Protein 8YOR (pdb70)

Organism: Homo sapiens (NCBI:txid9606)

GO terms:
  GO:0004821 histidine-tRNA ligase activity (F, IDA)
  GO:0005524 ATP binding (F, IDA)
  GO:0042803 protein homodimerization activity (F, IDA)
  GO:0006427 histidyl-tRNA aminoacylation (P, IDA)
  GO:0004821 histidine-tRNA ligase activity (F, TAS)
  GO:0005829 cytosol (C, TAS)
  GO:0006418 tRNA aminoacylation for protein translation (P, TAS)
  GO:0042802 identical protein binding (F, IPI)
  GO:0005829 cytosol (C, IDA)

Foldseek 3Di:
DKAKAKPPQEEEDEAQDKDKIKIFTAFLADPPFAFKFKWWAAPPDDIHTAGGRFFRGDPPHDPQWGKDDGTGMIMIMGGRDALQRFTWMKMWGPRDPPIDIYSIYGYAYDDDWDFWDKDKDWADPVVVVVFKTKIKIKTPWGPDPDKDKWKAFQNHTDDPQKDKDKDDQDSHSRTIMMMMIGIDTSVVVVVTFKIKIWMDDPPDPDIDIDIGTVPDD/DWAWAKDEAEEAEAQAKDKIKIQIDDDQLQFWKKWKWWDDPPPGIDTAWIWRPDPTDIGHDPVCVVAWDWDADNVRSMIMIMGGNDDQVRFTWMKMFTFDGPPDDGGDGDHIYPTYGYGHHPDDFDAWDKDWFAWDPPPDQFDKIKIWIKTDFGDDDDKDKDKPVNPDDPQKDWDDWDQDPVRGIITMIMGMDGPNCQAPPWIWMWIDDPVVRDTDTHIHHHDD/DVVLVVVLVVLVVVLVVCVVVVHDPVVSVVSVVVSVVSVVVD/DKAKAKPPQEDEEEAQDKDKIKIFTAFQADPPFAFKWKWWDAPPDDIHTAAGGQAHGDPPHDPQWGKDDGTGMIMIMGGRDALLRFTWMKMWGPRDPPIDIYPIYGYAYDDDFDFWDKDKDWADPVVVVVFKTKIKIKTPWGDDPDKDKWKAFPNHTDDPQKDKDKDDQDSHSRTIMMMIIGIDTSVVVVVTFKIKIWMDDPVDPHTDIDIGTPPDD/DVLVVVLCVLVVCLVVCVVVVDDPVVNVVSVVVNVVSVVD/DWAWEKDEAAEAAAQAKDKIKIQTDDDQLQFWKKWKWWDDDVPGIDTAWIWHPDVTDIGHDPVCVVAWDWDADNVRSMIMIMGGNDDQVRFTWMKMFTFDGPPDDGGDGDHIYPTYGYGHHPDDFDAWDKDWQAWDPPPDAQDKIKIWIKTDFGDDDDKDKDKPVNPDDPQKDWDDWDQDPVRGTITMIMGMDGPVCQAPPWIWMWIDDVVVRDTDIDIHGHDDD

Secondary structure (DSSP, 8-state):
----EEE-SEEEEETTS-EEEEEE-S--B-SS-B-EEEEEE-TTS--EEEEETTTEEPTTS-TTEEEEEETTEEEEEESS--GGG-EEEEEEE-SSSSP-B---EEEEEE---BPPEEEEEPPPHHHHTTTEEEEEEEEEEEBSS-EEEEEEETTEE--SSEEEEEPPPPTTT--EEEEEEEEEEHHHHTT--EEEEEEEETT-SS-EEEEEETT--/--EEEEPPPEEE-TT--EEEEEEEESS-GGGEEEEEEEE-TTS-EEEEEEEETTTTEEEE-GGGTTTEEEEEETTTTEEEEEE-S--GGG-EEEEEEEEEETTS------EE---EEEEE-SSPPBPPEEEEEPPPTTS-TTSEEEEEEEEEEEBSS--EEEETTTT--TTEEEPPPEE-TTS-EEEEEEEEEEGGGTTTS--EEEEEEGGGTEEEEEE-----/----EEE-SEEEEETTS-EEEEEE-S--B-SS-B-EEEEEE-TTS--EEEEETTTEEPTTS-TTEEEEEETTEEEEEESS--GGG-EEEEEEE-SSSSP-B---EEEEEE---BPPEEEEEPPPHHHHTTTEEEEEEEEEEEBSS--EEEEEETTEE--SSEEEEEPPPPTTT--EEEEEEEEEEHHHHTT--EEEEEEE-TT-SS-EEEEEETT--/--EEEE---EEE-TT--EEEEEEEESS-GGGEEEEEEEEETTTEEEEEEEEETTTTEEEE-GGGTTTEEEEEETTTTEEEEEE-S--GGG-EEEEEEEEEETTS------EE---EEEEE--SPPB--EEEEEPPPTTPPTTSEEEEEEEEEEEBSS--EEEETTTTB-TTEEEPPPEE-TTS-EEEEEEEEEEGGGTTTS-EEEEEEEGGGTEEEEEEE-PPP-/-HHHHHHHHHHHHHHHHHHHTT--HHHHHHHHHHHHHHHTT-/-HHHHHHHHHHHHHHHHHHTT--HHHHHHHHHHHHHHHH-

InterPro domains:
  IPR000738 WHEP-TRS domain [PF00458] (7-45)
  IPR000738 WHEP-TRS domain [PS00762] (14-42)
  IPR000738 WHEP-TRS domain [PS51185] (3-59)
  IPR000738 WHEP-TRS domain [SM00991] (7-60)
  IPR004154 Anticodon-binding [PF03129] (410-500)
  IPR004516 Histidine-tRNA ligase/ATP phosphoribosyltransferase regulatory subunit [PIRSF001549] (55-500)
  IPR006195 Aminoacyl-tRNA synthetase, class II [PS50862] (37-393)
  IPR009068 uS15/NS1, RNA-binding domain superfamily [SSF47060] (5-57)
  IPR015807 Histidine-tRNA ligase [MF_00127] (54-500)
  IPR015807 Histidine-tRNA ligase [TIGR00442] (57-489)
  IPR033656 Histidyl-anticodon-binding [cd00859] (408-499)
  IPR036621 Anticodon-binding domain superfamily [G3DSA:3.40.50.800] (405-506)
  IPR041715 Class II Histidinyl-tRNA synthetase (HisRS)-like catalytic core domain [PF13393] (61-389)
  IPR041715 Class II Histidinyl-tRNA synthetase (HisRS)-like catalytic core domain [cd00773] (69-394)
  IPR045864 Class II Aminoacyl-tRNA synthetase/Biotinyl protein ligase (BPL) and lipoyl protein ligase (LPL) [G3DSA:3.30.930.10] (48-404)
  IPR045864 Class II Aminoacyl-tRNA synthetase/Biotinyl protein ligase (BPL) and lipoyl protein ligase (LPL) [SSF55681] (57-393)

Radius of gyration: 31.85 Å; Cα contacts (8 Å, |Δi|>4): 2457; chains: 6; bounding box: 82×94×45 Å

B-factor: mean 45.07, std 17.43, range [17.42, 156.95]

Nearest PDB structures (foldseek):
  5i8h-assembly1_E  TM=9.020E-01  e=6.604E-33  Homo sapiens
  6vrq-assembly1_A  TM=9.029E-01  e=5.664E-33  Homo sapiens
  8jbj-assembly1_A  TM=8.713E-01  e=1.101E-33  Homo sapiens
  8eli-assembly1_H  TM=8.827E-01  e=5.664E-33  Homo sapiens
  8g1b-assembly2_C  TM=8.646E-01  e=2.254E-33  Homo sapiens

Structure (mmCIF, N/CA/C/O backbone):
data_8YOR
#
_entry.id   8YOR
#
_cell.length_a   86.750
_cell.length_b   113.560
_cell.length_c   149.499
_cell.angle_alpha   90.00
_cell.angle_beta   106.60
_cell.angle_gamma   90.00
#
_symmetry.space_group_name_H-M   'I 1 2 1'
#
loop_
_entity.id
_entity.type
_entity.pdbx_description
1 polymer 'a-HARSWHEP Fab-light chain'
2 polymer 'a-HARSWHEP Fab-heavy chain'
3 polymer 'Histidine--tRNA ligase, cytoplasmic'
4 water water
#
loop_
_atom_site.group_PDB
_atom_site.id
_atom_site.type_symbol
_atom_site.label_atom_id
_atom_site.label_alt_id
_atom_site.label_comp_id
_atom_site.label_asym_id
_atom_site.label_entity_id
_atom_site.label_seq_id
_atom_site.pdbx_PDB_ins_code
_atom_site.Cartn_x
_atom_site.Cartn_y
_atom_site.Cartn_z
_atom_site.occupancy
_atom_site.B_iso_or_equiv
_atom_site.auth_seq_id
_atom_site.auth_comp_id
_atom_site.auth_asym_id
_atom_site.auth_atom_id
_atom_site.pdbx_PDB_model_num
ATOM 1 N N . ASP A 1 1 ? -39.044 -17.843 -39.673 1.00 56.63 1 ASP A N 1
ATOM 2 C CA . ASP A 1 1 ? -37.808 -18.569 -39.942 1.00 55.12 1 ASP A CA 1
ATOM 3 C C . ASP A 1 1 ? -36.868 -18.514 -38.743 1.00 55.04 1 ASP A C 1
ATOM 4 O O . ASP A 1 1 ? -37.102 -17.767 -37.793 1.00 59.72 1 ASP A O 1
ATOM 9 N N . ILE A 1 2 ? -35.803 -19.308 -38.793 1.00 51.05 2 ILE A N 1
ATOM 10 C CA . ILE A 1 2 ? -34.842 -19.368 -37.698 1.00 46.47 2 ILE A CA 1
ATOM 11 C C . ILE A 1 2 ? -33.975 -18.113 -37.651 1.00 43.87 2 ILE A C 1
ATOM 12 O O . ILE A 1 2 ? -33.299 -17.773 -38.623 1.00 38.99 2 ILE A O 1
ATOM 17 N N . VAL A 1 3 ? -34.004 -17.428 -36.511 1.00 44.39 3 VAL A N 1
ATOM 18 C CA . VAL A 1 3 ? -33.265 -16.183 -36.336 1.00 35.77 3 VAL A CA 1
ATOM 19 C C . VAL A 1 3 ? -31.937 -16.402 -35.617 1.00 34.77 3 VAL A C 1
ATOM 20 O O . VAL A 1 3 ? -31.897 -16.958 -34.521 1.00 40.08 3 VAL A O 1
ATOM 24 N N . LEU A 1 4 ? -30.853 -15.957 -36.242 1.00 33.31 4 LEU A N 1
ATOM 25 C CA . LEU A 1 4 ? -29.531 -16.041 -35.636 1.00 32.43 4 LEU A CA 1
ATOM 26 C C . LEU A 1 4 ? -29.096 -14.679 -35.109 1.00 37.67 4 LEU A C 1
ATOM 27 O O . LEU A 1 4 ? -28.900 -13.740 -35.881 1.00 38.30 4 LEU A O 1
ATOM 32 N N . THR A 1 5 ? -28.946 -14.576 -33.793 1.00 37.91 5 THR A N 1
ATOM 33 C CA . THR A 1 5 ? -28.547 -13.321 -33.165 1.00 36.66 5 THR A CA 1
ATOM 34 C C . THR A 1 5 ? -27.061 -13.315 -32.821 1.00 34.69 5 THR A C 1
ATOM 35 O O . THR A 1 5 ? -26.608 -14.080 -31.970 1.00 36.56 5 THR A O 1
ATOM 39 N N . GLN A 1 6 ? -26.305 -12.449 -33.489 1.00 35.75 6 GLN A N 1
ATOM 40 C CA . GLN A 1 6 ? -24.878 -12.318 -33.218 1.00 35.15 6 GLN A CA 1
ATOM 41 C C . GLN A 1 6 ? -24.602 -11.196 -32.228 1.00 39.83 6 GLN A C 1
ATOM 42 O O . GLN A 1 6 ? -25.383 -10.254 -32.103 1.00 47.34 6 GLN A O 1
ATOM 48 N N . SER A 1 7 ? -23.479 -11.310 -31.527 1.00 42.10 7 SER A N 1
ATOM 49 C CA . SER A 1 7 ? -23.046 -10.286 -30.587 1.00 44.83 7 SER A CA 1
ATOM 50 C C . SER A 1 7 ? -21.541 -10.388 -30.351 1.00 43.49 7 SER A C 1
ATOM 51 O O . SER A 1 7 ? -21.017 -11.482 -30.141 1.00 44.49 7 SER A O 1
ATOM 54 N N . PRO A 1 8 ? -20.839 -9.245 -30.395 1.00 41.45 8 PRO A N 1
ATOM 55 C CA . PRO A 1 8 ? -21.413 -7.929 -30.693 1.00 41.87 8 PRO A CA 1
ATOM 56 C C . PRO A 1 8 ? -21.522 -7.682 -32.193 1.00 40.40 8 PRO A C 1
ATOM 57 O O . PRO A 1 8 ? -20.953 -8.441 -32.976 1.00 40.92 8 PRO A O 1
ATOM 61 N N . ALA A 1 9 ? -22.246 -6.638 -32.584 1.00 37.86 9 ALA A N 1
ATOM 62 C CA . ALA A 1 9 ? -22.368 -6.283 -33.993 1.00 37.58 9 ALA A CA 1
ATOM 63 C C . ALA A 1 9 ? -21.023 -5.807 -34.537 1.00 39.52 9 ALA A C 1
ATOM 64 O O . ALA A 1 9 ? -20.701 -6.023 -35.706 1.00 43.58 9 ALA A O 1
ATOM 66 N N . SER A 1 10 ? -20.243 -5.159 -33.678 1.00 38.40 10 SER A N 1
ATOM 67 C CA . SER A 1 10 ? -18.901 -4.712 -34.034 1.00 43.84 10 SER A CA 1
ATOM 68 C C . SER A 1 10 ? -17.958 -4.892 -32.849 1.00 46.77 10 SER A C 1
ATOM 69 O O . SER A 1 10 ? -18.384 -4.840 -31.695 1.00 49.62 10 SER A O 1
ATOM 72 N N . LEU A 1 11 ? -16.677 -5.101 -33.136 1.00 44.00 11 LEU A N 1
ATOM 73 C CA . LEU A 1 11 ? -15.701 -5.395 -32.092 1.00 41.60 11 LEU A CA 1
ATOM 74 C C . LEU A 1 11 ? -14.321 -4.836 -32.429 1.00 36.24 11 LEU A C 1
ATOM 75 O O . LEU A 1 11 ? -13.904 -4.841 -33.586 1.00 30.80 11 LEU A O 1
ATOM 80 N N . ALA A 1 12 ? -13.618 -4.353 -31.409 1.00 37.84 12 ALA A N 1
ATOM 81 C CA . ALA A 1 12 ? -12.258 -3.850 -31.575 1.00 36.23 12 ALA A CA 1
ATOM 82 C C . ALA A 1 12 ? -11.308 -4.564 -30.617 1.00 40.83 12 ALA A C 1
ATOM 83 O O . ALA A 1 12 ? -11.460 -4.473 -29.400 1.00 44.52 12 ALA A O 1
ATOM 85 N N . VAL A 1 13 ? -10.331 -5.275 -31.174 1.00 39.80 13 VAL A N 1
ATOM 86 C CA . VAL A 1 13 ? -9.409 -6.077 -30.374 1.00 36.29 13 VAL A CA 1
ATOM 87 C C . VAL A 1 13 ? -7.951 -5.738 -30.688 1.00 38.19 13 VAL A C 1
ATOM 88 O O . VAL A 1 13 ? -7.573 -5.601 -31.852 1.00 31.93 13 VAL A O 1
ATOM 92 N N . SER A 1 14 ? -7.138 -5.604 -29.643 1.00 38.14 14 SER A N 1
ATOM 93 C CA . SER A 1 14 ? -5.720 -5.291 -29.798 1.00 38.23 14 SER A CA 1
ATOM 94 C C . SER A 1 14 ? -4.938 -6.485 -30.335 1.00 38.30 14 SER A C 1
ATOM 95 O O . SER A 1 14 ? -5.369 -7.631 -30.196 1.00 41.10 14 SER A O 1
ATOM 98 N N . LEU A 1 15 ? -3.788 -6.207 -30.945 1.00 34.39 15 LEU A N 1
ATOM 99 C CA . LEU A 1 15 ? -2.917 -7.249 -31.486 1.00 37.32 15 LEU A CA 1
ATOM 100 C C . LEU A 1 15 ? -2.497 -8.256 -30.423 1.00 41.64 15 LEU A C 1
ATOM 101 O O . LEU A 1 15 ? -2.059 -7.877 -29.337 1.00 46.63 15 LEU A O 1
ATOM 106 N N . GLY A 1 16 ? -2.626 -9.538 -30.746 1.00 39.67 16 GLY A N 1
ATOM 10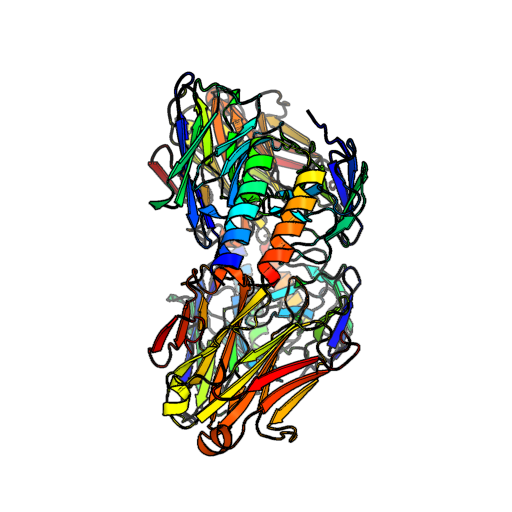7 C CA . GLY A 1 16 ? -2.202 -10.596 -29.848 1.00 38.28 16 GLY A CA 1
ATOM 108 C C . GLY A 1 16 ? -3.241 -10.974 -28.810 1.00 40.10 16 GLY A C 1
ATOM 109 O O . GLY A 1 16 ? -3.044 -11.914 -28.041 1.00 43.11 16 GLY A O 1
ATOM 110 N N . GLN A 1 17 ? -4.351 -10.245 -28.786 1.00 39.52 17 GLN A N 1
ATOM 111 C CA . GLN A 1 17 ? -5.410 -10.511 -27.821 1.00 41.04 17 GLN A CA 1
ATOM 112 C C . GLN A 1 17 ? -6.472 -11.437 -28.405 1.00 44.25 17 GLN A C 1
ATOM 113 O O . GLN A 1 17 ? -6.355 -11.893 -29.543 1.00 44.37 17 GLN A O 1
ATOM 119 N N . ARG A 1 18 ? -7.507 -11.709 -27.619 1.00 45.95 18 ARG A N 1
ATOM 120 C CA . ARG A 1 18 ? -8.538 -12.663 -28.011 1.00 43.86 18 ARG A CA 1
ATOM 121 C C . ARG A 1 18 ? -9.802 -11.983 -28.531 1.00 41.26 18 ARG A C 1
ATOM 122 O O . ARG A 1 18 ? -10.266 -10.992 -27.969 1.00 40.94 18 ARG A O 1
ATOM 130 N N . ALA A 1 19 ? -10.350 -12.527 -29.613 1.00 35.59 19 ALA A N 1
ATOM 131 C CA . ALA A 1 19 ? -11.632 -12.076 -30.133 1.00 39.07 19 ALA A CA 1
ATOM 132 C C . ALA A 1 19 ? -12.691 -13.148 -29.900 1.00 44.42 19 ALA A C 1
ATOM 133 O O . ALA A 1 19 ? -12.505 -14.306 -30.272 1.00 47.61 19 ALA A O 1
ATOM 135 N N . THR A 1 20 ? -13.798 -12.761 -29.276 1.00 43.01 20 THR A N 1
ATOM 136 C CA . THR A 1 20 ? -14.878 -13.700 -28.995 1.00 41.55 20 THR A CA 1
ATOM 137 C C . THR A 1 20 ? -16.193 -13.225 -29.604 1.00 43.01 20 THR A C 1
ATOM 138 O O . THR A 1 20 ? -16.774 -12.234 -29.160 1.00 45.20 20 THR A O 1
ATOM 142 N N . ILE A 1 21 ? -16.654 -13.939 -30.626 1.00 41.26 21 ILE A N 1
ATOM 143 C CA . ILE A 1 21 ? -17.907 -13.612 -31.296 1.00 37.31 21 ILE A CA 1
ATOM 144 C C . ILE A 1 21 ? -18.957 -14.678 -31.004 1.00 37.57 21 ILE A C 1
ATOM 145 O O . ILE A 1 21 ? -18.710 -15.868 -31.189 1.00 36.78 21 ILE A O 1
ATOM 150 N N . SER A 1 22 ? -20.128 -14.247 -30.546 1.00 38.75 22 SER A N 1
ATOM 151 C CA . SER A 1 22 ? -21.169 -15.182 -30.136 1.00 43.07 22 SER A CA 1
ATOM 152 C C . SER A 1 22 ? -22.333 -15.231 -31.119 1.00 36.93 22 SER A C 1
ATOM 153 O O . SER A 1 22 ? -22.654 -14.239 -31.771 1.00 36.30 22 SER A O 1
ATOM 156 N N . CYS A 1 23 ? -22.960 -16.398 -31.215 1.00 36.44 23 CYS A N 1
ATOM 157 C CA . CYS A 1 23 ? -24.145 -16.568 -32.043 1.00 39.78 23 CYS A CA 1
ATOM 158 C C . CYS A 1 23 ? -25.199 -17.352 -31.269 1.00 42.76 23 CYS A C 1
ATOM 159 O O . CYS A 1 23 ? -24.957 -18.483 -30.846 1.00 44.14 23 CYS A O 1
ATOM 162 N N . GLN A 1 24 ? -26.366 -16.746 -31.078 1.00 40.46 24 GLN A N 1
ATOM 163 C CA . GLN A 1 24 ? -27.442 -17.399 -30.345 1.00 43.07 24 GLN A CA 1
ATOM 164 C C . GLN A 1 24 ? -28.680 -17.579 -31.218 1.00 42.49 24 GLN A C 1
ATOM 165 O O . GLN A 1 24 ? -29.010 -16.720 -32.036 1.00 41.74 24 GLN A O 1
ATOM 171 N N . SER A 1 25 ? -29.354 -18.709 -31.035 1.00 35.90 25 SER A N 1
ATOM 172 C CA . SER A 1 25 ? -30.549 -19.043 -31.799 1.00 36.02 25 SER A CA 1
ATOM 173 C C . SER A 1 25 ? -31.279 -20.191 -31.122 1.00 37.42 25 SER A C 1
ATOM 174 O O . SER A 1 25 ? -30.934 -20.579 -30.007 1.00 38.42 25 SER A O 1
ATOM 177 N N . GLN A 1 26 ? -32.285 -20.737 -31.794 1.00 37.80 26 GLN A N 1
ATOM 178 C CA . GLN A 1 26 ? -32.921 -21.954 -31.314 1.00 43.54 26 GLN A CA 1
ATOM 179 C C . GLN A 1 26 ? -31.970 -23.118 -31.562 1.00 42.97 26 GLN A C 1
ATOM 180 O O . GLN A 1 26 ? -30.980 -22.970 -32.280 1.00 42.55 26 GLN A O 1
ATOM 186 N N . SER A 1 27 ? -32.265 -24.268 -30.967 1.00 46.21 27 SER A N 1
ATOM 187 C CA . SER A 1 27 ? -31.387 -25.428 -31.078 1.00 44.17 27 SER A CA 1
ATOM 188 C C . SER A 1 27 ? -31.233 -25.892 -32.522 1.00 43.29 27 SER A C 1
ATOM 189 O O . SER A 1 27 ? -32.197 -26.320 -33.155 1.00 45.32 27 SER A O 1
ATOM 192 N N . VAL A 1 28 ? -30.012 -25.798 -33.037 1.00 43.67 28 VAL A N 1
ATOM 193 C CA . VAL A 1 28 ? -29.708 -26.270 -34.381 1.00 41.84 28 VAL A CA 1
ATOM 194 C C . VAL A 1 28 ? -28.771 -27.470 -34.307 1.00 40.51 28 VAL A C 1
ATOM 195 O O . VAL A 1 28 ? -28.010 -27.745 -35.236 1.00 36.64 28 VAL A O 1
ATOM 199 N N . SER A 1 29 ? -28.839 -28.187 -33.190 1.00 41.14 29 SER A N 1
ATOM 200 C CA . SER A 1 29 ? -27.994 -29.352 -32.979 1.00 44.35 29 SER A CA 1
ATOM 201 C C . SER A 1 29 ? -28.814 -30.603 -32.715 1.00 40.60 29 SER A C 1
ATOM 202 O O . SER A 1 29 ? -29.854 -30.549 -32.060 1.00 42.43 29 SER A O 1
ATOM 205 N N . THR A 1 30 ? -28.340 -31.729 -33.234 1.00 38.38 30 THR A N 1
ATOM 206 C CA . THR A 1 30 ? -28.865 -33.026 -32.838 1.00 41.65 30 THR A CA 1
ATOM 207 C C . THR A 1 30 ? -28.030 -33.517 -31.663 1.00 41.14 30 THR A C 1
ATOM 208 O O . THR A 1 30 ? -27.244 -32.756 -31.099 1.00 45.14 30 THR A O 1
ATOM 212 N N . SER A 1 31 ? -28.189 -34.782 -31.295 1.00 42.68 31 SER A N 1
ATOM 213 C CA . SER A 1 31 ? -27.393 -35.348 -30.214 1.00 46.00 31 SER A CA 1
ATOM 214 C C . SER A 1 31 ? -26.003 -35.730 -30.713 1.00 46.16 31 SER A C 1
ATOM 215 O O . SER A 1 31 ? -25.130 -36.104 -29.929 1.00 51.24 31 SER A O 1
ATOM 218 N N . THR A 1 32 ? -25.800 -35.624 -32.022 1.00 41.44 32 THR A N 1
ATOM 219 C CA . THR A 1 32 ? -24.548 -36.043 -32.637 1.00 42.04 32 THR A CA 1
ATOM 220 C C . THR A 1 32 ? -23.797 -34.882 -33.291 1.00 38.71 32 THR A C 1
ATOM 221 O O . THR A 1 32 ? -22.598 -34.709 -33.067 1.00 38.31 32 THR A O 1
ATOM 225 N N . TYR A 1 33 ? -24.499 -34.088 -34.094 1.00 37.51 33 TYR A N 1
ATOM 226 C CA . TYR A 1 33 ? -23.857 -33.003 -34.833 1.00 35.70 33 TYR A CA 1
ATOM 227 C C . TYR A 1 33 ? -24.449 -31.633 -34.510 1.00 35.16 33 TYR A C 1
ATOM 228 O O . TYR A 1 33 ? -25.622 -31.516 -34.154 1.00 35.92 33 TYR A O 1
ATOM 237 N N . ASN A 1 34 ? -23.622 -30.600 -34.640 1.00 33.98 34 ASN A N 1
ATOM 238 C CA . ASN A 1 34 ? -24.057 -29.225 -34.430 1.00 33.44 34 ASN A CA 1
ATOM 239 C C . ASN A 1 34 ? -24.037 -28.452 -35.741 1.00 37.65 34 ASN A C 1
ATOM 240 O O . ASN A 1 34 ? -22.973 -28.139 -36.264 1.00 30.85 34 ASN A O 1
ATOM 245 N N . TYR A 1 35 ? -25.213 -28.138 -36.269 1.00 35.10 35 TYR A N 1
ATOM 246 C CA . TYR A 1 35 ? -25.307 -27.559 -37.604 1.00 32.20 35 TYR A CA 1
ATOM 247 C C . TYR A 1 35 ? -25.195 -26.037 -37.613 1.00 33.43 35 TYR A C 1
ATOM 248 O O . TYR A 1 35 ? -26.055 -25.345 -38.154 1.00 32.58 35 TYR A O 1
ATOM 257 N N . MET A 1 36 ? -24.124 -25.527 -37.014 1.00 33.12 36 MET A N 1
ATOM 258 C CA . MET A 1 36 ? -23.805 -24.107 -37.083 1.00 34.78 36 MET A CA 1
ATOM 259 C C . MET A 1 36 ? -22.435 -23.932 -37.732 1.00 30.83 36 MET A C 1
ATOM 260 O O . MET A 1 36 ? -21.512 -24.701 -37.460 1.00 32.22 36 MET A O 1
ATOM 265 N N . HIS A 1 37 ? -22.306 -22.929 -38.595 1.00 28.60 37 HIS A N 1
ATOM 266 C CA . HIS A 1 37 ? -21.071 -22.729 -39.349 1.00 28.87 37 HIS A CA 1
ATOM 267 C C . HIS A 1 37 ? -20.612 -21.274 -39.294 1.00 30.82 37 HIS A C 1
ATOM 268 O O . HIS A 1 37 ? -21.413 -20.374 -39.053 1.00 32.55 37 HIS A O 1
ATOM 275 N N . TRP A 1 38 ? -19.321 -21.048 -39.520 1.00 30.20 38 TRP A N 1
ATOM 276 C CA . TRP A 1 38 ? -18.756 -19.704 -39.450 1.00 30.44 38 TRP A CA 1
ATOM 277 C C . TRP A 1 38 ? -18.069 -19.292 -40.748 1.00 31.66 38 TRP A C 1
ATOM 278 O O . TRP A 1 38 ? -17.329 -20.073 -41.347 1.00 34.51 38 TRP A O 1
ATOM 289 N N . TYR A 1 39 ? -18.314 -18.056 -41.173 1.00 31.73 39 TYR A N 1
ATOM 290 C CA . TYR A 1 39 ? -17.687 -17.513 -42.372 1.00 26.51 39 TYR A CA 1
ATOM 291 C C . TYR A 1 39 ? -16.916 -16.233 -42.074 1.00 29.85 39 TYR A C 1
ATOM 292 O O . TYR A 1 39 ? -17.281 -15.468 -41.182 1.00 30.71 39 TYR A O 1
ATOM 301 N N . GLN A 1 40 ? -15.850 -16.008 -42.835 1.00 30.60 40 GLN A N 1
ATOM 302 C CA . GLN A 1 40 ? -15.122 -14.747 -42.795 1.00 27.87 40 GLN A CA 1
ATOM 303 C C . GLN A 1 40 ? -15.259 -14.036 -44.133 1.00 30.60 40 GLN A C 1
ATOM 304 O O . GLN A 1 40 ? -15.049 -14.640 -45.185 1.00 31.38 40 GLN A O 1
ATOM 310 N N . GLN A 1 41 ? -15.618 -12.758 -44.100 1.00 30.04 41 GLN A N 1
ATOM 311 C CA . GLN A 1 41 ? -15.684 -11.982 -45.330 1.00 31.22 41 GLN A CA 1
ATOM 312 C C . GLN A 1 41 ? -14.918 -10.673 -45.211 1.00 35.29 41 GLN A C 1
ATOM 313 O O . GLN A 1 41 ? -15.286 -9.788 -44.438 1.00 34.04 41 GLN A O 1
ATOM 319 N N . LYS A 1 42 ? -13.845 -10.567 -45.986 1.00 34.72 42 LYS A N 1
ATOM 320 C CA . LYS A 1 42 ? -13.071 -9.339 -46.074 1.00 31.33 42 LYS A CA 1
ATOM 321 C C . LYS A 1 42 ? -13.649 -8.471 -47.188 1.00 30.53 42 LYS A C 1
ATOM 322 O O . LYS A 1 42 ? -14.282 -8.990 -48.108 1.00 27.26 42 LYS A O 1
ATOM 328 N N . PRO A 1 43 ? -13.453 -7.145 -47.099 1.00 31.49 43 PRO A N 1
ATOM 329 C CA . PRO A 1 43 ? -13.984 -6.224 -48.111 1.00 22.73 43 PRO A CA 1
ATOM 330 C C . PRO A 1 43 ? -13.533 -6.575 -49.527 1.00 26.14 43 PRO A C 1
ATOM 331 O O . PRO A 1 43 ? -12.384 -6.967 -49.728 1.00 22.28 43 PRO A O 1
ATOM 335 N N . GLY A 1 44 ? -14.443 -6.450 -50.490 1.00 25.12 44 GLY A N 1
ATOM 336 C CA . GLY A 1 44 ? -14.130 -6.706 -51.886 1.00 25.71 44 GLY A CA 1
ATOM 337 C C . GLY A 1 44 ? -13.927 -8.174 -52.210 1.00 28.31 44 GLY A C 1
ATOM 338 O O . GLY A 1 44 ? -13.529 -8.524 -53.322 1.00 31.58 44 GLY A O 1
ATOM 339 N N . GLN A 1 45 ? -14.204 -9.037 -51.240 1.00 29.14 45 GLN A N 1
ATOM 340 C CA . GLN A 1 45 ? -14.006 -10.471 -51.415 1.00 27.14 45 GLN A CA 1
ATOM 341 C C . GLN A 1 45 ? -15.263 -11.262 -51.071 1.00 26.29 4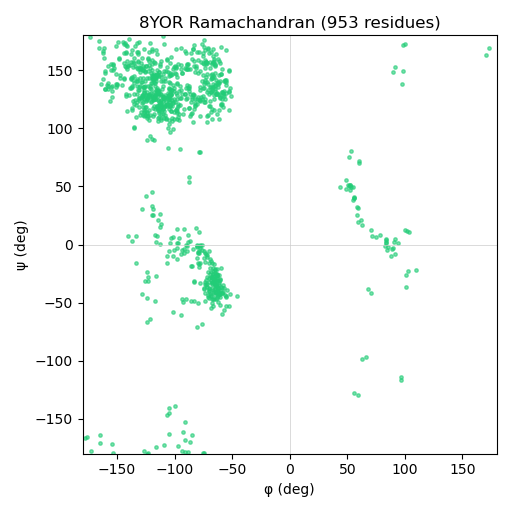5 GLN A C 1
ATOM 342 O O . GLN A 1 45 ? -16.093 -10.806 -50.282 1.00 28.35 45 GLN A O 1
ATOM 348 N N . PRO A 1 46 ? -15.412 -12.452 -51.671 1.00 25.30 46 PRO A N 1
ATOM 349 C CA . PRO A 1 46 ? -16.473 -13.380 -51.270 1.00 25.85 46 PRO A CA 1
ATOM 350 C C . PRO A 1 46 ? -16.244 -13.896 -49.854 1.00 30.97 46 PRO A C 1
ATOM 351 O O . PRO A 1 46 ? -15.105 -13.889 -49.385 1.00 30.72 46 PRO A O 1
ATOM 355 N N . PRO A 1 47 ? -17.311 -14.334 -49.173 1.00 28.98 47 PRO A N 1
ATOM 356 C CA . PRO A 1 47 ? -17.122 -14.898 -47.834 1.00 26.60 47 PRO A CA 1
ATOM 357 C C . PRO A 1 47 ? -16.361 -16.219 -47.881 1.00 27.12 47 PRO A C 1
ATOM 358 O O . PRO A 1 47 ? -16.491 -16.977 -48.843 1.00 30.03 47 PRO A O 1
ATOM 362 N N . LYS A 1 48 ? -15.566 -16.477 -46.849 1.00 21.57 48 LYS A N 1
ATOM 363 C CA . LYS A 1 48 ? -14.754 -17.683 -46.783 1.00 24.01 48 LYS A CA 1
ATOM 364 C C . LYS A 1 48 ? -15.137 -18.526 -45.574 1.00 23.41 48 LYS A C 1
ATOM 365 O O . LYS A 1 48 ? -15.168 -18.031 -44.449 1.00 27.05 48 LYS A O 1
ATOM 371 N N . LEU A 1 49 ? -15.432 -19.799 -45.815 1.00 23.22 49 LEU A N 1
ATOM 372 C CA . LEU A 1 49 ? -15.788 -20.716 -44.740 1.00 21.73 49 LEU A CA 1
ATOM 373 C C . LEU A 1 49 ? -14.604 -20.955 -43.810 1.00 25.83 49 LEU A C 1
ATOM 374 O O . LEU A 1 49 ? -13.521 -21.339 -44.253 1.00 26.40 49 LEU A O 1
ATOM 379 N N . LEU A 1 50 ? -14.815 -20.717 -42.520 1.00 26.58 50 LEU A N 1
ATOM 380 C CA . LEU A 1 50 ? -13.788 -20.972 -41.518 1.00 26.99 50 LEU A CA 1
ATOM 381 C C . LEU A 1 50 ? -14.066 -22.276 -40.786 1.00 28.75 50 LEU A C 1
ATOM 382 O O . LEU A 1 50 ? -13.244 -23.192 -40.782 1.00 27.04 50 LEU A O 1
ATOM 387 N N . ILE A 1 51 ? -15.238 -22.343 -40.163 1.00 27.75 51 ILE A N 1
ATOM 388 C CA . ILE A 1 51 ? -15.619 -23.483 -39.343 1.00 30.29 51 ILE A CA 1
ATOM 389 C C . ILE A 1 51 ? -16.934 -24.095 -39.812 1.00 29.82 51 ILE A C 1
ATOM 390 O O . ILE A 1 51 ? -17.915 -23.383 -40.025 1.00 30.24 51 ILE A O 1
ATOM 395 N N . LYS A 1 52 ? -16.953 -25.413 -39.974 1.00 25.53 52 LYS A N 1
ATOM 396 C CA . LYS A 1 52 ? -18.204 -26.118 -40.219 1.00 30.45 52 LYS A CA 1
ATOM 397 C C . LYS A 1 52 ? -18.507 -27.046 -39.050 1.00 33.26 52 LYS A C 1
ATOM 398 O O . LYS A 1 52 ? -17.594 -27.535 -38.385 1.00 36.64 52 LYS A O 1
ATOM 404 N N . TYR A 1 53 ? -19.794 -27.267 -38.802 1.00 32.32 53 TYR A N 1
ATOM 405 C CA . TYR A 1 53 ? -20.253 -28.097 -37.692 1.00 34.91 53 TYR A CA 1
ATOM 406 C C . TYR A 1 53 ? -19.655 -27.649 -36.359 1.00 35.68 53 TYR A C 1
ATOM 407 O O . TYR A 1 53 ? -19.096 -28.456 -35.613 1.00 34.67 53 TYR A O 1
ATOM 416 N N . ALA A 1 54 ? -19.763 -26.347 -36.099 1.00 32.94 54 ALA A N 1
ATOM 417 C CA . ALA A 1 54 ? -19.427 -25.725 -34.815 1.00 36.54 54 ALA A CA 1
ATOM 418 C C . ALA A 1 54 ? -17.931 -25.679 -34.481 1.00 37.77 54 ALA A C 1
ATOM 419 O O . ALA A 1 54 ? -17.450 -24.664 -33.979 1.00 29.64 54 ALA A O 1
ATOM 421 N N . SER A 1 55 ? -17.193 -26.753 -34.750 1.00 29.93 55 SER A N 1
ATOM 422 C CA . SER A 1 55 ? -15.809 -26.821 -34.282 1.00 34.94 55 SER A CA 1
ATOM 423 C C . SER A 1 55 ? -14.807 -27.445 -35.257 1.00 35.15 55 SER A C 1
ATOM 424 O O . SER A 1 55 ? -13.652 -27.669 -34.894 1.00 35.61 55 SER A O 1
ATOM 427 N N . ASN A 1 56 ? -15.230 -27.724 -36.485 1.00 31.25 56 ASN A N 1
ATOM 428 C CA . ASN A 1 56 ? -14.316 -28.308 -37.463 1.00 29.27 56 ASN A CA 1
ATOM 429 C C . ASN A 1 56 ? -13.636 -27.245 -38.317 1.00 34.17 56 ASN A C 1
ATOM 430 O O . ASN A 1 56 ? -14.279 -26.569 -39.121 1.00 33.26 56 ASN A O 1
ATOM 435 N N . LEU A 1 57 ? -12.328 -27.108 -38.134 1.00 35.40 57 LEU A N 1
ATOM 436 C CA . LEU A 1 57 ? -11.543 -26.105 -38.843 1.00 35.77 57 LEU A CA 1
ATOM 437 C C . LEU A 1 57 ? -11.270 -26.529 -40.283 1.00 38.51 57 LEU A C 1
ATOM 438 O O . LEU A 1 57 ? -10.769 -27.626 -40.530 1.00 43.20 57 LEU A O 1
ATOM 443 N N . GLU A 1 58 ? -11.607 -25.658 -41.229 1.00 37.16 58 GLU A N 1
ATOM 444 C CA . GLU A 1 58 ? -11.346 -25.920 -42.641 1.00 39.36 58 GLU A CA 1
ATOM 445 C C . GLU A 1 58 ? -9.849 -25.925 -42.925 1.00 45.21 58 GLU A C 1
ATOM 446 O O . GLU A 1 58 ? -9.095 -25.151 -42.335 1.00 44.70 58 GLU A O 1
ATOM 452 N N . SER A 1 59 ? -9.424 -26.804 -43.827 1.00 48.11 59 SER A N 1
ATOM 453 C CA . SER A 1 59 ? -8.019 -26.892 -44.205 1.00 50.08 59 SER A CA 1
ATOM 454 C C . SER A 1 59 ? -7.570 -25.609 -44.894 1.00 50.48 59 SER A C 1
ATOM 455 O O . SER A 1 59 ? -8.245 -25.106 -45.791 1.00 54.07 59 SER A O 1
ATOM 458 N N . GLY A 1 60 ? -6.429 -25.079 -44.464 1.00 51.72 60 GLY A N 1
ATOM 459 C CA . GLY A 1 60 ? -5.916 -23.837 -45.010 1.00 52.08 60 GLY A CA 1
ATOM 460 C C . GLY A 1 60 ? -6.160 -22.670 -44.075 1.00 55.81 60 GLY A C 1
ATOM 461 O O . GLY A 1 60 ? -5.474 -21.650 -44.144 1.00 63.01 60 GLY A O 1
ATOM 462 N N . VAL A 1 61 ? -7.147 -22.820 -43.197 1.00 49.10 61 VAL A N 1
ATOM 463 C CA . VAL A 1 61 ? -7.460 -21.791 -42.214 1.00 45.02 61 VAL A CA 1
ATOM 464 C C . VAL A 1 61 ? -6.564 -21.947 -40.988 1.00 40.77 61 VAL A C 1
ATOM 465 O O . VAL A 1 61 ? -6.478 -23.034 -40.416 1.00 38.65 61 VAL A O 1
ATOM 469 N N . PRO A 1 62 ? -5.882 -20.858 -40.592 1.00 42.32 62 PRO A N 1
ATOM 470 C CA . PRO A 1 62 ? -4.962 -20.837 -39.447 1.00 42.62 62 PRO A CA 1
ATOM 471 C C . PRO A 1 62 ? -5.590 -21.357 -38.155 1.00 43.17 62 PRO A C 1
ATOM 472 O O . PRO A 1 62 ? -6.797 -21.221 -37.953 1.00 43.08 62 PRO A O 1
ATOM 476 N N . ALA A 1 63 ? -4.763 -21.936 -37.289 1.00 45.44 63 ALA A N 1
ATOM 477 C CA . ALA A 1 63 ? -5.232 -22.530 -36.041 1.00 43.82 63 ALA A CA 1
ATOM 478 C C . ALA A 1 63 ? -5.666 -21.473 -35.029 1.00 43.18 63 ALA A C 1
ATOM 479 O O . ALA A 1 63 ? -6.232 -21.798 -33.985 1.00 39.08 63 ALA A O 1
ATOM 481 N N . ARG A 1 64 ? -5.395 -20.209 -35.341 1.00 43.22 64 ARG A N 1
ATOM 482 C CA . ARG A 1 64 ? -5.807 -19.100 -34.488 1.00 39.37 64 ARG A CA 1
ATOM 483 C C . ARG A 1 64 ? -7.326 -19.009 -34.409 1.00 35.79 64 ARG A C 1
ATOM 484 O O . ARG A 1 64 ? -7.877 -18.484 -33.443 1.00 39.33 64 ARG A O 1
ATOM 492 N N . PHE A 1 65 ? -7.993 -19.518 -35.439 1.00 33.96 65 PHE A N 1
ATOM 493 C CA . PHE A 1 65 ? -9.448 -19.564 -35.466 1.00 33.11 65 PHE A CA 1
ATOM 494 C C . PHE A 1 65 ? -9.951 -20.861 -34.847 1.00 36.41 65 PHE A C 1
ATOM 495 O O . PHE A 1 65 ? -9.402 -21.934 -35.096 1.00 36.06 65 PHE A O 1
ATOM 503 N N . SER A 1 66 ? -10.996 -20.755 -34.033 1.00 39.17 66 SER A N 1
ATOM 504 C CA . SER A 1 66 ? -11.599 -21.923 -33.408 1.00 38.73 66 SER A CA 1
ATOM 505 C C . SER A 1 66 ? -13.067 -21.663 -33.097 1.00 40.94 66 SER A C 1
ATOM 506 O O . SER A 1 66 ? -13.483 -20.517 -32.931 1.00 45.88 66 SER A O 1
ATOM 509 N N . GLY A 1 67 ? -13.849 -22.734 -33.025 1.00 36.85 67 GLY A N 1
ATOM 510 C CA . GLY A 1 67 ? -15.263 -22.621 -32.723 1.00 35.50 67 GLY A CA 1
ATOM 511 C C . GLY A 1 67 ? -15.698 -23.637 -31.688 1.00 36.25 67 GLY A C 1
ATOM 512 O O . GLY A 1 67 ? -15.096 -24.703 -31.562 1.00 40.19 67 GLY A O 1
ATOM 513 N N . SER A 1 68 ? -16.749 -23.308 -30.946 1.00 34.01 68 SER A N 1
ATOM 514 C CA . SER A 1 68 ? -17.262 -24.198 -29.915 1.00 38.39 68 SER A CA 1
ATOM 515 C C . SER A 1 68 ? -18.745 -23.957 -29.661 1.00 41.40 68 SER A C 1
ATOM 516 O O . SER A 1 68 ? -19.366 -23.107 -30.300 1.00 37.42 68 SER A O 1
ATOM 519 N N . GLY A 1 69 ? -19.306 -24.712 -28.723 1.00 42.14 69 GLY A N 1
ATOM 520 C CA . GLY A 1 69 ? -20.702 -24.566 -28.364 1.00 41.19 69 GLY A CA 1
ATOM 521 C C . GLY A 1 69 ? -21.586 -25.617 -29.002 1.00 40.31 69 GLY A C 1
ATOM 522 O O . GLY A 1 69 ? -21.138 -26.395 -29.845 1.00 40.33 69 GLY A O 1
ATOM 523 N N . SER A 1 70 ? -22.850 -25.636 -28.594 1.00 41.45 70 SER A N 1
ATOM 524 C CA . SER A 1 70 ? -23.823 -26.583 -29.124 1.00 42.71 70 SER A CA 1
ATOM 525 C C . SER A 1 70 ? -25.241 -26.107 -28.836 1.00 46.37 70 SER A C 1
ATOM 526 O O . SER A 1 70 ? -25.448 -25.194 -28.035 1.00 49.24 70 SER A O 1
ATOM 529 N N . GLY A 1 71 ? -26.213 -26.728 -29.494 1.00 45.11 71 GLY A N 1
ATOM 530 C CA . GLY A 1 71 ? -27.610 -26.409 -29.271 1.00 44.95 71 GLY A CA 1
ATOM 531 C C . GLY A 1 71 ? -27.982 -24.986 -29.642 1.00 45.64 71 GLY A C 1
ATOM 532 O O . GLY A 1 71 ? -28.212 -24.679 -30.811 1.00 42.73 71 GLY A O 1
ATOM 533 N N . THR A 1 72 ? -28.032 -24.114 -28.640 1.00 47.75 72 THR A N 1
ATOM 534 C CA . THR A 1 72 ? -28.528 -22.756 -28.830 1.00 45.03 72 THR A CA 1
ATOM 535 C C . THR A 1 72 ? -27.427 -21.696 -28.824 1.00 41.44 72 THR A C 1
ATOM 536 O O . THR A 1 72 ? -27.650 -20.565 -29.255 1.00 39.24 72 THR A O 1
ATOM 540 N N . ASP A 1 73 ? -26.244 -22.056 -28.337 1.00 40.59 73 ASP A N 1
ATOM 541 C CA . ASP A 1 73 ? -25.161 -21.085 -28.221 1.00 42.53 73 ASP A CA 1
ATOM 542 C C . ASP A 1 73 ? -23.874 -21.550 -28.895 1.00 44.07 73 ASP A C 1
ATOM 543 O O . ASP A 1 73 ? -23.409 -22.668 -28.675 1.00 45.84 73 ASP A O 1
ATOM 548 N N . PHE A 1 74 ? -23.309 -20.672 -29.718 1.00 41.27 74 PHE A N 1
ATOM 549 C CA . PHE A 1 74 ? -22.077 -20.959 -30.441 1.00 37.61 74 PHE A CA 1
ATOM 550 C C . PHE A 1 74 ? -21.147 -19.754 -30.386 1.00 38.48 74 PHE A C 1
ATOM 551 O O . PHE A 1 74 ? -21.598 -18.611 -30.464 1.00 42.53 74 PHE A O 1
ATOM 559 N N . THR A 1 75 ? -19.851 -20.009 -30.245 1.00 36.90 75 THR A N 1
ATOM 560 C CA . THR A 1 75 ? -18.876 -18.929 -30.158 1.00 40.74 75 THR A CA 1
ATOM 561 C C . THR A 1 75 ? -17.712 -19.126 -31.124 1.00 41.75 75 THR A C 1
ATOM 562 O O . THR A 1 75 ? -17.182 -20.229 -31.261 1.00 39.93 75 THR A O 1
ATOM 566 N N . LEU A 1 76 ? -17.327 -18.045 -31.793 1.00 40.15 76 LEU A N 1
ATOM 567 C CA . LEU A 1 76 ? -16.131 -18.037 -32.625 1.00 37.47 76 LEU A CA 1
ATOM 568 C C . LEU A 1 76 ? -14.996 -17.360 -31.867 1.00 37.58 76 LEU A C 1
ATOM 569 O O . LEU A 1 76 ? -15.179 -16.287 -31.293 1.00 37.87 76 LEU A O 1
ATOM 574 N N . ASN A 1 77 ? -13.828 -17.993 -31.856 1.00 36.44 77 ASN A N 1
ATOM 575 C CA . ASN A 1 77 ? -12.679 -17.437 -31.154 1.00 40.09 77 ASN A CA 1
ATOM 576 C C . ASN A 1 77 ? -11.487 -17.194 -32.071 1.00 37.67 77 ASN A C 1
ATOM 577 O O . ASN A 1 77 ? -11.137 -18.040 -32.895 1.00 37.50 77 ASN A O 1
ATOM 582 N N . ILE A 1 78 ? -10.875 -16.024 -31.925 1.00 35.54 78 ILE A N 1
ATOM 583 C CA . ILE A 1 78 ? -9.671 -15.683 -32.670 1.00 33.44 78 ILE A CA 1
ATOM 584 C C . ILE A 1 78 ? -8.553 -15.307 -31.705 1.00 37.79 78 ILE A C 1
ATOM 585 O O . ILE A 1 78 ? -8.633 -14.290 -31.016 1.00 39.44 78 ILE A O 1
ATOM 590 N N . HIS A 1 79 ? -7.513 -16.133 -31.654 1.00 36.22 79 HIS A N 1
ATOM 591 C CA . HIS A 1 79 ? -6.397 -15.892 -30.750 1.00 37.66 79 HIS A CA 1
ATOM 592 C C . HIS A 1 79 ? -5.121 -16.561 -31.250 1.00 39.56 79 HIS A C 1
ATOM 593 O O . HIS A 1 79 ? -5.094 -17.773 -31.463 1.00 40.17 79 HIS A O 1
ATOM 600 N N . PRO A 1 80 ? -4.054 -15.769 -31.441 1.00 42.40 80 PRO A N 1
ATOM 601 C CA . PRO A 1 80 ? -4.055 -14.314 -31.251 1.00 42.68 80 PRO A CA 1
ATOM 602 C C . PRO A 1 80 ? -4.581 -13.558 -32.471 1.00 41.02 80 PRO A C 1
ATOM 603 O O . PRO A 1 80 ? -4.504 -14.059 -33.592 1.00 41.62 80 PRO A O 1
ATOM 607 N N . VAL A 1 81 ? -5.115 -12.363 -32.242 1.00 41.25 81 VAL A N 1
ATOM 608 C CA . VAL A 1 81 ? -5.651 -11.535 -33.317 1.00 40.01 81 VAL A CA 1
ATOM 609 C C . VAL A 1 81 ? -4.531 -10.840 -34.088 1.00 37.28 81 VAL A C 1
ATOM 610 O O . VAL A 1 81 ? -3.618 -10.269 -33.492 1.00 39.37 81 VAL A O 1
ATOM 614 N N . GLU A 1 82 ? -4.601 -10.901 -35.416 1.00 34.82 82 GLU A N 1
ATOM 615 C CA . GLU A 1 82 ? -3.603 -10.267 -36.270 1.00 35.17 82 GLU A CA 1
ATOM 616 C C . GLU A 1 82 ? -4.241 -9.222 -37.181 1.00 33.45 82 GLU A C 1
ATOM 617 O O . GLU A 1 82 ? -5.463 -9.176 -37.320 1.00 35.70 82 GLU A O 1
ATOM 623 N N . GLU A 1 83 ? -3.408 -8.386 -37.797 1.00 31.46 83 GLU A N 1
ATOM 624 C CA . GLU A 1 83 ? -3.887 -7.281 -38.627 1.00 31.99 83 GLU A CA 1
ATOM 625 C C . GLU A 1 83 ? -4.772 -7.754 -39.775 1.00 31.99 83 GLU A C 1
ATOM 626 O O . GLU A 1 83 ? -5.727 -7.076 -40.153 1.00 29.31 83 GLU A O 1
ATOM 632 N N . GLU A 1 84 ? -4.450 -8.921 -40.323 1.00 25.72 84 GLU A N 1
ATOM 633 C CA . GLU A 1 84 ? -5.157 -9.441 -41.489 1.00 25.59 84 GLU A CA 1
ATOM 634 C C . GLU A 1 84 ? -6.511 -10.046 -41.133 1.00 26.48 84 GLU A C 1
ATOM 635 O O . GLU A 1 84 ? -7.233 -10.518 -42.010 1.00 31.09 84 GLU A O 1
ATOM 641 N N . ASP A 1 85 ? -6.855 -10.030 -39.849 1.00 26.76 85 ASP A N 1
ATOM 642 C CA . ASP A 1 85 ? -8.105 -10.626 -39.394 1.00 26.51 85 ASP A CA 1
ATOM 643 C C . ASP A 1 85 ? -9.260 -9.629 -39.399 1.00 25.71 85 ASP A C 1
ATOM 644 O O . ASP A 1 85 ? -10.388 -9.982 -39.050 1.00 26.41 85 ASP A O 1
ATOM 649 N N . THR A 1 86 ? -8.986 -8.388 -39.791 1.00 26.53 86 THR A N 1
ATOM 650 C CA . THR A 1 86 ? -10.046 -7.390 -39.891 1.00 32.17 86 THR A CA 1
ATOM 651 C C . THR A 1 86 ? -11.018 -7.785 -41.004 1.00 31.04 86 THR A C 1
ATOM 652 O O . THR A 1 86 ? -10.648 -7.862 -42.177 1.00 27.64 86 THR A O 1
ATOM 656 N N . ALA A 1 87 ? -12.260 -8.056 -40.614 1.00 30.79 87 ALA A N 1
ATOM 657 C CA . ALA A 1 87 ? -13.283 -8.535 -41.537 1.00 32.86 87 ALA A CA 1
ATOM 658 C C . ALA A 1 87 ? -14.635 -8.615 -40.845 1.00 34.22 87 ALA A C 1
ATOM 659 O O . ALA A 1 87 ? -14.753 -8.328 -39.654 1.00 36.94 87 ALA A O 1
ATOM 661 N N . THR A 1 88 ? -15.653 -9.009 -41.601 1.00 27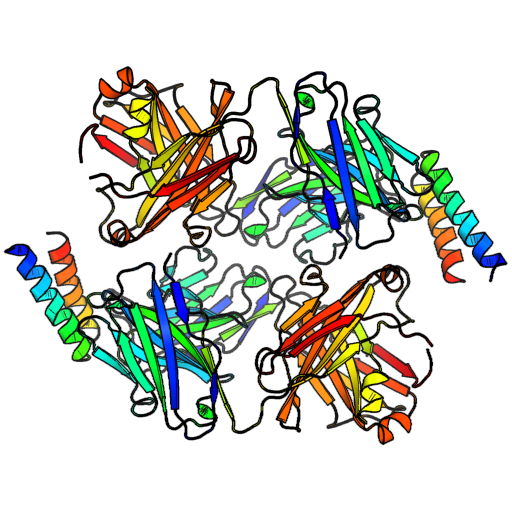.32 88 THR A N 1
ATOM 662 C CA . THR A 1 88 ? -16.967 -9.275 -41.036 1.00 26.12 88 THR A CA 1
ATOM 663 C C . THR A 1 88 ? -17.154 -10.781 -40.902 1.00 29.62 88 THR A C 1
ATOM 664 O O . THR A 1 88 ? -16.861 -11.533 -41.832 1.00 28.59 88 THR A O 1
ATOM 668 N N . TYR A 1 89 ? -17.633 -11.221 -39.744 1.00 30.05 89 TYR A N 1
ATOM 669 C CA . TYR A 1 89 ? -17.782 -12.646 -39.482 1.00 24.07 89 TYR A CA 1
ATOM 670 C C . TYR A 1 89 ? -19.247 -13.037 -39.320 1.00 32.24 89 TYR A C 1
ATOM 671 O O . TYR A 1 89 ? -19.992 -12.410 -38.566 1.00 34.45 89 TYR A O 1
ATOM 680 N N . TYR A 1 90 ? -19.650 -14.078 -40.041 1.00 28.91 90 TYR A N 1
ATOM 681 C CA . TYR A 1 90 ? -21.036 -14.523 -40.046 1.00 24.38 90 TYR A CA 1
ATOM 682 C C . TYR A 1 90 ? -21.189 -15.941 -39.521 1.00 30.57 90 TYR A C 1
ATOM 683 O O . TYR A 1 90 ? -20.351 -16.805 -39.780 1.00 25.54 90 TYR A O 1
ATOM 692 N N . CYS A 1 91 ? -22.270 -16.175 -38.787 1.00 27.67 91 CYS A N 1
ATOM 693 C CA . CYS A 1 91 ? -22.671 -17.530 -38.447 1.00 26.03 91 CYS A CA 1
ATOM 694 C C . CYS A 1 91 ? -23.814 -17.948 -39.366 1.00 30.43 91 CYS A C 1
ATOM 695 O O . CYS A 1 91 ? -24.576 -17.105 -39.842 1.00 28.60 91 CYS A O 1
ATOM 698 N N . GLN A 1 92 ? -23.920 -19.244 -39.631 1.00 25.84 92 GLN A N 1
ATOM 699 C CA . GLN A 1 92 ? -24.995 -19.758 -40.470 1.00 27.94 92 GLN A CA 1
ATOM 700 C C . GLN A 1 92 ? -25.371 -21.173 -40.059 1.00 26.63 92 GLN A C 1
ATOM 701 O O . GLN A 1 92 ? -24.504 -22.001 -39.784 1.00 27.99 92 GLN A O 1
ATOM 707 N N . HIS A 1 93 ? -26.670 -21.446 -40.018 1.00 27.39 93 HIS A N 1
ATOM 708 C CA . HIS A 1 93 ? -27.148 -22.778 -39.690 1.00 30.57 93 HIS A CA 1
ATOM 709 C C . HIS A 1 93 ? -27.497 -23.560 -40.949 1.00 34.36 93 HIS A C 1
ATOM 710 O O . HIS A 1 93 ? -27.853 -22.981 -41.976 1.00 33.02 93 HIS A O 1
ATOM 717 N N . SER A 1 94 ? -27.385 -24.880 -40.859 1.00 36.94 94 SER A N 1
ATOM 718 C CA . SER A 1 94 ? -27.899 -25.768 -41.892 1.00 36.91 94 SER A CA 1
ATOM 719 C C . SER A 1 94 ? -28.846 -26.769 -41.239 1.00 36.20 94 SER A C 1
ATOM 720 O O . SER A 1 94 ? -28.831 -27.958 -41.549 1.00 30.29 94 SER A O 1
ATOM 723 N N . TRP A 1 95 ? -29.667 -26.269 -40.321 1.00 30.67 95 TRP A N 1
ATOM 724 C CA . TRP A 1 95 ? -30.605 -27.107 -39.585 1.00 39.69 95 TRP A CA 1
ATOM 725 C C . TRP A 1 95 ? -31.797 -27.484 -40.455 1.00 39.28 95 TRP A C 1
ATOM 726 O O . TRP A 1 95 ? -31.968 -28.647 -40.819 1.00 41.13 95 TRP A O 1
ATOM 737 N N . GLU A 1 96 ? -32.617 -26.491 -40.783 1.00 35.37 96 GLU A N 1
ATOM 738 C CA . GLU A 1 96 ? -33.774 -26.704 -41.644 1.00 36.92 96 GLU A CA 1
ATOM 739 C C . GLU A 1 96 ? -34.006 -25.513 -42.570 1.00 36.33 96 GLU A C 1
ATOM 740 O O . GLU A 1 96 ? -33.626 -24.383 -42.259 1.00 31.99 96 GLU A O 1
ATOM 746 N N . ILE A 1 97 ? -34.627 -25.785 -43.713 1.00 34.01 97 ILE A N 1
ATOM 747 C CA . ILE A 1 97 ? -34.991 -24.756 -44.680 1.00 32.37 97 ILE A CA 1
ATOM 748 C C . ILE A 1 97 ? -35.919 -23.716 -44.049 1.00 34.32 97 ILE A C 1
ATOM 749 O O . ILE A 1 97 ? -36.903 -24.072 -43.398 1.00 34.46 97 ILE A O 1
ATOM 754 N N . PRO A 1 98 ? -35.611 -22.422 -44.237 1.00 35.45 98 PRO A N 1
ATOM 755 C CA . PRO A 1 98 ? -34.476 -21.895 -45.005 1.00 32.34 98 PRO A CA 1
ATOM 756 C C . PRO A 1 98 ? -33.204 -21.721 -44.184 1.00 34.50 98 PRO A C 1
ATOM 757 O O . PRO A 1 98 ? -33.281 -21.485 -42.978 1.00 30.62 98 PRO A O 1
ATOM 761 N N . TRP A 1 99 ? -32.047 -21.831 -44.832 1.00 33.63 99 TRP A N 1
ATOM 762 C CA . TRP A 1 99 ? -30.795 -21.485 -44.174 1.00 30.23 99 TRP A CA 1
ATOM 763 C C . TRP A 1 99 ? -30.769 -19.976 -43.967 1.00 30.52 99 TRP A C 1
ATOM 764 O O . TRP A 1 99 ? -31.127 -19.217 -44.868 1.00 27.87 99 TRP A O 1
ATOM 775 N N . THR A 1 100 ? -30.363 -19.541 -42.780 1.00 28.09 100 THR A N 1
ATOM 776 C CA . THR A 1 100 ? -30.255 -18.113 -42.503 1.00 30.34 100 THR A CA 1
ATOM 777 C C . THR A 1 100 ? -28.893 -17.770 -41.919 1.00 31.43 100 THR A C 1
ATOM 778 O O . THR A 1 100 ? -28.221 -18.623 -41.341 1.00 32.91 100 THR A O 1
ATOM 782 N N . PHE A 1 101 ? -28.490 -16.515 -42.085 1.00 33.71 101 PHE A N 1
ATOM 783 C CA . PHE A 1 101 ? -27.223 -16.034 -41.552 1.00 26.42 101 PHE A CA 1
ATOM 784 C C . PHE A 1 101 ? -27.452 -15.126 -40.355 1.00 30.46 101 PHE A C 1
ATOM 785 O O . PHE A 1 101 ? -28.535 -14.566 -40.187 1.00 30.88 101 PHE A O 1
ATOM 793 N N . GLY A 1 102 ? -26.426 -14.981 -39.523 1.00 29.55 102 GLY A N 1
ATOM 794 C CA . GLY A 1 102 ? -26.460 -14.009 -38.449 1.00 30.86 102 GLY A CA 1
ATOM 795 C C . GLY A 1 102 ? -26.279 -12.621 -39.031 1.00 29.28 102 GLY A C 1
ATOM 796 O O . GLY A 1 102 ? -25.947 -12.478 -40.208 1.00 26.81 102 GLY A O 1
ATOM 797 N N . GLY A 1 103 ? -26.495 -11.597 -38.212 1.00 28.52 103 GLY A N 1
ATOM 798 C CA . GLY A 1 103 ? -26.371 -10.223 -38.663 1.00 34.81 103 GLY A CA 1
ATOM 799 C C . GLY A 1 103 ? -24.956 -9.846 -39.061 1.00 33.65 103 GLY A C 1
ATOM 800 O O . GLY A 1 103 ? -24.747 -8.901 -39.822 1.00 32.27 103 GLY A O 1
ATOM 801 N N . GLY A 1 104 ? -23.982 -10.588 -38.545 1.00 31.34 104 GLY A N 1
ATOM 802 C CA . GLY A 1 104 ? -22.587 -10.333 -38.848 1.00 31.83 104 GLY A CA 1
ATOM 803 C C . GLY A 1 104 ? -21.889 -9.537 -37.762 1.00 35.90 104 GLY A C 1
ATOM 804 O O . GLY A 1 104 ? -22.507 -8.721 -37.080 1.00 32.02 104 GLY A O 1
ATOM 805 N N . THR A 1 105 ? -20.593 -9.782 -37.601 1.00 31.95 105 THR A N 1
ATOM 806 C CA . THR A 1 105 ? -19.784 -9.051 -36.634 1.00 31.08 105 THR A CA 1
ATOM 807 C C . THR A 1 105 ? -18.568 -8.432 -37.308 1.00 33.05 105 THR A C 1
ATOM 808 O O . THR A 1 105 ? -17.719 -9.141 -37.850 1.00 31.15 105 THR A O 1
ATOM 812 N N . LYS A 1 106 ? -18.489 -7.106 -37.273 1.00 35.65 106 LYS A N 1
ATOM 813 C CA . LYS A 1 106 ? -17.366 -6.396 -37.873 1.00 34.40 106 LYS A CA 1
ATOM 814 C C . LYS A 1 106 ? -16.208 -6.300 -36.888 1.00 34.25 106 LYS A C 1
ATOM 815 O O . LYS A 1 106 ? -16.303 -5.619 -35.868 1.00 37.65 106 LYS A O 1
ATOM 821 N N . LEU A 1 107 ? -15.118 -6.994 -37.196 1.00 30.00 107 LEU A N 1
ATOM 822 C CA . LEU A 1 107 ? -13.946 -6.996 -36.331 1.00 28.76 107 LEU A CA 1
ATOM 823 C C . LEU A 1 107 ? -12.920 -5.958 -36.768 1.00 34.21 107 LEU A C 1
ATOM 824 O O . LEU A 1 107 ? -12.408 -6.005 -37.887 1.00 32.67 107 LEU A O 1
ATOM 829 N N . GLU A 1 108 ? -12.627 -5.020 -35.874 1.00 35.32 108 GLU A N 1
ATOM 830 C CA . GLU A 1 108 ? -11.604 -4.013 -36.116 1.00 36.29 108 GLU A CA 1
ATOM 831 C C . GLU A 1 108 ? -10.348 -4.345 -35.319 1.00 36.29 108 GLU A C 1
ATOM 832 O O . GLU A 1 108 ? -10.434 -4.769 -34.166 1.00 30.20 108 GLU A O 1
ATOM 838 N N . ILE A 1 109 ? -9.185 -4.161 -35.934 1.00 35.94 109 ILE A N 1
ATOM 839 C CA . ILE A 1 109 ? -7.925 -4.403 -35.241 1.00 35.42 109 ILE A CA 1
ATOM 840 C C . ILE A 1 109 ? -7.462 -3.131 -34.541 1.00 35.28 109 ILE A C 1
ATOM 841 O O . ILE A 1 109 ? -7.350 -2.074 -35.163 1.00 35.80 109 ILE A O 1
ATOM 846 N N . LYS A 1 110 ? -7.197 -3.237 -33.244 1.00 34.70 110 LYS A N 1
ATOM 847 C CA . LYS A 1 110 ? -6.803 -2.083 -32.449 1.00 39.97 110 LYS A CA 1
ATOM 848 C C . LYS A 1 110 ? -5.288 -1.909 -32.443 1.00 41.16 110 LYS A C 1
ATOM 849 O O . LYS A 1 110 ? -4.544 -2.874 -32.268 1.00 45.41 110 LYS A O 1
ATOM 855 N N . ARG A 1 111 ? -4.838 -0.675 -32.642 1.00 37.35 111 ARG A N 1
ATOM 856 C CA . ARG A 1 111 ? -3.412 -0.368 -32.645 1.00 37.44 111 ARG A CA 1
ATOM 857 C C . ARG A 1 111 ? -3.132 0.947 -31.930 1.00 38.35 111 ARG A C 1
ATOM 858 O O . ARG A 1 111 ? -4.055 1.633 -31.490 1.00 36.15 111 ARG A O 1
ATOM 866 N N . THR A 1 112 ? -1.854 1.296 -31.820 1.00 40.09 112 THR A N 1
ATOM 867 C CA . THR A 1 112 ? -1.462 2.559 -31.206 1.00 40.93 112 THR A CA 1
ATOM 868 C C . THR A 1 112 ? -1.954 3.729 -32.046 1.00 37.30 112 THR A C 1
ATOM 869 O O . THR A 1 112 ? -2.142 3.603 -33.256 1.00 31.32 112 THR A O 1
ATOM 873 N N . VAL A 1 113 ? -2.162 4.867 -31.395 1.00 37.64 113 VAL A N 1
ATOM 874 C CA . VAL A 1 113 ? -2.655 6.058 -32.068 1.00 35.03 113 VAL A CA 1
ATOM 875 C C . VAL A 1 113 ? -1.666 6.567 -33.114 1.00 36.69 113 VAL A C 1
ATOM 876 O O . VAL A 1 113 ? -0.478 6.732 -32.834 1.00 39.73 113 VAL A O 1
ATOM 880 N N . ALA A 1 114 ? -2.164 6.800 -34.324 1.00 30.40 114 ALA A N 1
ATOM 881 C CA . ALA A 1 114 ? -1.351 7.352 -35.398 1.00 32.56 114 ALA A CA 1
ATOM 882 C C . ALA A 1 114 ? -1.986 8.623 -35.950 1.00 34.83 114 ALA A C 1
ATOM 883 O O . ALA A 1 114 ? -3.155 8.626 -36.339 1.00 39.01 114 ALA A O 1
ATOM 885 N N . ALA A 1 115 ? -1.214 9.703 -35.978 1.00 31.14 115 ALA A N 1
ATOM 886 C CA . ALA A 1 115 ? -1.698 10.974 -36.500 1.00 30.91 115 ALA A CA 1
ATOM 887 C C . ALA A 1 115 ? -1.724 10.955 -38.025 1.00 36.36 115 ALA A C 1
ATOM 888 O O . ALA A 1 115 ? -0.820 10.409 -38.658 1.00 42.12 115 ALA A O 1
ATOM 890 N N . PRO A 1 116 ? -2.769 11.548 -38.620 1.00 34.99 116 PRO A N 1
ATOM 891 C CA . PRO A 1 116 ? -2.895 11.595 -40.079 1.00 38.15 116 PRO A CA 1
ATOM 892 C C . PRO A 1 116 ? -1.939 12.589 -40.732 1.00 34.45 116 PRO A C 1
ATOM 893 O O . PRO A 1 116 ? -1.719 13.676 -40.200 1.00 30.60 116 PRO A O 1
ATOM 897 N N . SER A 1 117 ? -1.371 12.205 -41.871 1.00 35.08 117 SER A N 1
ATOM 898 C CA . SER A 1 117 ? -0.647 13.146 -42.713 1.00 34.19 117 SER A CA 1
ATOM 899 C C . SER A 1 117 ? -1.658 13.852 -43.602 1.00 31.34 117 SER A C 1
ATOM 900 O O . SER A 1 117 ? -2.434 13.199 -44.300 1.00 32.84 117 SER A O 1
ATOM 903 N N . VAL A 1 118 ? -1.659 15.179 -43.570 1.00 31.20 118 VAL A N 1
ATOM 904 C CA . VAL A 1 118 ? -2.678 15.945 -44.276 1.00 31.26 118 VAL A CA 1
ATOM 905 C C . VAL A 1 118 ? -2.141 16.587 -45.553 1.00 32.86 118 VAL A C 1
ATOM 906 O O . VAL A 1 118 ? -1.060 17.178 -45.562 1.00 38.22 118 VAL A O 1
ATOM 910 N N . PHE A 1 119 ? -2.909 16.457 -46.629 1.00 31.37 119 PHE A N 1
ATOM 911 C CA . PHE A 1 119 ? -2.578 17.071 -47.909 1.00 29.67 119 PHE A CA 1
ATOM 912 C C . PHE A 1 119 ? -3.818 17.721 -48.506 1.00 34.24 119 PHE A C 1
ATOM 913 O O . PHE A 1 119 ? -4.909 17.156 -48.443 1.00 37.83 119 PHE A O 1
ATOM 921 N N . ILE A 1 120 ? -3.654 18.906 -49.085 1.00 34.31 120 ILE A N 1
ATOM 922 C CA . ILE A 1 120 ? -4.761 19.566 -49.768 1.00 32.97 120 ILE A CA 1
ATOM 923 C C . ILE A 1 120 ? -4.450 19.708 -51.258 1.00 34.08 120 ILE A C 1
ATOM 924 O O . ILE A 1 120 ? -3.312 19.974 -51.645 1.00 37.45 120 ILE A O 1
ATOM 929 N N . PHE A 1 121 ? -5.465 19.503 -52.091 1.00 28.60 121 PHE A N 1
ATOM 930 C CA . PHE A 1 121 ? -5.293 19.568 -53.538 1.00 28.70 121 PHE A CA 1
ATOM 931 C C . PHE A 1 121 ? -6.262 20.552 -54.181 1.00 34.01 121 PHE A C 1
ATOM 932 O O . PHE A 1 121 ? -7.476 20.430 -54.020 1.00 37.29 121 PHE A O 1
ATOM 940 N N . PRO A 1 122 ? -5.724 21.535 -54.918 1.00 36.63 122 PRO A N 1
ATOM 941 C CA . PRO A 1 122 ? -6.550 22.480 -55.674 1.00 35.59 122 PRO A CA 1
ATOM 942 C C . PRO A 1 122 ? -7.174 21.812 -56.896 1.00 35.13 122 PRO A C 1
ATOM 943 O O . PRO A 1 122 ? -6.653 20.800 -57.365 1.00 35.71 122 PRO A O 1
ATOM 947 N N . PRO A 1 123 ? -8.286 22.363 -57.404 1.00 37.08 123 PRO A N 1
ATOM 948 C CA . PRO A 1 123 ? -8.890 21.807 -58.619 1.00 37.20 123 PRO A CA 1
ATOM 949 C C . PRO A 1 123 ? -8.012 22.042 -59.843 1.00 39.26 123 PRO A C 1
ATOM 950 O O . PRO A 1 123 ? -7.341 23.070 -59.932 1.00 41.90 123 PRO A O 1
ATOM 954 N N . SER A 1 124 ? -8.012 21.091 -60.771 1.00 38.07 124 SER A N 1
ATOM 955 C CA . SER A 1 124 ? -7.229 21.221 -61.991 1.00 40.94 124 SER A CA 1
ATOM 956 C C . SER A 1 124 ? -7.856 22.249 -62.925 1.00 41.13 124 SER A C 1
ATOM 957 O O . SER A 1 124 ? -9.056 22.514 -62.852 1.00 38.10 124 SER A O 1
ATOM 960 N N . ASP A 1 125 ? -7.039 22.828 -63.799 1.00 42.72 125 ASP A N 1
ATOM 961 C CA . ASP A 1 125 ? -7.532 23.791 -64.776 1.00 47.89 125 ASP A CA 1
ATOM 962 C C . ASP A 1 125 ? -8.398 23.095 -65.818 1.00 49.50 125 ASP A C 1
ATOM 963 O O . ASP A 1 125 ? -9.268 23.714 -66.430 1.00 52.05 125 ASP A O 1
ATOM 968 N N . GLU A 1 126 ? -8.152 21.804 -66.014 1.00 49.53 126 GLU A N 1
ATOM 969 C CA . GLU A 1 126 ? -8.936 21.009 -66.951 1.00 52.44 126 GLU A CA 1
ATOM 970 C C . GLU A 1 126 ? -10.374 20.861 -66.464 1.00 48.13 126 GLU A C 1
ATOM 971 O O . GLU A 1 126 ? -11.314 20.908 -67.258 1.00 50.33 126 GLU A O 1
ATOM 977 N N . GLN A 1 127 ? -10.540 20.687 -65.157 1.00 40.87 127 GLN A N 1
ATOM 978 C CA . GLN A 1 127 ? -11.869 20.537 -64.575 1.00 41.46 127 GLN A CA 1
ATOM 979 C C . GLN A 1 127 ? -12.632 21.855 -64.595 1.00 45.16 127 GLN A C 1
ATOM 980 O O . GLN A 1 127 ? -13.847 21.874 -64.801 1.00 45.06 127 GLN A O 1
ATOM 986 N N . LEU A 1 128 ? -11.913 22.953 -64.381 1.00 47.17 128 LEU A N 1
ATOM 987 C CA . LEU A 1 128 ? -12.519 24.281 -64.355 1.00 50.54 128 LEU A CA 1
ATOM 988 C C . LEU A 1 128 ? -13.173 24.636 -65.687 1.00 55.15 128 LEU A C 1
ATOM 989 O O . LEU A 1 128 ? -14.108 25.433 -65.732 1.00 59.87 128 LEU A O 1
ATOM 994 N N . LYS A 1 129 ? -12.680 24.041 -66.768 1.00 58.85 129 LYS A N 1
ATOM 995 C CA . LYS A 1 129 ? -13.261 24.255 -68.088 1.00 64.68 129 LYS A CA 1
ATOM 996 C C . LYS A 1 129 ? -14.681 23.701 -68.163 1.00 65.81 129 LYS A C 1
ATOM 997 O O . LYS A 1 129 ? -15.519 24.216 -68.903 1.00 73.96 129 LYS A O 1
ATOM 1003 N N . SER A 1 130 ? -14.946 22.651 -67.391 1.00 61.07 130 SER A N 1
ATOM 1004 C CA . SER A 1 130 ? -16.255 22.006 -67.394 1.00 58.29 130 SER A CA 1
ATOM 1005 C C . SER A 1 130 ? -17.270 22.788 -66.565 1.00 58.06 130 SER A C 1
ATOM 1006 O O . SER A 1 130 ? -18.475 22.577 -66.690 1.00 59.19 130 SER A O 1
ATOM 1009 N N . GLY A 1 131 ? -16.776 23.684 -65.716 1.00 57.43 131 GLY A N 1
ATOM 1010 C CA . GLY A 1 131 ? -17.642 24.550 -64.934 1.00 56.01 131 GLY A CA 1
ATOM 1011 C C . GLY A 1 131 ? -17.814 24.130 -63.486 1.00 54.59 131 GLY A C 1
ATOM 1012 O O . GLY A 1 131 ? -18.674 24.655 -62.779 1.00 58.15 131 GLY A O 1
ATOM 1013 N N . THR A 1 132 ? -16.995 23.183 -63.040 1.00 51.91 132 THR A N 1
ATOM 1014 C CA . THR A 1 132 ? -17.063 22.701 -61.664 1.00 50.27 132 THR A CA 1
ATOM 1015 C C . THR A 1 132 ? -15.668 22.649 -61.047 1.00 47.79 132 THR A C 1
ATOM 1016 O O . THR A 1 132 ? -14.694 22.320 -61.722 1.00 48.80 132 THR A O 1
ATOM 1020 N N . ALA A 1 133 ? -15.575 22.988 -59.765 1.00 43.96 133 ALA A N 1
ATOM 1021 C CA . ALA A 1 133 ? -14.306 22.937 -59.053 1.00 40.20 133 ALA A CA 1
ATOM 1022 C C . ALA A 1 133 ? -14.376 21.964 -57.883 1.00 37.16 133 ALA A C 1
ATOM 1023 O O . ALA A 1 133 ? -15.243 22.083 -57.017 1.00 37.35 133 ALA A O 1
ATOM 1025 N N . SER A 1 134 ? -13.462 20.999 -57.864 1.00 36.08 134 SER A N 1
ATOM 1026 C CA . SER A 1 134 ? -13.383 20.044 -56.766 1.00 36.62 134 SER A CA 1
ATOM 1027 C C . SER A 1 134 ? -12.096 20.233 -55.974 1.00 36.08 134 SER A C 1
ATOM 1028 O O . SER A 1 134 ? -11.000 20.175 -56.531 1.00 33.01 134 SER A O 1
ATOM 1031 N N . VAL A 1 135 ? -12.237 20.466 -54.673 1.00 37.15 135 VAL A N 1
ATOM 1032 C CA . VAL A 1 135 ? -11.085 20.595 -53.790 1.00 32.83 135 VAL A CA 1
ATOM 1033 C C . VAL A 1 135 ? -11.008 19.380 -52.873 1.00 34.12 135 VAL A C 1
ATOM 1034 O O . VAL A 1 135 ? -11.981 19.037 -52.203 1.00 35.02 135 VAL A O 1
ATOM 1038 N N . VAL A 1 136 ? -9.849 18.729 -52.845 1.00 32.62 136 VAL A N 1
ATOM 1039 C CA . VAL A 1 136 ? -9.700 17.483 -52.104 1.00 31.52 136 VAL A CA 1
ATOM 1040 C C . VAL A 1 136 ? -8.721 17.608 -50.940 1.00 33.16 136 VAL A C 1
ATOM 1041 O O . VAL A 1 136 ? -7.623 18.144 -51.091 1.00 36.47 136 VAL A O 1
ATOM 1045 N N . CYS A 1 137 ? -9.134 17.115 -49.777 1.00 31.08 137 CYS A N 1
ATOM 1046 C CA . CYS A 1 137 ? -8.252 17.035 -48.621 1.00 29.93 137 CYS A CA 1
ATOM 1047 C C . CYS A 1 137 ? -7.961 15.574 -48.305 1.00 31.36 137 CYS A C 1
ATOM 1048 O O . CYS A 1 137 ? -8.879 14.759 -48.207 1.00 28.35 137 CYS A O 1
ATOM 1051 N N . LEU A 1 138 ? -6.683 15.245 -48.153 1.00 29.50 138 LEU A N 1
ATOM 1052 C CA . LEU A 1 138 ? -6.275 13.866 -47.905 1.00 32.69 138 LEU A CA 1
ATOM 1053 C C . LEU A 1 138 ? -5.773 13.662 -46.480 1.00 31.66 138 LEU A C 1
ATOM 1054 O O . LEU A 1 138 ? -4.881 14.370 -46.017 1.00 25.90 138 LEU A O 1
ATOM 1059 N N . LEU A 1 139 ? -6.358 12.687 -45.791 1.00 26.59 139 LEU A N 1
ATOM 1060 C CA . LEU A 1 139 ? -5.884 12.276 -44.475 1.00 29.66 139 LEU A CA 1
ATOM 1061 C C . LEU A 1 139 ? -5.300 10.876 -44.595 1.00 28.19 139 LEU A C 1
ATOM 1062 O O . LEU A 1 139 ? -6.027 9.917 -44.846 1.00 30.72 139 LEU A O 1
ATOM 1067 N N . ASN A 1 140 ? -3.988 10.760 -44.418 1.00 30.16 140 ASN A N 1
ATOM 1068 C CA . ASN A 1 140 ? -3.296 9.521 -44.750 1.00 28.47 140 ASN A CA 1
ATOM 1069 C C . ASN A 1 140 ? -2.807 8.719 -43.547 1.00 28.96 140 ASN A C 1
ATOM 1070 O O . ASN A 1 140 ? -2.110 9.245 -42.679 1.00 27.16 140 ASN A O 1
ATOM 1075 N N . ASN A 1 141 ? -3.183 7.441 -43.520 1.00 31.55 141 ASN A N 1
ATOM 1076 C CA . ASN A 1 141 ? -2.685 6.474 -42.541 1.00 28.83 141 ASN A CA 1
ATOM 1077 C C . ASN A 1 141 ? -2.799 6.935 -41.091 1.00 34.39 141 ASN A C 1
ATOM 1078 O O . ASN A 1 141 ? -1.803 7.308 -40.470 1.00 33.93 141 ASN A O 1
ATOM 1083 N N . PHE A 1 142 ? -4.014 6.902 -40.553 1.00 35.25 142 PHE A N 1
ATOM 1084 C CA . PHE A 1 142 ? -4.241 7.329 -39.178 1.00 36.66 142 PHE A CA 1
ATOM 1085 C C . PHE A 1 142 ? -5.072 6.321 -38.391 1.00 36.71 142 PHE A C 1
ATOM 1086 O O . PHE A 1 142 ? -5.719 5.445 -38.966 1.00 36.57 142 PHE A O 1
ATOM 1094 N N . TYR A 1 143 ? -5.044 6.463 -37.069 1.00 38.79 143 TYR A N 1
ATOM 1095 C CA . TYR A 1 143 ? -5.841 5.639 -36.169 1.00 35.01 143 TYR A CA 1
ATOM 1096 C C . TYR A 1 143 ? -5.997 6.368 -34.836 1.00 36.43 143 TYR A C 1
ATOM 1097 O O . TYR A 1 143 ? -5.033 6.945 -34.334 1.00 36.89 143 TYR A O 1
ATOM 1106 N N . PRO A 1 144 ? -7.208 6.345 -34.252 1.00 42.36 144 PRO A N 1
ATOM 1107 C CA . PRO A 1 144 ? -8.415 5.643 -34.709 1.00 32.81 144 PRO A CA 1
ATOM 1108 C C . PRO A 1 144 ? -9.113 6.302 -35.898 1.00 40.72 144 PRO A C 1
ATOM 1109 O O . PRO A 1 144 ? -8.663 7.331 -36.401 1.00 31.38 144 PRO A O 1
ATOM 1113 N N . ARG A 1 145 ? -10.216 5.696 -36.326 1.00 36.64 145 ARG A N 1
ATOM 1114 C CA . ARG A 1 145 ? -10.936 6.118 -37.522 1.00 35.92 145 ARG A CA 1
ATOM 1115 C C . ARG A 1 145 ? -11.557 7.507 -37.384 1.00 34.12 145 ARG A C 1
ATOM 1116 O O . ARG A 1 145 ? -11.641 8.255 -38.360 1.00 31.53 145 ARG A O 1
ATOM 1124 N N . GLU A 1 146 ? -11.986 7.846 -36.172 1.00 34.33 146 GLU A N 1
ATOM 1125 C CA . GLU A 1 146 ? -12.630 9.132 -35.909 1.00 50.06 146 GLU A CA 1
ATOM 1126 C C . GLU A 1 146 ? -11.731 10.313 -36.264 1.00 35.26 146 GLU A C 1
ATOM 1127 O O . GLU A 1 146 ? -10.632 10.454 -35.731 1.00 35.18 146 GLU A O 1
ATOM 1133 N N . ALA A 1 147 ? -12.210 11.157 -37.172 1.00 35.00 147 ALA A N 1
ATOM 1134 C CA . ALA A 1 147 ? -11.479 12.349 -37.580 1.00 34.66 147 ALA A CA 1
ATOM 1135 C C . ALA A 1 147 ? -12.449 13.441 -38.015 1.00 42.19 147 ALA A C 1
ATOM 1136 O O . ALA A 1 147 ? -13.510 13.156 -38.569 1.00 47.56 147 ALA A O 1
ATOM 1138 N N . LYS A 1 148 ? -12.082 14.691 -37.757 1.00 45.72 148 LYS A N 1
ATOM 1139 C CA . LYS A 1 148 ? -12.930 15.820 -38.116 1.00 48.80 148 LYS A CA 1
ATOM 1140 C C . LYS A 1 148 ? -12.299 16.650 -39.227 1.00 42.13 148 LYS A C 1
ATOM 1141 O O . LYS A 1 148 ? -11.216 17.208 -39.058 1.00 36.87 148 LYS A O 1
ATOM 1147 N N . VAL A 1 149 ? -12.982 16.725 -40.364 1.00 38.88 149 VAL A N 1
ATOM 1148 C CA . VAL A 1 149 ? -12.511 17.537 -41.478 1.00 38.50 149 VAL A CA 1
ATOM 1149 C C . VAL A 1 149 ? -13.386 18.773 -41.649 1.00 37.33 149 VAL A C 1
ATOM 1150 O O . VAL A 1 149 ? -14.587 18.666 -41.890 1.00 41.08 149 VAL A O 1
ATOM 1154 N N . GLN A 1 150 ? -12.774 19.946 -41.519 1.00 38.93 150 GLN A N 1
ATOM 1155 C CA . GLN A 1 150 ? -13.495 21.207 -41.638 1.00 42.56 150 GLN A CA 1
ATOM 1156 C C . GLN A 1 150 ? -12.971 22.025 -42.813 1.00 42.86 150 GLN A C 1
ATOM 1157 O O . GLN A 1 150 ? -11.796 22.391 -42.850 1.00 42.96 150 GLN A O 1
ATOM 1163 N N . TRP A 1 151 ? -13.845 22.310 -43.773 1.00 42.85 151 TRP A N 1
ATOM 1164 C CA . TRP A 1 151 ? -13.463 23.104 -44.935 1.00 45.54 151 TRP A CA 1
ATOM 1165 C C . TRP A 1 151 ? -13.631 24.600 -44.685 1.00 46.05 151 TRP A C 1
ATOM 1166 O O . TRP A 1 151 ? -14.631 25.039 -44.116 1.00 48.11 151 TRP A O 1
ATOM 1177 N N . LYS A 1 152 ? -12.641 25.376 -45.115 1.00 47.34 152 LYS A N 1
ATOM 1178 C CA . LYS A 1 152 ? -12.691 26.828 -45.000 1.00 52.83 152 LYS A CA 1
ATOM 1179 C C . LYS A 1 152 ? -12.328 27.491 -46.323 1.00 54.73 152 LYS A C 1
ATOM 1180 O O . LYS A 1 152 ? -11.340 27.125 -46.960 1.00 55.50 152 LYS A O 1
ATOM 1186 N N . VAL A 1 153 ? -13.131 28.466 -46.735 1.00 54.39 153 VAL A N 1
ATOM 1187 C CA . VAL A 1 153 ? -12.823 29.252 -47.923 1.00 55.95 153 VAL A CA 1
ATOM 1188 C C . VAL A 1 153 ? -12.845 30.739 -47.572 1.00 55.34 153 VAL A C 1
ATOM 1189 O O . VAL A 1 153 ? -13.887 31.286 -47.206 1.00 57.28 153 VAL A O 1
ATOM 1193 N N . ASP A 1 154 ? -11.682 31.379 -47.681 1.00 59.53 154 ASP A N 1
ATOM 1194 C CA . ASP A 1 154 ? -11.485 32.742 -47.188 1.00 64.08 154 ASP A CA 1
ATOM 1195 C C . ASP A 1 154 ? -11.931 32.844 -45.733 1.00 66.93 154 ASP A C 1
ATOM 1196 O O . ASP A 1 154 ? -12.662 33.763 -45.359 1.00 71.82 154 ASP A O 1
ATOM 1201 N N . ASN A 1 155 ? -11.495 31.873 -44.932 1.00 66.85 155 ASN A N 1
ATOM 1202 C CA . ASN A 1 155 ? -11.792 31.804 -43.502 1.00 70.51 155 ASN A CA 1
ATOM 1203 C C . ASN A 1 155 ? -13.281 31.654 -43.188 1.00 71.45 155 ASN A C 1
ATOM 1204 O O . ASN A 1 155 ? -13.709 31.888 -42.058 1.00 76.41 155 ASN A O 1
ATOM 1209 N N . ALA A 1 156 ? -14.066 31.257 -44.185 1.00 66.30 156 ALA A N 1
ATOM 1210 C CA . ALA A 1 156 ? -15.492 31.024 -43.985 1.00 65.89 156 ALA A CA 1
ATOM 1211 C C . ALA A 1 156 ? -15.785 29.529 -43.925 1.00 63.46 156 ALA A C 1
ATOM 1212 O O . ALA A 1 156 ? -15.470 28.787 -44.856 1.00 51.38 156 ALA A O 1
ATOM 1214 N N . LEU A 1 157 ? -16.387 29.093 -42.822 1.00 59.85 157 LEU A N 1
ATOM 1215 C CA . LEU A 1 157 ? -16.681 27.679 -42.608 1.00 59.64 157 LEU A CA 1
ATOM 1216 C C . LEU A 1 157 ? -17.721 27.159 -43.597 1.00 57.43 157 LEU A C 1
ATOM 1217 O O . LEU A 1 157 ? -18.712 27.831 -43.881 1.00 60.83 157 LEU A O 1
ATOM 1222 N N . GLN A 1 158 ? -17.488 25.957 -44.114 1.00 52.20 158 GLN A N 1
ATOM 1223 C CA . GLN A 1 158 ? -18.380 25.359 -45.101 1.00 50.30 158 GLN A CA 1
ATOM 1224 C C . GLN A 1 158 ? -19.256 24.271 -44.492 1.00 51.46 158 GLN A C 1
ATOM 1225 O O . GLN A 1 158 ? -18.907 23.678 -43.470 1.00 51.53 158 GLN A O 1
ATOM 1231 N N . SER A 1 159 ? -20.394 24.015 -45.130 1.00 46.20 159 SER A N 1
ATOM 1232 C CA . SER A 1 159 ? -21.327 22.998 -44.660 1.00 49.27 159 SER A CA 1
ATOM 1233 C C . SER A 1 159 ? -22.283 22.565 -45.767 1.00 45.04 159 SER A C 1
ATOM 1234 O O . SER A 1 159 ? -22.840 23.398 -46.482 1.00 46.36 159 SER A O 1
ATOM 1237 N N . GLY A 1 160 ? -22.461 21.254 -45.904 1.00 49.11 160 GLY A N 1
ATOM 1238 C CA . GLY A 1 160 ? -23.409 20.700 -46.854 1.00 47.13 160 GLY A CA 1
ATOM 1239 C C . GLY A 1 160 ? -22.897 20.585 -48.278 1.00 50.73 160 GLY A C 1
ATOM 1240 O O . GLY A 1 160 ? -23.607 20.103 -49.160 1.00 53.30 160 GLY A O 1
ATOM 1241 N N . ASN A 1 161 ? -21.663 21.022 -48.508 1.00 50.74 161 ASN A N 1
ATOM 1242 C CA . ASN A 1 161 ? -21.099 21.019 -49.853 1.00 45.93 161 ASN A CA 1
ATOM 1243 C C . ASN A 1 161 ? -19.844 20.158 -49.974 1.00 44.70 161 ASN A C 1
ATOM 1244 O O . ASN A 1 161 ? -19.002 20.390 -50.842 1.00 37.86 161 ASN A O 1
ATOM 1249 N N . SER A 1 162 ? -19.725 19.160 -49.105 1.00 42.04 162 SER A N 1
ATOM 1250 C CA . SER A 1 162 ? -18.592 18.246 -49.156 1.00 36.57 162 SER A CA 1
ATOM 1251 C C . SER A 1 162 ? -19.021 16.802 -48.908 1.00 37.23 162 SER A C 1
ATOM 1252 O O . SER A 1 162 ? -20.047 16.545 -48.277 1.00 34.87 162 SER A O 1
ATOM 1255 N N . GLN A 1 163 ? -18.232 15.866 -49.424 1.00 37.98 163 GLN A N 1
ATOM 1256 C CA . GLN A 1 163 ? -18.446 14.443 -49.189 1.00 36.77 163 GLN A CA 1
ATOM 1257 C C . GLN A 1 163 ? -17.109 13.773 -48.920 1.00 35.53 163 GLN A C 1
ATOM 1258 O O . GLN A 1 163 ? -16.134 14.024 -49.628 1.00 41.08 163 GLN A O 1
ATOM 1264 N N . GLU A 1 164 ? -17.057 12.924 -47.900 1.00 33.44 164 GLU A N 1
ATOM 1265 C CA . GLU A 1 164 ? -15.808 12.257 -47.559 1.00 38.27 164 GLU A CA 1
ATOM 1266 C C . GLU A 1 164 ? -15.914 10.742 -47.681 1.00 33.28 164 GLU A C 1
ATOM 1267 O O . GLU A 1 164 ? -16.962 10.152 -47.413 1.00 31.34 164 GLU A O 1
ATOM 1273 N N . SER A 1 165 ? -14.816 10.124 -48.103 1.00 27.37 165 SER A N 1
ATOM 1274 C CA . SER A 1 165 ? -14.729 8.675 -48.209 1.00 28.83 165 SER A CA 1
ATOM 1275 C C . SER A 1 165 ? -13.614 8.152 -47.311 1.00 30.30 165 SER A C 1
ATOM 1276 O O . SER A 1 165 ? -12.594 8.816 -47.123 1.00 26.57 165 SER A O 1
ATOM 1279 N N . VAL A 1 166 ? -13.818 6.964 -46.752 1.00 32.50 166 VAL A N 1
ATOM 1280 C CA . VAL A 1 166 ? -12.834 6.352 -45.869 1.00 26.28 166 VAL A CA 1
ATOM 1281 C C . VAL A 1 166 ? -12.484 4.945 -46.339 1.00 30.94 166 VAL A C 1
ATOM 1282 O O . VAL A 1 166 ? -13.372 4.137 -46.614 1.00 33.35 166 VAL A O 1
ATOM 1286 N N . THR A 1 167 ? -11.190 4.656 -46.434 1.00 27.97 167 THR A N 1
ATOM 1287 C CA . THR A 1 167 ? -10.737 3.326 -46.822 1.00 29.41 167 THR A CA 1
ATOM 1288 C C . THR A 1 167 ? -11.038 2.311 -45.730 1.00 35.65 167 THR A C 1
ATOM 1289 O O . THR A 1 167 ? -11.202 2.671 -44.564 1.00 37.91 167 THR A O 1
ATOM 1293 N N . GLU A 1 168 ? -11.116 1.042 -46.115 1.00 34.69 168 GLU A N 1
ATOM 1294 C CA . GLU A 1 168 ? -11.221 -0.037 -45.144 1.00 33.64 168 GLU A CA 1
ATOM 1295 C C . GLU A 1 168 ? -9.936 -0.083 -44.334 1.00 31.89 168 GLU A C 1
ATOM 1296 O O . GLU A 1 168 ? -8.892 0.378 -44.799 1.00 26.01 168 GLU A O 1
ATOM 1302 N N . GLN A 1 169 ? -10.011 -0.626 -43.123 1.00 28.26 169 GLN A N 1
ATOM 1303 C CA . GLN A 1 169 ? -8.822 -0.768 -42.295 1.00 34.00 169 GLN A CA 1
ATOM 1304 C C . GLN A 1 169 ? -7.771 -1.580 -43.042 1.00 33.55 169 GLN A C 1
ATOM 1305 O O . GLN A 1 169 ? -8.055 -2.667 -43.550 1.00 30.36 169 GLN A O 1
ATOM 1311 N N . ASP A 1 170 ? -6.564 -1.033 -43.129 1.00 27.50 170 ASP A N 1
ATOM 1312 C CA . ASP A 1 170 ? -5.471 -1.705 -43.817 1.00 34.00 170 ASP A CA 1
ATOM 1313 C C . ASP A 1 170 ? -5.118 -3.007 -43.104 1.00 33.56 170 ASP A C 1
ATOM 1314 O O . ASP A 1 170 ? -4.920 -3.028 -41.891 1.00 29.74 170 ASP A O 1
ATOM 1319 N N . SER A 1 171 ? -5.039 -4.094 -43.865 1.00 32.72 171 SER A N 1
ATOM 1320 C CA . SER A 1 171 ? -4.824 -5.417 -43.289 1.00 34.22 171 SER A CA 1
ATOM 1321 C C . SER A 1 171 ? -3.366 -5.675 -42.910 1.00 37.62 171 SER A C 1
ATOM 1322 O O . SER A 1 171 ? -2.995 -6.806 -42.594 1.00 38.77 171 SER A O 1
ATOM 1325 N N . LYS A 1 172 ? -2.544 -4.629 -42.935 1.00 36.81 172 LYS A N 1
ATOM 1326 C CA . LYS A 1 172 ? -1.135 -4.765 -42.582 1.00 36.81 172 LYS A CA 1
ATOM 1327 C C . LYS A 1 172 ? -0.716 -3.825 -41.449 1.00 35.40 172 LYS A C 1
ATOM 1328 O O . LYS A 1 172 ? -0.041 -4.250 -40.512 1.00 39.10 172 LYS A O 1
ATOM 1334 N N . ASP A 1 173 ? -1.112 -2.557 -41.528 1.00 37.26 173 ASP A N 1
ATOM 1335 C CA . ASP A 1 173 ? -0.742 -1.592 -40.492 1.00 39.58 173 ASP A CA 1
ATOM 1336 C C . ASP A 1 173 ? -1.944 -1.100 -39.683 1.00 36.61 173 ASP A C 1
ATOM 1337 O O . ASP A 1 173 ? -1.797 -0.265 -38.789 1.00 35.63 173 ASP A O 1
ATOM 1342 N N . SER A 1 174 ? -3.126 -1.614 -40.017 1.00 33.32 174 SER A N 1
ATOM 1343 C CA . SER A 1 174 ? -4.358 -1.346 -39.269 1.00 30.75 174 SER A CA 1
ATOM 1344 C C . SER A 1 174 ? -4.763 0.129 -39.246 1.00 33.33 174 SER A C 1
ATOM 1345 O O . SER A 1 174 ? -5.529 0.550 -38.379 1.00 33.31 174 SER A O 1
ATOM 1348 N N . THR A 1 175 ? -4.262 0.908 -40.198 1.00 29.57 175 THR A N 1
ATOM 1349 C CA . THR A 1 175 ? -4.594 2.328 -40.266 1.00 34.24 175 THR A CA 1
ATOM 1350 C C . THR A 1 175 ? -5.768 2.595 -41.202 1.00 33.52 175 THR A C 1
ATOM 1351 O O . THR A 1 175 ? -6.199 1.715 -41.948 1.00 27.90 175 THR A O 1
ATOM 1355 N N . TYR A 1 176 ? -6.283 3.819 -41.150 1.00 33.68 176 TYR A N 1
ATOM 1356 C CA . TYR A 1 176 ? -7.305 4.272 -42.087 1.00 27.75 176 TYR A CA 1
ATOM 1357 C C . TYR A 1 176 ? -6.793 5.467 -42.878 1.00 30.78 176 TYR A C 1
ATOM 1358 O O . TYR A 1 176 ? -5.874 6.159 -42.444 1.00 31.42 176 TYR A O 1
ATOM 1367 N N . SER A 1 177 ? -7.394 5.711 -44.036 1.00 32.32 177 SER A N 1
ATOM 1368 C CA . SER A 1 177 ? -7.129 6.928 -44.790 1.00 26.62 177 SER A CA 1
ATOM 1369 C C . SER A 1 177 ? -8.446 7.585 -45.174 1.00 26.60 177 SER A C 1
ATOM 1370 O O . SER A 1 177 ? -9.463 6.909 -45.321 1.00 26.34 177 SER A O 1
ATOM 1373 N N . LEU A 1 178 ? -8.427 8.904 -45.331 1.00 30.29 178 LEU A N 1
ATOM 1374 C CA . LEU A 1 178 ? -9.649 9.649 -45.609 1.00 31.09 178 LEU A CA 1
ATOM 1375 C C . LEU A 1 178 ? -9.429 10.709 -46.683 1.00 32.25 178 LEU A C 1
ATOM 1376 O O . LEU A 1 178 ? -8.429 11.428 -46.669 1.00 35.14 178 LEU A O 1
ATOM 1381 N N . SER A 1 179 ? -10.374 10.799 -47.612 1.00 30.46 179 SER A N 1
ATOM 1382 C CA . SER A 1 179 ? -10.377 11.866 -48.602 1.00 35.31 179 SER A CA 1
ATOM 1383 C C . SER A 1 179 ? -11.676 12.655 -48.504 1.00 35.89 179 SER A C 1
ATOM 1384 O O . SER A 1 179 ? -12.761 12.076 -48.494 1.00 43.73 179 SER A O 1
ATOM 1387 N N . SER A 1 180 ? -11.563 13.975 -48.424 1.00 33.84 180 SER A N 1
ATOM 1388 C CA . SER A 1 180 ? -12.735 14.839 -48.394 1.00 34.61 180 SER A CA 1
ATOM 1389 C C . SER A 1 180 ? -12.737 15.753 -49.610 1.00 33.82 180 SER A C 1
ATOM 1390 O O . SER A 1 180 ? -11.766 16.463 -49.861 1.00 36.15 180 SER A O 1
ATOM 1393 N N . THR A 1 181 ? -13.831 15.731 -50.363 1.00 33.91 181 THR A N 1
ATOM 1394 C CA . THR A 1 181 ? -13.921 16.511 -51.591 1.00 34.25 181 THR A CA 1
ATOM 1395 C C . THR A 1 181 ? -14.880 17.686 -51.450 1.00 32.45 181 THR A C 1
ATOM 1396 O O . THR A 1 181 ? -16.073 17.503 -51.211 1.00 36.36 181 THR A O 1
ATOM 1400 N N . LEU A 1 182 ? -14.348 18.895 -51.601 1.00 33.56 182 LEU A N 1
ATOM 1401 C CA . LEU A 1 182 ? -15.161 20.104 -51.571 1.00 35.34 182 LEU A CA 1
ATOM 1402 C C . LEU A 1 182 ? -15.607 20.477 -52.981 1.00 44.58 182 LEU A C 1
ATOM 1403 O O . LEU A 1 182 ? -14.781 20.785 -53.841 1.00 42.24 182 LEU A O 1
ATOM 1408 N N . THR A 1 183 ? -16.915 20.451 -53.215 1.00 36.16 183 THR A N 1
ATOM 1409 C CA . THR A 1 183 ? -17.451 20.711 -54.546 1.00 42.29 183 THR A CA 1
ATOM 1410 C C . THR A 1 183 ? -18.035 22.114 -54.663 1.00 43.47 183 THR A C 1
ATOM 1411 O O . THR A 1 183 ? -19.021 22.447 -54.006 1.00 45.74 183 THR A O 1
ATOM 1415 N N . LEU A 1 184 ? -17.414 22.930 -55.508 1.00 39.39 184 LEU A N 1
ATOM 1416 C CA . LEU A 1 184 ? -17.872 24.294 -55.751 1.00 44.82 184 LEU A CA 1
ATOM 1417 C C . LEU A 1 184 ? -18.115 24.532 -57.236 1.00 45.25 184 LEU A C 1
ATOM 1418 O O . LEU A 1 184 ? -17.515 23.874 -58.086 1.00 40.60 184 LEU A O 1
ATOM 1423 N N . SER A 1 185 ? -19.000 25.473 -57.547 1.00 49.66 185 SER A N 1
ATOM 1424 C CA . SER A 1 185 ? -19.169 25.916 -58.924 1.00 51.13 185 SER A CA 1
ATOM 1425 C C . SER A 1 185 ? -17.964 26.761 -59.313 1.00 51.95 185 SER A C 1
ATOM 1426 O O . SER A 1 185 ? -17.284 27.310 -58.445 1.00 50.43 185 SER A O 1
ATOM 1429 N N . LYS A 1 186 ? -17.696 26.860 -60.611 1.00 53.63 186 LYS A N 1
ATOM 1430 C CA . LYS A 1 186 ? -16.560 27.635 -61.099 1.00 56.38 186 LYS A CA 1
ATOM 1431 C C . LYS A 1 186 ? -16.668 29.099 -60.683 1.00 59.85 186 LYS A C 1
ATOM 1432 O O . LYS A 1 186 ? -15.665 29.739 -60.368 1.00 62.91 186 LYS A O 1
ATOM 1438 N N . ALA A 1 187 ? -17.892 29.617 -60.679 1.00 59.74 187 ALA A N 1
ATOM 1439 C CA . ALA A 1 187 ? -18.141 31.005 -60.305 1.00 63.45 187 ALA A CA 1
ATOM 1440 C C . ALA A 1 187 ? -17.850 31.242 -58.826 1.00 66.19 187 ALA A C 1
ATOM 1441 O O . ALA A 1 187 ? -17.132 32.176 -58.468 1.00 69.22 187 ALA A O 1
ATOM 1443 N N . ASP A 1 188 ? -18.410 30.390 -57.972 1.00 64.03 188 ASP A N 1
ATOM 1444 C CA . ASP A 1 188 ? -18.216 30.506 -56.530 1.00 65.97 188 ASP A CA 1
ATOM 1445 C C . ASP A 1 188 ? -16.761 30.271 -56.142 1.00 65.73 188 ASP A C 1
ATOM 1446 O O . ASP A 1 188 ? -16.274 30.833 -55.161 1.00 69.03 188 ASP A O 1
ATOM 1451 N N . TYR A 1 189 ? -16.072 29.439 -56.916 1.00 61.04 189 TYR A N 1
ATOM 1452 C CA . TYR A 1 189 ? -14.676 29.125 -56.636 1.00 56.51 189 TYR A CA 1
ATOM 1453 C C . TYR A 1 189 ? -13.750 30.288 -56.982 1.00 57.56 189 TYR A C 1
ATOM 1454 O O . TYR A 1 189 ? -12.823 30.597 -56.233 1.00 58.03 189 TYR A O 1
ATOM 1463 N N . GLU A 1 190 ? -14.005 30.932 -58.117 1.00 59.50 190 GLU A N 1
ATOM 1464 C CA . GLU A 1 190 ? -13.131 31.996 -58.605 1.00 60.49 190 GLU A CA 1
ATOM 1465 C C . GLU A 1 190 ? -13.391 33.339 -57.928 1.00 61.54 190 GLU A C 1
ATOM 1466 O O . GLU A 1 190 ? -12.725 34.329 -58.229 1.00 62.07 190 GLU A O 1
ATOM 1472 N N . LYS A 1 191 ? -14.357 33.374 -57.015 1.00 62.39 191 LYS A N 1
ATOM 1473 C CA . LYS A 1 191 ? -14.667 34.603 -56.294 1.00 66.34 191 LYS A CA 1
ATOM 1474 C C . LYS A 1 191 ? -13.952 34.626 -54.945 1.00 68.60 191 LYS A C 1
ATOM 1475 O O . LYS A 1 191 ? -14.149 35.534 -54.137 1.00 70.10 191 LYS A O 1
ATOM 1481 N N . HIS A 1 192 ? -13.113 33.623 -54.709 1.00 67.41 192 HIS A N 1
ATOM 1482 C CA . HIS A 1 192 ? -12.402 33.513 -53.441 1.00 66.62 192 HIS A CA 1
ATOM 1483 C C . HIS A 1 192 ? -10.925 33.178 -53.633 1.00 63.63 192 HIS A C 1
ATOM 1484 O O . HIS A 1 192 ? -10.489 32.862 -54.740 1.00 63.93 192 HIS A O 1
ATOM 1491 N N . LYS A 1 193 ? -10.164 33.244 -52.545 1.00 60.29 193 LYS A N 1
ATOM 1492 C CA . LYS A 1 193 ? -8.714 33.095 -52.613 1.00 58.45 193 LYS A CA 1
ATOM 1493 C C . LYS A 1 193 ? -8.186 31.944 -51.757 1.00 54.75 193 LYS A C 1
ATOM 1494 O O . LYS A 1 193 ? -7.620 30.983 -52.277 1.00 49.69 193 LYS A O 1
ATOM 1500 N N . VAL A 1 194 ? -8.367 32.051 -50.444 1.00 56.65 194 VAL A N 1
ATOM 1501 C CA . VAL A 1 194 ? -7.787 31.089 -49.512 1.00 55.23 194 VAL A CA 1
ATOM 1502 C C . VAL A 1 194 ? -8.681 29.875 -49.282 1.00 55.34 194 VAL A C 1
ATOM 1503 O O . VAL A 1 194 ? -9.793 29.999 -48.771 1.00 59.37 194 VAL A O 1
ATOM 1507 N N . TYR A 1 195 ? -8.181 28.702 -49.657 1.00 51.04 195 TYR A N 1
ATOM 1508 C CA . TYR A 1 195 ? -8.897 27.451 -49.435 1.00 48.11 195 TYR A CA 1
ATOM 1509 C C . TYR A 1 195 ? -8.122 26.569 -48.466 1.00 46.88 195 TYR A C 1
ATOM 1510 O O . TYR A 1 195 ? -6.994 26.164 -48.747 1.00 49.26 195 TYR A O 1
ATOM 1519 N N . ALA A 1 196 ? -8.733 26.276 -47.324 1.00 43.49 196 ALA A N 1
ATOM 1520 C CA . ALA A 1 196 ? -8.042 25.566 -46.256 1.00 49.39 196 ALA A CA 1
ATOM 1521 C C . ALA A 1 196 ? -8.810 24.340 -45.779 1.00 49.27 196 ALA A C 1
ATOM 1522 O O . ALA A 1 196 ? -10.040 24.347 -45.708 1.00 48.42 196 ALA A O 1
ATOM 1524 N N . CYS A 1 197 ? -8.066 23.288 -45.452 1.00 45.77 197 CYS A N 1
ATOM 1525 C CA . CYS A 1 197 ? -8.638 22.083 -44.868 1.00 42.74 197 CYS A CA 1
ATOM 1526 C C . CYS A 1 197 ? -8.119 21.900 -43.446 1.00 42.37 197 CYS A C 1
ATOM 1527 O O . CYS A 1 197 ? -6.918 21.743 -43.233 1.00 44.33 197 CYS A O 1
ATOM 1530 N N . GLU A 1 198 ? -9.027 21.928 -42.477 1.00 44.67 198 GLU A N 1
ATOM 1531 C CA . GLU A 1 198 ? -8.650 21.801 -41.073 1.00 40.53 198 GLU A CA 1
ATOM 1532 C C . GLU A 1 198 ? -8.990 20.416 -40.533 1.00 39.26 198 GLU A C 1
ATOM 1533 O O . GLU A 1 198 ? -10.129 19.960 -40.640 1.00 39.89 198 GLU A O 1
ATOM 1539 N N . VAL A 1 199 ? -7.999 19.753 -39.947 1.00 38.75 199 VAL A N 1
ATOM 1540 C CA . VAL A 1 199 ? -8.170 18.384 -39.474 1.00 43.31 199 VAL A CA 1
ATOM 1541 C C . VAL A 1 199 ? -7.983 18.263 -37.966 1.00 38.62 199 VAL A C 1
ATOM 1542 O O . VAL A 1 199 ? -6.970 18.699 -37.418 1.00 39.41 199 VAL A O 1
ATOM 1546 N N . THR A 1 200 ? -8.970 17.671 -37.301 1.00 42.45 200 THR A N 1
ATOM 1547 C CA . THR A 1 200 ? -8.879 17.392 -35.874 1.00 40.99 200 THR A CA 1
ATOM 1548 C C . THR A 1 200 ? -8.877 15.886 -35.632 1.00 42.16 200 THR A C 1
ATOM 1549 O O . THR A 1 200 ? -9.827 15.189 -35.988 1.00 44.66 200 THR A O 1
ATOM 1553 N N . HIS A 1 201 ? -7.801 15.389 -35.031 1.00 35.51 201 HIS A N 1
ATOM 1554 C CA . HIS A 1 201 ? -7.664 13.964 -34.758 1.00 34.81 201 HIS A CA 1
ATOM 1555 C C . HIS A 1 201 ? -7.022 13.739 -33.393 1.00 37.21 201 HIS A C 1
ATOM 1556 O O . HIS A 1 201 ? -6.296 14.600 -32.892 1.00 36.29 201 HIS A O 1
ATOM 1563 N N . GLN A 1 202 ? -7.296 12.581 -32.797 1.00 35.97 202 GLN A N 1
ATOM 1564 C CA . GLN A 1 202 ? -6.790 12.249 -31.468 1.00 41.66 202 GLN A CA 1
ATOM 1565 C C . GLN A 1 202 ? -5.266 12.323 -31.396 1.00 41.23 202 GLN A C 1
ATOM 1566 O O . GLN A 1 202 ? -4.708 12.757 -30.391 1.00 45.93 202 GLN A O 1
ATOM 1572 N N . GLY A 1 203 ? -4.602 11.912 -32.472 1.00 38.01 203 GLY A N 1
ATOM 1573 C CA . GLY A 1 203 ? -3.151 11.903 -32.523 1.00 36.10 203 GLY A CA 1
ATOM 1574 C C . GLY A 1 203 ? -2.526 13.277 -32.655 1.00 38.93 203 GLY A C 1
ATOM 1575 O O . GLY A 1 203 ? -1.307 13.424 -32.577 1.00 42.01 203 GLY A O 1
ATOM 1576 N N . LEU A 1 204 ? -3.365 14.285 -32.858 1.00 41.66 204 LEU A N 1
ATOM 1577 C CA . LEU A 1 204 ? -2.894 15.656 -32.988 1.00 38.53 204 LEU A CA 1
ATOM 1578 C C . LEU A 1 204 ? -3.197 16.453 -31.724 1.00 40.07 204 LEU A C 1
ATOM 1579 O O . LEU A 1 204 ? -4.329 16.463 -31.241 1.00 39.56 204 LEU A O 1
ATOM 1584 N N . SER A 1 205 ? -2.177 17.117 -31.191 1.00 40.14 205 SER A N 1
ATOM 1585 C CA . SER A 1 205 ? -2.337 17.933 -29.994 1.00 47.75 205 SER A CA 1
ATOM 1586 C C . SER A 1 205 ? -2.967 19.282 -30.332 1.00 49.62 205 SER A C 1
ATOM 1587 O O . SER A 1 205 ? -3.283 20.072 -29.443 1.00 54.13 205 SER A O 1
ATOM 1590 N N . SER A 1 206 ? -3.149 19.531 -31.625 1.00 47.17 206 SER A N 1
ATOM 1591 C CA . SER A 1 206 ? -3.776 20.755 -32.109 1.00 47.29 206 SER A CA 1
ATOM 1592 C C . SER A 1 206 ? -4.265 20.545 -33.541 1.00 45.63 206 SER A C 1
ATOM 1593 O O . SER A 1 206 ? -3.661 19.779 -34.293 1.00 44.80 206 SER A O 1
ATOM 1596 N N . PRO A 1 207 ? -5.373 21.206 -33.917 1.00 46.14 207 PRO A N 1
ATOM 1597 C CA . PRO A 1 207 ? -5.905 21.108 -35.282 1.00 45.31 207 PRO A CA 1
ATOM 1598 C C . PRO A 1 207 ? -4.877 21.488 -36.349 1.00 42.76 207 PRO A C 1
ATOM 1599 O O . PRO A 1 207 ? -4.232 22.531 -36.243 1.00 43.64 207 PRO A O 1
ATOM 1603 N N . VAL A 1 208 ? -4.731 20.639 -37.362 1.00 40.85 208 VAL A N 1
ATOM 1604 C CA . VAL A 1 208 ? -3.759 20.870 -38.425 1.00 41.92 208 VAL A CA 1
ATOM 1605 C C . VAL A 1 208 ? -4.438 21.386 -39.690 1.00 42.56 208 VAL A C 1
ATOM 1606 O O . VAL A 1 208 ? -5.403 20.794 -40.176 1.00 43.38 208 VAL A O 1
ATOM 1610 N N . THR A 1 209 ? -3.925 22.492 -40.219 1.00 40.97 209 THR A N 1
ATOM 1611 C CA . THR A 1 209 ? -4.517 23.125 -41.390 1.00 44.19 209 THR A CA 1
ATOM 1612 C C . THR A 1 209 ? -3.570 23.141 -42.587 1.00 40.63 209 THR A C 1
ATOM 1613 O O . THR A 1 209 ? -2.421 23.570 -42.478 1.00 44.73 209 THR A O 1
ATOM 1617 N N . LYS A 1 210 ? -4.061 22.661 -43.725 1.00 39.50 210 LYS A N 1
ATOM 1618 C CA . LYS A 1 210 ? -3.352 22.802 -44.990 1.00 43.60 210 LYS A CA 1
ATOM 1619 C C . LYS A 1 210 ? -4.107 23.791 -45.871 1.00 45.15 210 LYS A C 1
ATOM 1620 O O . LYS A 1 210 ? -5.337 23.791 -45.897 1.00 41.46 210 LYS A O 1
ATOM 1626 N N . SER A 1 211 ? -3.373 24.637 -46.586 1.00 44.41 211 SER A N 1
ATOM 1627 C CA . SER A 1 211 ? -4.003 25.695 -47.366 1.00 46.51 211 SER A CA 1
ATOM 1628 C C . SER A 1 211 ? -3.312 25.936 -48.703 1.00 48.40 211 SER A C 1
ATOM 1629 O O . SER A 1 211 ? -2.190 25.483 -48.929 1.00 48.78 211 SER A O 1
ATOM 1632 N N . PHE A 1 212 ? -4.001 26.651 -49.585 1.00 50.03 212 PHE A N 1
ATOM 1633 C CA . PHE A 1 212 ? -3.408 27.129 -50.826 1.00 56.26 212 PHE A CA 1
ATOM 1634 C C . PHE A 1 212 ? -4.133 28.388 -51.286 1.00 58.88 212 PHE A C 1
ATOM 1635 O O . PHE A 1 212 ? -5.293 28.610 -50.938 1.00 54.75 212 PHE A O 1
ATOM 1643 N N . ASN A 1 213 ? -3.443 29.210 -52.067 1.00 59.00 213 ASN A N 1
ATOM 1644 C CA . ASN A 1 213 ? -4.051 30.404 -52.635 1.00 62.11 213 ASN A CA 1
ATOM 1645 C C . ASN A 1 213 ? -4.379 30.195 -54.107 1.00 62.98 213 ASN A C 1
ATOM 1646 O O . ASN A 1 213 ? -3.533 29.746 -54.881 1.00 67.77 213 ASN A O 1
ATOM 1651 N N . ARG A 1 214 ? -5.613 30.510 -54.486 1.00 63.14 214 ARG A N 1
ATOM 1652 C CA . ARG A 1 214 ? -6.058 30.343 -55.864 1.00 68.51 214 ARG A CA 1
ATOM 1653 C C . ARG A 1 214 ? -5.264 31.236 -56.812 1.00 76.90 214 ARG A C 1
ATOM 1654 O O . ARG A 1 214 ? -5.375 32.461 -56.766 1.00 80.78 214 ARG A O 1
ATOM 1662 N N . GLY A 1 215 ? -4.458 30.613 -57.666 1.00 81.99 215 GLY A N 1
ATOM 1663 C CA . GLY A 1 215 ? -3.636 31.344 -58.612 1.00 95.34 215 GLY A CA 1
ATOM 1664 C C . GLY A 1 215 ? -2.160 31.269 -58.272 1.00 104.41 215 GLY A C 1
ATOM 1665 O O . GLY A 1 215 ? -1.304 31.475 -59.132 1.00 111.16 215 GLY A O 1
ATOM 1666 N N . GLU A 1 216 ? -1.864 30.973 -57.010 1.00 106.93 216 GLU A N 1
ATOM 1667 C CA . GLU A 1 216 ? -0.485 30.872 -56.548 1.00 113.64 216 GLU A CA 1
ATOM 1668 C C . GLU A 1 216 ? 0.220 29.668 -57.165 1.00 116.28 216 GLU A C 1
ATOM 1669 O O . GLU A 1 216 ? -0.340 28.573 -57.224 1.00 112.01 216 GLU A O 1
ATOM 1675 N N . CYS A 1 217 ? 1.451 29.878 -57.621 1.00 122.96 217 CYS A N 1
ATOM 1676 C CA . CYS A 1 217 ? 2.245 28.806 -58.210 1.00 121.90 217 CYS A CA 1
ATOM 1677 C C . CYS A 1 217 ? 2.985 28.029 -57.123 1.00 118.12 217 CYS A C 1
ATOM 1678 O O . CYS A 1 217 ? 3.992 27.367 -57.374 1.00 119.40 217 CYS A O 1
ATOM 1682 N N . GLN B 2 1 ? -8.612 -28.578 -59.034 1.00 34.97 1 GLN B N 1
ATOM 1683 C CA . GLN B 2 1 ? -9.088 -27.530 -58.139 1.00 31.20 1 GLN B CA 1
ATOM 1684 C C . GLN B 2 1 ? -10.574 -27.249 -58.361 1.00 28.05 1 GLN B C 1
ATOM 1685 O O . GLN B 2 1 ? -11.032 -27.112 -59.496 1.00 26.50 1 GLN B O 1
ATOM 1691 N N . VAL B 2 2 ? -11.327 -27.186 -57.268 1.00 22.67 2 VAL B N 1
ATOM 1692 C CA . VAL B 2 2 ? -12.743 -26.862 -57.341 1.00 25.04 2 VAL B CA 1
ATOM 1693 C C . VAL B 2 2 ? -12.915 -25.367 -57.583 1.00 27.52 2 VAL B C 1
ATOM 1694 O O . VAL B 2 2 ? -12.375 -24.545 -56.842 1.00 30.87 2 VAL B O 1
ATOM 1698 N N . GLN B 2 3 ? -13.652 -25.019 -58.632 1.00 24.42 3 GLN B N 1
ATOM 1699 C CA . GLN B 2 3 ? -13.874 -23.620 -58.978 1.00 26.17 3 GLN B CA 1
ATOM 1700 C C . GLN B 2 3 ? -15.315 -23.367 -59.398 1.00 27.97 3 GLN B C 1
ATOM 1701 O O . GLN B 2 3 ? -15.892 -24.128 -60.175 1.00 29.43 3 GLN B O 1
ATOM 1707 N N . LEU B 2 4 ? -15.894 -22.294 -58.873 1.00 27.91 4 LEU B N 1
ATOM 1708 C CA . LEU B 2 4 ? -17.216 -21.857 -59.303 1.00 27.36 4 LEU B CA 1
ATOM 1709 C C . LEU B 2 4 ? -17.083 -20.538 -60.053 1.00 22.66 4 LEU B C 1
ATOM 1710 O O . LEU B 2 4 ? -16.822 -19.492 -59.459 1.00 19.71 4 LEU B O 1
ATOM 1715 N N . GLN B 2 5 ? -17.256 -20.605 -61.367 1.00 25.06 5 GLN B N 1
ATOM 1716 C CA . GLN B 2 5 ? -16.986 -19.475 -62.244 1.00 26.61 5 GLN B CA 1
ATOM 1717 C C . GLN B 2 5 ? -18.274 -18.780 -62.676 1.00 27.15 5 GLN B C 1
ATOM 1718 O O . GLN B 2 5 ? -19.018 -19.295 -63.511 1.00 26.34 5 GLN B O 1
ATOM 1724 N N . GLN B 2 6 ? -18.528 -17.606 -62.107 1.00 24.67 6 GLN B N 1
ATOM 1725 C CA . GLN B 2 6 ? -19.769 -16.884 -62.369 1.00 25.37 6 GLN B CA 1
ATOM 1726 C C . GLN B 2 6 ? -19.647 -15.915 -63.542 1.00 35.16 6 GLN B C 1
ATOM 1727 O O . GLN B 2 6 ? -18.547 -15.607 -64.003 1.00 39.36 6 GLN B O 1
ATOM 1733 N N . SER B 2 7 ? -20.793 -15.438 -64.017 1.00 31.35 7 SER B N 1
ATOM 1734 C CA . SER B 2 7 ? -20.842 -14.516 -65.144 1.00 25.39 7 SER B CA 1
ATOM 1735 C C . SER B 2 7 ? -20.619 -13.070 -64.703 1.00 23.87 7 SER B C 1
ATOM 1736 O O . SER B 2 7 ? -20.651 -12.761 -63.511 1.00 28.96 7 SER B O 1
ATOM 1739 N N . GLY B 2 8 ? -20.404 -12.188 -65.676 1.00 24.99 8 GLY B N 1
ATOM 1740 C CA . GLY B 2 8 ? -20.031 -10.811 -65.403 1.00 26.51 8 GLY B CA 1
ATOM 1741 C C . GLY B 2 8 ? -21.124 -9.936 -64.820 1.00 27.14 8 GLY B C 1
ATOM 1742 O O . GLY B 2 8 ? -22.298 -10.310 -64.805 1.00 28.64 8 GLY B O 1
ATOM 1743 N N . ALA B 2 9 ? -20.723 -8.761 -64.341 1.00 35.59 9 ALA B N 1
ATOM 1744 C CA . ALA B 2 9 ? -21.645 -7.792 -63.757 1.00 33.17 9 ALA B CA 1
ATOM 1745 C C . ALA B 2 9 ? -22.725 -7.386 -64.751 1.00 36.57 9 ALA B C 1
ATOM 1746 O O . ALA B 2 9 ? -22.505 -7.397 -65.962 1.00 38.01 9 ALA B O 1
ATOM 1748 N N . GLU B 2 10 ? -23.893 -7.024 -64.234 1.00 38.84 10 GLU B N 1
ATOM 1749 C CA . GLU B 2 10 ? -25.017 -6.682 -65.092 1.00 38.23 10 GLU B CA 1
ATOM 1750 C C . GLU B 2 10 ? -25.674 -5.365 -64.693 1.00 36.18 10 GLU B C 1
ATOM 1751 O O . GLU B 2 10 ? -25.908 -5.103 -63.512 1.00 32.43 10 GLU B O 1
ATOM 1757 N N . LEU B 2 11 ? -25.963 -4.541 -65.694 1.00 35.05 11 LEU B N 1
ATOM 1758 C CA . LEU B 2 11 ? -26.730 -3.318 -65.506 1.00 31.69 11 LEU B CA 1
ATOM 1759 C C . LEU B 2 11 ? -28.063 -3.450 -66.235 1.00 30.27 11 LEU B C 1
ATOM 1760 O O . LEU B 2 11 ? -28.097 -3.552 -67.460 1.00 24.12 11 LEU B O 1
ATOM 1765 N N . VAL B 2 12 ? -29.159 -3.462 -65.482 1.00 28.85 12 VAL B N 1
ATOM 1766 C CA . VAL B 2 12 ? -30.479 -3.686 -66.065 1.00 30.75 12 VAL B CA 1
ATOM 1767 C C . VAL B 2 12 ? -31.533 -2.734 -65.507 1.00 33.56 12 VAL B C 1
ATOM 1768 O O . VAL B 2 12 ? -31.422 -2.261 -64.377 1.00 32.05 12 VAL B O 1
ATOM 1772 N N . ARG B 2 13 ? -32.556 -2.463 -66.313 1.00 32.39 13 ARG B N 1
ATOM 1773 C CA . ARG B 2 13 ? -33.610 -1.522 -65.944 1.00 35.15 13 ARG B CA 1
ATOM 1774 C C . ARG B 2 13 ? -34.658 -2.175 -65.045 1.00 36.45 13 ARG B C 1
ATOM 1775 O O . ARG B 2 13 ? -34.864 -3.386 -65.110 1.00 35.84 13 ARG B O 1
ATOM 1783 N N . PRO B 2 14 ? -35.315 -1.370 -64.194 1.00 37.01 14 PRO B N 1
ATOM 1784 C CA . PRO B 2 14 ? -36.398 -1.853 -63.330 1.00 35.57 14 PRO B CA 1
ATOM 1785 C C . PRO B 2 14 ? -37.523 -2.523 -64.115 1.00 35.79 14 PRO B C 1
ATOM 1786 O O . PRO B 2 14 ? -37.882 -2.055 -65.196 1.00 30.04 14 PRO B O 1
ATOM 1790 N N . GLY B 2 15 ? -38.062 -3.610 -63.573 1.00 37.29 15 GLY B N 1
ATOM 1791 C CA . GLY B 2 15 ? -39.161 -4.317 -64.204 1.00 35.78 15 GLY B CA 1
ATOM 1792 C C . GLY B 2 15 ? -38.711 -5.374 -65.194 1.00 38.71 15 GLY B C 1
ATOM 1793 O O . GLY B 2 15 ? -39.518 -6.171 -65.673 1.00 43.27 15 GLY B O 1
ATOM 1794 N N . SER B 2 16 ? -37.418 -5.385 -65.505 1.00 35.44 16 SER B N 1
ATOM 1795 C CA . SER B 2 16 ? -36.875 -6.344 -66.460 1.00 34.70 16 SER B CA 1
ATOM 1796 C C . SER B 2 16 ? -36.450 -7.636 -65.768 1.00 32.06 16 SER B C 1
ATOM 1797 O O . SER B 2 16 ? -36.612 -7.786 -64.557 1.00 28.39 16 SER B O 1
ATOM 1800 N N . SER B 2 17 ? -35.905 -8.564 -66.548 1.00 32.85 17 SER B N 1
ATOM 1801 C CA . SER B 2 17 ? -35.464 -9.851 -66.022 1.00 32.46 17 SER B CA 1
ATOM 1802 C C . SER B 2 17 ? -34.002 -10.113 -66.373 1.00 29.96 17 SER B C 1
ATOM 1803 O O . SER B 2 17 ? -33.552 -9.793 -67.474 1.00 30.32 17 SER B O 1
ATOM 1806 N N . VAL B 2 18 ? -33.265 -10.696 -65.433 1.00 28.42 18 VAL B N 1
ATOM 1807 C CA . VAL B 2 18 ? -31.850 -10.982 -65.640 1.00 30.09 18 VAL B CA 1
ATOM 1808 C C . VAL B 2 18 ? -31.544 -12.451 -65.336 1.00 31.98 18 VAL B C 1
ATOM 1809 O O . VAL B 2 18 ? -32.209 -13.076 -64.510 1.00 28.62 18 VAL B O 1
ATOM 1813 N N . ARG B 2 19 ? -30.547 -13.000 -66.023 1.00 31.48 19 ARG B N 1
ATOM 1814 C CA . ARG B 2 19 ? -30.161 -14.395 -65.849 1.00 33.74 19 ARG B CA 1
ATOM 1815 C C . ARG B 2 19 ? -28.641 -14.542 -65.793 1.00 32.93 19 ARG B C 1
ATOM 1816 O O . ARG B 2 19 ? -27.942 -14.219 -66.754 1.00 33.47 19 ARG B O 1
ATOM 1824 N N . MET B 2 20 ? -28.139 -15.026 -64.661 1.00 28.64 20 MET B N 1
ATOM 1825 C CA . MET B 2 20 ? -26.703 -15.198 -64.464 1.00 27.56 20 MET B CA 1
ATOM 1826 C C . MET B 2 20 ? -26.334 -16.678 -64.395 1.00 30.78 20 MET B C 1
ATOM 1827 O O . MET B 2 20 ? -27.178 -17.522 -64.095 1.00 33.05 20 MET B O 1
ATOM 1832 N N . SER B 2 21 ? -25.070 -16.989 -64.667 1.00 26.73 21 SER B N 1
ATOM 1833 C CA . SER B 2 21 ? -24.626 -18.378 -64.738 1.00 26.84 21 SER B CA 1
ATOM 1834 C C . SER B 2 21 ? -23.530 -18.703 -63.726 1.00 24.66 21 SER B C 1
ATOM 1835 O O . SER B 2 21 ? -22.789 -17.821 -63.291 1.00 20.12 21 SER B O 1
ATOM 1838 N N . CYS B 2 22 ? -23.434 -19.978 -63.364 1.00 26.25 22 CYS B N 1
ATOM 1839 C CA . CYS B 2 22 ? -22.408 -20.446 -62.439 1.00 24.91 22 CYS B CA 1
ATOM 1840 C C . CYS B 2 22 ? -21.764 -21.733 -62.946 1.00 25.73 22 CYS B C 1
ATOM 1841 O O . CYS B 2 22 ? -22.326 -22.820 -62.805 1.00 27.67 22 CYS B O 1
ATOM 1844 N N . LYS B 2 23 ? -20.584 -21.599 -63.542 1.00 20.74 23 LYS B N 1
ATOM 1845 C CA . LYS B 2 23 ? -19.834 -22.742 -64.050 1.00 23.36 23 LYS B CA 1
ATOM 1846 C C . LYS B 2 23 ? -19.047 -23.422 -62.931 1.00 22.41 23 LYS B C 1
ATOM 1847 O O . LYS B 2 23 ? -18.189 -22.804 -62.302 1.00 22.23 23 LYS B O 1
ATOM 1853 N N . ALA B 2 24 ? -19.342 -24.695 -62.688 1.00 24.80 24 ALA B N 1
ATOM 1854 C CA . ALA B 2 24 ? -18.689 -25.439 -61.613 1.00 30.27 24 ALA B CA 1
ATOM 1855 C C . ALA B 2 24 ? -17.780 -26.540 -62.157 1.00 33.86 24 ALA B C 1
ATOM 1856 O O . ALA B 2 24 ? -18.220 -27.402 -62.918 1.00 33.41 24 ALA B O 1
ATOM 1858 N N . VAL B 2 25 ? -16.510 -26.502 -61.763 1.00 33.90 25 VAL B N 1
ATOM 1859 C CA . VAL B 2 25 ? -15.533 -27.492 -62.211 1.00 29.42 25 VAL B CA 1
ATOM 1860 C C . VAL B 2 25 ? -14.706 -28.033 -61.048 1.00 29.03 25 VAL B C 1
ATOM 1861 O O . VAL B 2 25 ? -14.706 -27.467 -59.955 1.00 27.69 25 VAL B O 1
ATOM 1865 N N . GLY B 2 26 ? -14.001 -29.133 -61.294 1.00 30.40 26 GLY B N 1
ATOM 1866 C CA . GLY B 2 26 ? -13.097 -29.697 -60.308 1.00 29.73 26 GLY B CA 1
ATOM 1867 C C . GLY B 2 26 ? -13.733 -30.731 -59.400 1.00 27.59 26 GLY B C 1
ATOM 1868 O O . GLY B 2 26 ? -13.095 -31.217 -58.466 1.00 28.69 26 GLY B O 1
ATOM 1869 N N . TYR B 2 27 ? -14.989 -31.068 -59.672 1.00 26.25 27 TYR B N 1
ATOM 1870 C CA . TYR B 2 27 ? -15.705 -32.066 -58.882 1.00 26.96 27 TYR B CA 1
ATOM 1871 C C . TYR B 2 27 ? -16.920 -32.585 -59.644 1.00 25.45 27 TYR B C 1
ATOM 1872 O O . TYR B 2 27 ? -17.349 -31.980 -60.628 1.00 26.32 27 TYR B O 1
ATOM 1881 N N . THR B 2 28 ? -17.472 -33.703 -59.186 1.00 24.71 28 THR B N 1
ATOM 1882 C CA . THR B 2 28 ? -18.646 -34.286 -59.824 1.00 25.87 28 THR B CA 1
ATOM 1883 C C . THR B 2 28 ? -19.880 -33.426 -59.565 1.00 30.82 28 THR B C 1
ATOM 1884 O O . THR B 2 28 ? -20.374 -33.345 -58.440 1.00 34.05 28 THR B O 1
ATOM 1888 N N . PHE B 2 29 ? -20.365 -32.798 -60.631 1.00 30.27 29 PHE B N 1
ATOM 1889 C CA . PHE B 2 29 ? -21.431 -31.798 -60.582 1.00 25.70 29 PHE B CA 1
ATOM 1890 C C . PHE B 2 29 ? -22.707 -32.266 -59.880 1.00 27.25 29 PHE B C 1
ATOM 1891 O O . PHE B 2 29 ? -23.334 -31.505 -59.142 1.00 26.29 29 PHE B O 1
ATOM 1899 N N . THR B 2 30 ? -23.082 -33.519 -60.108 1.00 28.03 30 THR B N 1
ATOM 1900 C CA . THR B 2 30 ? -24.364 -34.030 -59.635 1.00 27.93 30 THR B CA 1
ATOM 1901 C C . THR B 2 30 ? -24.307 -34.600 -58.219 1.00 29.57 30 THR B C 1
ATOM 1902 O O . THR B 2 30 ? -25.308 -35.104 -57.713 1.00 31.81 30 THR B O 1
ATOM 1906 N N . ASP B 2 31 ? -23.143 -34.521 -57.581 1.00 31.10 31 ASP B N 1
ATOM 1907 C CA . ASP B 2 31 ? -22.984 -35.046 -56.225 1.00 27.55 31 ASP B CA 1
ATOM 1908 C C . ASP B 2 31 ? -23.193 -33.984 -55.149 1.00 29.75 31 ASP B C 1
ATOM 1909 O O . ASP B 2 31 ? -23.232 -34.296 -53.958 1.00 34.07 31 ASP B O 1
ATOM 1914 N N . TYR B 2 32 ? -23.325 -32.731 -55.568 1.00 28.94 32 TYR B N 1
ATOM 1915 C CA . TYR B 2 32 ? -23.456 -31.627 -54.627 1.00 29.76 32 TYR B CA 1
ATOM 1916 C C . TYR B 2 32 ? -24.600 -30.689 -54.992 1.00 33.48 32 TYR B C 1
ATOM 1917 O O . TYR B 2 32 ? -24.956 -30.550 -56.162 1.00 31.70 32 TYR B O 1
ATOM 1926 N N . CYS B 2 33 ? -25.171 -30.047 -53.980 1.00 34.14 33 CYS B N 1
ATOM 1927 C CA . CYS B 2 33 ? -26.105 -28.954 -54.203 1.00 27.06 33 CYS B CA 1
ATOM 1928 C C . CYS B 2 33 ? -25.332 -27.639 -54.278 1.00 26.45 33 CYS B C 1
ATOM 1929 O O . CYS B 2 33 ? -24.264 -27.504 -53.681 1.00 20.35 33 CYS B O 1
ATOM 1932 N N . ILE B 2 34 ? -25.866 -26.675 -55.019 1.00 28.80 34 ILE B N 1
ATOM 1933 C CA . ILE B 2 34 ? -25.238 -25.365 -55.125 1.00 25.16 34 ILE B CA 1
ATOM 1934 C C . ILE B 2 34 ? -26.149 -24.290 -54.544 1.00 27.46 34 ILE B C 1
ATOM 1935 O O . ILE B 2 34 ? -27.310 -24.168 -54.936 1.00 28.31 34 ILE B O 1
ATOM 1940 N N . GLY B 2 35 ? -25.620 -23.516 -53.602 1.00 26.45 35 GLY B N 1
ATOM 1941 C CA . GLY B 2 35 ? -26.391 -22.467 -52.962 1.00 23.81 35 GLY B CA 1
ATOM 1942 C C . GLY B 2 35 ? -26.213 -21.118 -53.630 1.00 25.14 35 GLY B C 1
ATOM 1943 O O . GLY B 2 35 ? -25.148 -20.814 -54.164 1.00 23.69 35 GLY B O 1
ATOM 1944 N N . TRP B 2 36 ? -27.268 -20.312 -53.605 1.00 22.53 36 TRP B N 1
ATOM 1945 C CA . TRP B 2 36 ? -27.205 -18.944 -54.103 1.00 19.82 36 TRP B CA 1
ATOM 1946 C C . TRP B 2 36 ? -27.419 -17.967 -52.952 1.00 22.44 36 TRP B C 1
ATOM 1947 O O . TRP B 2 36 ? -28.350 -18.120 -52.160 1.00 27.24 36 TRP B O 1
ATOM 1958 N N . ILE B 2 37 ? -26.546 -16.969 -52.861 1.00 19.93 37 ILE B N 1
ATOM 1959 C CA . ILE B 2 37 ? -26.540 -16.059 -51.721 1.00 24.25 37 ILE B CA 1
ATOM 1960 C C . ILE B 2 37 ? -26.589 -14.604 -52.177 1.00 28.48 37 ILE B C 1
ATOM 1961 O O . ILE B 2 37 ? -25.879 -14.209 -53.101 1.00 24.69 37 ILE B O 1
ATOM 1966 N N . LYS B 2 38 ? -27.435 -13.813 -51.523 1.00 27.84 38 LYS B N 1
ATOM 1967 C CA . LYS B 2 38 ? -27.581 -12.402 -51.861 1.00 23.80 38 LYS B CA 1
ATOM 1968 C C . LYS B 2 38 ? -26.886 -11.504 -50.841 1.00 23.89 38 LYS B C 1
ATOM 1969 O O . LYS B 2 38 ? -27.097 -11.635 -49.636 1.00 29.35 38 LYS B O 1
ATOM 1975 N N . GLN B 2 39 ? -26.054 -10.592 -51.332 1.00 21.28 39 GLN B N 1
ATOM 1976 C CA . GLN B 2 39 ? -25.359 -9.647 -50.467 1.00 30.43 39 GLN B CA 1
ATOM 1977 C C . GLN B 2 39 ? -25.512 -8.211 -50.950 1.00 34.81 39 GLN B C 1
ATOM 1978 O O . GLN B 2 39 ? -24.978 -7.841 -51.996 1.00 38.60 39 GLN B O 1
ATOM 1984 N N . ARG B 2 40 ? -26.241 -7.408 -50.185 1.00 43.87 40 ARG B N 1
ATOM 1985 C CA . ARG B 2 40 ? -26.293 -5.971 -50.423 1.00 47.73 40 ARG B CA 1
ATOM 1986 C C . ARG B 2 40 ? -26.023 -5.240 -49.112 1.00 49.08 40 ARG B C 1
ATOM 1987 O O . ARG B 2 40 ? -26.358 -5.749 -48.042 1.00 51.66 40 ARG B O 1
ATOM 1995 N N . PRO B 2 41 ? -25.396 -4.053 -49.192 1.00 48.05 41 PRO B N 1
ATOM 1996 C CA . PRO B 2 41 ? -25.025 -3.264 -48.010 1.00 49.24 41 PRO B CA 1
ATOM 1997 C C . PRO B 2 41 ? -26.180 -3.040 -47.036 1.00 48.00 41 PRO B C 1
ATOM 1998 O O . PRO B 2 41 ? -27.254 -2.593 -47.438 1.00 48.11 41 PRO B O 1
ATOM 2002 N N . GLY B 2 42 ? -25.951 -3.360 -45.766 1.00 48.03 42 GLY B N 1
ATOM 2003 C CA . GLY B 2 42 ? -26.945 -3.148 -44.730 1.00 46.63 42 GLY B CA 1
ATOM 2004 C C . GLY B 2 42 ? -27.865 -4.334 -44.508 1.00 47.64 42 GLY B C 1
ATOM 2005 O O . GLY B 2 42 ? -28.773 -4.272 -43.679 1.00 48.43 42 GLY B O 1
ATOM 2006 N N . HIS B 2 43 ? -27.632 -5.417 -45.242 1.00 43.73 43 HIS B N 1
ATOM 2007 C CA . HIS B 2 43 ? -28.487 -6.596 -45.139 1.00 41.68 43 HIS B CA 1
ATOM 2008 C C . HIS B 2 43 ? -27.686 -7.891 -45.029 1.00 45.39 43 HIS B C 1
ATOM 2009 O O . HIS B 2 43 ? -28.256 -8.983 -45.070 1.00 49.45 43 HIS B O 1
ATOM 2016 N N . GLY B 2 44 ? -26.370 -7.761 -44.885 1.00 41.22 44 GLY B N 1
ATOM 2017 C CA . GLY B 2 44 ? -25.490 -8.902 -44.698 1.00 37.99 44 GLY B CA 1
ATOM 2018 C C . GLY B 2 44 ? -25.591 -9.953 -45.788 1.00 35.33 44 GLY B C 1
ATOM 2019 O O . GLY B 2 44 ? -25.483 -9.645 -46.975 1.00 35.36 44 GLY B O 1
ATOM 2020 N N . LEU B 2 45 ? -25.796 -11.201 -45.377 1.00 32.80 45 LEU B N 1
ATOM 2021 C CA . LEU B 2 45 ? -25.951 -12.308 -46.316 1.00 31.74 45 LEU B CA 1
ATOM 2022 C C . LEU B 2 45 ? -27.338 -12.930 -46.197 1.00 29.22 45 LEU B C 1
ATOM 2023 O O . LEU B 2 45 ? -27.906 -13.002 -45.107 1.00 33.03 45 LEU B O 1
ATOM 2028 N N . GLU B 2 46 ? -27.876 -13.378 -47.326 1.00 28.91 46 GLU B N 1
ATOM 2029 C CA . GLU B 2 46 ? -29.205 -13.977 -47.358 1.00 30.63 46 GLU B CA 1
ATOM 2030 C C . GLU B 2 46 ? -29.246 -15.149 -48.334 1.00 28.55 46 GLU B C 1
ATOM 2031 O O . GLU B 2 46 ? -28.830 -15.025 -49.486 1.00 34.26 46 GLU B O 1
ATOM 2037 N N . TRP B 2 47 ? -29.748 -16.286 -47.866 1.00 24.17 47 TRP B N 1
ATOM 2038 C CA . TRP B 2 47 ? -29.836 -17.483 -48.696 1.00 23.44 47 TRP B CA 1
ATOM 2039 C C . TRP B 2 47 ? -31.034 -17.412 -49.636 1.00 23.39 47 TRP B C 1
ATOM 2040 O O . TRP B 2 47 ? -32.170 -17.236 -49.199 1.00 24.75 47 TRP B O 1
ATOM 2051 N N . ILE B 2 48 ? -30.771 -17.550 -50.931 1.00 27.10 48 ILE B N 1
ATOM 2052 C CA . ILE B 2 48 ? -31.816 -17.447 -51.942 1.00 29.60 48 ILE B CA 1
ATOM 2053 C C . ILE B 2 48 ? -32.459 -18.798 -52.226 1.00 30.57 48 ILE B C 1
ATOM 2054 O O . ILE B 2 48 ? -33.683 -18.915 -52.290 1.00 23.79 48 ILE B O 1
ATOM 2059 N N . GLY B 2 49 ? -31.623 -19.814 -52.402 1.00 28.69 49 GLY B N 1
ATOM 2060 C CA . GLY B 2 49 ? -32.101 -21.145 -52.719 1.00 22.46 49 GLY B CA 1
ATOM 2061 C C . GLY B 2 49 ? -30.969 -22.077 -53.100 1.00 28.91 49 GLY B C 1
ATOM 2062 O O . GLY B 2 49 ? -29.863 -21.631 -53.408 1.00 20.91 49 GLY B O 1
ATOM 2063 N N . ASP B 2 50 ? -31.246 -23.376 -53.076 1.00 28.74 50 ASP B N 1
ATOM 2064 C CA . ASP B 2 50 ? -30.271 -24.376 -53.493 1.00 32.94 50 ASP B CA 1
ATOM 2065 C C . ASP B 2 50 ? -30.714 -25.058 -54.781 1.00 35.57 50 ASP B C 1
ATOM 2066 O O . ASP B 2 50 ? -31.904 -25.274 -55.000 1.00 31.75 50 ASP B O 1
ATOM 2071 N N . ILE B 2 51 ? -29.750 -25.387 -55.633 1.00 32.11 51 ILE B N 1
ATOM 2072 C CA . ILE B 2 51 ? -30.022 -26.200 -56.809 1.00 28.80 51 ILE B CA 1
ATOM 2073 C C . ILE B 2 51 ? -29.264 -27.518 -56.675 1.00 28.59 51 ILE B C 1
ATOM 2074 O O . ILE B 2 51 ? -28.075 -27.533 -56.357 1.00 31.21 51 ILE B O 1
ATOM 2079 N N . CYS B 2 52 ? -29.968 -28.625 -56.883 1.00 28.51 52 CYS B N 1
ATOM 2080 C CA . CYS B 2 52 ? -29.366 -29.947 -56.751 1.00 31.20 52 CYS B CA 1
ATOM 2081 C C . CYS B 2 52 ? -29.417 -30.696 -58.080 1.00 28.18 52 CYS B C 1
ATOM 2082 O O . CYS B 2 52 ? -30.383 -31.408 -58.357 1.00 29.32 52 CYS B O 1
ATOM 2085 N N . PRO B 2 53 ? -28.367 -30.532 -58.904 1.00 23.28 53 PRO B N 1
ATOM 2086 C CA . PRO B 2 53 ? -28.276 -31.038 -60.281 1.00 23.53 53 PRO B CA 1
ATOM 2087 C C . PRO B 2 53 ? -28.404 -32.555 -60.405 1.00 32.62 53 PRO B C 1
ATOM 2088 O O . PRO B 2 53 ? -28.368 -33.270 -59.404 1.00 35.33 53 PRO B O 1
ATOM 2092 N N . GLY B 2 54 ? -28.535 -33.029 -61.641 1.00 34.14 54 GLY B N 1
ATOM 2093 C CA . GLY B 2 54 ? -28.790 -34.432 -61.911 1.00 33.57 54 GLY B CA 1
ATOM 2094 C C . GLY B 2 54 ? -30.277 -34.635 -62.108 1.00 35.84 54 GLY B C 1
ATOM 2095 O O . GLY B 2 54 ? -30.857 -34.138 -63.074 1.00 37.14 54 GLY B O 1
ATOM 2096 N N . ASP B 2 55 ? -30.899 -35.370 -61.194 1.00 34.66 55 ASP B N 1
ATOM 2097 C CA . ASP B 2 55 ? -32.351 -35.385 -61.109 1.00 34.21 55 ASP B CA 1
ATOM 2098 C 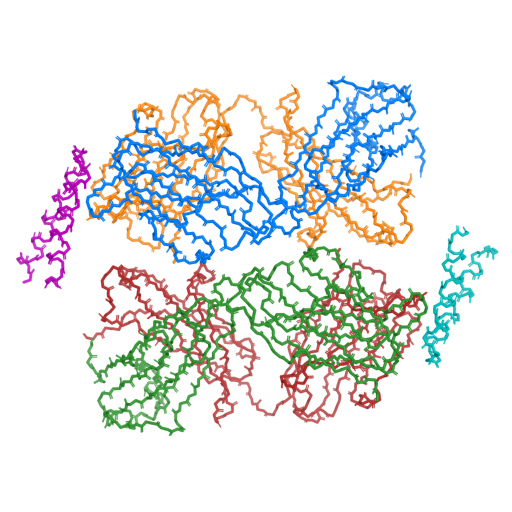C . ASP B 2 55 ? -32.744 -34.111 -60.377 1.00 36.21 55 ASP B C 1
ATOM 2099 O O . ASP B 2 55 ? -33.026 -34.131 -59.179 1.00 39.24 55 ASP B O 1
ATOM 2104 N N . ALA B 2 56 ? -32.748 -33.005 -61.114 1.00 27.94 56 ALA B N 1
ATOM 2105 C CA . ALA B 2 56 ? -32.768 -31.667 -60.532 1.00 34.50 56 ALA B CA 1
ATOM 2106 C C . ALA B 2 56 ? -33.983 -31.367 -59.659 1.00 40.99 56 ALA B C 1
ATOM 2107 O O . ALA B 2 56 ? -35.128 -31.527 -60.080 1.00 45.52 56 ALA B O 1
ATOM 2109 N N . TYR B 2 57 ? -33.708 -30.935 -58.432 1.00 35.08 57 TYR B N 1
ATOM 2110 C CA . TYR B 2 57 ? -34.723 -30.348 -57.567 1.00 34.81 57 TYR B CA 1
ATOM 2111 C C . TYR B 2 57 ? -34.119 -29.125 -56.887 1.00 32.88 57 TYR B C 1
ATOM 2112 O O . TYR B 2 57 ? -32.906 -28.917 -56.939 1.00 35.98 57 TYR B O 1
ATOM 2121 N N . THR B 2 58 ? -34.959 -28.312 -56.257 1.00 31.17 58 THR B N 1
ATOM 2122 C CA . THR B 2 58 ? -34.470 -27.119 -55.579 1.00 31.85 58 THR B CA 1
ATOM 2123 C C . THR B 2 58 ? -34.911 -27.057 -54.123 1.00 34.61 58 THR B C 1
ATOM 2124 O O . THR B 2 58 ? -35.979 -27.550 -53.761 1.00 38.70 58 THR B O 1
ATOM 2128 N N . ASN B 2 59 ? -34.066 -26.460 -53.291 1.00 35.56 59 ASN B N 1
ATOM 2129 C CA . ASN B 2 59 ? -34.464 -26.055 -51.952 1.00 35.50 59 ASN B CA 1
ATOM 2130 C C . ASN B 2 59 ? -34.840 -24.581 -52.003 1.00 36.37 59 ASN B C 1
ATOM 2131 O O . ASN B 2 59 ? -34.026 -23.740 -52.382 1.00 33.29 59 ASN B O 1
ATOM 2136 N N . ASP B 2 60 ? -36.078 -24.272 -51.635 1.00 38.15 60 ASP B N 1
ATOM 2137 C CA . ASP B 2 60 ? -36.627 -22.946 -51.890 1.00 35.43 60 ASP B CA 1
ATOM 2138 C C . ASP B 2 60 ? -36.690 -22.051 -50.657 1.00 33.33 60 ASP B C 1
ATOM 2139 O O . ASP B 2 60 ? -36.908 -22.518 -49.540 1.00 32.72 60 ASP B O 1
ATOM 2144 N N . ASN B 2 61 ? -36.487 -20.758 -50.882 1.00 36.42 61 ASN B N 1
ATOM 2145 C CA . ASN B 2 61 ? -36.758 -19.736 -49.882 1.00 34.89 61 ASN B CA 1
ATOM 2146 C C . ASN B 2 61 ? -38.045 -19.018 -50.271 1.00 38.42 61 ASN B C 1
ATOM 2147 O O . ASN B 2 61 ? -38.148 -18.474 -51.370 1.00 41.59 61 ASN B O 1
ATOM 2152 N N . GLU B 2 62 ? -39.024 -19.027 -49.371 1.00 38.54 62 GLU B N 1
ATOM 2153 C CA . GLU B 2 62 ? -40.340 -18.463 -49.656 1.00 43.31 62 GLU B CA 1
ATOM 2154 C C . GLU B 2 62 ? -40.268 -16.973 -49.987 1.00 39.62 62 GLU B C 1
ATOM 2155 O O . GLU B 2 62 ? -41.074 -16.461 -50.764 1.00 40.17 62 GLU B O 1
ATOM 2161 N N . LYS B 2 63 ? -39.290 -16.285 -49.406 1.00 36.92 63 LYS B N 1
ATOM 2162 C CA . LYS B 2 63 ? -39.113 -14.856 -49.642 1.00 38.93 63 LYS B CA 1
ATOM 2163 C C . LYS B 2 63 ? -38.655 -14.562 -51.072 1.00 38.18 63 LYS B C 1
ATOM 2164 O O . LYS B 2 63 ? -38.706 -13.418 -51.523 1.00 42.03 63 LYS B O 1
ATOM 2170 N N . PHE B 2 64 ? -38.212 -15.599 -51.778 1.00 32.79 64 PHE B N 1
ATOM 2171 C CA . PHE B 2 64 ? -37.775 -15.460 -53.163 1.00 35.99 64 PHE B CA 1
ATOM 2172 C C . PHE B 2 64 ? -38.601 -16.328 -54.111 1.00 43.33 64 PHE B C 1
ATOM 2173 O O . PHE B 2 64 ? -38.083 -16.816 -55.115 1.00 46.14 64 PHE B O 1
ATOM 2181 N N . LYS B 2 65 ? -39.881 -16.512 -53.793 1.00 41.21 65 LYS B N 1
ATOM 2182 C CA . LYS B 2 65 ? -40.736 -17.430 -54.545 1.00 42.60 65 LYS B CA 1
ATOM 2183 C C . LYS B 2 65 ? -40.836 -17.079 -56.030 1.00 44.92 65 LYS B C 1
ATOM 2184 O O . LYS B 2 65 ? -40.477 -17.887 -56.889 1.00 50.29 65 LYS B O 1
ATOM 2190 N N . ASP B 2 66 ? -41.324 -15.880 -56.329 1.00 39.49 66 ASP B N 1
ATOM 2191 C CA . ASP B 2 66 ? -41.493 -15.454 -57.715 1.00 42.53 66 ASP B CA 1
ATOM 2192 C C . ASP B 2 66 ? -40.335 -14.580 -58.191 1.00 41.37 66 ASP B C 1
ATOM 2193 O O . ASP B 2 66 ? -40.287 -14.179 -59.353 1.00 49.12 66 ASP B O 1
ATOM 2198 N N . LYS B 2 67 ? -39.401 -14.293 -57.291 1.00 34.54 67 LYS B N 1
ATOM 2199 C CA . LYS B 2 67 ? -38.268 -13.433 -57.614 1.00 29.62 67 LYS B CA 1
ATOM 2200 C C . LYS B 2 67 ? -37.142 -14.204 -58.296 1.00 33.37 67 LYS B C 1
ATOM 2201 O O . LYS B 2 67 ? -36.625 -13.780 -59.330 1.00 33.46 67 LYS B O 1
ATOM 2207 N N . ALA B 2 68 ? -36.765 -15.336 -57.712 1.00 26.73 68 ALA B N 1
ATOM 2208 C CA . ALA B 2 68 ? -35.655 -16.125 -58.231 1.00 34.77 68 ALA B CA 1
ATOM 2209 C C . ALA B 2 68 ? -36.115 -17.477 -58.770 1.00 34.75 68 ALA B C 1
ATOM 2210 O O . ALA B 2 68 ? -37.044 -18.089 -58.241 1.00 38.04 68 ALA B O 1
ATOM 2212 N N . THR B 2 69 ? -35.455 -17.933 -59.829 1.00 35.16 69 THR B N 1
ATOM 2213 C CA . THR B 2 69 ? -35.719 -19.246 -60.405 1.00 34.84 69 THR B CA 1
ATOM 2214 C C . THR B 2 69 ? -34.400 -19.970 -60.652 1.00 32.63 69 THR B C 1
ATOM 2215 O O . THR B 2 69 ? -33.531 -19.464 -61.362 1.00 22.99 69 THR B O 1
ATOM 2219 N N . LEU B 2 70 ? -34.255 -21.152 -60.063 1.00 34.71 70 LEU B N 1
ATOM 2220 C CA . LEU B 2 70 ? -32.995 -21.885 -60.129 1.00 31.72 70 LEU B CA 1
ATOM 2221 C C . LEU B 2 70 ? -33.055 -23.069 -61.088 1.00 29.60 70 LEU B C 1
ATOM 2222 O O . LEU B 2 70 ? -33.918 -23.937 -60.971 1.00 33.26 70 LEU B O 1
ATOM 2227 N N . THR B 2 71 ? -32.125 -23.095 -62.037 1.00 31.00 71 THR B N 1
ATOM 2228 C CA . THR B 2 71 ? -32.020 -24.202 -62.978 1.00 32.62 71 THR B CA 1
ATOM 2229 C C . THR B 2 71 ? -30.576 -24.674 -63.089 1.00 32.35 71 THR B C 1
ATOM 2230 O O . THR B 2 71 ? -29.667 -24.057 -62.534 1.00 30.02 71 THR B O 1
ATOM 2234 N N . ALA B 2 72 ? -30.369 -25.767 -63.814 1.00 30.81 72 ALA B N 1
ATOM 2235 C CA . ALA B 2 72 ? -29.030 -26.308 -63.997 1.00 31.41 72 ALA B CA 1
ATOM 2236 C C . ALA B 2 72 ? -28.917 -27.092 -65.299 1.00 30.34 72 ALA B C 1
ATOM 2237 O O . ALA B 2 72 ? -29.893 -27.667 -65.779 1.00 24.89 72 ALA B O 1
ATOM 2239 N N . ASP B 2 73 ? -27.716 -27.097 -65.866 1.00 33.01 73 ASP B N 1
ATOM 2240 C CA . ASP B 2 73 ? -27.414 -27.893 -67.048 1.00 32.96 73 ASP B CA 1
ATOM 2241 C C . ASP B 2 73 ? -26.259 -28.833 -66.726 1.00 24.53 73 ASP B C 1
ATOM 2242 O O . ASP B 2 73 ? -25.116 -28.398 -66.597 1.00 23.07 73 ASP B O 1
ATOM 2247 N N . THR B 2 74 ? -26.566 -30.120 -66.588 1.00 28.80 74 THR B N 1
ATOM 2248 C CA . THR B 2 74 ? -25.581 -31.106 -66.150 1.00 34.50 74 THR B CA 1
ATOM 2249 C C . THR B 2 74 ? -24.444 -31.293 -67.151 1.00 32.99 74 THR B C 1
ATOM 2250 O O . THR B 2 74 ? -23.289 -31.457 -66.761 1.00 32.45 74 THR B O 1
ATOM 2254 N N . SER B 2 75 ? -24.778 -31.268 -68.437 1.00 35.89 75 SER B N 1
ATOM 2255 C CA . SER B 2 75 ? -23.794 -31.492 -69.492 1.00 43.61 75 SER B CA 1
ATOM 2256 C C . SER B 2 75 ? -22.677 -30.449 -69.469 1.00 39.97 75 SER B C 1
ATOM 2257 O O . SER B 2 75 ? -21.510 -30.772 -69.696 1.00 37.31 75 SER B O 1
ATOM 2260 N N . SER B 2 76 ? -23.040 -29.200 -69.192 1.00 35.82 76 SER B N 1
ATOM 2261 C CA . SER B 2 76 ? -22.064 -28.118 -69.132 1.00 34.23 76 SER B CA 1
ATOM 2262 C C . SER B 2 76 ? -21.706 -27.766 -67.691 1.00 31.87 76 SER B C 1
ATOM 2263 O O . SER B 2 76 ? -20.982 -26.800 -67.449 1.00 30.89 76 SER B O 1
ATOM 2266 N N . THR B 2 77 ? -22.215 -28.565 -66.752 1.00 28.55 77 THR B N 1
ATOM 2267 C CA . THR B 2 77 ? -22.019 -28.365 -65.312 1.00 25.78 77 THR B CA 1
ATOM 2268 C C . THR B 2 77 ? -22.191 -26.905 -64.904 1.00 26.99 77 THR B C 1
ATOM 2269 O O . THR B 2 77 ? -21.350 -26.340 -64.205 1.00 21.35 77 THR B O 1
ATOM 2273 N N . THR B 2 78 ? -23.287 -26.302 -65.352 1.00 31.43 78 THR B N 1
ATOM 2274 C CA . THR B 2 78 ? -23.547 -24.893 -65.090 1.00 29.90 78 THR B CA 1
ATOM 2275 C C . THR B 2 78 ? -24.901 -24.691 -64.420 1.00 32.20 78 THR B C 1
ATOM 2276 O O . THR B 2 78 ? -25.922 -25.186 -64.898 1.00 33.51 78 THR B O 1
ATOM 2280 N N . ALA B 2 79 ? -24.902 -23.963 -63.308 1.00 32.43 79 ALA B N 1
ATOM 2281 C CA . ALA B 2 79 ? -26.140 -23.595 -62.634 1.00 30.28 79 ALA B CA 1
ATOM 2282 C C . ALA B 2 79 ? -26.552 -22.184 -63.040 1.00 28.66 79 ALA B C 1
ATOM 2283 O O . ALA B 2 79 ? -25.701 -21.318 -63.246 1.00 24.62 79 ALA B O 1
ATOM 2285 N N . TYR B 2 80 ? -27.856 -21.959 -63.161 1.00 30.72 80 TYR B N 1
ATOM 2286 C CA . TYR B 2 80 ? -28.370 -20.654 -63.560 1.00 27.63 80 TYR B CA 1
ATOM 2287 C C . TYR B 2 80 ? -29.354 -20.100 -62.535 1.00 25.87 80 TYR B C 1
ATOM 2288 O O . TYR B 2 80 ? -30.126 -20.849 -61.936 1.00 23.57 80 TYR B O 1
ATOM 2297 N N . MET B 2 81 ? -29.321 -18.787 -62.335 1.00 22.03 81 MET B N 1
ATOM 2298 C CA . MET B 2 81 ? -30.342 -18.115 -61.542 1.00 24.78 81 MET B CA 1
ATOM 2299 C C . MET B 2 81 ? -30.943 -16.956 -62.324 1.00 28.17 81 MET B C 1
ATOM 2300 O O . MET B 2 81 ? -30.222 -16.101 -62.839 1.00 29.42 81 MET B O 1
ATOM 2305 N N . GLN B 2 82 ? -32.268 -16.934 -62.413 1.00 32.51 82 GLN B N 1
ATOM 2306 C CA . GLN B 2 82 ? -32.957 -15.847 -63.091 1.00 33.97 82 GLN B CA 1
ATOM 2307 C C . GLN B 2 82 ? -33.717 -14.979 -62.096 1.00 34.89 82 GLN B C 1
ATOM 2308 O O . GLN B 2 82 ? -34.518 -15.478 -61.306 1.00 37.55 82 GLN B O 1
ATOM 2314 N N . LEU B 2 83 ? -33.450 -13.679 -62.135 1.00 32.24 83 LEU B N 1
ATOM 2315 C CA . LEU B 2 83 ? -34.161 -12.723 -61.298 1.00 35.27 83 LEU B CA 1
ATOM 2316 C C . LEU B 2 83 ? -35.126 -11.903 -62.149 1.00 39.19 83 LEU B C 1
ATOM 2317 O O . LEU B 2 83 ? -34.718 -11.256 -63.113 1.00 42.20 83 LEU B O 1
ATOM 2322 N N . SER B 2 84 ? -36.406 -11.937 -61.791 1.00 37.95 84 SER B N 1
ATOM 2323 C CA . SER B 2 84 ? -37.433 -11.244 -62.561 1.00 36.84 84 SER B CA 1
ATOM 2324 C C . SER B 2 84 ? -38.089 -10.129 -61.751 1.00 37.36 84 SER B C 1
ATOM 2325 O O . SER B 2 84 ? -37.912 -10.054 -60.534 1.00 34.29 84 SER B O 1
ATOM 2328 N N . SER B 2 85 ? -38.846 -9.273 -62.440 1.00 38.09 85 SER B N 1
ATOM 2329 C CA . SER B 2 85 ? -39.524 -8.132 -61.821 1.00 37.75 85 SER B CA 1
ATOM 2330 C C . SER B 2 85 ? -38.552 -7.310 -60.982 1.00 34.33 85 SER B C 1
ATOM 2331 O O . SER B 2 85 ? -38.811 -7.020 -59.813 1.00 32.69 85 SER B O 1
ATOM 2334 N N . LEU B 2 86 ? -37.432 -6.940 -61.594 1.00 30.45 86 LEU B N 1
ATOM 2335 C CA . LEU B 2 86 ? -36.320 -6.331 -60.876 1.00 30.46 86 LEU B CA 1
ATOM 2336 C C . LEU B 2 86 ? -36.625 -4.937 -60.341 1.00 34.49 86 LEU B C 1
ATOM 2337 O O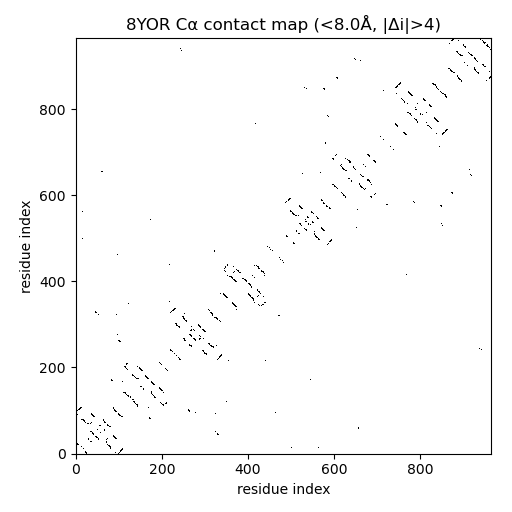 . LEU B 2 86 ? -37.132 -4.076 -61.059 1.00 39.82 86 LEU B O 1
ATOM 2342 N N . THR B 2 87 ? -36.311 -4.735 -59.066 1.00 32.97 87 THR B N 1
ATOM 2343 C CA . THR B 2 87 ? -36.421 -3.429 -58.430 1.00 34.59 87 THR B CA 1
ATOM 2344 C C . THR B 2 87 ? -35.067 -3.041 -57.852 1.00 30.71 87 THR B C 1
ATOM 2345 O O . THR B 2 87 ? -34.102 -3.797 -57.963 1.00 31.43 87 THR B O 1
ATOM 2349 N N . SER B 2 88 ? -34.998 -1.868 -57.229 1.00 33.03 88 SER B N 1
ATOM 2350 C CA . SER B 2 88 ? -33.756 -1.394 -56.625 1.00 32.63 88 SER B CA 1
ATOM 2351 C C . SER B 2 88 ? -33.300 -2.310 -55.491 1.00 35.31 88 SER B C 1
ATOM 2352 O O . SER B 2 88 ? -32.108 -2.404 -55.200 1.00 40.05 88 SER B O 1
ATOM 2355 N N . GLU B 2 89 ? -34.254 -2.990 -54.861 1.00 35.57 89 GLU B N 1
ATOM 2356 C CA . GLU B 2 89 ? -33.946 -3.914 -53.773 1.00 35.84 89 GLU B CA 1
ATOM 2357 C C . GLU B 2 89 ? -33.217 -5.162 -54.262 1.00 34.60 89 GLU B C 1
ATOM 2358 O O . GLU B 2 89 ? -32.685 -5.932 -53.462 1.00 33.75 89 GLU B O 1
ATOM 2364 N N . ASP B 2 90 ? -33.199 -5.360 -55.576 1.00 33.82 90 ASP B N 1
ATOM 2365 C CA . ASP B 2 90 ? -32.520 -6.507 -56.166 1.00 35.43 90 ASP B CA 1
ATOM 2366 C C . ASP B 2 90 ? -31.075 -6.171 -56.521 1.00 33.85 90 ASP B C 1
ATOM 2367 O O . ASP B 2 90 ? -30.319 -7.037 -56.962 1.00 30.11 90 ASP B O 1
ATOM 2372 N N . SER B 2 91 ? -30.698 -4.911 -56.330 1.00 35.03 91 SER B N 1
ATOM 2373 C CA . SER B 2 91 ? -29.325 -4.485 -56.571 1.00 32.26 91 SER B CA 1
ATOM 2374 C C . SER B 2 91 ? -28.401 -5.026 -55.486 1.00 29.68 91 SER B C 1
ATOM 2375 O O . SER B 2 91 ? -28.401 -4.540 -54.355 1.00 36.97 91 SER B O 1
ATOM 2378 N N . ALA B 2 92 ? -27.614 -6.035 -55.842 1.00 27.10 92 ALA B N 1
ATOM 2379 C CA . ALA B 2 92 ? -26.751 -6.712 -54.885 1.00 29.13 92 ALA B CA 1
ATOM 2380 C C . ALA B 2 92 ? -25.719 -7.574 -55.594 1.00 24.44 92 ALA B C 1
ATOM 2381 O O . ALA B 2 92 ? -25.802 -7.788 -56.803 1.00 20.77 92 ALA B O 1
ATOM 2383 N N . ILE B 2 93 ? -24.747 -8.065 -54.831 1.00 26.56 93 ILE B N 1
ATOM 2384 C CA . ILE B 2 93 ? -23.795 -9.044 -55.338 1.00 26.74 93 ILE B CA 1
ATOM 2385 C C . ILE B 2 93 ? -24.329 -10.444 -55.060 1.00 25.39 93 ILE B C 1
ATOM 2386 O O . ILE B 2 93 ? -24.720 -10.756 -53.936 1.00 21.49 93 ILE B O 1
ATOM 2391 N N . TYR B 2 94 ? -24.356 -11.280 -56.092 1.00 26.75 94 TYR B N 1
ATOM 2392 C CA . TYR B 2 94 ? -24.892 -12.629 -55.961 1.00 28.11 94 TYR B CA 1
ATOM 2393 C C . TYR B 2 94 ? -23.812 -13.697 -56.118 1.00 27.81 94 TYR B C 1
ATOM 2394 O O . TYR B 2 94 ? -23.162 -13.791 -57.160 1.00 27.50 94 TYR B O 1
ATOM 2403 N N . TYR B 2 95 ? -23.628 -14.498 -55.074 1.00 28.44 95 TYR B N 1
ATOM 2404 C CA . TYR B 2 95 ? -22.660 -15.589 -55.104 1.00 25.18 95 TYR B CA 1
ATOM 2405 C C . TYR B 2 95 ? -23.339 -16.935 -55.306 1.00 29.24 95 TYR B C 1
ATOM 2406 O O . TYR B 2 95 ? -24.456 -17.157 -54.837 1.00 28.85 95 TYR B O 1
ATOM 2415 N N . CYS B 2 96 ? -22.655 -17.830 -56.005 1.00 30.07 96 CYS B N 1
ATOM 2416 C CA . CYS B 2 96 ? -23.016 -19.238 -55.989 1.00 28.84 96 CYS B CA 1
ATOM 2417 C C . CYS B 2 96 ? -21.948 -19.969 -55.186 1.00 26.31 96 CYS B C 1
ATOM 2418 O O . CYS B 2 96 ? -20.771 -19.615 -55.248 1.00 29.68 96 CYS B O 1
ATOM 2421 N N . ALA B 2 97 ? -22.355 -20.972 -54.419 1.00 26.47 97 ALA B N 1
ATOM 2422 C CA . ALA B 2 97 ? -21.421 -21.689 -53.560 1.00 23.43 97 ALA B CA 1
ATOM 2423 C C . ALA B 2 97 ? -21.781 -23.166 -53.458 1.00 27.65 97 ALA B C 1
ATOM 2424 O O . ALA B 2 97 ? -22.953 -23.518 -53.324 1.00 29.88 97 ALA B O 1
ATOM 2426 N N . ARG B 2 98 ? -20.769 -24.027 -53.523 1.00 27.33 98 ARG B N 1
ATOM 2427 C CA . ARG B 2 98 ? -20.995 -25.462 -53.413 1.00 29.03 98 ARG B CA 1
ATOM 2428 C C . ARG B 2 98 ? -21.420 -25.824 -51.997 1.00 30.50 98 ARG B C 1
ATOM 2429 O O . ARG B 2 98 ? -20.680 -25.603 -51.038 1.00 28.62 98 ARG B O 1
ATOM 2437 N N . GLY B 2 99 ? -22.619 -26.382 -51.874 1.00 24.45 99 GLY B N 1
ATOM 2438 C CA . GLY B 2 99 ? -23.164 -26.723 -50.575 1.00 25.17 99 GLY B CA 1
ATOM 2439 C C . GLY B 2 99 ? -23.017 -28.189 -50.221 1.00 32.05 99 GLY B C 1
ATOM 2440 O O . GLY B 2 99 ? -21.986 -28.810 -50.481 1.00 25.48 99 GLY B O 1
ATOM 2441 N N . GLU B 2 100 ? -24.070 -28.739 -49.629 1.00 28.07 100 GLU B N 1
ATOM 2442 C CA . GLU B 2 100 ? -24.063 -30.100 -49.109 1.00 30.58 100 GLU B CA 1
ATOM 2443 C C . GLU B 2 100 ? -23.896 -31.160 -50.192 1.00 32.65 100 GLU B C 1
ATOM 2444 O O . GLU B 2 100 ? -24.235 -30.942 -51.356 1.00 26.56 100 GLU B O 1
ATOM 2450 N N . GLU B 2 101 ? -23.364 -32.311 -49.795 1.00 30.40 101 GLU B N 1
ATOM 2451 C CA . GLU B 2 101 ? -23.399 -33.498 -50.635 1.00 33.41 101 GLU B CA 1
ATOM 2452 C C . GLU B 2 101 ? -24.851 -33.944 -50.752 1.00 33.64 101 GLU B C 1
ATOM 2453 O O . GLU B 2 101 ? -25.568 -33.987 -49.752 1.00 31.58 101 GLU B O 1
ATOM 2459 N N . GLN B 2 102 ? -25.288 -34.266 -51.966 1.00 27.96 102 GLN B N 1
ATOM 2460 C CA . GLN B 2 102 ? -26.691 -34.594 -52.203 1.00 32.44 102 GLN B CA 1
ATOM 2461 C C . GLN B 2 102 ? -27.148 -35.813 -51.402 1.00 35.56 102 GLN B C 1
ATOM 2462 O O . GLN B 2 102 ? -28.319 -35.915 -51.033 1.00 43.11 102 GLN B O 1
ATOM 2468 N N . VAL B 2 103 ? -26.224 -36.727 -51.125 1.00 35.39 103 VAL B N 1
ATOM 2469 C CA . VAL B 2 103 ? -26.544 -37.910 -50.332 1.00 40.15 103 VAL B CA 1
ATOM 2470 C C . VAL B 2 103 ? -25.833 -37.887 -48.982 1.00 37.13 103 VAL B C 1
ATOM 2471 O O . VAL B 2 103 ? -25.759 -38.903 -48.292 1.00 35.25 103 VAL B O 1
ATOM 2475 N N . GLY B 2 104 ? -25.314 -36.720 -48.611 1.00 36.43 104 GLY B N 1
ATOM 2476 C CA . GLY B 2 104 ? -24.625 -36.557 -47.343 1.00 30.89 104 GLY B CA 1
ATOM 2477 C C . GLY B 2 104 ? -25.423 -35.721 -46.362 1.00 35.74 104 GLY B C 1
ATOM 2478 O O . GLY B 2 104 ? -26.576 -35.379 -46.621 1.00 34.22 104 GLY B O 1
ATOM 2479 N N . LEU B 2 105 ? -24.808 -35.391 -45.230 1.00 33.70 105 LEU B N 1
ATOM 2480 C CA . LEU B 2 105 ? -25.460 -34.571 -44.212 1.00 36.56 105 LEU B CA 1
ATOM 2481 C C . LEU B 2 105 ? -25.701 -33.148 -44.699 1.00 36.60 105 LEU B C 1
ATOM 2482 O O . LEU B 2 105 ? -25.173 -32.736 -45.733 1.00 35.06 105 LEU B O 1
ATOM 2487 N N . ARG B 2 106 ? -26.502 -32.401 -43.945 1.00 31.53 106 ARG B N 1
ATOM 2488 C CA . ARG B 2 106 ? -26.608 -30.964 -44.154 1.00 36.79 106 ARG B CA 1
ATOM 2489 C C . ARG B 2 106 ? -25.234 -30.356 -43.916 1.00 36.10 106 ARG B C 1
ATOM 2490 O O . ARG B 2 106 ? -24.478 -30.838 -43.071 1.00 36.83 106 ARG B O 1
ATOM 2498 N N . ASN B 2 107 ? -24.903 -29.305 -44.655 1.00 35.30 107 ASN B N 1
ATOM 2499 C CA . ASN B 2 107 ? -23.544 -28.787 -44.625 1.00 30.63 107 ASN B CA 1
ATOM 2500 C C . ASN B 2 107 ? -23.465 -27.283 -44.855 1.00 29.56 107 ASN B C 1
ATOM 2501 O O . ASN B 2 107 ? -24.468 -26.631 -45.143 1.00 27.94 107 ASN B O 1
ATOM 2506 N N . ALA B 2 108 ? -22.261 -26.741 -44.717 1.00 29.89 108 ALA B N 1
ATOM 2507 C CA . ALA B 2 108 ? -22.003 -25.347 -45.041 1.00 32.96 108 ALA B CA 1
ATOM 2508 C C . ALA B 2 108 ? -21.662 -25.217 -46.520 1.00 32.98 108 ALA B C 1
ATOM 2509 O O . ALA B 2 108 ? -21.804 -26.171 -47.286 1.00 30.83 108 ALA B O 1
ATOM 2511 N N . MET B 2 109 ? -21.210 -24.034 -46.916 1.00 30.25 109 MET B N 1
ATOM 2512 C CA . MET B 2 109 ? -20.789 -23.800 -48.290 1.00 32.01 109 MET B CA 1
ATOM 2513 C C . MET B 2 109 ? -19.311 -23.425 -48.324 1.00 29.41 109 MET B C 1
ATOM 2514 O O . MET B 2 109 ? -18.918 -22.357 -47.854 1.00 27.03 109 MET B O 1
ATOM 2519 N N . ASP B 2 110 ? -18.498 -24.316 -48.883 1.00 24.80 110 ASP B N 1
ATOM 2520 C CA . ASP B 2 110 ? -17.046 -24.193 -48.795 1.00 26.54 110 ASP B CA 1
ATOM 2521 C C . ASP B 2 110 ? -16.422 -23.447 -49.976 1.00 28.75 110 ASP B C 1
ATOM 2522 O O . ASP B 2 110 ? -15.620 -22.535 -49.780 1.00 29.60 110 ASP B O 1
ATOM 2527 N N . TYR B 2 111 ? -16.785 -23.830 -51.195 1.00 27.95 111 TYR B N 1
ATOM 2528 C CA . TYR B 2 111 ? -16.235 -23.182 -52.382 1.00 25.71 111 TYR B CA 1
ATOM 2529 C C . TYR B 2 111 ? -17.203 -22.157 -52.961 1.00 29.62 111 TYR B C 1
ATOM 2530 O O . TYR B 2 111 ? -18.334 -22.485 -53.313 1.00 32.76 111 TYR B O 1
ATOM 2539 N N . TRP B 2 112 ? -16.740 -20.914 -53.060 1.00 27.74 112 TRP B N 1
ATOM 2540 C CA . TRP B 2 112 ? -17.582 -19.799 -53.480 1.00 27.70 112 TRP B CA 1
ATOM 2541 C C . TRP B 2 112 ? -17.166 -19.217 -54.828 1.00 31.29 112 TRP B C 1
ATOM 2542 O O . TRP B 2 112 ? -15.987 -19.225 -55.187 1.00 24.49 112 TRP B O 1
ATOM 2553 N N . GLY B 2 113 ? -18.143 -18.711 -55.571 1.00 28.03 113 GLY B N 1
ATOM 2554 C CA . GLY B 2 113 ? -17.862 -17.961 -56.778 1.00 26.37 113 GLY B CA 1
ATOM 2555 C C . GLY B 2 113 ? -17.444 -16.556 -56.399 1.00 27.61 113 GLY B C 1
ATOM 2556 O O . GLY B 2 113 ? -17.642 -16.129 -55.260 1.00 29.43 113 GLY B O 1
ATOM 2557 N N . GLN B 2 114 ? -16.865 -15.830 -57.349 1.00 27.50 114 GLN B N 1
ATOM 2558 C CA . GLN B 2 114 ? -16.389 -14.480 -57.077 1.00 20.15 114 GLN B CA 1
ATOM 2559 C C . GLN B 2 114 ? -17.520 -13.466 -57.063 1.00 25.49 114 GLN B C 1
ATOM 2560 O O . GLN B 2 114 ? -17.294 -12.281 -56.808 1.00 23.14 114 GLN B O 1
ATOM 2566 N N . GLY B 2 115 ? -18.730 -13.933 -57.352 1.00 22.15 115 GLY B N 1
ATOM 2567 C CA . GLY B 2 115 ? -19.911 -13.099 -57.257 1.00 28.29 115 GLY B CA 1
ATOM 2568 C C . GLY B 2 115 ? -20.266 -12.378 -58.540 1.00 30.09 115 GLY B C 1
ATOM 2569 O O . GLY B 2 115 ? -19.402 -12.097 -59.369 1.00 29.31 115 GLY B O 1
ATOM 2570 N N . THR B 2 116 ? -21.551 -12.079 -58.701 1.00 30.43 116 THR B N 1
ATOM 2571 C CA . THR B 2 116 ? -22.026 -11.316 -59.846 1.00 30.52 116 THR B CA 1
ATOM 2572 C C . THR B 2 116 ? -22.824 -10.108 -59.373 1.00 29.02 116 THR B C 1
ATOM 2573 O O . THR B 2 116 ? -23.915 -10.247 -58.818 1.00 31.01 116 THR B O 1
ATOM 2577 N N . SER B 2 117 ? -22.263 -8.922 -59.581 1.00 24.56 117 SER B N 1
ATOM 2578 C CA . SER B 2 117 ? -22.922 -7.686 -59.181 1.00 22.75 117 SER B CA 1
ATOM 2579 C C . SER B 2 117 ? -24.060 -7.348 -60.138 1.00 27.00 117 SER B C 1
ATOM 2580 O O . SER B 2 117 ? -23.874 -7.313 -61.355 1.00 32.32 117 SER B O 1
ATOM 2583 N N . VAL B 2 118 ? -25.242 -7.113 -59.583 1.00 27.20 118 VAL B N 1
ATOM 2584 C CA . VAL B 2 118 ? -26.399 -6.745 -60.385 1.00 28.60 118 VAL B CA 1
ATOM 2585 C C . VAL B 2 118 ? -26.876 -5.347 -60.019 1.00 23.81 118 VAL B C 1
ATOM 2586 O O . VAL B 2 118 ? -27.289 -5.101 -58.888 1.00 24.02 118 VAL B O 1
ATOM 2590 N N . THR B 2 119 ? -26.807 -4.429 -60.976 1.00 24.00 119 THR B N 1
ATOM 2591 C CA . THR B 2 119 ? -27.276 -3.070 -60.749 1.00 32.23 119 THR B CA 1
ATOM 2592 C C . THR B 2 119 ? -28.615 -2.845 -61.437 1.00 34.93 119 THR B C 1
ATOM 2593 O O . THR B 2 119 ? -28.718 -2.916 -62.662 1.00 34.56 119 THR B O 1
ATOM 2597 N N . VAL B 2 120 ? -29.645 -2.585 -60.639 1.00 35.93 120 VAL B N 1
ATOM 2598 C CA . VAL B 2 120 ? -30.956 -2.261 -61.180 1.00 37.21 120 VAL B CA 1
ATOM 2599 C C . VAL B 2 120 ? -31.151 -0.751 -61.190 1.00 36.45 120 VAL B C 1
ATOM 2600 O O . VAL B 2 120 ? -31.316 -0.129 -60.141 1.00 33.46 120 VAL B O 1
ATOM 2604 N N . SER B 2 121 ? -31.121 -0.170 -62.384 1.00 27.06 121 SER B N 1
ATOM 2605 C CA . SER B 2 121 ? -31.225 1.275 -62.542 1.00 33.29 121 SER B CA 1
ATOM 2606 C C . SER B 2 121 ? -31.758 1.640 -63.921 1.00 35.66 121 SER B C 1
ATOM 2607 O O . SER B 2 121 ? -31.629 0.868 -64.871 1.00 38.51 121 SER B O 1
ATOM 2610 N N . SER B 2 122 ? -32.356 2.820 -64.024 1.00 34.55 122 SER B N 1
ATOM 2611 C CA . SER B 2 122 ? -32.837 3.321 -65.304 1.00 33.14 122 SER B CA 1
ATOM 2612 C C . SER B 2 122 ? -31.889 4.391 -65.835 1.00 34.00 122 SER B C 1
ATOM 2613 O O . SER B 2 122 ? -32.112 4.962 -66.903 1.00 36.96 122 SER B O 1
ATOM 2616 N N . ALA B 2 123 ? -30.826 4.652 -65.081 1.00 30.82 123 ALA B N 1
ATOM 2617 C CA . ALA B 2 123 ? -29.839 5.656 -65.460 1.00 33.23 123 ALA B CA 1
ATOM 2618 C C . ALA B 2 123 ? -28.899 5.126 -66.540 1.00 33.36 123 ALA B C 1
ATOM 2619 O O . ALA B 2 123 ? -28.618 3.929 -66.603 1.00 29.73 123 ALA B O 1
ATOM 2621 N N . SER B 2 124 ? -28.416 6.027 -67.388 1.00 33.14 124 SER B N 1
ATOM 2622 C CA . SER B 2 124 ? -27.546 5.646 -68.493 1.00 34.98 124 SER B CA 1
ATOM 2623 C C . SER B 2 124 ? -26.098 5.472 -68.052 1.00 29.93 124 SER B C 1
ATOM 2624 O O . SER B 2 124 ? -25.657 6.075 -67.075 1.00 28.07 124 SER B O 1
ATOM 2627 N N . THR B 2 125 ? -25.367 4.637 -68.781 1.00 27.82 125 THR B N 1
ATOM 2628 C CA . THR B 2 125 ? -23.943 4.454 -68.543 1.00 36.83 125 THR B CA 1
ATOM 2629 C C . THR B 2 125 ? -23.192 5.737 -68.877 1.00 38.27 125 THR B C 1
ATOM 2630 O O . THR B 2 125 ? -23.457 6.367 -69.901 1.00 39.09 125 THR B O 1
ATOM 2634 N N . LYS B 2 126 ? -22.263 6.132 -68.013 1.00 38.49 126 LYS B N 1
ATOM 2635 C CA . LYS B 2 126 ? -21.451 7.313 -68.276 1.00 33.26 126 LYS B CA 1
ATOM 2636 C C . LYS B 2 126 ? -19.999 7.090 -67.877 1.00 27.06 126 LYS B C 1
ATOM 2637 O O . LYS B 2 126 ? -19.710 6.666 -66.759 1.00 26.45 126 LYS B O 1
ATOM 2643 N N . GLY B 2 127 ? -19.090 7.375 -68.804 1.00 32.68 127 GLY B N 1
ATOM 2644 C CA . GLY B 2 127 ? -17.667 7.283 -68.538 1.00 29.04 127 GLY B CA 1
ATOM 2645 C C . GLY B 2 127 ? -17.197 8.430 -67.667 1.00 29.21 127 GLY B C 1
ATOM 2646 O O . GLY B 2 127 ? -17.780 9.513 -67.695 1.00 31.39 127 GLY B O 1
ATOM 2647 N N . PRO B 2 128 ? -16.132 8.199 -66.886 1.00 28.99 128 PRO B N 1
ATOM 2648 C CA . PRO B 2 128 ? -15.628 9.183 -65.926 1.00 30.50 128 PRO B CA 1
ATOM 2649 C C . PRO B 2 128 ? -14.703 10.226 -66.541 1.00 31.64 128 PRO B C 1
ATOM 2650 O O . PRO B 2 128 ? -14.120 9.998 -67.601 1.00 33.67 128 PRO B O 1
ATOM 2654 N N . SER B 2 129 ? -14.579 11.365 -65.868 1.00 29.50 129 SER B N 1
ATOM 2655 C CA . SER B 2 129 ? -13.552 12.344 -66.190 1.00 31.53 129 SER B CA 1
ATOM 2656 C C . SER B 2 129 ? -12.413 12.195 -65.188 1.00 32.71 129 SER B C 1
ATOM 2657 O O . SER B 2 129 ? -12.650 12.076 -63.986 1.00 29.79 129 SER B O 1
ATOM 2660 N N . VAL B 2 130 ? -11.179 12.190 -65.680 1.00 32.21 130 VAL B N 1
ATOM 2661 C CA . VAL B 2 130 ? -10.026 11.998 -64.810 1.00 31.28 130 VAL B CA 1
ATOM 2662 C C . VAL B 2 130 ? -9.203 13.274 -64.696 1.00 31.78 130 VAL B C 1
ATOM 2663 O O . VAL B 2 130 ? -8.700 13.794 -65.692 1.00 35.09 130 VAL B O 1
ATOM 2667 N N . PHE B 2 131 ? -9.073 13.775 -63.473 1.00 32.81 131 PHE B N 1
ATOM 2668 C CA . PHE B 2 131 ? -8.323 14.998 -63.220 1.00 33.97 131 PHE B CA 1
ATOM 2669 C C . PHE B 2 131 ? -7.157 14.727 -62.280 1.00 34.58 131 PHE B C 1
ATOM 2670 O O . PHE B 2 131 ? -7.275 13.927 -61.351 1.00 37.26 131 PHE B O 1
ATOM 2678 N N . PRO B 2 132 ? -6.022 15.394 -62.520 1.00 33.99 132 PRO B N 1
ATOM 2679 C CA . PRO B 2 132 ? -4.840 15.186 -61.680 1.00 34.93 132 PRO B CA 1
ATOM 2680 C C . PRO B 2 132 ? -4.980 15.815 -60.299 1.00 31.96 132 PRO B C 1
ATOM 2681 O O . PRO B 2 132 ? -5.590 16.876 -60.155 1.00 31.08 132 PRO B O 1
ATOM 2685 N N . LEU B 2 133 ? -4.428 15.146 -59.294 1.00 30.98 133 LEU B N 1
ATOM 2686 C CA . LEU B 2 133 ? -4.254 15.740 -57.976 1.00 33.37 133 LEU B CA 1
ATOM 2687 C C . LEU B 2 133 ? -2.774 16.058 -57.811 1.00 32.72 133 LEU B C 1
ATOM 2688 O O . LEU B 2 133 ? -2.020 15.275 -57.235 1.00 32.82 133 LEU B O 1
ATOM 2693 N N . ALA B 2 134 ? -2.367 17.208 -58.342 1.00 38.15 134 ALA B N 1
ATOM 2694 C CA . ALA B 2 134 ? -0.957 17.573 -58.436 1.00 39.49 134 ALA B CA 1
ATOM 2695 C C . ALA B 2 134 ? -0.294 17.726 -57.070 1.00 41.61 134 ALA B C 1
ATOM 2696 O O . ALA B 2 134 ? -0.885 18.285 -56.146 1.00 41.43 134 ALA B O 1
ATOM 2698 N N . PRO B 2 135 ? 0.945 17.226 -56.944 1.00 41.14 135 PRO B N 1
ATOM 2699 C CA . PRO B 2 135 ? 1.711 17.342 -55.699 1.00 41.85 135 PRO B CA 1
ATOM 2700 C C . PRO B 2 135 ? 2.041 18.794 -55.376 1.00 46.47 135 PRO B C 1
ATOM 2701 O O . PRO B 2 135 ? 2.428 19.551 -56.266 1.00 50.03 135 PRO B O 1
ATOM 2705 N N . SER B 2 136 ? 1.882 19.172 -54.113 1.00 49.63 136 SER B N 1
ATOM 2706 C CA . SER B 2 136 ? 2.114 20.547 -53.687 1.00 53.89 136 SER B CA 1
ATOM 2707 C C . SER B 2 136 ? 3.576 20.949 -53.846 1.00 57.01 136 SER B C 1
ATOM 2708 O O . SER B 2 136 ? 4.478 20.124 -53.700 1.00 52.71 136 SER B O 1
ATOM 2711 N N . SER B 2 137 ? 3.802 22.224 -54.149 1.00 65.23 137 SER B N 1
ATOM 2712 C CA . SER B 2 137 ? 5.154 22.763 -54.238 1.00 69.47 137 SER B CA 1
ATOM 2713 C C . SER B 2 137 ? 5.693 23.054 -52.841 1.00 73.49 137 SER B C 1
ATOM 2714 O O . SER B 2 137 ? 6.865 23.390 -52.668 1.00 74.56 137 SER B O 1
ATOM 2717 N N . LYS B 2 138 ? 4.821 22.915 -51.848 1.00 76.59 138 LYS B N 1
ATOM 2718 C CA . LYS B 2 138 ? 5.184 23.122 -50.452 1.00 82.29 138 LYS B CA 1
ATOM 2719 C C . LYS B 2 138 ? 5.803 21.854 -49.863 1.00 78.79 138 LYS B C 1
ATOM 2720 O O . LYS B 2 138 ? 6.243 21.841 -48.712 1.00 80.05 138 LYS B O 1
ATOM 2726 N N . SER B 2 139 ? 5.834 20.793 -50.666 1.00 73.69 139 SER B N 1
ATOM 2727 C CA . SER B 2 139 ? 6.358 19.498 -50.237 1.00 67.81 139 SER B CA 1
ATOM 2728 C C . SER B 2 139 ? 7.764 19.616 -49.656 1.00 69.74 139 SER B C 1
ATOM 2729 O O . SER B 2 139 ? 8.640 20.247 -50.248 1.00 69.87 139 SER B O 1
ATOM 2732 N N . THR B 2 140 ? 7.961 19.016 -48.485 1.00 71.52 140 THR B N 1
ATOM 2733 C CA . THR B 2 140 ? 9.246 19.053 -47.795 1.00 79.85 140 THR B CA 1
ATOM 2734 C C . THR B 2 140 ? 10.344 18.448 -48.661 1.00 83.09 140 THR B C 1
ATOM 2735 O O . THR B 2 140 ? 10.223 17.312 -49.111 1.00 79.13 140 THR B O 1
ATOM 2739 N N . SER B 2 141 ? 11.411 19.217 -48.874 1.00 88.89 141 SER B N 1
ATOM 2740 C CA . SER B 2 141 ? 12.480 18.881 -49.818 1.00 90.80 141 SER B CA 1
ATOM 2741 C C . SER B 2 141 ? 12.976 17.437 -49.736 1.00 88.74 141 SER B C 1
ATOM 2742 O O . SER B 2 141 ? 13.167 16.782 -50.761 1.00 87.58 141 SER B O 1
ATOM 2745 N N . GLY B 2 142 ? 13.185 16.946 -48.520 1.00 86.52 142 GLY B N 1
ATOM 2746 C CA . GLY B 2 142 ? 13.664 15.590 -48.329 1.00 82.09 142 GLY B CA 1
ATOM 2747 C C . GLY B 2 142 ? 12.627 14.677 -47.704 1.00 75.83 142 GLY B C 1
ATOM 2748 O O . GLY B 2 142 ? 12.957 13.605 -47.199 1.00 77.12 142 GLY B O 1
ATOM 2749 N N . GLY B 2 143 ? 11.367 15.100 -47.746 1.00 70.79 143 GLY B N 1
ATOM 2750 C CA . GLY B 2 143 ? 10.296 14.363 -47.103 1.00 63.78 143 GLY B CA 1
ATOM 2751 C C . GLY B 2 143 ? 9.407 13.589 -48.058 1.00 55.47 143 GLY B C 1
ATOM 2752 O O . GLY B 2 143 ? 9.867 13.071 -49.076 1.00 53.95 143 GLY B O 1
ATOM 2753 N N . THR B 2 144 ? 8.123 13.516 -47.722 1.00 50.48 144 THR B N 1
ATOM 2754 C CA . THR B 2 144 ? 7.164 12.741 -48.497 1.00 48.02 144 THR B CA 1
ATOM 2755 C C . THR B 2 144 ? 6.061 13.619 -49.077 1.00 48.17 144 THR B C 1
ATOM 2756 O O . THR B 2 144 ? 5.416 14.381 -48.357 1.00 53.13 144 THR B O 1
ATOM 2760 N N . ALA B 2 145 ? 5.850 13.508 -50.384 1.00 38.57 145 ALA B N 1
ATOM 2761 C CA . ALA B 2 145 ? 4.788 14.247 -51.055 1.00 38.05 145 ALA B CA 1
ATOM 2762 C C . ALA B 2 145 ? 3.635 13.321 -51.425 1.00 40.86 145 ALA B C 1
ATOM 2763 O O . ALA B 2 145 ? 3.805 12.104 -51.496 1.00 39.67 145 ALA B O 1
ATOM 2765 N N . ALA B 2 146 ? 2.464 13.901 -51.657 1.00 33.39 146 ALA B N 1
ATOM 2766 C CA . ALA B 2 146 ? 1.298 13.125 -52.056 1.00 34.28 146 ALA B CA 1
ATOM 2767 C C . ALA B 2 146 ? 0.697 13.664 -53.348 1.00 29.77 146 ALA B C 1
ATOM 2768 O O . ALA B 2 146 ? 0.569 14.874 -53.532 1.00 41.00 146 ALA B O 1
ATOM 2770 N N . LEU B 2 147 ? 0.340 12.751 -54.242 1.00 28.49 147 LEU B N 1
ATOM 2771 C CA . LEU B 2 147 ? -0.324 13.107 -55.486 1.00 27.89 147 LEU B CA 1
ATOM 2772 C C . LEU B 2 147 ? -1.382 12.059 -55.800 1.00 29.29 147 LEU B C 1
ATOM 2773 O O . LEU B 2 147 ? -1.450 11.023 -55.138 1.00 29.81 147 LEU B O 1
ATOM 2778 N N . GLY B 2 148 ? -2.211 12.323 -56.803 1.00 28.06 148 GLY B N 1
ATOM 2779 C CA . GLY B 2 148 ? -3.242 11.370 -57.164 1.00 20.51 148 GLY B CA 1
ATOM 2780 C C . GLY B 2 148 ? -4.079 11.732 -58.373 1.00 29.36 148 GLY B C 1
ATOM 2781 O O . GLY B 2 148 ? -3.728 12.618 -59.153 1.00 28.21 148 GLY B O 1
ATOM 2782 N N . CYS B 2 149 ? -5.195 11.027 -58.523 1.00 23.80 149 CYS B N 1
ATOM 2783 C CA . CYS B 2 149 ? -6.125 11.265 -59.617 1.00 26.97 149 CYS B CA 1
ATOM 2784 C C . CYS B 2 149 ? -7.556 11.338 -59.109 1.00 27.79 149 CYS B C 1
ATOM 2785 O O . CYS B 2 149 ? -7.973 10.530 -58.279 1.00 20.78 149 CYS B O 1
ATOM 2788 N N . LEU B 2 150 ? -8.304 12.315 -59.608 1.00 30.53 150 LEU B N 1
ATOM 2789 C CA . LEU B 2 150 ? -9.720 12.430 -59.292 1.00 25.16 150 LEU B CA 1
ATOM 2790 C C . LEU B 2 150 ? -10.551 11.811 -60.410 1.00 29.51 150 LEU B C 1
ATOM 2791 O O . LEU B 2 150 ? -10.508 12.266 -61.552 1.00 24.58 150 LEU B O 1
ATOM 2796 N N . VAL B 2 151 ? -11.293 10.761 -60.075 1.00 28.71 151 VAL B N 1
ATOM 2797 C CA . VAL B 2 151 ? -12.145 10.079 -61.042 1.00 25.61 151 VAL B CA 1
ATOM 2798 C C . VAL B 2 151 ? -13.600 10.450 -60.782 1.00 29.19 151 VAL B C 1
ATOM 2799 O O . VAL B 2 151 ? -14.221 9.943 -59.849 1.00 37.64 151 VAL B O 1
ATOM 2803 N N . LYS B 2 152 ? -14.141 11.334 -61.614 1.00 29.75 152 LYS B N 1
ATOM 2804 C CA . LYS B 2 152 ? -15.420 11.971 -61.318 1.00 32.10 152 LYS B CA 1
ATOM 2805 C C . LYS B 2 152 ? -16.516 11.667 -62.342 1.00 36.28 152 LYS B C 1
ATOM 2806 O O . LYS B 2 152 ? -16.243 11.495 -63.531 1.00 34.08 152 LYS B O 1
ATOM 2812 N N . ASP B 2 153 ? -17.753 11.591 -61.851 1.00 40.06 153 ASP B N 1
ATOM 2813 C CA . ASP B 2 153 ? -18.955 11.519 -62.683 1.00 37.43 153 ASP B CA 1
ATOM 2814 C C . ASP B 2 153 ? -19.010 10.303 -63.605 1.00 36.32 153 ASP B C 1
ATOM 2815 O O . ASP B 2 153 ? -18.909 10.434 -64.826 1.00 41.50 153 ASP B O 1
ATOM 2820 N N . TYR B 2 154 ? -19.189 9.122 -63.020 1.00 29.26 154 TYR B N 1
ATOM 2821 C CA . TYR B 2 154 ? -19.346 7.906 -63.809 1.00 28.92 154 TYR B CA 1
ATOM 2822 C C . TYR B 2 154 ? -20.477 7.030 -63.279 1.00 29.70 154 TYR B C 1
ATOM 2823 O O . TYR B 2 154 ? -20.863 7.128 -62.114 1.00 30.36 154 TYR B O 1
ATOM 2832 N N . PHE B 2 155 ? -21.005 6.178 -64.151 1.00 33.50 155 PHE B N 1
ATOM 2833 C CA . PHE B 2 155 ? -22.053 5.239 -63.777 1.00 30.46 155 PHE B CA 1
ATOM 2834 C C . PHE B 2 155 ? -22.080 4.067 -64.755 1.00 28.07 155 PHE B C 1
ATOM 2835 O O . PHE B 2 155 ? -21.971 4.261 -65.966 1.00 28.51 155 PHE B O 1
ATOM 2843 N N . PRO B 2 156 ? -22.218 2.841 -64.231 1.00 29.03 156 PRO B N 1
ATOM 2844 C CA . PRO B 2 156 ? -22.284 2.557 -62.796 1.00 34.25 156 PRO B CA 1
ATOM 2845 C C . PRO B 2 156 ? -20.916 2.241 -62.209 1.00 30.08 156 PRO B C 1
ATOM 2846 O O . PRO B 2 156 ? -19.891 2.575 -62.803 1.00 25.74 156 PRO B O 1
ATOM 2850 N N . GLU B 2 157 ? -20.914 1.602 -61.045 1.00 30.49 157 GLU B N 1
ATOM 2851 C CA . GLU B 2 157 ? -19.694 1.067 -60.462 1.00 31.02 157 GLU B CA 1
ATOM 2852 C C . GLU B 2 157 ? -19.319 -0.224 -61.189 1.00 33.58 157 GLU B C 1
ATOM 2853 O O . GLU B 2 157 ? -20.181 -0.869 -61.786 1.00 36.87 157 GLU B O 1
ATOM 2859 N N . PRO B 2 158 ? -18.032 -0.607 -61.148 1.00 31.78 158 PRO B N 1
ATOM 2860 C CA . PRO B 2 158 ? -16.929 0.132 -60.534 1.00 32.36 158 PRO B CA 1
ATOM 2861 C C . PRO B 2 158 ? -15.949 0.719 -61.543 1.00 36.79 158 PRO B C 1
ATOM 2862 O O . PRO B 2 158 ? -16.045 0.455 -62.742 1.00 40.08 158 PRO B O 1
ATOM 2866 N N . VAL B 2 159 ? -15.015 1.521 -61.046 1.00 36.87 159 VAL B N 1
ATOM 2867 C CA . VAL B 2 159 ? -13.832 1.878 -61.811 1.00 36.90 159 VAL B CA 1
ATOM 2868 C C . VAL B 2 159 ? -12.624 1.277 -61.108 1.00 34.86 159 VAL B C 1
ATOM 2869 O O . VAL B 2 159 ? -12.605 1.160 -59.883 1.00 35.42 159 VAL B O 1
ATOM 2873 N N . THR B 2 160 ? -11.628 0.870 -61.884 1.00 33.70 160 THR B N 1
ATOM 2874 C CA . THR B 2 160 ? -10.393 0.355 -61.312 1.00 32.58 160 THR B CA 1
ATOM 2875 C C . THR B 2 160 ? -9.253 1.322 -61.591 1.00 31.70 160 THR B C 1
ATOM 2876 O O . THR B 2 160 ? -9.176 1.910 -62.671 1.00 31.29 160 THR B O 1
ATOM 2880 N N . VAL B 2 161 ? -8.379 1.498 -60.607 1.00 25.81 161 VAL B N 1
ATOM 2881 C CA . VAL B 2 161 ? -7.246 2.401 -60.753 1.00 29.84 161 VAL B CA 1
ATOM 2882 C C . VAL B 2 161 ? -5.943 1.735 -60.331 1.00 31.16 161 VAL B C 1
ATOM 2883 O O . VAL B 2 161 ? -5.831 1.207 -59.225 1.00 31.16 161 VAL B O 1
ATOM 2887 N N . SER B 2 162 ? -4.965 1.754 -61.228 1.00 28.07 162 SER B N 1
ATOM 2888 C CA . SER B 2 162 ? -3.614 1.324 -60.901 1.00 26.32 162 SER B CA 1
ATOM 2889 C C . SER B 2 162 ? -2.657 2.479 -61.153 1.00 28.95 162 SER B C 1
ATOM 2890 O O . SER B 2 162 ? -3.057 3.521 -61.673 1.00 22.32 162 SER B O 1
ATOM 2893 N N . TRP B 2 163 ? -1.397 2.298 -60.780 1.00 27.39 163 TRP B N 1
ATOM 2894 C CA . TRP B 2 163 ? -0.390 3.324 -61.016 1.00 26.58 163 TRP B CA 1
ATOM 2895 C C . TRP B 2 163 ? 0.819 2.742 -61.737 1.00 26.27 163 TRP B C 1
ATOM 2896 O O . TRP B 2 163 ? 1.378 1.729 -61.313 1.00 25.14 163 TRP B O 1
ATOM 2907 N N . ASN B 2 164 ? 1.208 3.397 -62.828 1.00 24.19 164 ASN B N 1
ATOM 2908 C CA . ASN B 2 164 ? 2.285 2.925 -63.693 1.00 31.75 164 ASN B CA 1
ATOM 2909 C C . ASN B 2 164 ? 2.082 1.470 -64.103 1.00 32.26 164 ASN B C 1
ATOM 2910 O O . ASN B 2 164 ? 2.983 0.643 -63.965 1.00 31.58 164 ASN B O 1
ATOM 2915 N N . SER B 2 165 ? 0.878 1.176 -64.591 1.00 32.26 165 SER B N 1
ATOM 2916 C CA . SER B 2 165 ? 0.517 -0.149 -65.096 1.00 33.32 165 SER B CA 1
ATOM 2917 C C . SER B 2 165 ? 0.659 -1.246 -64.042 1.00 28.87 165 SER B C 1
ATOM 2918 O O . SER B 2 165 ? 0.969 -2.393 -64.366 1.00 32.65 165 SER B O 1
ATOM 2921 N N . GLY B 2 166 ? 0.431 -0.888 -62.782 1.00 28.72 166 GLY B N 1
ATOM 2922 C CA . GLY B 2 166 ? 0.430 -1.858 -61.701 1.00 25.52 166 GLY B CA 1
ATOM 2923 C C . GLY B 2 166 ? 1.780 -2.087 -61.046 1.00 25.85 166 GLY B C 1
ATOM 2924 O O . GLY B 2 166 ? 1.883 -2.849 -60.085 1.00 31.10 166 GLY B O 1
ATOM 2925 N N . ALA B 2 167 ? 2.815 -1.433 -61.563 1.00 26.07 167 ALA B N 1
ATOM 2926 C CA . ALA B 2 167 ? 4.156 -1.568 -61.004 1.00 30.80 167 ALA B CA 1
ATOM 2927 C C . ALA B 2 167 ? 4.283 -0.823 -59.676 1.00 30.40 167 ALA B C 1
ATOM 2928 O O . ALA B 2 167 ? 5.031 -1.236 -58.788 1.00 31.83 167 ALA B O 1
ATOM 2930 N N . LEU B 2 168 ? 3.548 0.275 -59.546 1.00 28.75 168 LEU B N 1
ATOM 2931 C CA . LEU B 2 168 ? 3.581 1.084 -58.333 1.00 24.40 168 LEU B CA 1
ATOM 2932 C C . LEU B 2 168 ? 2.371 0.792 -57.452 1.00 29.08 168 LEU B C 1
ATOM 2933 O O . LEU B 2 168 ? 1.249 1.183 -57.776 1.00 32.34 168 LEU B O 1
ATOM 2938 N N . THR B 2 169 ? 2.603 0.106 -56.337 1.00 30.41 169 THR B N 1
ATOM 2939 C CA . THR B 2 169 ? 1.517 -0.291 -55.447 1.00 29.62 169 THR B CA 1
ATOM 2940 C C . THR B 2 169 ? 1.707 0.231 -54.024 1.00 31.05 169 THR B C 1
ATOM 2941 O O . THR B 2 169 ? 0.734 0.441 -53.300 1.00 34.57 169 THR B O 1
ATOM 2945 N N . SER B 2 170 ? 2.959 0.434 -53.628 1.00 28.56 170 SER B N 1
ATOM 2946 C CA . SER B 2 170 ? 3.266 0.896 -52.278 1.00 30.67 170 SER B CA 1
ATOM 2947 C C . SER B 2 170 ? 2.839 2.343 -52.063 1.00 30.28 170 SER B C 1
ATOM 2948 O O . SER B 2 170 ? 3.171 3.221 -52.859 1.00 32.40 170 SER B O 1
ATOM 2951 N N . GLY B 2 171 ? 2.104 2.581 -50.981 1.00 27.44 171 GLY B N 1
ATOM 2952 C CA . GLY B 2 171 ? 1.654 3.917 -50.634 1.00 24.01 171 GLY B CA 1
ATOM 2953 C C . GLY B 2 171 ? 0.389 4.330 -51.363 1.00 26.87 171 GLY B C 1
ATOM 2954 O O . GLY B 2 171 ? -0.066 5.466 -51.240 1.00 28.48 171 GLY B O 1
ATOM 2955 N N . VAL B 2 172 ? -0.182 3.401 -52.122 1.00 25.64 172 VAL B N 1
ATOM 2956 C CA . VAL B 2 172 ? -1.379 3.686 -52.905 1.00 25.16 172 VAL B CA 1
ATOM 2957 C C . VAL B 2 172 ? -2.658 3.481 -52.096 1.00 28.52 172 VAL B C 1
ATOM 2958 O O . VAL B 2 172 ? -2.846 2.447 -51.456 1.00 32.26 172 VAL B O 1
ATOM 2962 N N . HIS B 2 173 ? -3.530 4.483 -52.124 1.00 24.04 173 HIS B N 1
ATOM 2963 C CA . HIS B 2 173 ? -4.861 4.367 -51.543 1.00 23.66 173 HIS B CA 1
ATOM 2964 C C . HIS B 2 173 ? -5.919 4.730 -52.577 1.00 26.46 173 HIS B C 1
ATOM 2965 O O . HIS B 2 173 ? -5.985 5.874 -53.027 1.00 24.97 173 HIS B O 1
ATOM 2972 N N . THR B 2 174 ? -6.737 3.756 -52.962 1.00 25.89 174 THR B N 1
ATOM 2973 C CA . THR B 2 174 ? -7.863 4.023 -53.846 1.00 27.80 174 THR B CA 1
ATOM 2974 C C . THR B 2 174 ? -9.152 4.003 -53.035 1.00 29.30 174 THR B C 1
ATOM 2975 O O . THR B 2 174 ? -9.614 2.946 -52.607 1.00 32.54 174 THR B O 1
ATOM 2979 N N . PHE B 2 175 ? -9.721 5.186 -52.826 1.00 26.48 175 PHE B N 1
ATOM 2980 C CA . PHE B 2 175 ? -10.873 5.352 -51.947 1.00 26.76 175 PHE B CA 1
ATOM 2981 C C . PHE B 2 175 ? -12.162 4.785 -52.530 1.00 28.12 175 PHE B C 1
ATOM 2982 O O . PHE B 2 175 ? -12.361 4.802 -53.746 1.00 26.48 175 PHE B O 1
ATOM 2990 N N . PRO B 2 176 ? -13.039 4.270 -51.654 1.00 28.12 176 PRO B N 1
ATOM 2991 C CA . PRO B 2 176 ? -14.376 3.826 -52.056 1.00 27.67 176 PRO B CA 1
ATOM 2992 C C . PRO B 2 176 ? -15.148 4.947 -52.741 1.00 25.51 176 PRO B C 1
ATOM 2993 O O . PRO B 2 176 ? -15.045 6.103 -52.331 1.00 23.77 176 PRO B O 1
ATOM 2997 N N . ALA B 2 177 ? -15.905 4.603 -53.776 1.00 25.16 177 ALA B N 1
ATOM 2998 C CA . ALA B 2 177 ? -16.670 5.591 -54.524 1.00 29.77 177 ALA B CA 1
ATOM 2999 C C . ALA B 2 177 ? -17.767 6.205 -53.665 1.00 33.01 177 ALA B C 1
ATOM 3000 O O . ALA B 2 177 ? -18.368 5.528 -52.830 1.00 35.88 177 ALA B O 1
ATOM 3002 N N . VAL B 2 178 ? -18.021 7.493 -53.870 1.00 31.88 178 VAL B N 1
ATOM 3003 C CA . VAL B 2 178 ? -19.108 8.167 -53.175 1.00 36.75 178 VAL B CA 1
ATOM 3004 C C . VAL B 2 178 ? -20.191 8.580 -54.172 1.00 35.50 178 VAL B C 1
ATOM 3005 O O . VAL B 2 178 ? -19.903 9.135 -55.233 1.00 30.58 178 VAL B O 1
ATOM 3009 N N . LEU B 2 179 ? -21.439 8.277 -53.835 1.00 36.88 179 LEU B N 1
ATOM 3010 C CA . LEU B 2 179 ? -22.565 8.632 -54.688 1.00 34.28 179 LEU B CA 1
ATOM 3011 C C . LEU B 2 179 ? -22.907 10.110 -54.537 1.00 37.11 179 LEU B C 1
ATOM 3012 O O . LEU B 2 179 ? -23.390 10.542 -53.491 1.00 44.32 179 LEU B O 1
ATOM 3017 N N . GLN B 2 180 ? -22.646 10.883 -55.585 1.00 34.38 180 GLN B N 1
ATOM 3018 C CA . GLN B 2 180 ? -22.946 12.309 -55.576 1.00 34.33 180 GLN B CA 1
ATOM 3019 C C . GLN B 2 180 ? -24.443 12.548 -55.741 1.00 40.43 180 GLN B C 1
ATOM 3020 O O . GLN B 2 180 ? -25.185 11.645 -56.131 1.00 39.91 180 GLN B O 1
ATOM 3026 N N . SER B 2 181 ? -24.881 13.767 -55.441 1.00 41.04 181 SER B N 1
ATOM 3027 C CA . SER B 2 181 ? -26.296 14.120 -55.515 1.00 40.16 181 SER B CA 1
ATOM 3028 C C . SER B 2 181 ? -26.826 14.057 -56.945 1.00 39.03 181 SER B C 1
ATOM 3029 O O . SER B 2 181 ? -28.030 13.928 -57.163 1.00 41.62 181 SER B O 1
ATOM 3032 N N . SER B 2 182 ? -25.922 14.143 -57.915 1.00 35.63 182 SER B N 1
ATOM 3033 C CA . SER B 2 182 ? -26.296 14.091 -59.323 1.00 34.35 182 SER B CA 1
ATOM 3034 C C . SER B 2 182 ? -26.585 12.662 -59.779 1.00 31.03 182 SER B C 1
ATOM 3035 O O . SER B 2 182 ? -26.931 12.429 -60.937 1.00 33.69 182 SER B O 1
ATOM 3038 N N . GLY B 2 183 ? -26.438 11.709 -58.865 1.00 32.43 183 GLY B N 1
ATOM 3039 C CA . GLY B 2 183 ? -26.679 10.312 -59.175 1.00 32.41 183 GLY B CA 1
ATOM 3040 C C . GLY B 2 183 ? -25.473 9.654 -59.814 1.00 35.12 183 GLY B C 1
ATOM 3041 O O . GLY B 2 183 ? -25.517 8.482 -60.185 1.00 38.00 183 GLY B O 1
ATOM 3042 N N . LEU B 2 184 ? -24.392 10.417 -59.944 1.00 37.35 184 LEU B N 1
ATOM 3043 C CA . LEU B 2 184 ? -23.156 9.906 -60.524 1.00 36.36 184 LEU B CA 1
ATOM 3044 C C . LEU B 2 184 ? -22.117 9.638 -59.443 1.00 35.02 184 LEU B C 1
ATOM 3045 O O . LEU B 2 184 ? -22.068 10.331 -58.427 1.00 28.75 184 LEU B O 1
ATOM 3050 N N . TYR B 2 185 ? -21.284 8.629 -59.668 1.00 32.05 185 TYR B N 1
ATOM 3051 C CA . TYR B 2 185 ? -20.261 8.264 -58.700 1.00 27.97 185 TYR B CA 1
ATOM 3052 C C . TYR B 2 185 ? -18.994 9.082 -58.887 1.00 27.95 185 TYR B C 1
ATOM 3053 O O . TYR B 2 185 ? -18.799 9.724 -59.920 1.00 31.41 185 TYR B O 1
ATOM 3062 N N . SER B 2 186 ? -18.137 9.051 -57.874 1.00 25.74 186 SER B N 1
ATOM 3063 C CA . SER B 2 186 ? -16.861 9.745 -57.918 1.00 29.05 186 SER B CA 1
ATOM 3064 C C . SER B 2 186 ? -15.933 9.182 -56.850 1.00 28.63 186 SER B C 1
ATOM 3065 O O . SER B 2 186 ? -16.376 8.834 -55.756 1.00 29.10 186 SER B O 1
ATOM 3068 N N . LEU B 2 187 ? -14.648 9.077 -57.171 1.00 22.30 187 LEU B N 1
ATOM 3069 C CA . LEU B 2 187 ? -13.667 8.655 -56.182 1.00 30.63 187 LEU B CA 1
ATOM 3070 C C . LEU B 2 187 ? -12.298 9.252 -56.464 1.00 33.16 187 LEU B C 1
ATOM 3071 O O . LEU B 2 187 ? -12.068 9.852 -57.514 1.00 31.92 187 LEU B O 1
ATOM 3076 N N . SER B 2 188 ? -11.391 9.076 -55.511 1.00 22.47 188 SER B N 1
ATOM 3077 C CA . SER B 2 188 ? -10.009 9.486 -55.689 1.00 31.47 188 SER B CA 1
ATOM 3078 C C . SER B 2 188 ? -9.079 8.296 -55.503 1.00 27.48 188 SER B C 1
ATOM 3079 O O . SER B 2 188 ? -9.442 7.293 -54.888 1.00 21.91 188 SER B O 1
ATOM 3082 N N . SER B 2 189 ? -7.881 8.414 -56.061 1.00 26.23 189 SER B N 1
ATOM 3083 C CA . SER B 2 189 ? -6.819 7.450 -55.829 1.00 24.14 189 SER B CA 1
ATOM 3084 C C . SER B 2 189 ? -5.537 8.226 -55.593 1.00 25.67 189 SER B C 1
ATOM 3085 O O . SER B 2 189 ? -5.145 9.045 -56.421 1.00 27.49 189 SER B O 1
ATOM 3088 N N . VAL B 2 190 ? -4.896 7.985 -54.457 1.00 25.55 190 VAL B N 1
ATOM 3089 C CA . VAL B 2 190 ? -3.712 8.748 -54.089 1.00 26.78 190 VAL B CA 1
ATOM 3090 C C . VAL B 2 190 ? -2.508 7.848 -53.843 1.00 29.45 190 VAL B C 1
ATOM 3091 O O . VAL B 2 190 ? -2.649 6.646 -53.615 1.00 24.59 190 VAL B O 1
ATOM 3095 N N . VAL B 2 191 ? -1.322 8.445 -53.893 1.00 28.44 191 VAL B N 1
ATOM 3096 C CA . VAL B 2 191 ? -0.087 7.726 -53.617 1.00 29.33 191 VAL B CA 1
ATOM 3097 C C . VAL B 2 191 ? 0.950 8.680 -53.026 1.00 30.42 191 VAL B C 1
ATOM 3098 O O . VAL B 2 191 ? 1.071 9.829 -53.454 1.00 24.67 191 VAL B O 1
ATOM 3102 N N . THR B 2 192 ? 1.673 8.208 -52.017 1.00 31.00 192 THR B N 1
ATOM 3103 C CA . THR B 2 192 ? 2.731 9.002 -51.406 1.00 31.91 192 THR B CA 1
ATOM 3104 C C . THR B 2 192 ? 4.078 8.632 -52.013 1.00 29.26 192 THR B C 1
ATOM 3105 O O . THR B 2 192 ? 4.407 7.454 -52.152 1.00 28.64 192 THR B O 1
ATOM 3109 N N . VAL B 2 193 ? 4.847 9.650 -52.384 1.00 26.07 193 VAL B N 1
ATOM 3110 C CA . VAL B 2 193 ? 6.114 9.456 -53.079 1.00 26.23 193 VAL B CA 1
ATOM 3111 C C . VAL B 2 193 ? 7.196 10.355 -52.483 1.00 32.80 193 VAL B C 1
ATOM 3112 O O . VAL B 2 193 ? 6.882 11.335 -51.808 1.00 34.74 193 VAL B O 1
ATOM 3116 N N . PRO B 2 194 ? 8.477 10.018 -52.716 1.00 31.58 194 PRO B N 1
ATOM 3117 C CA . PRO B 2 194 ? 9.551 10.919 -52.282 1.00 28.97 194 PRO B CA 1
ATOM 3118 C C . PRO B 2 194 ? 9.459 12.275 -52.976 1.00 33.86 194 PRO B C 1
ATOM 3119 O O . PRO B 2 194 ? 9.172 12.333 -54.171 1.00 29.54 194 PRO B O 1
ATOM 3123 N N . SER B 2 195 ? 9.696 13.351 -52.232 1.00 37.79 195 SER B N 1
ATOM 3124 C CA . SER B 2 195 ? 9.624 14.694 -52.795 1.00 39.05 195 SER B CA 1
ATOM 3125 C C . SER B 2 195 ? 10.728 14.935 -53.819 1.00 37.57 195 SER B C 1
ATOM 3126 O O . SER B 2 195 ? 10.583 15.764 -54.717 1.00 38.93 195 SER B O 1
ATOM 3129 N N . SER B 2 196 ? 11.829 14.202 -53.682 1.00 38.55 196 SER B N 1
ATOM 3130 C CA . SER B 2 196 ? 12.960 14.340 -54.593 1.00 39.99 196 SER B CA 1
ATOM 3131 C C . SER B 2 196 ? 12.675 13.708 -55.953 1.00 42.20 196 SER B C 1
ATOM 3132 O O . SER B 2 196 ? 13.475 13.829 -56.881 1.00 48.02 196 SER B O 1
ATOM 3135 N N . SER B 2 197 ? 11.533 13.038 -56.067 1.00 38.12 197 SER B N 1
ATOM 3136 C CA . SER B 2 197 ? 11.178 12.334 -57.293 1.00 43.26 197 SER B CA 1
ATOM 3137 C C . SER B 2 197 ? 10.116 13.074 -58.101 1.00 42.76 197 SER B C 1
ATOM 3138 O O . SER B 2 197 ? 9.786 12.672 -59.216 1.00 44.17 197 SER B O 1
ATOM 3141 N N . LEU B 2 198 ? 9.588 14.155 -57.534 1.00 42.61 198 LEU B N 1
ATOM 3142 C CA . LEU B 2 198 ? 8.477 14.881 -58.145 1.00 46.25 198 LEU B CA 1
ATOM 3143 C C . LEU B 2 198 ? 8.821 15.479 -59.506 1.00 48.62 198 LEU B C 1
ATOM 3144 O O . LEU B 2 198 ? 7.999 15.466 -60.422 1.00 49.41 198 LEU B O 1
ATOM 3149 N N . GLY B 2 199 ? 10.034 16.002 -59.639 1.00 51.64 199 GLY B N 1
ATOM 3150 C CA . GLY B 2 199 ? 10.429 16.675 -60.862 1.00 56.73 199 GLY B CA 1
ATOM 3151 C C . GLY B 2 199 ? 11.135 15.789 -61.871 1.00 56.10 199 GLY B C 1
ATOM 3152 O O . GLY B 2 199 ? 11.431 16.227 -62.982 1.00 63.02 199 GLY B O 1
ATOM 3153 N N . THR B 2 200 ? 11.398 14.541 -61.496 1.00 48.10 200 THR B N 1
ATOM 3154 C CA . THR B 2 200 ? 12.201 13.661 -62.339 1.00 46.57 200 THR B CA 1
ATOM 3155 C C . THR B 2 200 ? 11.524 12.336 -62.684 1.00 42.27 200 THR B C 1
ATOM 3156 O O . THR B 2 200 ? 11.765 11.777 -63.753 1.00 44.52 200 THR B O 1
ATOM 3160 N N . GLN B 2 201 ? 10.685 11.831 -61.786 1.00 40.19 201 GLN B N 1
ATOM 3161 C CA . GLN B 2 201 ? 10.062 10.527 -61.997 1.00 36.41 201 GLN B CA 1
ATOM 3162 C C . GLN B 2 201 ? 8.633 10.646 -62.525 1.00 36.26 201 GLN B C 1
ATOM 3163 O O . GLN B 2 201 ? 7.952 11.644 -62.293 1.00 38.58 201 GLN B O 1
ATOM 3169 N N . THR B 2 202 ? 8.193 9.615 -63.239 1.00 37.19 202 THR B N 1
ATOM 3170 C CA . THR B 2 202 ? 6.877 9.609 -63.867 1.00 36.33 202 THR B CA 1
ATOM 3171 C C . THR B 2 202 ? 5.837 8.922 -62.984 1.00 32.66 202 THR B C 1
ATOM 3172 O O . THR B 2 202 ? 6.103 7.874 -62.396 1.00 26.72 202 THR B O 1
ATOM 3176 N N . TYR B 2 203 ? 4.657 9.526 -62.886 1.00 26.84 203 TYR B N 1
ATOM 3177 C CA . TYR B 2 203 ? 3.548 8.929 -62.151 1.00 28.53 203 TYR B CA 1
ATOM 3178 C C . TYR B 2 203 ? 2.262 9.005 -62.965 1.00 26.67 203 TYR B C 1
ATOM 3179 O O . TYR B 2 203 ? 1.696 10.081 -63.158 1.00 25.79 203 TYR B O 1
ATOM 3188 N N . ILE B 2 204 ? 1.809 7.851 -63.444 1.00 27.84 204 ILE B N 1
ATOM 3189 C CA . ILE B 2 204 ? 0.620 7.779 -64.282 1.00 26.92 204 ILE B CA 1
ATOM 3190 C C . ILE B 2 204 ? -0.445 6.888 -63.656 1.00 28.65 204 ILE B C 1
ATOM 3191 O O . ILE B 2 204 ? -0.194 5.717 -63.372 1.00 26.20 204 ILE B O 1
ATOM 3196 N N . CYS B 2 205 ? -1.631 7.443 -63.434 1.00 29.25 205 CYS B N 1
ATOM 3197 C CA . CYS B 2 205 ? -2.744 6.646 -62.938 1.00 26.68 205 CYS B CA 1
ATOM 3198 C C . CYS B 2 205 ? -3.483 6.019 -64.112 1.00 23.11 205 CYS B C 1
ATOM 3199 O O . CYS B 2 205 ? -3.752 6.679 -65.118 1.00 24.24 205 CYS B O 1
ATOM 3202 N N . ASN B 2 206 ? -3.791 4.733 -63.989 1.00 25.30 206 ASN B N 1
ATOM 3203 C CA . ASN B 2 206 ? -4.498 4.018 -65.041 1.00 25.50 206 ASN B CA 1
ATOM 3204 C C . ASN B 2 206 ? -5.946 3.778 -64.639 1.00 25.23 206 ASN B C 1
ATOM 3205 O O . ASN B 2 206 ? -6.243 2.868 -63.867 1.00 24.40 206 ASN B O 1
ATOM 3210 N N . VAL B 2 207 ? -6.843 4.609 -65.157 1.00 24.45 207 VAL B N 1
ATOM 3211 C CA . VAL B 2 207 ? -8.257 4.506 -64.826 1.00 22.78 207 VAL B CA 1
ATOM 3212 C C . VAL B 2 207 ? -8.997 3.667 -65.860 1.00 28.63 207 VAL B C 1
ATOM 3213 O O . VAL B 2 207 ? -8.827 3.856 -67.065 1.00 31.13 207 VAL B O 1
ATOM 3217 N N . ASN B 2 208 ? -9.816 2.736 -65.386 1.00 26.04 208 ASN B N 1
ATOM 3218 C CA . ASN B 2 208 ? -10.601 1.902 -66.282 1.00 31.23 208 ASN B CA 1
ATOM 3219 C C . ASN B 2 208 ? -12.050 1.789 -65.824 1.00 32.80 208 ASN B C 1
ATOM 3220 O O . ASN B 2 208 ? -12.327 1.401 -64.690 1.00 33.71 208 ASN B O 1
ATOM 3225 N N . HIS B 2 209 ? -12.968 2.143 -66.716 1.00 33.25 209 HIS B N 1
ATOM 3226 C CA . HIS B 2 209 ? -14.394 2.003 -66.458 1.00 23.40 209 HIS B CA 1
ATOM 3227 C C . HIS B 2 209 ? -15.018 1.103 -67.518 1.00 29.71 209 HIS B C 1
ATOM 3228 O O . HIS B 2 209 ? -15.413 1.567 -68.589 1.00 32.90 209 HIS B O 1
ATOM 3235 N N . LYS B 2 210 ? -15.096 -0.187 -67.207 1.00 26.03 210 LYS B N 1
ATOM 3236 C CA . LYS B 2 210 ? -15.565 -1.199 -68.151 1.00 31.73 210 LYS B CA 1
ATOM 3237 C C . LYS B 2 210 ? -16.959 -0.955 -68.760 1.00 28.04 210 LYS B C 1
ATOM 3238 O O . LYS B 2 210 ? -17.124 -1.122 -69.969 1.00 28.83 210 LYS B O 1
ATOM 3244 N N . PRO B 2 211 ? -17.965 -0.568 -67.945 1.00 27.47 211 PRO B N 1
ATOM 3245 C CA . PRO B 2 211 ? -19.304 -0.417 -68.537 1.00 30.86 211 PRO B CA 1
ATOM 3246 C C . PRO B 2 211 ? -19.411 0.613 -69.670 1.00 32.51 211 PRO B C 1
ATOM 3247 O O . PRO B 2 211 ? -20.352 0.536 -70.459 1.00 34.28 211 PRO B O 1
ATOM 3251 N N . SER B 2 212 ? -18.472 1.551 -69.754 1.00 31.61 212 SER B N 1
ATOM 3252 C CA . SER B 2 212 ? -18.531 2.583 -70.785 1.00 29.80 212 SER B CA 1
ATOM 3253 C C . SER B 2 212 ? -17.369 2.494 -71.768 1.00 33.28 212 SER B C 1
ATOM 3254 O O . SER B 2 212 ? -17.201 3.377 -72.610 1.00 31.50 212 SER B O 1
ATOM 3257 N N . ASN B 2 213 ? -16.576 1.431 -71.656 1.00 27.05 213 ASN B N 1
ATOM 3258 C CA . ASN B 2 213 ? -15.389 1.247 -72.490 1.00 34.42 213 ASN B CA 1
ATOM 3259 C C . ASN B 2 213 ? -14.442 2.441 -72.376 1.00 34.89 213 ASN B C 1
ATOM 3260 O O . ASN B 2 213 ? -13.869 2.899 -73.365 1.00 35.88 213 ASN B O 1
ATOM 3265 N N . THR B 2 214 ? -14.291 2.949 -71.158 1.00 34.20 214 THR B N 1
ATOM 3266 C CA . THR B 2 214 ? -13.426 4.095 -70.914 1.00 29.15 214 THR B CA 1
ATOM 3267 C C . THR B 2 214 ? -12.117 3.675 -70.258 1.00 26.40 214 THR B C 1
ATOM 3268 O O . THR B 2 214 ? -12.110 3.116 -69.161 1.00 23.24 214 THR B O 1
ATOM 3272 N N . LYS B 2 215 ? -11.011 3.943 -70.942 1.00 29.35 215 LYS B N 1
ATOM 3273 C CA . LYS B 2 215 ? -9.688 3.718 -70.379 1.00 36.61 215 LYS B CA 1
ATOM 3274 C C . LYS B 2 215 ? -8.867 4.994 -70.504 1.00 36.96 215 LYS B C 1
ATOM 3275 O O . LYS B 2 215 ? -8.686 5.519 -71.603 1.00 37.50 215 LYS B O 1
ATOM 3281 N N . VAL B 2 216 ? -8.384 5.498 -69.373 1.00 36.22 216 VAL B N 1
ATOM 3282 C CA . VAL B 2 216 ? -7.632 6.747 -69.353 1.00 37.83 216 VAL B CA 1
ATOM 3283 C C . VAL B 2 216 ? -6.303 6.600 -68.618 1.00 33.44 216 VAL B C 1
ATOM 3284 O O . VAL B 2 216 ? -6.258 6.119 -67.487 1.00 26.88 216 VAL B O 1
ATOM 3288 N N . ASP B 2 217 ? -5.223 7.011 -69.276 1.00 37.82 217 ASP B N 1
ATOM 3289 C CA . ASP B 2 217 ? -3.911 7.070 -68.645 1.00 42.50 217 ASP B CA 1
ATOM 3290 C C . ASP B 2 217 ? -3.530 8.525 -68.393 1.00 43.53 217 ASP B C 1
ATOM 3291 O O . ASP B 2 217 ? -3.222 9.266 -69.328 1.00 47.19 217 ASP B O 1
ATOM 3296 N N . LYS B 2 218 ? -3.554 8.933 -67.128 1.00 39.84 218 LYS B N 1
ATOM 3297 C CA . LYS B 2 218 ? -3.326 10.329 -66.775 1.00 39.74 218 LYS B CA 1
ATOM 3298 C C . LYS B 2 218 ? -1.999 10.521 -66.047 1.00 37.32 218 LYS B C 1
ATOM 3299 O O . LYS B 2 218 ? -1.805 10.006 -64.947 1.00 31.37 218 LYS B O 1
ATOM 3305 N N . LYS B 2 219 ? -1.090 11.266 -66.667 1.00 40.78 219 LYS B N 1
ATOM 3306 C CA . LYS B 2 219 ? 0.194 11.568 -66.046 1.00 39.92 219 LYS B CA 1
ATOM 3307 C C . LYS B 2 219 ? 0.041 12.704 -65.041 1.00 40.87 219 LYS B C 1
ATOM 3308 O O . LYS B 2 219 ? -0.492 13.764 -65.369 1.00 41.75 219 LYS B O 1
ATOM 3314 N N . VAL B 2 220 ? 0.503 12.474 -63.817 1.00 35.09 220 VAL B N 1
ATOM 3315 C CA . VAL B 2 220 ? 0.399 13.475 -62.763 1.00 35.76 220 VAL B CA 1
ATOM 3316 C C . VAL B 2 220 ? 1.765 14.072 -62.442 1.00 38.92 220 VAL B C 1
ATOM 3317 O O . VAL B 2 220 ? 2.689 13.363 -62.045 1.00 41.53 220 VAL B O 1
ATOM 3321 N N . GLU B 2 221 ? 1.882 15.383 -62.618 1.00 41.69 221 GLU B N 1
ATOM 3322 C CA . GLU B 2 221 ? 3.144 16.078 -62.404 1.00 46.35 221 GLU B CA 1
ATOM 3323 C C . GLU B 2 221 ? 2.900 17.431 -61.740 1.00 48.48 221 GLU B C 1
ATOM 3324 O O . GLU B 2 221 ? 1.791 17.961 -61.812 1.00 49.60 221 GLU B O 1
ATOM 3330 N N . PRO B 2 222 ? 3.928 17.982 -61.071 1.00 50.90 222 PRO B N 1
ATOM 3331 C CA . PRO B 2 222 ? 3.812 19.305 -60.445 1.00 54.94 222 PRO B CA 1
ATOM 3332 C C . PRO B 2 222 ? 3.326 20.376 -61.418 1.00 59.85 222 PRO B C 1
ATOM 3333 O O . PRO B 2 222 ? 3.834 20.475 -62.534 1.00 63.40 222 PRO B O 1
ATOM 3337 N N . LYS B 2 223 ? 2.343 21.161 -60.991 1.00 61.62 223 LYS B N 1
ATOM 3338 C CA . LYS B 2 223 ? 1.785 22.214 -61.830 1.00 67.05 223 LYS B CA 1
ATOM 3339 C C . LYS B 2 223 ? 2.738 23.401 -61.922 1.00 74.61 223 LYS B C 1
ATOM 3340 O O . LYS B 2 223 ? 3.121 23.981 -60.906 1.00 75.93 223 LYS B O 1
ATOM 3346 N N . SER B 2 224 ? 3.121 23.755 -63.145 1.00 82.19 224 SER B N 1
ATOM 3347 C CA . SER B 2 224 ? 4.037 24.868 -63.369 1.00 94.15 224 SER B CA 1
ATOM 3348 C C . SER B 2 224 ? 3.302 26.084 -63.923 1.00 98.05 224 SER B C 1
ATOM 3349 O O . SER B 2 224 ? 2.328 26.553 -63.334 1.00 97.28 224 SER B O 1
ATOM 3352 N N . ARG C 3 4 ? -22.079 -58.446 -55.664 1.00 98.86 11 ARG E N 1
ATOM 3353 C CA . ARG C 3 4 ? -21.763 -57.023 -55.635 1.00 93.71 11 ARG E CA 1
ATOM 3354 C C . ARG C 3 4 ? -22.906 -56.192 -56.210 1.00 90.64 11 ARG E C 1
ATOM 3355 O O . ARG C 3 4 ? -23.246 -55.136 -55.675 1.00 84.74 11 ARG E O 1
ATOM 3363 N N . ALA C 3 5 ? -23.495 -56.679 -57.298 1.00 93.96 12 ALA E N 1
ATOM 3364 C CA . ALA C 3 5 ? -24.605 -55.992 -57.952 1.00 92.11 12 ALA E CA 1
ATOM 3365 C C . ALA C 3 5 ? -25.815 -55.893 -57.030 1.00 88.46 12 ALA E C 1
ATOM 3366 O O . ALA C 3 5 ? -26.587 -54.936 -57.102 1.00 86.18 12 ALA E O 1
ATOM 3368 N N . ALA C 3 6 ? -25.977 -56.889 -56.165 1.00 88.75 13 ALA E N 1
ATOM 3369 C CA . ALA C 3 6 ? -27.055 -56.883 -55.185 1.00 90.07 13 ALA E CA 1
ATOM 3370 C C . ALA C 3 6 ? -26.766 -55.866 -54.087 1.00 88.20 13 ALA E C 1
ATOM 3371 O O . ALA C 3 6 ? -27.682 -55.286 -53.505 1.00 86.71 13 ALA E O 1
ATOM 3373 N N . LEU C 3 7 ? -25.483 -55.654 -53.813 1.00 88.43 14 LEU E N 1
ATOM 3374 C CA . LEU C 3 7 ? -25.061 -54.702 -52.793 1.00 85.18 14 LEU E CA 1
ATOM 3375 C C . LEU C 3 7 ? -25.020 -53.286 -53.359 1.00 82.90 14 LEU E C 1
ATOM 3376 O O . LEU C 3 7 ? -25.267 -52.315 -52.644 1.00 77.80 14 LEU E O 1
ATOM 3381 N N . GLU C 3 8 ? -24.707 -53.176 -54.647 1.00 87.45 15 GLU E N 1
ATOM 3382 C CA . GLU C 3 8 ? -24.738 -51.889 -55.334 1.00 85.60 15 GLU E CA 1
ATOM 3383 C C . GLU C 3 8 ? -26.173 -51.392 -55.456 1.00 79.04 15 GLU E C 1
ATOM 3384 O O . GLU C 3 8 ? -26.427 -50.187 -55.464 1.00 72.65 15 GLU E O 1
ATOM 3390 N N . GLU C 3 9 ? -27.105 -52.334 -55.553 1.00 79.35 16 GLU E N 1
ATOM 3391 C CA . GLU C 3 9 ? -28.525 -52.015 -55.634 1.00 77.74 16 GLU E CA 1
ATOM 3392 C C . GLU C 3 9 ? -29.019 -51.418 -54.320 1.00 73.21 16 GLU E C 1
ATOM 3393 O O . GLU C 3 9 ? -29.894 -50.552 -54.309 1.00 73.88 16 GLU E O 1
ATOM 3399 N N . LEU C 3 10 ? -28.449 -51.885 -53.213 1.00 70.07 17 LEU E N 1
ATOM 3400 C CA . LEU C 3 10 ? -28.811 -51.380 -51.894 1.00 65.03 17 LEU E CA 1
ATOM 3401 C C . LEU C 3 10 ? -28.309 -49.954 -51.688 1.00 60.04 17 LEU E C 1
ATOM 3402 O O . LEU C 3 10 ? -29.006 -49.120 -51.113 1.00 58.69 17 LEU E O 1
ATOM 3407 N N . VAL C 3 11 ? -27.096 -49.683 -52.160 1.00 59.04 18 VAL E N 1
ATOM 3408 C CA . VAL C 3 11 ? -26.503 -48.355 -52.041 1.00 59.57 18 VAL E CA 1
ATOM 3409 C C . VAL C 3 11 ? -27.243 -47.345 -52.914 1.00 58.92 18 VAL E C 1
ATOM 3410 O O . VAL C 3 11 ? -27.525 -46.224 -52.484 1.00 55.14 18 VAL E O 1
ATOM 3414 N N . LYS C 3 12 ? -27.564 -47.754 -54.138 1.00 61.59 19 LYS E N 1
ATOM 3415 C CA . LYS C 3 12 ? -28.317 -46.907 -55.056 1.00 59.99 19 LYS E CA 1
ATOM 3416 C C . LYS C 3 12 ? -29.687 -46.554 -54.483 1.00 60.23 19 LYS E C 1
ATOM 3417 O O . LYS C 3 12 ? -30.109 -45.399 -54.534 1.00 60.90 19 LYS E O 1
ATOM 3423 N N . LEU C 3 13 ? -30.371 -47.550 -53.928 1.00 59.51 20 LEU E N 1
ATOM 3424 C CA . LEU C 3 13 ? -31.695 -47.341 -53.347 1.00 58.36 20 LEU E CA 1
ATOM 3425 C C . LEU C 3 13 ? -31.646 -46.479 -52.089 1.00 55.86 20 LEU E C 1
ATOM 3426 O O . LEU C 3 13 ? -32.473 -45.584 -51.912 1.00 59.00 20 LEU E O 1
ATOM 3431 N N . GLN C 3 14 ? -30.682 -46.754 -51.215 1.00 52.68 21 GLN E N 1
ATOM 3432 C CA . GLN C 3 14 ? -30.544 -46.001 -49.973 1.00 48.87 21 GLN E CA 1
ATOM 3433 C C . GLN C 3 14 ? -30.132 -44.561 -50.257 1.00 45.30 21 GLN E C 1
ATOM 3434 O O . GLN C 3 14 ? -30.514 -43.641 -49.532 1.00 44.83 21 GLN E O 1
ATOM 3440 N N . GLY C 3 15 ? -29.356 -44.370 -51.319 1.00 45.58 22 GLY E N 1
ATOM 3441 C CA . GLY C 3 15 ? -28.953 -43.040 -51.735 1.00 44.39 22 GLY E CA 1
ATOM 3442 C C . GLY C 3 15 ? -30.129 -42.244 -52.265 1.00 50.20 22 GLY E C 1
ATOM 3443 O O . GLY C 3 15 ? -30.143 -41.016 -52.199 1.00 51.67 22 GLY E O 1
ATOM 3444 N N . GLU C 3 16 ? -31.120 -42.951 -52.798 1.00 55.09 23 GLU E N 1
ATOM 3445 C CA . GLU C 3 16 ? -32.332 -42.314 -53.299 1.00 62.50 23 GLU E CA 1
ATOM 3446 C C . GLU C 3 16 ? -33.327 -42.109 -52.163 1.00 60.94 23 GLU E C 1
ATOM 3447 O O . GLU C 3 16 ? -34.249 -41.300 -52.266 1.00 62.61 23 GLU E O 1
ATOM 3453 N N . ARG C 3 17 ? -33.127 -42.849 -51.077 1.00 57.74 24 ARG E N 1
ATOM 3454 C CA . ARG C 3 17 ? -33.929 -42.683 -49.872 1.00 58.30 24 ARG E CA 1
ATOM 3455 C C . ARG C 3 17 ? -33.605 -41.358 -49.189 1.00 56.87 24 ARG E C 1
ATOM 3456 O O . ARG C 3 17 ? -34.505 -40.615 -48.796 1.00 58.15 24 ARG E O 1
ATOM 3464 N N . VAL C 3 18 ? -32.314 -41.066 -49.056 1.00 50.24 25 VAL E N 1
ATOM 3465 C CA . VAL C 3 18 ? -31.873 -39.839 -48.404 1.00 47.66 25 VAL E CA 1
ATOM 3466 C C . VAL C 3 18 ? -32.171 -38.623 -49.274 1.00 50.08 25 VAL E C 1
ATOM 3467 O O . VAL C 3 18 ? -32.292 -37.506 -48.771 1.00 50.88 25 VAL E O 1
ATOM 3471 N N . ARG C 3 19 ? -32.292 -38.844 -50.580 1.00 51.59 26 ARG E N 1
ATOM 3472 C CA . ARG C 3 19 ? -32.640 -37.774 -51.506 1.00 51.35 26 ARG E CA 1
ATOM 3473 C C . ARG C 3 19 ? -34.108 -37.401 -51.362 1.00 52.71 26 ARG E C 1
ATOM 3474 O O . ARG C 3 19 ? -34.452 -36.223 -51.258 1.00 50.65 26 ARG E O 1
ATOM 3482 N N . GLY C 3 20 ? -34.967 -38.417 -51.365 1.00 54.61 27 GLY E N 1
ATOM 3483 C CA . GLY C 3 20 ? -36.395 -38.215 -51.219 1.00 58.55 27 GLY E CA 1
ATOM 3484 C C . GLY C 3 20 ? -36.737 -37.511 -49.922 1.00 59.24 27 GLY E C 1
ATOM 3485 O O . GLY C 3 20 ? -37.578 -36.615 -49.897 1.00 63.42 27 GLY E O 1
ATOM 3486 N N . LEU C 3 21 ? -36.071 -37.909 -48.843 1.00 56.78 28 LEU E N 1
ATOM 3487 C CA . LEU C 3 21 ? -36.300 -37.301 -47.538 1.00 54.24 28 LEU E CA 1
ATOM 3488 C C . LEU C 3 21 ? -35.858 -35.840 -47.511 1.00 48.18 28 LEU E C 1
ATOM 3489 O O . LEU C 3 21 ? -36.418 -35.031 -46.772 1.00 48.47 28 LEU E O 1
ATOM 3494 N N . LYS C 3 22 ? -34.855 -35.507 -48.317 1.00 43.34 29 LYS E N 1
ATOM 3495 C CA . LYS C 3 22 ? -34.411 -34.124 -48.432 1.00 44.63 29 LYS E CA 1
ATOM 3496 C C . LYS C 3 22 ? -35.406 -33.303 -49.246 1.00 42.30 29 LYS E C 1
ATOM 3497 O O . LYS C 3 22 ? -35.656 -32.138 -48.938 1.00 43.24 29 LYS E O 1
ATOM 3503 N N . GLN C 3 23 ? -35.971 -33.916 -50.282 1.00 43.62 30 GLN E N 1
ATOM 3504 C CA . GLN C 3 23 ? -36.998 -33.264 -51.089 1.00 50.13 30 GLN E CA 1
ATOM 3505 C C . GLN C 3 23 ? -38.274 -33.045 -50.282 1.00 51.69 30 GLN E C 1
ATOM 3506 O O . GLN C 3 23 ? -39.029 -32.109 -50.541 1.00 53.07 30 GLN E O 1
ATOM 3512 N N . GLN C 3 24 ? -38.507 -33.917 -49.306 1.00 52.17 31 GLN E N 1
ATOM 3513 C CA . GLN C 3 24 ? -39.697 -33.837 -48.468 1.00 54.38 31 GLN E CA 1
ATOM 3514 C C . GLN C 3 24 ? -39.489 -32.904 -47.279 1.00 55.68 31 GLN E C 1
ATOM 3515 O O . GLN C 3 24 ? -40.374 -32.763 -46.433 1.00 57.01 31 GLN E O 1
ATOM 3521 N N . LYS C 3 25 ? -38.316 -32.275 -47.228 1.00 57.44 32 LYS E N 1
ATOM 3522 C CA . LYS C 3 25 ? -37.960 -31.334 -46.166 1.00 61.60 32 LYS E CA 1
ATOM 3523 C C . LYS C 3 25 ? -38.079 -31.968 -44.784 1.00 69.10 32 LYS E C 1
ATOM 3524 O O . LYS C 3 25 ? -38.536 -31.330 -43.835 1.00 71.77 32 LYS E O 1
ATOM 3530 N N . ALA C 3 26 ? -37.665 -33.226 -44.680 1.00 73.47 33 ALA E N 1
ATOM 3531 C CA . ALA C 3 26 ? -37.718 -33.950 -43.416 1.00 74.05 33 ALA E CA 1
ATOM 3532 C C . ALA C 3 26 ? -36.716 -33.377 -42.419 1.00 73.45 33 ALA E C 1
ATOM 3533 O O . ALA C 3 26 ? -35.825 -32.613 -42.792 1.00 77.39 33 ALA E O 1
ATOM 3535 N N . SER C 3 27 ? -36.870 -33.751 -41.152 1.00 70.45 34 SER E N 1
ATOM 3536 C CA . SER C 3 27 ? -36.008 -33.251 -40.086 1.00 66.74 34 SER E CA 1
ATOM 3537 C C . SER C 3 27 ? -34.546 -33.627 -40.311 1.00 61.29 34 SER E C 1
ATOM 3538 O O . SER C 3 27 ? -34.244 -34.580 -41.027 1.00 63.01 34 SER E O 1
ATOM 3541 N N . ALA C 3 28 ? -33.645 -32.870 -39.694 1.00 59.25 35 ALA E N 1
ATOM 3542 C CA . ALA C 3 28 ? -32.213 -33.106 -39.836 1.00 57.81 35 ALA E CA 1
ATOM 3543 C C . ALA C 3 28 ? -31.788 -34.388 -39.128 1.00 56.90 35 ALA E C 1
ATOM 3544 O O . ALA C 3 28 ? -30.823 -35.039 -39.530 1.00 54.90 35 ALA E O 1
ATOM 3546 N N . GLU C 3 29 ? -32.514 -34.742 -38.072 1.00 57.69 36 GLU E N 1
ATOM 3547 C CA . GLU C 3 29 ? -32.235 -35.960 -37.320 1.00 57.02 36 GLU E CA 1
ATOM 3548 C C . GLU C 3 29 ? -32.440 -37.196 -38.188 1.00 51.28 36 GLU E C 1
ATOM 3549 O O . GLU C 3 29 ? -31.660 -38.146 -38.128 1.00 44.59 36 GLU E O 1
ATOM 3555 N N . LEU C 3 30 ? -33.495 -37.169 -38.997 1.00 50.95 37 LEU E N 1
ATOM 3556 C CA . LEU C 3 30 ? -33.826 -38.287 -39.874 1.00 54.78 37 LEU E CA 1
ATOM 3557 C C . LEU C 3 30 ? -32.777 -38.470 -40.965 1.00 54.14 37 LEU E C 1
ATOM 3558 O O . LEU C 3 30 ? -32.400 -39.597 -41.294 1.00 52.78 37 LEU E O 1
ATOM 3563 N N . ILE C 3 31 ? -32.312 -37.356 -41.521 1.00 52.71 38 ILE E N 1
ATOM 3564 C CA . ILE C 3 31 ? -31.304 -37.382 -42.575 1.00 49.13 38 ILE E CA 1
ATOM 3565 C C . ILE C 3 31 ? -30.010 -38.018 -42.075 1.00 47.65 38 ILE E C 1
ATOM 3566 O O . ILE C 3 31 ? -29.394 -38.817 -42.781 1.00 44.92 38 ILE E O 1
ATOM 3571 N N . GLU C 3 32 ? -29.612 -37.668 -40.853 1.00 46.88 39 GLU E N 1
ATOM 3572 C CA . GLU C 3 32 ? -28.447 -38.273 -40.209 1.00 44.62 39 GLU E CA 1
ATOM 3573 C C . GLU C 3 32 ? -28.522 -39.792 -40.214 1.00 42.43 39 GLU E C 1
ATOM 3574 O O . GLU C 3 32 ? -27.591 -40.470 -40.651 1.00 42.81 39 GLU E O 1
ATOM 3580 N N . GLU C 3 33 ? -29.641 -40.312 -39.719 1.00 42.67 40 GLU E N 1
ATOM 3581 C CA . GLU C 3 33 ? -29.852 -41.747 -39.585 1.00 44.49 40 GLU E CA 1
ATOM 3582 C C . GLU C 3 33 ? -29.749 -42.464 -40.926 1.00 42.45 40 GLU E C 1
ATOM 3583 O O . GLU C 3 33 ? -29.160 -43.540 -41.024 1.00 44.43 40 GLU E O 1
ATOM 3589 N N . GLU C 3 34 ? -30.320 -41.857 -41.958 1.00 41.86 41 GLU E N 1
ATOM 3590 C CA . GLU C 3 34 ? -30.351 -42.472 -43.278 1.00 44.64 41 GLU E CA 1
ATOM 3591 C C . GLU C 3 34 ? -29.011 -42.349 -44.003 1.00 41.43 41 GLU E C 1
ATOM 3592 O O . GLU C 3 34 ? -28.630 -43.238 -44.764 1.00 38.54 41 GLU E O 1
ATOM 3598 N N . VAL C 3 35 ? -28.303 -41.248 -43.768 1.00 36.72 42 VAL E N 1
ATOM 3599 C CA . VAL C 3 35 ? -26.959 -41.082 -44.313 1.00 38.48 42 VAL E CA 1
ATOM 3600 C C . VAL C 3 35 ? -26.017 -42.083 -43.645 1.00 38.74 42 VAL E C 1
ATOM 3601 O O . VAL C 3 35 ? -25.134 -42.651 -44.290 1.00 41.16 42 VAL E O 1
ATOM 3605 N N . ALA C 3 36 ? -26.230 -42.309 -42.352 1.00 39.48 43 ALA E N 1
ATOM 3606 C CA . ALA C 3 36 ? -25.453 -43.292 -41.606 1.00 41.60 43 ALA E CA 1
ATOM 3607 C C . ALA C 3 36 ? -25.706 -44.703 -42.136 1.00 42.97 43 ALA E C 1
ATOM 3608 O O . ALA C 3 36 ? -24.803 -45.540 -42.145 1.00 42.45 43 ALA E O 1
ATOM 3610 N N . LYS C 3 37 ? -26.936 -44.959 -42.572 1.00 43.78 44 LYS E N 1
ATOM 3611 C CA . LYS C 3 37 ? -27.278 -46.232 -43.200 1.00 44.27 44 LYS E CA 1
ATOM 3612 C C . LYS C 3 37 ? -26.515 -46.407 -44.507 1.00 44.83 44 LYS E C 1
ATOM 3613 O O . LYS C 3 37 ? -25.939 -47.465 -44.766 1.00 44.88 44 LYS E O 1
ATOM 3619 N N . LEU C 3 38 ? -26.523 -45.359 -45.326 1.00 38.21 45 LEU E N 1
ATOM 3620 C CA . LEU C 3 38 ? -25.819 -45.358 -46.603 1.00 37.61 45 LEU E CA 1
ATOM 3621 C C . LEU C 3 38 ? -24.322 -45.551 -46.401 1.00 37.54 45 LEU E C 1
ATOM 3622 O O . LEU C 3 38 ? -23.675 -46.290 -47.143 1.00 45.21 45 LEU E O 1
ATOM 3627 N N . LEU C 3 39 ? -23.782 -44.878 -45.390 1.00 42.57 46 LEU E N 1
ATOM 3628 C CA . LEU C 3 39 ? -22.372 -44.993 -45.043 1.00 42.83 46 LEU E CA 1
ATOM 3629 C C . LEU C 3 39 ? -22.034 -46.437 -44.683 1.00 46.46 46 LEU E C 1
ATOM 3630 O O . LEU C 3 39 ? -20.994 -46.962 -45.082 1.00 48.06 46 LEU E O 1
ATOM 3635 N N . LYS C 3 40 ? -22.924 -47.069 -43.925 1.00 48.36 47 LYS E N 1
ATOM 3636 C CA . LYS C 3 40 ? -22.761 -48.462 -43.527 1.00 56.14 47 LYS E CA 1
ATOM 3637 C C . LYS C 3 40 ? -22.734 -49.386 -44.742 1.00 56.98 47 LYS E C 1
ATOM 3638 O O . LYS C 3 40 ? -21.921 -50.308 -44.816 1.00 56.78 47 LYS E O 1
ATOM 3644 N N . LEU C 3 41 ? -23.621 -49.126 -45.696 1.00 57.67 48 LEU E N 1
ATOM 3645 C CA . LEU C 3 41 ? -23.706 -49.935 -46.906 1.00 60.61 48 LEU E CA 1
ATOM 3646 C C . LEU C 3 41 ? -22.503 -49.720 -47.823 1.00 61.11 48 LEU E C 1
ATOM 3647 O O . LEU C 3 41 ? -22.013 -50.662 -48.445 1.00 65.59 48 LEU E O 1
ATOM 3652 N N . LYS C 3 42 ? -22.033 -48.479 -47.902 1.00 58.14 49 LYS E N 1
ATOM 3653 C CA . LYS C 3 42 ? -20.909 -48.141 -48.771 1.00 59.40 49 LYS E CA 1
ATOM 3654 C C . LYS C 3 42 ? -19.607 -48.778 -48.298 1.00 61.61 49 LYS E C 1
ATOM 3655 O O . LYS C 3 42 ? -18.721 -49.068 -49.102 1.00 63.56 49 LYS E O 1
ATOM 3661 N N . ALA C 3 43 ? -19.497 -48.994 -46.992 1.00 61.90 50 ALA E N 1
ATOM 3662 C CA . ALA C 3 43 ? -18.296 -49.587 -46.416 1.00 62.74 50 ALA E CA 1
ATOM 3663 C C . ALA C 3 43 ? -18.164 -51.056 -46.804 1.00 61.80 50 ALA E C 1
ATOM 3664 O O . ALA C 3 43 ? -17.075 -51.627 -46.750 1.00 59.40 50 ALA E O 1
ATOM 3666 N N . GLN C 3 44 ? -19.279 -51.663 -47.197 1.00 63.30 51 GLN E N 1
ATOM 3667 C CA . GLN C 3 44 ? -19.288 -53.066 -47.590 1.00 67.39 51 GLN E CA 1
ATOM 3668 C C . GLN C 3 44 ? -18.849 -53.237 -49.043 1.00 72.31 51 GLN E C 1
ATOM 3669 O O . GLN C 3 44 ? -18.246 -54.249 -49.402 1.00 76.05 51 GLN E O 1
ATOM 3675 N N . LEU C 3 45 ? -19.155 -52.246 -49.875 1.00 73.05 52 LEU E N 1
ATOM 3676 C CA . LEU C 3 45 ? -18.746 -52.268 -51.276 1.00 74.64 52 LEU E CA 1
ATOM 3677 C C . LEU C 3 45 ? -17.239 -52.084 -51.417 1.00 75.73 52 LEU E C 1
ATOM 3678 O O . LEU C 3 45 ? -16.577 -51.585 -50.508 1.00 75.72 52 LEU E O 1
ATOM 3683 N N . ASP D 1 1 ? 38.281 -6.752 -39.602 1.00 72.26 1 ASP C N 1
ATOM 3684 C CA . ASP D 1 1 ? 37.103 -5.939 -39.878 1.00 71.47 1 ASP C CA 1
ATOM 3685 C C . ASP D 1 1 ? 36.131 -5.961 -38.701 1.00 71.69 1 ASP C C 1
ATOM 3686 O O . ASP D 1 1 ? 36.268 -6.778 -37.789 1.00 73.21 1 ASP C O 1
ATOM 3691 N N . ILE D 1 2 ? 35.153 -5.061 -38.724 1.00 69.26 2 ILE C N 1
ATOM 3692 C CA . ILE D 1 2 ? 34.170 -4.967 -37.648 1.00 63.78 2 ILE C CA 1
ATOM 3693 C C . ILE D 1 2 ? 33.272 -6.201 -37.626 1.00 61.41 2 ILE C C 1
ATOM 3694 O O . ILE D 1 2 ? 32.528 -6.458 -38.573 1.00 59.13 2 ILE C O 1
ATOM 3699 N N . VAL D 1 3 ? 33.349 -6.960 -36.538 1.00 60.83 3 VAL C N 1
ATOM 3700 C CA . VAL D 1 3 ? 32.593 -8.200 -36.407 1.00 53.87 3 VAL C CA 1
ATOM 3701 C C . VAL D 1 3 ? 31.268 -7.984 -35.685 1.00 49.83 3 VAL C C 1
ATOM 3702 O O . VAL D 1 3 ? 31.234 -7.448 -34.578 1.00 52.03 3 VAL C O 1
ATOM 3706 N N . LEU D 1 4 ? 30.178 -8.403 -36.321 1.00 45.43 4 LEU C N 1
ATOM 3707 C CA . LEU D 1 4 ? 28.863 -8.352 -35.699 1.00 50.63 4 LEU C CA 1
ATOM 3708 C C . LEU D 1 4 ? 28.494 -9.710 -35.110 1.00 49.94 4 LEU C C 1
ATOM 3709 O O . LEU D 1 4 ? 28.304 -10.682 -35.843 1.00 47.93 4 LEU C O 1
ATOM 3714 N N . THR D 1 5 ? 28.397 -9.775 -33.787 1.00 49.19 5 THR C N 1
ATOM 3715 C CA . THR D 1 5 ? 28.009 -11.008 -33.112 1.00 50.59 5 THR C CA 1
ATOM 3716 C C . THR D 1 5 ? 26.514 -11.018 -32.813 1.00 50.12 5 THR C C 1
ATOM 3717 O O . THR D 1 5 ? 26.033 -10.238 -31.991 1.00 51.96 5 THR C O 1
ATOM 3721 N N . GLN D 1 6 ? 25.780 -11.898 -33.488 1.00 49.63 6 GLN C N 1
ATOM 3722 C CA . GLN D 1 6 ? 24.343 -12.017 -33.266 1.00 49.56 6 GLN C CA 1
ATOM 3723 C C . GLN D 1 6 ? 24.022 -13.093 -32.236 1.00 54.70 6 GLN C C 1
ATOM 3724 O O . GLN D 1 6 ? 24.726 -14.097 -32.128 1.00 59.23 6 GLN C O 1
ATOM 3730 N N . SER D 1 7 ? 22.949 -12.874 -31.484 1.00 54.58 7 SER C N 1
ATOM 3731 C CA . SER D 1 7 ? 22.511 -13.823 -30.471 1.00 55.38 7 SER C CA 1
ATOM 3732 C C . SER D 1 7 ? 21.012 -13.684 -30.220 1.00 53.07 7 SER C C 1
ATOM 3733 O O . SER D 1 7 ? 20.511 -12.572 -30.054 1.00 54.82 7 SER C O 1
ATOM 3736 N N . PRO D 1 8 ? 20.289 -14.816 -30.204 1.00 51.58 8 PRO C N 1
ATOM 3737 C CA . PRO D 1 8 ? 20.839 -16.151 -30.456 1.00 50.30 8 PRO C CA 1
ATOM 3738 C C . PRO D 1 8 ? 20.942 -16.451 -31.949 1.00 49.65 8 PRO C C 1
ATOM 3739 O O . PRO D 1 8 ? 20.441 -15.670 -32.756 1.00 49.56 8 PRO C O 1
ATOM 3743 N N . ALA D 1 9 ? 21.587 -17.557 -32.305 1.00 49.83 9 ALA C N 1
ATOM 3744 C CA . ALA D 1 9 ? 21.701 -17.953 -33.704 1.00 47.90 9 ALA C CA 1
ATOM 3745 C C . ALA D 1 9 ? 20.350 -18.439 -34.218 1.00 47.08 9 ALA C C 1
ATOM 3746 O O . ALA D 1 9 ? 20.050 -18.340 -35.408 1.00 51.06 9 ALA C O 1
ATOM 3748 N N . SER D 1 10 ? 19.535 -18.955 -33.305 1.00 48.44 10 SER C N 1
ATOM 3749 C CA . SER D 1 10 ? 18.199 -19.429 -33.643 1.00 51.23 10 SER C CA 1
ATOM 3750 C C . SER D 1 10 ? 17.317 -19.458 -32.399 1.00 53.24 10 SER C C 1
ATOM 3751 O O . SER D 1 10 ? 17.815 -19.588 -31.281 1.00 53.20 10 SER C O 1
ATOM 3754 N N . LEU D 1 11 ? 16.008 -19.333 -32.595 1.00 51.00 11 LEU C N 1
ATOM 3755 C CA . LEU D 1 11 ? 15.066 -19.344 -31.480 1.00 48.98 11 LEU C CA 1
ATOM 3756 C C . LEU D 1 11 ? 13.657 -19.676 -31.956 1.00 43.30 11 LEU C C 1
ATOM 3757 O O . LEU D 1 11 ? 13.284 -19.367 -33.087 1.00 42.15 11 LEU C O 1
ATOM 3762 N N . ALA D 1 12 ? 12.882 -20.316 -31.086 1.00 41.98 12 ALA C N 1
ATOM 3763 C CA . ALA D 1 12 ? 11.495 -20.644 -31.386 1.00 39.69 12 ALA C CA 1
ATOM 3764 C C . ALA D 1 12 ? 10.560 -19.862 -30.471 1.00 44.65 12 ALA C C 1
ATOM 3765 O O . ALA D 1 12 ? 10.653 -19.957 -29.247 1.00 50.51 12 ALA C O 1
ATOM 3767 N N . VAL D 1 13 ? 9.664 -19.085 -31.070 1.00 42.44 13 VAL C N 1
ATOM 3768 C CA . VAL D 1 13 ? 8.751 -18.239 -30.308 1.00 40.62 13 VAL C CA 1
ATOM 3769 C C . VAL D 1 13 ? 7.294 -18.593 -30.599 1.00 39.12 13 VAL C C 1
ATOM 3770 O O . VAL D 1 13 ? 6.906 -18.762 -31.755 1.00 35.69 13 VAL C O 1
ATOM 3774 N N . SER D 1 14 ? 6.493 -18.709 -29.544 1.00 37.41 14 SER C N 1
ATOM 3775 C CA . SER D 1 14 ? 5.074 -19.019 -29.687 1.00 45.04 14 SER C CA 1
ATOM 3776 C C . SER D 1 14 ? 4.298 -17.829 -30.245 1.00 41.79 14 SER C C 1
ATOM 3777 O O . SER D 1 14 ? 4.727 -16.682 -30.112 1.00 35.97 14 SER C O 1
ATOM 3780 N N . LEU D 1 15 ? 3.157 -18.112 -30.867 1.00 38.55 15 LEU C N 1
ATOM 3781 C CA . LEU D 1 15 ? 2.295 -17.073 -31.424 1.00 41.60 15 LEU C CA 1
ATOM 3782 C C . LEU D 1 15 ? 1.845 -16.072 -30.366 1.00 43.48 15 LEU C C 1
ATOM 3783 O O . LEU D 1 15 ? 1.330 -16.453 -29.315 1.00 41.49 15 LEU C O 1
ATOM 3788 N N . GLY D 1 16 ? 2.042 -14.789 -30.653 1.00 42.21 16 GLY C N 1
ATOM 3789 C CA . GLY D 1 16 ? 1.605 -13.732 -29.762 1.00 42.66 16 GLY C CA 1
ATOM 3790 C C . GLY D 1 16 ? 2.657 -13.314 -28.753 1.00 41.79 16 GLY C C 1
ATOM 3791 O O . GLY D 1 16 ? 2.480 -12.330 -28.035 1.00 45.98 16 GLY C O 1
ATOM 3792 N N . GLN D 1 17 ? 3.755 -14.059 -28.697 1.00 39.91 17 GLN C N 1
ATOM 3793 C CA . GLN D 1 17 ? 4.823 -13.765 -27.749 1.00 42.56 17 GLN C CA 1
ATOM 3794 C C . GLN D 1 17 ? 5.867 -12.831 -28.353 1.00 44.69 17 GLN C C 1
ATOM 3795 O O . GLN D 1 17 ? 5.738 -12.395 -29.497 1.00 43.88 17 GLN C O 1
ATOM 3801 N N . ARG D 1 18 ? 6.901 -12.529 -27.574 1.00 47.12 18 ARG C N 1
ATOM 3802 C CA . ARG D 1 18 ? 7.928 -11.584 -27.995 1.00 41.59 18 ARG C CA 1
ATOM 3803 C C . ARG D 1 18 ? 9.218 -12.279 -28.418 1.00 40.99 18 ARG C C 1
ATOM 3804 O O . ARG D 1 18 ? 9.706 -13.177 -27.734 1.00 46.61 18 ARG C O 1
ATOM 3812 N N . ALA D 1 19 ? 9.765 -11.854 -29.553 1.00 39.22 19 ALA C N 1
ATOM 3813 C CA . ALA D 1 19 ? 11.052 -12.352 -30.017 1.00 40.72 19 ALA C CA 1
ATOM 3814 C C . ALA D 1 19 ? 12.114 -11.271 -29.864 1.00 44.06 19 ALA C C 1
ATOM 3815 O O . ALA D 1 19 ? 11.925 -10.138 -30.307 1.00 43.19 19 ALA C O 1
ATOM 3817 N N . THR D 1 20 ? 13.229 -11.622 -29.231 1.00 44.73 20 THR C N 1
ATOM 3818 C CA . THR D 1 20 ? 14.309 -10.668 -29.008 1.00 42.62 20 THR C CA 1
ATOM 3819 C C . THR D 1 20 ? 15.622 -11.156 -29.612 1.00 46.86 20 THR C C 1
ATOM 3820 O O . THR D 1 20 ? 16.170 -12.175 -29.193 1.00 48.33 20 THR C O 1
ATOM 3824 N N . ILE D 1 21 ? 16.119 -10.419 -30.600 1.00 47.16 21 ILE C N 1
ATOM 3825 C CA . ILE D 1 21 ? 17.377 -10.752 -31.256 1.00 45.35 21 ILE C CA 1
ATOM 3826 C C . ILE D 1 21 ? 18.412 -9.672 -30.972 1.00 47.44 21 ILE C C 1
ATOM 3827 O O . ILE D 1 21 ? 18.142 -8.484 -31.147 1.00 47.68 21 ILE C O 1
ATOM 3832 N N . SER D 1 22 ? 19.596 -10.084 -30.531 1.00 50.33 22 SER C N 1
ATOM 3833 C CA . SER D 1 22 ? 20.633 -9.135 -30.142 1.00 54.51 22 SER C CA 1
ATOM 3834 C C . SER D 1 22 ? 21.794 -9.096 -31.130 1.00 49.36 22 SER C C 1
ATOM 3835 O O . SER D 1 22 ? 22.122 -10.098 -31.764 1.00 45.58 22 SER C O 1
ATOM 3838 N N . CYS D 1 23 ? 22.414 -7.927 -31.248 1.00 51.86 23 CYS C N 1
ATOM 3839 C CA . CYS D 1 23 ? 23.589 -7.757 -32.091 1.00 55.74 23 CYS C CA 1
ATOM 3840 C C . CYS D 1 23 ? 24.626 -6.904 -31.367 1.00 57.10 23 CYS C C 1
ATOM 3841 O O . CYS D 1 23 ? 24.381 -5.734 -31.071 1.00 59.25 23 CYS C O 1
ATOM 3844 N N . GLN D 1 24 ? 25.779 -7.496 -31.075 1.00 55.98 24 GLN C N 1
ATOM 3845 C CA . GLN D 1 24 ? 26.832 -6.793 -30.354 1.00 57.95 24 GLN C CA 1
ATOM 3846 C C . GLN D 1 24 ? 28.090 -6.658 -31.208 1.00 56.89 24 GLN C C 1
ATOM 3847 O O . GLN D 1 24 ? 28.412 -7.543 -32.000 1.00 57.72 24 GLN C O 1
ATOM 3853 N N . SER D 1 25 ? 28.791 -5.541 -31.041 1.00 58.14 25 SER C N 1
ATOM 3854 C CA . SER D 1 25 ? 30.008 -5.267 -31.797 1.00 58.68 25 SER C CA 1
ATOM 3855 C C . SER D 1 25 ? 30.801 -4.135 -31.162 1.00 55.62 25 SER C C 1
ATOM 3856 O O . SER D 1 25 ? 30.565 -3.771 -30.012 1.00 58.69 25 SER C O 1
ATOM 3859 N N . GLN D 1 26 ? 31.742 -3.580 -31.918 1.00 55.83 26 GLN C N 1
ATOM 3860 C CA . GLN D 1 26 ? 32.422 -2.366 -31.493 1.00 66.62 26 GLN C CA 1
ATOM 3861 C C . GLN D 1 26 ? 31.465 -1.200 -31.698 1.00 67.80 26 GLN C C 1
ATOM 3862 O O . GLN D 1 26 ? 30.481 -1.325 -32.429 1.00 70.57 26 GLN C O 1
ATOM 3868 N N . SER D 1 27 ? 31.748 -0.074 -31.051 1.00 65.64 27 SER C N 1
ATOM 3869 C CA . SER D 1 27 ? 30.877 1.094 -31.133 1.00 63.33 27 SER C CA 1
ATOM 3870 C C . SER D 1 27 ? 30.694 1.571 -32.571 1.00 62.18 27 SER C C 1
ATOM 3871 O O . SER D 1 27 ? 31.655 1.949 -33.240 1.00 66.12 27 SER C O 1
ATOM 3874 N N . VAL D 1 28 ? 29.450 1.542 -33.039 1.00 58.82 28 VAL C N 1
ATOM 3875 C CA . VAL D 1 28 ? 29.124 2.013 -34.378 1.00 57.22 28 VAL C CA 1
ATOM 3876 C C . VAL D 1 28 ? 28.148 3.181 -34.305 1.00 57.39 28 VAL C C 1
ATOM 3877 O O . VAL D 1 28 ? 27.402 3.444 -35.249 1.00 56.81 28 VAL C O 1
ATOM 3881 N N . SER D 1 29 ? 28.167 3.885 -33.179 1.00 58.31 29 SER C N 1
ATOM 3882 C CA . SER D 1 29 ? 27.274 5.015 -32.969 1.00 61.19 29 SER C CA 1
ATOM 3883 C C . SER D 1 29 ? 28.042 6.304 -32.713 1.00 59.40 29 SER C C 1
ATOM 3884 O O . SER D 1 29 ? 29.131 6.290 -32.141 1.00 61.42 29 SER C O 1
ATOM 3887 N N . THR D 1 30 ? 27.465 7.419 -33.148 1.00 63.29 30 THR C N 1
ATOM 3888 C CA . THR D 1 30 ? 27.993 8.734 -32.817 1.00 67.08 30 THR C CA 1
ATOM 3889 C C . THR D 1 30 ? 27.099 9.371 -31.762 1.00 72.02 30 THR C C 1
ATOM 3890 O O . THR D 1 30 ? 26.311 8.684 -31.111 1.00 73.06 30 THR C O 1
ATOM 3894 N N . SER D 1 31 ? 27.216 10.683 -31.596 1.00 75.29 31 SER C N 1
ATOM 3895 C CA . SER D 1 31 ? 26.404 11.393 -30.618 1.00 78.62 31 SER C CA 1
ATOM 3896 C C . SER D 1 31 ? 24.984 11.618 -31.127 1.00 78.06 31 SER C C 1
ATOM 3897 O O . SER D 1 31 ? 24.079 11.918 -30.348 1.00 81.59 31 SER C O 1
ATOM 3900 N N . THR D 1 32 ? 24.790 11.465 -32.433 1.00 73.89 32 THR C N 1
ATOM 3901 C CA . THR D 1 32 ? 23.505 11.784 -33.048 1.00 72.67 32 THR C CA 1
ATOM 3902 C C . THR D 1 32 ? 22.883 10.619 -33.819 1.00 65.57 32 THR C C 1
ATOM 3903 O O . THR D 1 32 ? 21.668 10.585 -34.014 1.00 63.34 32 THR C O 1
ATOM 3907 N N . TYR D 1 33 ? 23.705 9.671 -34.258 1.00 63.72 33 TYR C N 1
ATOM 3908 C CA . TYR D 1 33 ? 23.201 8.553 -35.054 1.00 59.51 33 TYR C CA 1
ATOM 3909 C C . TYR D 1 33 ? 23.761 7.199 -34.626 1.00 55.73 33 TYR C C 1
ATOM 3910 O O . TYR D 1 33 ? 24.915 7.089 -34.212 1.00 54.99 33 TYR C O 1
ATOM 3919 N N . ASN D 1 34 ? 22.925 6.170 -34.733 1.00 51.40 34 ASN C N 1
ATOM 3920 C CA . ASN D 1 34 ? 23.352 4.795 -34.510 1.00 53.93 34 ASN C CA 1
ATOM 3921 C C . ASN D 1 34 ? 23.368 4.034 -35.829 1.00 53.39 34 ASN C C 1
ATOM 3922 O O . ASN D 1 34 ? 22.316 3.730 -36.388 1.00 53.09 34 ASN C O 1
ATOM 3927 N N . TYR D 1 35 ? 24.560 3.726 -36.326 1.00 54.90 35 TYR C N 1
ATOM 3928 C CA . TYR D 1 35 ? 24.692 3.123 -37.647 1.00 52.73 35 TYR C CA 1
ATOM 3929 C C . TYR D 1 35 ? 24.585 1.602 -37.620 1.00 53.47 35 TYR C C 1
ATOM 3930 O O . TYR D 1 35 ? 25.495 0.897 -38.052 1.00 54.84 35 TYR C O 1
ATOM 3939 N N . MET D 1 36 ? 23.460 1.110 -37.110 1.00 53.28 36 MET C N 1
ATOM 3940 C CA . MET D 1 36 ? 23.148 -0.313 -37.149 1.00 47.59 36 MET C CA 1
ATOM 3941 C C . MET D 1 36 ? 21.773 -0.505 -37.777 1.00 43.20 36 MET C C 1
ATOM 3942 O O . MET D 1 36 ? 20.833 0.224 -37.459 1.00 46.22 36 MET C O 1
ATOM 3947 N N . HIS D 1 37 ? 21.657 -1.480 -38.671 1.00 39.45 37 HIS C N 1
ATOM 3948 C CA . HIS D 1 37 ? 20.416 -1.687 -39.410 1.00 39.42 37 HIS C CA 1
ATOM 3949 C C . HIS D 1 37 ? 19.965 -3.141 -39.345 1.00 39.97 37 HIS C C 1
ATOM 3950 O O . HIS D 1 37 ? 20.787 -4.045 -39.202 1.00 40.33 37 HIS C O 1
ATOM 3957 N N . TRP D 1 38 ? 18.658 -3.362 -39.452 1.00 36.97 38 TRP C N 1
ATOM 3958 C CA . TRP D 1 38 ? 18.100 -4.708 -39.361 1.00 34.49 38 TRP C CA 1
ATOM 3959 C C . TRP D 1 38 ? 17.406 -5.134 -40.650 1.00 34.72 38 TRP C C 1
ATOM 3960 O O . TRP D 1 38 ? 16.663 -4.361 -41.254 1.00 29.27 38 TRP C O 1
ATOM 3971 N N . TYR D 1 39 ? 17.650 -6.375 -41.060 1.00 36.18 39 TYR C N 1
ATOM 3972 C CA . TYR D 1 39 ? 17.042 -6.920 -42.266 1.00 34.06 39 TYR C CA 1
ATOM 3973 C C . TYR D 1 39 ? 16.240 -8.183 -41.977 1.00 34.80 39 TYR C C 1
ATOM 3974 O O . TYR D 1 39 ? 16.508 -8.899 -41.012 1.00 37.07 39 TYR C O 1
ATOM 3983 N N . GLN D 1 40 ? 15.254 -8.445 -42.827 1.00 33.16 40 GLN C N 1
ATOM 3984 C CA . GLN D 1 40 ? 14.489 -9.682 -42.779 1.00 30.95 40 GLN C CA 1
ATOM 3985 C C . GLN D 1 40 ? 14.620 -10.410 -44.110 1.00 32.53 40 GLN C C 1
ATOM 3986 O O . GLN D 1 40 ? 14.372 -9.828 -45.165 1.00 34.96 40 GLN C O 1
ATOM 3992 N N . GLN D 1 41 ? 15.019 -11.676 -44.065 1.00 31.66 41 GLN C N 1
ATOM 3993 C CA . GLN D 1 41 ? 15.100 -12.468 -45.284 1.00 29.39 41 GLN C CA 1
ATOM 3994 C C . GLN D 1 41 ? 14.329 -13.775 -45.165 1.00 31.82 41 GLN C C 1
ATOM 3995 O O . GLN D 1 41 ? 14.686 -14.658 -44.383 1.00 31.67 41 GLN C O 1
ATOM 4001 N N . LYS D 1 42 ? 13.266 -13.887 -45.952 1.00 32.84 42 LYS C N 1
ATOM 4002 C CA . LYS D 1 42 ? 12.492 -15.116 -46.032 1.00 33.24 42 LYS C CA 1
ATOM 4003 C C . LYS D 1 42 ? 13.090 -16.021 -47.107 1.00 32.27 42 LYS C C 1
ATOM 4004 O O . LYS D 1 42 ? 13.767 -15.536 -48.014 1.00 33.08 42 LYS C O 1
ATOM 4010 N N . PRO D 1 43 ? 12.864 -17.341 -46.997 1.00 35.06 43 PRO C N 1
ATOM 4011 C CA . PRO D 1 43 ? 13.393 -18.290 -47.984 1.00 28.19 43 PRO C CA 1
ATOM 4012 C C . PRO D 1 43 ? 12.980 -17.952 -49.416 1.00 23.98 43 PRO C C 1
ATOM 4013 O O . PRO D 1 43 ? 11.830 -17.581 -49.655 1.00 24.55 43 PRO C O 1
ATOM 4017 N N . GLY D 1 44 ? 13.921 -18.068 -50.348 1.00 25.87 44 GLY C N 1
ATOM 4018 C CA . GLY D 1 44 ? 13.651 -17.818 -51.753 1.00 29.49 44 GLY C CA 1
ATOM 4019 C C . GLY D 1 44 ? 13.406 -16.358 -52.084 1.00 31.55 44 GLY C C 1
ATOM 4020 O O . GLY D 1 44 ? 12.941 -16.032 -53.177 1.00 34.36 44 GLY C O 1
ATOM 4021 N N . GLN D 1 45 ? 13.720 -15.475 -51.142 1.00 29.51 45 GLN C N 1
ATOM 4022 C CA . GLN D 1 45 ? 13.493 -14.047 -51.329 1.00 31.88 45 GLN C CA 1
ATOM 4023 C C . GLN D 1 45 ? 14.718 -13.223 -50.947 1.00 30.08 45 GLN C C 1
ATOM 4024 O O . GLN D 1 45 ? 15.505 -13.631 -50.094 1.00 32.88 45 GLN C O 1
ATOM 4030 N N . PRO D 1 46 ? 14.887 -12.058 -51.592 1.00 30.92 46 PRO C N 1
ATOM 4031 C CA . PRO D 1 46 ? 15.952 -11.120 -51.227 1.00 31.15 46 PRO C CA 1
ATOM 4032 C C . PRO D 1 46 ? 15.731 -10.532 -49.838 1.00 35.35 46 PRO C C 1
ATOM 4033 O O . PRO D 1 46 ? 14.595 -10.515 -49.364 1.00 30.55 46 PRO C O 1
ATOM 4037 N N . PRO D 1 47 ? 16.806 -10.059 -49.189 1.00 37.28 47 PRO C N 1
ATOM 4038 C CA . PRO D 1 47 ? 16.675 -9.408 -47.881 1.00 32.86 47 PRO C CA 1
ATOM 4039 C C . PRO D 1 47 ? 15.771 -8.180 -47.941 1.00 34.64 47 PRO C C 1
ATOM 4040 O O . PRO D 1 47 ? 15.735 -7.488 -48.959 1.00 34.89 47 PRO C O 1
ATOM 4044 N N . LYS D 1 48 ? 15.044 -7.924 -46.859 1.00 31.53 48 LYS C N 1
ATOM 4045 C CA . LYS D 1 48 ? 14.172 -6.759 -46.779 1.00 28.60 48 LYS C CA 1
ATOM 4046 C C . LYS D 1 48 ? 14.556 -5.893 -45.586 1.00 27.99 48 LYS C C 1
ATOM 4047 O O . LYS D 1 48 ? 14.651 -6.381 -44.462 1.00 31.04 48 LYS C O 1
ATOM 4053 N N . LEU D 1 49 ? 14.779 -4.608 -45.838 1.00 26.38 49 LEU C N 1
ATOM 4054 C CA . LEU D 1 49 ? 15.162 -3.679 -44.780 1.00 31.16 49 LEU C CA 1
ATOM 4055 C C . LEU D 1 49 ? 13.997 -3.412 -43.831 1.00 31.64 49 LEU C C 1
ATOM 4056 O O . LEU D 1 49 ? 12.952 -2.905 -44.240 1.00 30.31 49 LEU C O 1
ATOM 4061 N N . LEU D 1 50 ? 14.184 -3.760 -42.562 1.00 33.56 50 LEU C N 1
ATOM 4062 C CA . LEU D 1 50 ? 13.167 -3.525 -41.544 1.00 36.34 50 LEU C CA 1
ATOM 4063 C C . LEU D 1 50 ? 13.403 -2.209 -40.819 1.00 37.11 50 LEU C C 1
ATOM 4064 O O . LEU D 1 50 ? 12.559 -1.314 -40.844 1.00 37.45 50 LEU C O 1
ATOM 4069 N N . ILE D 1 51 ? 14.559 -2.105 -40.172 1.00 38.49 51 ILE C N 1
ATOM 4070 C CA . ILE D 1 51 ? 14.866 -0.963 -39.321 1.00 36.61 51 ILE C CA 1
ATOM 4071 C C . ILE D 1 51 ? 16.060 -0.163 -39.831 1.00 37.39 51 ILE C C 1
ATOM 4072 O O . ILE D 1 51 ? 17.124 -0.720 -40.099 1.00 36.93 51 ILE C O 1
ATOM 4077 N N . LYS D 1 52 ? 15.875 1.147 -39.962 1.00 38.19 52 LYS C N 1
ATOM 4078 C CA . LYS D 1 52 ? 16.972 2.048 -40.290 1.00 42.86 52 LYS C CA 1
ATOM 4079 C C . LYS D 1 52 ? 17.509 2.703 -39.026 1.00 45.86 52 LYS C C 1
ATOM 4080 O O . LYS D 1 52 ? 16.738 3.085 -38.147 1.00 43.54 52 LYS C O 1
ATOM 4086 N N . TYR D 1 53 ? 18.831 2.824 -38.945 1.00 46.67 53 TYR C N 1
ATOM 4087 C CA . TYR D 1 53 ? 19.495 3.506 -37.837 1.00 51.29 53 TYR C CA 1
ATOM 4088 C C . TYR D 1 53 ? 18.995 3.050 -36.467 1.00 50.55 53 TYR C C 1
ATOM 4089 O O . TYR D 1 53 ? 18.529 3.862 -35.665 1.00 45.16 53 TYR C O 1
ATOM 4098 N N . ALA D 1 54 ? 19.068 1.740 -36.236 1.00 47.89 54 ALA C N 1
ATOM 4099 C CA . ALA D 1 54 ? 18.764 1.114 -34.947 1.00 47.64 54 ALA C CA 1
ATOM 4100 C C . ALA D 1 54 ? 17.290 1.171 -34.528 1.00 48.37 54 ALA C C 1
ATOM 4101 O O . ALA D 1 54 ? 16.782 0.208 -33.958 1.00 50.13 54 ALA C O 1
ATOM 4103 N N . SER D 1 55 ? 16.599 2.274 -34.804 1.00 47.72 55 SER C N 1
ATOM 4104 C CA . SER D 1 55 ? 15.251 2.450 -34.261 1.00 50.28 55 SER C CA 1
ATOM 4105 C C . SER D 1 55 ? 14.192 2.924 -35.259 1.00 51.84 55 SER C C 1
ATOM 4106 O O . SER D 1 55 ? 12.997 2.829 -34.980 1.00 50.97 55 SER C O 1
ATOM 4109 N N . ASN D 1 56 ? 14.615 3.438 -36.410 1.00 52.87 56 ASN C N 1
ATOM 4110 C CA . ASN D 1 56 ? 13.662 3.990 -37.371 1.00 53.10 56 ASN C CA 1
ATOM 4111 C C . ASN D 1 56 ? 13.023 2.921 -38.254 1.00 48.34 56 ASN C C 1
ATOM 4112 O O . ASN D 1 56 ? 13.708 2.205 -38.984 1.00 45.14 56 ASN C O 1
ATOM 4117 N N . LEU D 1 57 ? 11.699 2.834 -38.180 1.00 48.08 57 LEU C N 1
ATOM 4118 C CA . LEU D 1 57 ? 10.938 1.818 -38.898 1.00 47.13 57 LEU C CA 1
ATOM 4119 C C . LEU D 1 57 ? 10.662 2.231 -40.343 1.00 47.08 57 LEU C C 1
ATOM 4120 O O . LEU D 1 57 ? 10.170 3.329 -40.598 1.00 48.08 57 LEU C O 1
ATOM 4125 N N . GLU D 1 58 ? 10.988 1.348 -41.283 1.00 45.53 58 GLU C N 1
ATOM 4126 C CA . GLU D 1 58 ? 10.700 1.588 -42.695 1.00 45.82 58 GLU C CA 1
ATOM 4127 C C . GLU D 1 58 ? 9.196 1.592 -42.946 1.00 48.91 58 GLU C C 1
ATOM 4128 O O . GLU D 1 58 ? 8.451 0.852 -42.304 1.00 49.04 58 GLU C O 1
ATOM 4134 N N . SER D 1 59 ? 8.755 2.431 -43.878 1.00 49.54 59 SER C N 1
ATOM 4135 C CA . SER D 1 59 ? 7.340 2.512 -44.219 1.00 51.51 59 SER C CA 1
ATOM 4136 C C . SER D 1 59 ? 6.862 1.205 -44.842 1.00 50.77 59 SER C C 1
ATOM 4137 O O . SER D 1 59 ? 7.520 0.647 -45.719 1.00 50.77 59 SER C O 1
ATOM 4140 N N . GLY D 1 60 ? 5.716 0.720 -44.379 1.00 49.06 60 GLY C N 1
ATOM 4141 C CA . GLY D 1 60 ? 5.172 -0.535 -44.862 1.00 51.69 60 GLY C CA 1
ATOM 4142 C C . GLY D 1 60 ? 5.439 -1.670 -43.894 1.00 56.16 60 GLY C C 1
ATOM 4143 O O . GLY D 1 60 ? 4.699 -2.653 -43.853 1.00 60.55 60 GLY C O 1
ATOM 4144 N N . VAL D 1 61 ? 6.504 -1.533 -43.111 1.00 54.28 61 VAL C N 1
ATOM 4145 C CA . VAL D 1 61 ? 6.842 -2.530 -42.103 1.00 49.08 61 VAL C CA 1
ATOM 4146 C C . VAL D 1 61 ? 5.942 -2.369 -40.883 1.00 46.02 61 VAL C C 1
ATOM 4147 O O . VAL D 1 61 ? 5.870 -1.285 -40.304 1.00 50.47 61 VAL C O 1
ATOM 4151 N N . PRO D 1 62 ? 5.243 -3.449 -40.500 1.00 43.41 62 PRO C N 1
ATOM 4152 C CA . PRO D 1 62 ? 4.323 -3.462 -39.356 1.00 44.35 62 PRO C CA 1
ATOM 4153 C C . PRO D 1 62 ? 4.968 -2.959 -38.067 1.00 44.00 62 PRO C C 1
ATOM 4154 O O . PRO D 1 62 ? 6.169 -3.139 -37.866 1.00 44.00 62 PRO C O 1
ATOM 4158 N N . ALA D 1 63 ? 4.166 -2.343 -37.202 1.00 44.23 63 ALA C N 1
ATOM 4159 C CA . ALA D 1 63 ? 4.665 -1.767 -35.957 1.00 46.59 63 ALA C CA 1
ATOM 4160 C C . ALA D 1 63 ? 5.081 -2.842 -34.954 1.00 47.89 63 ALA C C 1
ATOM 4161 O O . ALA D 1 63 ? 5.618 -2.534 -33.889 1.00 47.19 63 ALA C O 1
ATOM 4163 N N . ARG D 1 64 ? 4.829 -4.101 -35.299 1.00 47.09 64 ARG C N 1
ATOM 4164 C CA . ARG D 1 64 ? 5.236 -5.226 -34.465 1.00 45.85 64 ARG C CA 1
ATOM 4165 C C . ARG D 1 64 ? 6.756 -5.318 -34.383 1.00 42.65 64 ARG C C 1
ATOM 4166 O O . ARG D 1 64 ? 7.304 -5.861 -33.425 1.00 41.08 64 ARG C O 1
ATOM 4174 N N . PHE D 1 65 ? 7.429 -4.783 -35.397 1.00 41.61 65 PHE C N 1
ATOM 4175 C CA . PHE D 1 65 ? 8.885 -4.757 -35.425 1.00 41.28 65 PHE C CA 1
ATOM 4176 C C . PHE D 1 65 ? 9.415 -3.469 -34.807 1.00 45.91 65 PHE C C 1
ATOM 4177 O O . PHE D 1 65 ? 8.982 -2.374 -35.165 1.00 50.09 65 PHE C O 1
ATOM 4185 N N . SER D 1 66 ? 10.351 -3.609 -33.876 1.00 44.37 66 SER C N 1
ATOM 4186 C CA . SER D 1 66 ? 10.978 -2.456 -33.248 1.00 46.72 66 SER C CA 1
ATOM 4187 C C . SER D 1 66 ? 12.450 -2.736 -32.974 1.00 45.83 66 SER C C 1
ATOM 4188 O O . SER D 1 66 ? 12.862 -3.891 -32.859 1.00 44.11 66 SER C O 1
ATOM 4191 N N . GLY D 1 67 ? 13.238 -1.673 -32.876 1.00 46.12 67 GLY C N 1
ATOM 4192 C CA . GLY D 1 67 ? 14.652 -1.800 -32.582 1.00 45.39 67 GLY C CA 1
ATOM 4193 C C . GLY D 1 67 ? 15.115 -0.714 -31.633 1.00 46.00 67 GLY C C 1
ATOM 4194 O O . GLY D 1 67 ? 14.535 0.370 -31.588 1.00 46.89 67 GLY C O 1
ATOM 4195 N N . SER D 1 68 ? 16.166 -1.005 -30.874 1.00 47.46 68 SER C N 1
ATOM 4196 C CA . SER D 1 68 ? 16.715 -0.039 -29.933 1.00 51.61 68 SER C CA 1
ATOM 4197 C C . SER D 1 68 ? 18.191 -0.311 -29.670 1.00 54.18 68 SER C C 1
ATOM 4198 O O . SER D 1 68 ? 18.808 -1.143 -30.334 1.00 53.74 68 SER C O 1
ATOM 4201 N N . GLY D 1 69 ? 18.750 0.398 -28.695 1.00 57.36 69 GLY C N 1
ATOM 4202 C CA . GLY D 1 69 ? 20.145 0.229 -28.337 1.00 58.62 69 GLY C CA 1
ATOM 4203 C C . GLY D 1 69 ? 21.033 1.285 -28.961 1.00 58.03 69 GLY C C 1
ATOM 4204 O O . GLY D 1 69 ? 20.588 2.068 -29.801 1.00 56.57 69 GLY C O 1
ATOM 4205 N N . SER D 1 70 ? 22.296 1.303 -28.548 1.00 62.03 70 SER C N 1
ATOM 4206 C CA . SER D 1 70 ? 23.257 2.273 -29.054 1.00 60.19 70 SER C CA 1
ATOM 4207 C C . SER D 1 70 ? 24.685 1.809 -28.798 1.00 59.49 70 SER C C 1
ATOM 4208 O O . SER D 1 70 ? 24.925 0.949 -27.950 1.00 59.07 70 SER C O 1
ATOM 4211 N N . GLY D 1 71 ? 25.627 2.381 -29.538 1.00 60.89 71 GLY C N 1
ATOM 4212 C CA . GLY D 1 71 ? 27.035 2.087 -29.348 1.00 57.54 71 GLY C CA 1
ATOM 4213 C C . GLY D 1 71 ? 27.427 0.665 -29.701 1.00 61.64 71 GLY C C 1
ATOM 4214 O O . GLY D 1 71 ? 27.669 0.348 -30.866 1.00 58.75 71 GLY C O 1
ATOM 4215 N N . THR D 1 72 ? 27.486 -0.195 -28.689 1.00 64.46 72 THR C N 1
ATOM 4216 C CA . THR D 1 72 ? 27.986 -1.553 -28.867 1.00 64.10 72 THR C CA 1
ATOM 4217 C C . THR D 1 72 ? 26.885 -2.609 -28.829 1.00 56.94 72 THR C C 1
ATOM 4218 O O . THR D 1 72 ? 27.128 -3.771 -29.151 1.00 69.47 72 THR C O 1
ATOM 4222 N N . ASP D 1 73 ? 25.679 -2.211 -28.438 1.00 56.62 73 ASP C N 1
ATOM 4223 C CA . ASP D 1 73 ? 24.590 -3.171 -28.294 1.00 56.49 73 ASP C CA 1
ATOM 4224 C C . ASP D 1 73 ? 23.294 -2.701 -28.943 1.00 54.96 73 ASP C C 1
ATOM 4225 O O . ASP D 1 73 ? 22.837 -1.582 -28.714 1.00 54.33 73 ASP C O 1
ATOM 4230 N N . PHE D 1 74 ? 22.712 -3.576 -29.758 1.00 52.36 74 PHE C N 1
ATOM 4231 C CA . PHE D 1 74 ? 21.456 -3.296 -30.440 1.00 50.64 74 PHE C CA 1
ATOM 4232 C C . PHE D 1 74 ? 20.557 -4.525 -30.385 1.00 49.82 74 PHE C C 1
ATOM 4233 O O . PHE D 1 74 ? 21.037 -5.655 -30.478 1.00 49.80 74 PHE C O 1
ATOM 4241 N N . THR D 1 75 ? 19.256 -4.308 -30.224 1.00 49.21 75 THR C N 1
ATOM 4242 C CA . THR D 1 75 ? 18.312 -5.416 -30.157 1.00 53.74 75 THR C CA 1
ATOM 4243 C C . THR D 1 75 ? 17.139 -5.224 -31.111 1.00 51.73 75 THR C C 1
ATOM 4244 O O . THR D 1 75 ? 16.617 -4.118 -31.257 1.00 46.23 75 THR C O 1
ATOM 4248 N N . LEU D 1 76 ? 16.734 -6.310 -31.759 1.00 49.55 76 LEU C N 1
ATOM 4249 C CA . LEU D 1 76 ? 15.534 -6.313 -32.586 1.00 45.54 76 LEU C CA 1
ATOM 4250 C C . LEU D 1 76 ? 14.402 -7.017 -31.850 1.00 43.40 76 LEU C C 1
ATOM 4251 O O . LEU D 1 76 ? 14.559 -8.151 -31.396 1.00 43.86 76 LEU C O 1
ATOM 4256 N N . ASN D 1 77 ? 13.265 -6.341 -31.724 1.00 43.07 77 ASN C N 1
ATOM 4257 C CA . ASN D 1 77 ? 12.113 -6.917 -31.041 1.00 49.35 77 ASN C CA 1
ATOM 4258 C C . ASN D 1 77 ? 10.927 -7.132 -31.973 1.00 47.79 77 ASN C C 1
ATOM 4259 O O . ASN D 1 77 ? 10.578 -6.260 -32.769 1.00 40.29 77 ASN C O 1
ATOM 4264 N N . ILE D 1 78 ? 10.320 -8.309 -31.869 1.00 45.16 78 ILE C N 1
ATOM 4265 C CA . ILE D 1 78 ? 9.130 -8.641 -32.641 1.00 42.87 78 ILE C CA 1
ATOM 4266 C C . ILE D 1 78 ? 8.002 -9.053 -31.701 1.00 47.15 78 ILE C C 1
ATOM 4267 O O . ILE D 1 78 ? 8.051 -10.124 -31.097 1.00 40.30 78 ILE C O 1
ATOM 4272 N N . HIS D 1 79 ? 6.992 -8.199 -31.575 1.00 46.14 79 HIS C N 1
ATOM 4273 C CA . HIS D 1 79 ? 5.869 -8.480 -30.688 1.00 45.00 79 HIS C CA 1
ATOM 4274 C C . HIS D 1 79 ? 4.598 -7.763 -31.129 1.00 47.52 79 HIS C C 1
ATOM 4275 O O . HIS D 1 79 ? 4.603 -6.547 -31.321 1.00 48.35 79 HIS C O 1
ATOM 4282 N N . PRO D 1 80 ? 3.498 -8.517 -31.287 1.00 49.28 80 PRO C N 1
ATOM 4283 C CA . PRO D 1 80 ? 3.457 -9.973 -31.111 1.00 45.24 80 PRO C CA 1
ATOM 4284 C C . PRO D 1 80 ? 3.929 -10.734 -32.351 1.00 42.99 80 PRO C C 1
ATOM 4285 O O . PRO D 1 80 ? 3.752 -10.265 -33.476 1.00 36.62 80 PRO C O 1
ATOM 4289 N N . VAL D 1 81 ? 4.526 -11.901 -32.133 1.00 43.94 81 VAL C N 1
ATOM 4290 C CA . VAL D 1 81 ? 5.049 -12.725 -33.217 1.00 41.62 81 VAL C CA 1
ATOM 4291 C C . VAL D 1 81 ? 3.926 -13.425 -33.983 1.00 37.03 81 VAL C C 1
ATOM 4292 O O . VAL D 1 81 ? 3.003 -13.974 -33.382 1.00 34.85 81 VAL C O 1
ATOM 4296 N N . GLU D 1 82 ? 4.008 -13.394 -35.312 1.00 38.75 82 GLU C N 1
ATOM 4297 C CA . GLU D 1 82 ? 3.020 -14.050 -36.162 1.00 35.39 82 GLU C CA 1
ATOM 4298 C C . GLU D 1 82 ? 3.664 -15.126 -37.034 1.00 34.71 82 GLU C C 1
ATOM 4299 O O . GLU D 1 82 ? 4.889 -15.199 -37.134 1.00 30.63 82 GLU C O 1
ATOM 4305 N N . GLU D 1 83 ? 2.834 -15.956 -37.662 1.00 31.43 83 GLU C N 1
ATOM 4306 C CA . GLU D 1 83 ? 3.318 -17.075 -38.470 1.00 31.76 83 GLU C CA 1
ATOM 4307 C C . GLU D 1 83 ? 4.212 -16.615 -39.615 1.00 31.17 83 GLU C C 1
ATOM 4308 O O . GLU D 1 83 ? 5.196 -17.273 -39.946 1.00 33.71 83 GLU C O 1
ATOM 4314 N N . GLU D 1 84 ? 3.865 -15.481 -40.213 1.00 29.02 84 GLU C N 1
ATOM 4315 C CA . GLU D 1 84 ? 4.584 -14.978 -41.378 1.00 28.67 84 GLU C CA 1
ATOM 4316 C C . GLU D 1 84 ? 5.930 -14.357 -41.014 1.00 29.60 84 GLU C C 1
ATOM 4317 O O . GLU D 1 84 ? 6.661 -13.891 -41.887 1.00 36.29 84 GLU C O 1
ATOM 4323 N N . ASP D 1 85 ? 6.257 -14.354 -39.726 1.00 27.93 85 ASP C N 1
ATOM 4324 C CA . ASP D 1 85 ? 7.501 -13.753 -39.263 1.00 33.29 85 ASP C CA 1
ATOM 4325 C C . ASP D 1 85 ? 8.659 -14.746 -39.270 1.00 32.80 85 ASP C C 1
ATOM 4326 O O . ASP D 1 85 ? 9.785 -14.388 -38.924 1.00 33.58 85 ASP C O 1
ATOM 4331 N N . THR D 1 86 ? 8.388 -15.989 -39.659 1.00 32.29 86 THR C N 1
ATOM 4332 C CA . THR D 1 86 ? 9.447 -16.989 -39.735 1.00 35.76 86 THR C CA 1
ATOM 4333 C C . THR D 1 86 ? 10.409 -16.646 -40.874 1.00 34.59 86 THR C C 1
ATOM 4334 O O . THR D 1 86 ? 10.039 -16.647 -42.050 1.00 28.44 86 THR C O 1
ATOM 4338 N N . ALA D 1 87 ? 11.645 -16.331 -40.499 1.00 32.73 87 ALA C N 1
ATOM 4339 C CA . ALA D 1 87 ? 12.673 -15.922 -41.447 1.00 34.02 87 ALA C CA 1
ATOM 4340 C C . ALA D 1 87 ? 14.020 -15.815 -40.749 1.00 37.71 87 ALA C C 1
ATOM 4341 O O . ALA D 1 87 ? 14.138 -16.099 -39.556 1.00 36.95 87 ALA C O 1
ATOM 4343 N N . THR D 1 88 ? 15.034 -15.400 -41.499 1.00 35.70 88 THR C N 1
ATOM 4344 C CA . THR D 1 88 ? 16.340 -15.116 -40.926 1.00 35.95 88 THR C CA 1
ATOM 4345 C C . THR D 1 88 ? 16.524 -13.606 -40.816 1.00 38.82 88 THR C C 1
ATOM 4346 O O . THR D 1 88 ? 16.251 -12.870 -41.765 1.00 33.94 88 THR C O 1
ATOM 4350 N N . TYR D 1 89 ? 16.979 -13.148 -39.654 1.00 35.20 89 TYR C N 1
ATOM 4351 C CA . TYR D 1 89 ? 17.128 -11.718 -39.412 1.00 35.61 89 TYR C CA 1
ATOM 4352 C C . TYR D 1 89 ? 18.592 -11.320 -39.280 1.00 44.87 89 TYR C C 1
ATOM 4353 O O . TYR D 1 89 ? 19.348 -11.924 -38.519 1.00 47.66 89 TYR C O 1
ATOM 4362 N N . TYR D 1 90 ? 18.981 -10.299 -40.033 1.00 36.57 90 TYR C N 1
ATOM 4363 C CA . TYR D 1 90 ? 20.368 -9.858 -40.076 1.00 44.39 90 TYR C CA 1
ATOM 4364 C C . TYR D 1 90 ? 20.537 -8.440 -39.554 1.00 45.79 90 TYR C C 1
ATOM 4365 O O . TYR D 1 90 ? 19.722 -7.562 -39.837 1.00 37.77 90 TYR C O 1
ATOM 4374 N N . CYS D 1 91 ? 21.602 -8.222 -38.792 1.00 40.13 91 CYS C N 1
ATOM 4375 C CA . CYS D 1 91 ? 22.014 -6.874 -38.438 1.00 41.03 91 CYS C CA 1
ATOM 4376 C C . CYS D 1 91 ? 23.159 -6.460 -39.352 1.00 45.69 91 CYS C C 1
ATOM 4377 O O . CYS D 1 91 ? 23.957 -7.296 -39.775 1.00 41.23 91 CYS C O 1
ATOM 4380 N N . GLN D 1 92 ? 23.228 -5.173 -39.669 1.00 41.14 92 GLN C N 1
ATOM 4381 C CA . GLN D 1 92 ? 24.299 -4.655 -40.509 1.00 41.35 92 GLN C CA 1
ATOM 4382 C C . GLN D 1 92 ? 24.711 -3.266 -40.045 1.00 42.44 92 GLN C C 1
ATOM 4383 O O . GLN D 1 92 ? 23.871 -2.464 -39.637 1.00 42.37 92 GLN C O 1
ATOM 4389 N N . HIS D 1 93 ? 26.008 -2.985 -40.101 1.00 43.53 93 HIS C N 1
ATOM 4390 C CA . HIS D 1 93 ? 26.505 -1.671 -39.725 1.00 44.62 93 HIS C CA 1
ATOM 4391 C C . HIS D 1 93 ? 26.892 -0.867 -40.958 1.00 53.56 93 HIS C C 1
ATOM 4392 O O . HIS D 1 93 ? 27.367 -1.419 -41.951 1.00 43.53 93 HIS C O 1
ATOM 4399 N N . SER D 1 94 ? 26.675 0.441 -40.891 1.00 48.84 94 SER C N 1
ATOM 4400 C CA . SER D 1 94 ? 27.162 1.350 -41.917 1.00 46.89 94 SER C CA 1
ATOM 4401 C C . SER D 1 94 ? 28.113 2.354 -41.279 1.00 43.42 94 SER C C 1
ATOM 4402 O O . SER D 1 94 ? 28.036 3.553 -41.538 1.00 44.56 94 SER C O 1
ATOM 4405 N N . TRP D 1 95 ? 29.009 1.844 -40.439 1.00 44.46 95 TRP C N 1
ATOM 4406 C CA . TRP D 1 95 ? 29.956 2.676 -39.706 1.00 48.81 95 TRP C CA 1
ATOM 4407 C C . TRP D 1 95 ? 31.141 3.062 -40.587 1.00 52.78 95 TRP C C 1
ATOM 4408 O O . TRP D 1 95 ? 31.281 4.219 -40.986 1.00 48.87 95 TRP C O 1
ATOM 4419 N N . GLU D 1 96 ? 31.989 2.083 -40.889 1.00 52.45 96 GLU C N 1
ATOM 4420 C CA . GLU D 1 96 ? 33.145 2.300 -41.751 1.00 51.90 96 GLU C CA 1
ATOM 4421 C C . GLU D 1 96 ? 33.389 1.092 -42.649 1.00 49.53 96 GLU C C 1
ATOM 4422 O O . GLU D 1 96 ? 33.021 -0.033 -42.307 1.00 47.88 96 GLU C O 1
ATOM 4428 N N . ILE D 1 97 ? 33.999 1.341 -43.803 1.00 48.41 97 ILE C N 1
ATOM 4429 C CA . ILE D 1 97 ? 34.363 0.287 -44.743 1.00 44.72 97 ILE C CA 1
ATOM 4430 C C . ILE D 1 97 ? 35.297 -0.713 -44.063 1.00 46.62 97 ILE C C 1
ATOM 4431 O O . ILE D 1 97 ? 36.273 -0.318 -43.426 1.00 50.96 97 ILE C O 1
ATOM 4436 N N . PRO D 1 98 ? 35.002 -2.016 -44.195 1.00 46.34 98 PRO C N 1
ATOM 4437 C CA . PRO D 1 98 ? 33.903 -2.585 -44.983 1.00 44.96 98 PRO C CA 1
ATOM 4438 C C . PRO D 1 98 ? 32.608 -2.754 -44.196 1.00 45.67 98 PRO C C 1
ATOM 4439 O O . PRO D 1 98 ? 32.650 -2.947 -42.982 1.00 47.04 98 PRO C O 1
ATOM 4443 N N . TRP D 1 99 ? 31.471 -2.683 -44.882 1.00 46.09 99 TRP C N 1
ATOM 4444 C CA . TRP D 1 99 ? 30.203 -3.016 -44.251 1.00 43.58 99 TRP C CA 1
ATOM 4445 C C . TRP D 1 99 ? 30.157 -4.521 -44.023 1.00 43.30 99 TRP C C 1
ATOM 4446 O O . TRP D 1 99 ? 30.486 -5.298 -44.917 1.00 43.90 99 TRP C O 1
ATOM 4457 N N . THR D 1 100 ? 29.761 -4.935 -42.826 1.00 36.30 100 THR C N 1
ATOM 4458 C CA . THR D 1 100 ? 29.653 -6.356 -42.524 1.00 40.77 100 THR C CA 1
ATOM 4459 C C . THR D 1 100 ? 28.300 -6.690 -41.911 1.00 40.79 100 THR C C 1
ATOM 4460 O O . THR D 1 100 ? 27.681 -5.853 -41.255 1.00 39.07 100 THR C O 1
ATOM 4464 N N . PHE D 1 101 ? 27.844 -7.918 -42.138 1.00 40.31 101 PHE C N 1
ATOM 4465 C CA . PHE D 1 101 ? 26.586 -8.391 -41.574 1.00 36.99 101 PHE C CA 1
ATOM 4466 C C . PHE D 1 101 ? 26.844 -9.314 -40.394 1.00 37.52 101 PHE C C 1
ATOM 4467 O O . PHE D 1 101 ? 27.943 -9.847 -40.239 1.00 37.42 101 PHE C O 1
ATOM 4475 N N . GLY D 1 102 ? 25.824 -9.504 -39.564 1.00 39.16 102 GLY C N 1
ATOM 4476 C CA . GLY D 1 102 ? 25.888 -10.489 -38.504 1.00 38.45 102 GLY C CA 1
ATOM 4477 C C . GLY D 1 102 ? 25.703 -11.873 -39.094 1.00 35.15 102 GLY C C 1
ATOM 4478 O O . GLY D 1 102 ? 25.392 -12.011 -40.278 1.00 33.38 102 GLY C O 1
ATOM 4479 N N . GLY D 1 103 ? 25.893 -12.898 -38.271 1.00 34.79 103 GLY C N 1
ATOM 4480 C CA . GLY D 1 103 ? 25.763 -14.271 -38.723 1.00 43.79 103 GLY C CA 1
ATOM 4481 C C . GLY D 1 103 ? 24.346 -14.643 -39.118 1.00 40.80 103 GLY C C 1
ATOM 4482 O O . GLY D 1 103 ? 24.135 -15.578 -39.890 1.00 41.68 103 GLY C O 1
ATOM 4483 N N . GLY D 1 104 ? 23.373 -13.912 -38.585 1.00 40.09 104 GLY C N 1
ATOM 4484 C CA . GLY D 1 104 ? 21.978 -14.161 -38.897 1.00 41.14 104 GLY C CA 1
ATOM 4485 C C . GLY D 1 104 ? 21.274 -15.008 -37.855 1.00 45.85 104 GLY C C 1
ATOM 4486 O O . GLY D 1 104 ? 21.824 -15.991 -37.361 1.00 46.06 104 GLY C O 1
ATOM 4487 N N . THR D 1 105 ? 20.047 -14.622 -37.522 1.00 46.94 105 THR C N 1
ATOM 4488 C CA . THR D 1 105 ? 19.240 -15.363 -36.558 1.00 42.12 105 THR C CA 1
ATOM 4489 C C . THR D 1 105 ? 18.019 -15.978 -37.227 1.00 40.80 105 THR C C 1
ATOM 4490 O O . THR D 1 105 ? 17.225 -15.274 -37.851 1.00 39.25 105 THR C O 1
ATOM 4494 N N . LYS D 1 106 ? 17.870 -17.292 -37.097 1.00 42.22 106 LYS C N 1
ATOM 4495 C CA . LYS D 1 106 ? 16.708 -17.980 -37.646 1.00 39.98 106 LYS C CA 1
ATOM 4496 C C . LYS D 1 106 ? 15.553 -17.984 -36.652 1.00 40.06 106 LYS C C 1
ATOM 4497 O O . LYS D 1 106 ? 15.662 -18.550 -35.566 1.00 44.91 106 LYS C O 1
ATOM 4503 N N . LEU D 1 107 ? 14.448 -17.348 -37.027 1.00 38.51 107 LEU C N 1
ATOM 4504 C CA . LEU D 1 107 ? 13.264 -17.324 -36.178 1.00 32.17 107 LEU C CA 1
ATOM 4505 C C . LEU D 1 107 ? 12.255 -18.388 -36.596 1.00 43.20 107 LEU C C 1
ATOM 4506 O O . LEU D 1 107 ? 11.748 -18.375 -37.718 1.00 43.41 107 LEU C O 1
ATOM 4511 N N . GLU D 1 108 ? 11.971 -19.309 -35.682 1.00 43.57 108 GLU C N 1
ATOM 4512 C CA . GLU D 1 108 ? 10.957 -20.329 -35.911 1.00 36.60 108 GLU C CA 1
ATOM 4513 C C . GLU D 1 108 ? 9.702 -20.004 -35.114 1.00 36.91 108 GLU C C 1
ATOM 4514 O O . GLU D 1 108 ? 9.780 -19.645 -33.940 1.00 36.08 108 GLU C O 1
ATOM 4520 N N . ILE D 1 109 ? 8.544 -20.122 -35.752 1.00 37.32 109 ILE C N 1
ATOM 4521 C CA . ILE D 1 109 ? 7.284 -19.889 -35.060 1.00 39.62 109 ILE C CA 1
ATOM 4522 C C . ILE D 1 109 ? 6.844 -21.171 -34.366 1.00 42.92 109 ILE C C 1
ATOM 4523 O O . ILE D 1 109 ? 6.686 -22.211 -35.005 1.00 41.11 109 ILE C O 1
ATOM 4528 N N . LYS D 1 110 ? 6.657 -21.095 -33.053 1.00 45.75 110 LYS C N 1
ATOM 4529 C CA . LYS D 1 110 ? 6.302 -22.270 -32.272 1.00 50.83 110 LYS C CA 1
ATOM 4530 C C . LYS D 1 110 ? 4.789 -22.437 -32.188 1.00 49.83 110 LYS C C 1
ATOM 4531 O O . LYS D 1 110 ? 4.073 -21.521 -31.785 1.00 52.59 110 LYS C O 1
ATOM 4537 N N . ARG D 1 111 ? 4.311 -23.612 -32.585 1.00 50.45 111 ARG C N 1
ATOM 4538 C CA . ARG D 1 111 ? 2.886 -23.922 -32.545 1.00 49.85 111 ARG C CA 1
ATOM 4539 C C . ARG D 1 111 ? 2.630 -25.215 -31.782 1.00 54.85 111 ARG C C 1
ATOM 4540 O O . ARG D 1 111 ? 3.559 -25.830 -31.257 1.00 57.49 111 ARG C O 1
ATOM 4548 N N . THR D 1 112 ? 1.367 -25.623 -31.724 1.00 56.30 112 THR C N 1
ATOM 4549 C CA . THR D 1 112 ? 1.001 -26.873 -31.070 1.00 58.14 112 THR C CA 1
ATOM 4550 C C . THR D 1 112 ? 1.551 -28.060 -31.851 1.00 55.73 112 THR C C 1
ATOM 4551 O O . THR D 1 112 ? 1.800 -27.961 -33.054 1.00 54.66 112 THR C O 1
ATOM 4555 N N . VAL D 1 113 ? 1.744 -29.178 -31.160 1.00 55.31 113 VAL C N 1
ATOM 4556 C CA . VAL D 1 113 ? 2.254 -30.389 -31.788 1.00 53.32 113 VAL C CA 1
ATOM 4557 C C . VAL D 1 113 ? 1.254 -30.939 -32.800 1.00 52.14 113 VAL C C 1
ATOM 4558 O O . VAL D 1 113 ? 0.076 -31.114 -32.491 1.00 56.46 113 VAL C O 1
ATOM 4562 N N . ALA D 1 114 ? 1.730 -31.199 -34.013 1.00 48.42 114 ALA C N 1
ATOM 4563 C CA . ALA D 1 114 ? 0.884 -31.747 -35.066 1.00 47.29 114 ALA C CA 1
ATOM 4564 C C . ALA D 1 114 ? 1.505 -33.006 -35.660 1.00 47.71 114 ALA C C 1
ATOM 4565 O O . ALA D 1 114 ? 2.652 -32.991 -36.105 1.00 46.12 114 ALA C O 1
ATOM 4567 N N . ALA D 1 115 ? 0.742 -34.094 -35.661 1.00 49.83 115 ALA C N 1
ATOM 4568 C CA . ALA D 1 115 ? 1.214 -35.361 -36.204 1.00 49.66 115 ALA C CA 1
ATOM 4569 C C . ALA D 1 115 ? 1.257 -35.320 -37.729 1.00 49.12 115 ALA C C 1
ATOM 4570 O O . ALA D 1 115 ? 0.375 -34.740 -38.363 1.00 48.73 115 ALA C O 1
ATOM 4572 N N . PRO D 1 116 ? 2.292 -35.932 -38.322 1.00 47.45 116 PRO C N 1
ATOM 4573 C CA . PRO D 1 116 ? 2.439 -35.967 -39.780 1.00 46.58 116 PRO C CA 1
ATOM 4574 C C . PRO D 1 116 ? 1.531 -36.993 -40.451 1.00 49.01 116 PRO C C 1
ATOM 4575 O O . PRO D 1 116 ? 1.414 -38.123 -39.976 1.00 42.06 116 PRO C O 1
ATOM 4579 N N . SER D 1 117 ? 0.888 -36.594 -41.544 1.00 51.23 117 SER C N 1
ATOM 4580 C CA . SER D 1 117 ? 0.167 -37.537 -42.386 1.00 48.70 117 SER C CA 1
ATOM 4581 C C . SER D 1 117 ? 1.177 -38.279 -43.251 1.00 45.28 117 SER C C 1
ATOM 4582 O O . SER D 1 117 ? 1.952 -37.660 -43.979 1.00 44.74 117 SER C O 1
ATOM 4585 N N . VAL D 1 118 ? 1.176 -39.604 -43.164 1.00 47.55 118 VAL C N 1
ATOM 4586 C CA . VAL D 1 118 ? 2.191 -40.399 -43.842 1.00 47.75 118 VAL C CA 1
ATOM 4587 C C . VAL D 1 118 ? 1.652 -41.082 -45.095 1.00 48.24 118 VAL C C 1
ATOM 4588 O O . VAL D 1 118 ? 0.606 -41.731 -45.065 1.00 52.76 118 VAL C O 1
ATOM 4592 N N . PHE D 1 119 ? 2.380 -40.923 -46.196 1.00 43.00 119 PHE C N 1
ATOM 4593 C CA . PHE D 1 119 ? 2.039 -41.564 -47.458 1.00 43.08 119 PHE C CA 1
ATOM 4594 C C . PHE D 1 119 ? 3.279 -42.214 -48.061 1.00 44.01 119 PHE C C 1
ATOM 4595 O O . PHE D 1 119 ? 4.373 -41.654 -47.992 1.00 46.33 119 PHE C O 1
ATOM 4603 N N . ILE D 1 120 ? 3.110 -43.392 -48.652 1.00 52.07 120 ILE C N 1
ATOM 4604 C CA . ILE D 1 120 ? 4.222 -44.073 -49.304 1.00 51.96 120 ILE C CA 1
ATOM 4605 C C . ILE D 1 120 ? 3.923 -44.279 -50.789 1.00 50.41 120 ILE C C 1
ATOM 4606 O O . ILE D 1 120 ? 2.798 -44.604 -51.171 1.00 46.71 120 ILE C O 1
ATOM 4611 N N . PHE D 1 121 ? 4.933 -44.061 -51.626 1.00 50.05 121 PHE C N 1
ATOM 4612 C CA . PHE D 1 121 ? 4.764 -44.166 -53.071 1.00 50.17 121 PHE C CA 1
ATOM 4613 C C . PHE D 1 121 ? 5.739 -45.160 -53.690 1.00 52.92 121 PHE C C 1
ATOM 4614 O O . PHE D 1 121 ? 6.951 -45.048 -53.505 1.00 57.75 121 PHE C O 1
ATOM 4622 N N . PRO D 1 122 ? 5.207 -46.140 -54.435 1.00 52.98 122 PRO C N 1
ATOM 4623 C CA . PRO D 1 122 ? 6.042 -47.094 -55.168 1.00 56.21 122 PRO C CA 1
ATOM 4624 C C . PRO D 1 122 ? 6.662 -46.444 -56.399 1.00 57.78 122 PRO C C 1
ATOM 4625 O O . PRO D 1 122 ? 6.116 -45.461 -56.902 1.00 49.65 122 PRO C O 1
ATOM 4629 N N . PRO D 1 123 ? 7.794 -46.977 -56.879 1.00 58.69 123 PRO C N 1
ATOM 4630 C CA . PRO D 1 123 ? 8.400 -46.433 -58.097 1.00 56.85 123 PRO C CA 1
ATOM 4631 C C . PRO D 1 123 ? 7.529 -46.701 -59.319 1.00 57.88 123 PRO C C 1
ATOM 4632 O O . PRO D 1 123 ? 6.905 -47.758 -59.408 1.00 61.26 123 PRO C O 1
ATOM 4636 N N . SER D 1 124 ? 7.483 -45.747 -60.242 1.00 57.15 124 SER C N 1
ATOM 4637 C CA . SER D 1 124 ? 6.685 -45.895 -61.452 1.00 57.66 124 SER C CA 1
ATOM 4638 C C . SER D 1 124 ? 7.280 -46.950 -62.377 1.00 60.84 124 SER C C 1
ATOM 4639 O O . SER D 1 124 ? 8.488 -47.189 -62.365 1.00 56.60 124 SER C O 1
ATOM 4642 N N . ASP D 1 125 ? 6.426 -47.582 -63.176 1.00 62.59 125 ASP C N 1
ATOM 4643 C CA . ASP D 1 125 ? 6.879 -48.572 -64.145 1.00 66.53 125 ASP C CA 1
ATOM 4644 C C . ASP D 1 125 ? 7.723 -47.909 -65.226 1.00 68.05 125 ASP C C 1
ATOM 4645 O O . ASP D 1 125 ? 8.583 -48.545 -65.835 1.00 71.39 125 ASP C O 1
ATOM 4650 N N . GLU D 1 126 ? 7.468 -46.625 -65.459 1.00 68.31 126 GLU C N 1
ATOM 4651 C CA . GLU D 1 126 ? 8.232 -45.850 -66.428 1.00 71.32 126 GLU C CA 1
ATOM 4652 C C . GLU D 1 126 ? 9.683 -45.704 -65.977 1.00 68.39 126 GLU C C 1
ATOM 4653 O O . GLU D 1 126 ? 10.609 -45.805 -66.783 1.00 70.42 126 GLU C O 1
ATOM 4659 N N . GLN D 1 127 ? 9.874 -45.477 -64.681 1.00 64.64 127 GLN C N 1
ATOM 4660 C CA . GLN D 1 127 ? 11.213 -45.327 -64.125 1.00 61.35 127 GLN C CA 1
ATOM 4661 C C . GLN D 1 127 ? 11.945 -46.663 -64.095 1.00 63.51 127 GLN C C 1
ATOM 4662 O O . GLN D 1 127 ? 13.162 -46.718 -64.273 1.00 60.44 127 GLN C O 1
ATOM 4668 N N . LEU D 1 128 ? 11.193 -47.737 -63.873 1.00 68.64 128 LEU C N 1
ATOM 4669 C CA . LEU D 1 128 ? 11.763 -49.078 -63.808 1.00 74.42 128 LEU C CA 1
ATOM 4670 C C . LEU D 1 128 ? 12.381 -49.494 -65.139 1.00 78.48 128 LEU C C 1
ATOM 4671 O O . LEU D 1 128 ? 13.287 -50.326 -65.177 1.00 83.32 128 LEU C O 1
ATOM 4676 N N . LYS D 1 129 ? 11.889 -48.912 -66.228 1.00 80.60 129 LYS C N 1
ATOM 4677 C CA . LYS D 1 129 ? 12.436 -49.184 -67.551 1.00 85.90 129 LYS C CA 1
ATOM 4678 C C . LYS D 1 129 ? 13.857 -48.642 -67.680 1.00 85.51 129 LYS C C 1
ATOM 4679 O O . LYS D 1 129 ? 14.662 -49.164 -68.452 1.00 92.86 129 LYS C O 1
ATOM 4685 N N . SER D 1 130 ? 14.159 -47.595 -66.918 1.00 76.22 130 SER C N 1
ATOM 4686 C CA . SER D 1 130 ? 15.479 -46.976 -66.952 1.00 72.90 130 SER C CA 1
ATOM 4687 C C . SER D 1 130 ? 16.491 -47.774 -66.136 1.00 71.93 130 SER C C 1
ATOM 4688 O O . SER D 1 130 ? 17.700 -47.630 -66.320 1.00 66.01 130 SER C O 1
ATOM 4691 N N . GLY D 1 131 ? 15.992 -48.610 -65.230 1.00 70.77 131 GLY C N 1
ATOM 4692 C CA . GLY D 1 131 ? 16.847 -49.465 -64.427 1.00 72.99 131 GLY C CA 1
ATOM 4693 C C . GLY D 1 131 ? 17.024 -48.985 -62.999 1.00 71.51 131 GLY C C 1
ATOM 4694 O O . GLY D 1 131 ? 17.864 -49.501 -62.262 1.00 71.64 131 GLY C O 1
ATOM 4695 N N . THR D 1 132 ? 16.228 -47.996 -62.605 1.00 68.26 132 THR C N 1
ATOM 4696 C CA . THR D 1 132 ? 16.310 -47.433 -61.262 1.00 64.39 132 THR C CA 1
ATOM 4697 C C . THR D 1 132 ? 14.926 -47.366 -60.619 1.00 61.45 132 THR C C 1
ATOM 4698 O O . THR D 1 132 ? 13.931 -47.112 -61.296 1.00 59.18 132 THR C O 1
ATOM 4702 N N . ALA D 1 133 ? 14.866 -47.609 -59.313 1.00 59.00 133 ALA C N 1
ATOM 4703 C CA . ALA D 1 133 ? 13.609 -47.539 -58.577 1.00 57.09 133 ALA C CA 1
ATOM 4704 C C . ALA D 1 133 ? 13.708 -46.559 -57.413 1.00 63.23 133 ALA C C 1
ATOM 4705 O O . ALA D 1 133 ? 14.581 -46.687 -56.554 1.00 57.30 133 ALA C O 1
ATOM 4707 N N . SER D 1 134 ? 12.809 -45.581 -57.389 1.00 56.98 134 SER C N 1
ATOM 4708 C CA . SER D 1 134 ? 12.781 -44.595 -56.315 1.00 55.44 134 SER C CA 1
ATOM 4709 C C . SER D 1 134 ? 11.509 -44.719 -55.485 1.00 54.98 134 SER C C 1
ATOM 4710 O O . SER D 1 134 ? 10.406 -44.502 -55.986 1.00 53.42 134 SER C O 1
ATOM 4713 N N . VAL D 1 135 ? 11.669 -45.073 -54.213 1.00 58.24 135 VAL C N 1
ATOM 4714 C CA . VAL D 1 135 ? 10.536 -45.173 -53.301 1.00 50.46 135 VAL C CA 1
ATOM 4715 C C . VAL D 1 135 ? 10.471 -43.935 -52.412 1.00 59.94 135 VAL C C 1
ATOM 4716 O O . VAL D 1 135 ? 11.429 -43.617 -51.709 1.00 59.54 135 VAL C O 1
ATOM 4720 N N . VAL D 1 136 ? 9.340 -43.240 -52.444 1.00 46.52 136 VAL C N 1
ATOM 4721 C CA . VAL D 1 136 ? 9.196 -41.987 -51.714 1.00 50.77 136 VAL C CA 1
ATOM 4722 C C . VAL D 1 136 ? 8.230 -42.115 -50.539 1.00 50.61 136 VAL C C 1
ATOM 4723 O O . VAL D 1 136 ? 7.145 -42.681 -50.674 1.00 50.31 136 VAL C O 1
ATOM 4727 N N . CYS D 1 137 ? 8.638 -41.594 -49.386 1.00 49.22 137 CYS C N 1
ATOM 4728 C CA . CYS D 1 137 ? 7.759 -41.519 -48.225 1.00 50.18 137 CYS C CA 1
ATOM 4729 C C . CYS D 1 137 ? 7.475 -40.060 -47.882 1.00 46.46 137 CYS C C 1
ATOM 4730 O O . CYS D 1 137 ? 8.397 -39.260 -47.727 1.00 45.46 137 CYS C O 1
ATOM 4733 N N . LEU D 1 138 ? 6.196 -39.720 -47.767 1.00 44.69 138 LEU C N 1
ATOM 4734 C CA . LEU D 1 138 ? 5.792 -38.342 -47.517 1.00 42.97 138 LEU C CA 1
ATOM 4735 C C . LEU D 1 138 ? 5.319 -38.130 -46.083 1.00 46.30 138 LEU C C 1
ATOM 4736 O O . LEU D 1 138 ? 4.492 -38.884 -45.571 1.00 45.72 138 LEU C O 1
ATOM 4741 N N . LEU D 1 139 ? 5.858 -37.099 -45.442 1.00 44.63 139 LEU C N 1
ATOM 4742 C CA . LEU D 1 139 ? 5.397 -36.672 -44.126 1.00 42.35 139 LEU C CA 1
ATOM 4743 C C . LEU D 1 139 ? 4.792 -35.283 -44.264 1.00 42.63 139 LEU C C 1
ATOM 4744 O O . LEU D 1 139 ? 5.512 -34.311 -44.480 1.00 44.37 139 LEU C O 1
ATOM 4749 N N . ASN D 1 140 ? 3.472 -35.188 -44.144 1.00 43.29 140 ASN C N 1
ATOM 4750 C CA . ASN D 1 140 ? 2.783 -33.947 -44.479 1.00 42.66 140 ASN C CA 1
ATOM 4751 C C . ASN D 1 140 ? 2.286 -33.150 -43.276 1.00 42.88 140 ASN C C 1
ATOM 4752 O O . ASN D 1 140 ? 1.568 -33.674 -42.423 1.00 41.65 140 ASN C O 1
ATOM 4757 N N . ASN D 1 141 ? 2.681 -31.879 -43.228 1.00 42.34 141 ASN C N 1
ATOM 4758 C CA . ASN D 1 141 ? 2.183 -30.917 -42.245 1.00 41.21 141 ASN C CA 1
ATOM 4759 C C . ASN D 1 141 ? 2.318 -31.375 -40.794 1.00 43.06 141 ASN C C 1
ATOM 4760 O O . ASN D 1 141 ? 1.350 -31.842 -40.191 1.00 45.52 141 ASN C O 1
ATOM 4765 N N . PHE D 1 142 ? 3.515 -31.232 -40.234 1.00 42.88 142 PHE C N 1
ATOM 4766 C CA . PHE D 1 142 ? 3.754 -31.632 -38.852 1.00 44.74 142 PHE C CA 1
ATOM 4767 C C . PHE D 1 142 ? 4.603 -30.621 -38.086 1.00 45.20 142 PHE C C 1
ATOM 4768 O O . PHE D 1 142 ? 5.245 -29.751 -38.674 1.00 44.01 142 PHE C O 1
ATOM 4776 N N . TYR D 1 143 ? 4.588 -30.750 -36.763 1.00 46.20 143 TYR C N 1
ATOM 4777 C CA . TYR D 1 143 ? 5.388 -29.914 -35.876 1.00 43.23 143 TYR C CA 1
ATOM 4778 C C . TYR D 1 143 ? 5.561 -30.643 -34.545 1.00 44.98 143 TYR C C 1
ATOM 4779 O O . TYR D 1 143 ? 4.610 -31.242 -34.047 1.00 50.71 143 TYR C O 1
ATOM 4788 N N . PRO D 1 144 ? 6.770 -30.593 -33.957 1.00 45.78 144 PRO C N 1
ATOM 4789 C CA . PRO D 1 144 ? 7.967 -29.859 -34.386 1.00 41.35 144 PRO C CA 1
ATOM 4790 C C . PRO D 1 144 ? 8.685 -30.475 -35.583 1.00 49.84 144 PRO C C 1
ATOM 4791 O O . PRO D 1 144 ? 8.250 -31.494 -36.119 1.00 50.48 144 PRO C O 1
ATOM 4795 N N . ARG D 1 145 ? 9.784 -29.844 -35.986 1.00 48.88 145 ARG C N 1
ATOM 4796 C CA . ARG D 1 145 ? 10.527 -30.244 -37.174 1.00 51.07 145 ARG C CA 1
ATOM 4797 C C . ARG D 1 145 ? 11.109 -31.650 -37.050 1.00 48.53 145 ARG C C 1
ATOM 4798 O O . ARG D 1 145 ? 11.170 -32.392 -38.032 1.00 46.53 145 ARG C O 1
ATOM 4806 N N . GLU D 1 146 ? 11.531 -32.008 -35.841 1.00 53.77 146 GLU C N 1
ATOM 4807 C CA . GLU D 1 146 ? 12.172 -33.298 -35.596 1.00 58.85 146 GLU C CA 1
ATOM 4808 C C . GLU D 1 146 ? 11.267 -34.473 -35.952 1.00 56.91 146 GLU C C 1
ATOM 4809 O O . GLU D 1 146 ? 10.181 -34.630 -35.394 1.00 54.81 146 GLU C O 1
ATOM 4815 N N . ALA D 1 147 ? 11.731 -35.293 -36.889 1.00 56.43 147 ALA C N 1
ATOM 4816 C CA . ALA D 1 147 ? 11.009 -36.487 -37.307 1.00 56.99 147 ALA C CA 1
ATOM 4817 C C . ALA D 1 147 ? 11.990 -37.516 -37.855 1.00 60.68 147 ALA C C 1
ATOM 4818 O O . ALA D 1 147 ? 12.896 -37.177 -38.616 1.00 67.37 147 ALA C O 1
ATOM 4820 N N . LYS D 1 148 ? 11.812 -38.772 -37.462 1.00 63.84 148 LYS C N 1
ATOM 4821 C CA . LYS D 1 148 ? 12.726 -39.827 -37.879 1.00 69.30 148 LYS C CA 1
ATOM 4822 C C . LYS D 1 148 ? 12.043 -40.817 -38.814 1.00 64.00 148 LYS C C 1
ATOM 4823 O O . LYS D 1 148 ? 11.040 -41.437 -38.459 1.00 56.03 148 LYS C O 1
ATOM 4829 N N . VAL D 1 149 ? 12.595 -40.956 -40.015 1.00 64.48 149 VAL C N 1
ATOM 4830 C CA . VAL D 1 149 ? 12.044 -41.863 -41.012 1.00 61.46 149 VAL C CA 1
ATOM 4831 C C . VAL D 1 149 ? 12.920 -43.099 -41.166 1.00 64.75 149 VAL C C 1
ATOM 4832 O O . VAL D 1 149 ? 14.103 -42.997 -41.492 1.00 59.26 149 VAL C O 1
ATOM 4836 N N . GLN D 1 150 ? 12.331 -44.266 -40.929 1.00 64.50 150 GLN C N 1
ATOM 4837 C CA . GLN D 1 150 ? 13.053 -45.527 -41.032 1.00 69.31 150 GLN C CA 1
ATOM 4838 C C . GLN D 1 150 ? 12.515 -46.375 -42.180 1.00 62.73 150 GLN C C 1
ATOM 4839 O O . GLN D 1 150 ? 11.336 -46.729 -42.202 1.00 62.84 150 GLN C O 1
ATOM 4845 N N . TRP D 1 151 ? 13.382 -46.694 -43.134 1.00 63.44 151 TRP C N 1
ATOM 4846 C CA . TRP D 1 151 ? 12.999 -47.534 -44.262 1.00 66.40 151 TRP C CA 1
ATOM 4847 C C . TRP D 1 151 ? 13.198 -49.013 -43.950 1.00 70.19 151 TRP C C 1
ATOM 4848 O O . TRP D 1 151 ? 14.230 -49.410 -43.409 1.00 71.33 151 TRP C O 1
ATOM 4859 N N . LYS D 1 152 ? 12.204 -49.824 -44.294 1.00 74.54 152 LYS C N 1
ATOM 4860 C CA . LYS D 1 152 ? 12.293 -51.266 -44.104 1.00 80.03 152 LYS C CA 1
ATOM 4861 C C . LYS D 1 152 ? 11.892 -52.021 -45.366 1.00 77.97 152 LYS C C 1
ATOM 4862 O O . LYS D 1 152 ? 10.796 -51.835 -45.895 1.00 74.67 152 LYS C O 1
ATOM 4868 N N . VAL D 1 153 ? 12.795 -52.871 -45.843 1.00 78.64 153 VAL C N 1
ATOM 4869 C CA . VAL D 1 153 ? 12.539 -53.695 -47.018 1.00 80.75 153 VAL C CA 1
ATOM 4870 C C . VAL D 1 153 ? 12.506 -55.167 -46.617 1.00 85.11 153 VAL C C 1
ATOM 4871 O O . VAL D 1 153 ? 13.548 -55.763 -46.341 1.00 86.63 153 VAL C O 1
ATOM 4875 N N . ASP D 1 154 ? 11.304 -55.740 -46.592 1.00 89.22 154 ASP C N 1
ATOM 4876 C CA . ASP D 1 154 ? 11.079 -57.080 -46.051 1.00 90.45 154 ASP C CA 1
ATOM 4877 C C . ASP D 1 154 ? 11.608 -57.166 -44.622 1.00 93.29 154 ASP C C 1
ATOM 4878 O O . ASP D 1 154 ? 12.347 -58.089 -44.277 1.00 95.43 154 ASP C O 1
ATOM 4883 N N . ASN D 1 155 ? 11.226 -56.183 -43.809 1.00 94.40 155 ASN C N 1
ATOM 4884 C CA . ASN D 1 155 ? 11.648 -56.075 -42.412 1.00 96.59 155 ASN C CA 1
ATOM 4885 C C . ASN D 1 155 ? 13.162 -55.970 -42.230 1.00 97.27 155 ASN C C 1
ATOM 4886 O O . ASN D 1 155 ? 13.680 -56.218 -41.141 1.00 99.27 155 ASN C O 1
ATOM 4891 N N . ALA D 1 156 ? 13.865 -55.595 -43.293 1.00 100.72 156 ALA C N 1
ATOM 4892 C CA . ALA D 1 156 ? 15.301 -55.361 -43.207 1.00 106.22 156 ALA C CA 1
ATOM 4893 C C . ALA D 1 156 ? 15.583 -53.863 -43.203 1.00 103.14 156 ALA C C 1
ATOM 4894 O O . ALA D 1 156 ? 15.246 -53.157 -44.153 1.00 82.56 156 ALA C O 1
ATOM 4896 N N . LEU D 1 157 ? 16.195 -53.386 -42.124 1.00 99.15 157 LEU C N 1
ATOM 4897 C CA . LEU D 1 157 ? 16.480 -51.964 -41.958 1.00 100.27 157 LEU C CA 1
ATOM 4898 C C . LEU D 1 157 ? 17.425 -51.446 -43.039 1.00 101.12 157 LEU C C 1
ATOM 4899 O O . LEU D 1 157 ? 18.420 -52.091 -43.369 1.00 107.08 157 LEU C O 1
ATOM 4904 N N . GLN D 1 158 ? 17.102 -50.279 -43.588 1.00 93.12 158 GLN C N 1
ATOM 4905 C CA . GLN D 1 158 ? 17.907 -49.676 -44.645 1.00 87.75 158 GLN C CA 1
ATOM 4906 C C . GLN D 1 158 ? 18.822 -48.588 -44.093 1.00 85.50 158 GLN C C 1
ATOM 4907 O O . GLN D 1 158 ? 18.516 -47.964 -43.077 1.00 84.91 158 GLN C O 1
ATOM 4913 N N . SER D 1 159 ? 19.945 -48.368 -44.770 1.00 84.06 159 SER C N 1
ATOM 4914 C CA . SER D 1 159 ? 20.913 -47.366 -44.340 1.00 75.46 159 SER C CA 1
ATOM 4915 C C . SER D 1 159 ? 21.838 -46.953 -45.482 1.00 80.29 159 SER C C 1
ATOM 4916 O O . SER D 1 159 ? 22.357 -47.798 -46.213 1.00 76.49 159 SER C O 1
ATOM 4919 N N . GLY D 1 160 ? 22.029 -45.646 -45.630 1.00 75.24 160 GLY C N 1
ATOM 4920 C CA . GLY D 1 160 ? 22.940 -45.105 -46.622 1.00 74.17 160 GLY C CA 1
ATOM 4921 C C . GLY D 1 160 ? 22.382 -45.097 -48.032 1.00 73.86 160 GLY C C 1
ATOM 4922 O O . GLY D 1 160 ? 23.101 -44.806 -48.989 1.00 74.81 160 GLY C O 1
ATOM 4923 N N . ASN D 1 161 ? 21.099 -45.414 -48.165 1.00 71.81 161 ASN C N 1
ATOM 4924 C CA . ASN D 1 161 ? 20.463 -45.468 -49.476 1.00 69.72 161 ASN C CA 1
ATOM 4925 C C . ASN D 1 161 ? 19.178 -44.645 -49.539 1.00 67.83 161 ASN C C 1
ATOM 4926 O O . ASN D 1 161 ? 18.256 -44.974 -50.285 1.00 63.01 161 ASN C O 1
ATOM 4931 N N . SER D 1 162 ? 19.125 -43.573 -48.756 1.00 61.86 162 SER C N 1
ATOM 4932 C CA . SER D 1 162 ? 17.963 -42.692 -48.745 1.00 61.59 162 SER C CA 1
ATOM 4933 C C . SER D 1 162 ? 18.366 -41.246 -48.469 1.00 59.61 162 SER C C 1
ATOM 4934 O O . SER D 1 162 ? 19.309 -40.985 -47.723 1.00 57.25 162 SER C O 1
ATOM 4937 N N . GLN D 1 163 ? 17.647 -40.311 -49.081 1.00 58.40 163 GLN C N 1
ATOM 4938 C CA . GLN D 1 163 ? 17.889 -38.891 -48.859 1.00 55.60 163 GLN C CA 1
ATOM 4939 C C . GLN D 1 163 ? 16.595 -38.185 -48.486 1.00 55.31 163 GLN C C 1
ATOM 4940 O O . GLN D 1 163 ? 15.537 -38.476 -49.044 1.00 55.47 163 GLN C O 1
ATOM 4946 N N . GLU D 1 164 ? 16.684 -37.259 -47.538 1.00 56.70 164 GLU C N 1
ATOM 4947 C CA . GLU D 1 164 ? 15.511 -36.530 -47.072 1.00 56.46 164 GLU C CA 1
ATOM 4948 C C . GLU D 1 164 ? 15.526 -35.067 -47.502 1.00 51.64 164 GLU C C 1
ATOM 4949 O O . GLU D 1 164 ? 16.584 -34.447 -47.611 1.00 50.50 164 GLU C O 1
ATOM 4955 N N . SER D 1 165 ? 14.338 -34.527 -47.746 1.00 48.39 165 SER C N 1
ATOM 4956 C CA . SER D 1 165 ? 14.175 -33.108 -48.020 1.00 46.58 165 SER C CA 1
ATOM 4957 C C . SER D 1 165 ? 13.049 -32.551 -47.156 1.00 47.51 165 SER C C 1
ATOM 4958 O O . SER D 1 165 ? 11.976 -33.148 -47.060 1.00 50.27 165 SER C O 1
ATOM 4961 N N . VAL D 1 166 ? 13.301 -31.413 -46.520 1.00 44.09 166 VAL C N 1
ATOM 4962 C CA . VAL D 1 166 ? 12.317 -30.802 -45.638 1.00 39.02 166 VAL C CA 1
ATOM 4963 C C . VAL D 1 166 ? 11.945 -29.406 -46.120 1.00 37.52 166 VAL C C 1
ATOM 4964 O O . VAL D 1 166 ? 12.820 -28.586 -46.399 1.00 38.63 166 VAL C O 1
ATOM 4968 N N . THR D 1 167 ? 10.646 -29.143 -46.221 1.00 38.21 167 THR C N 1
ATOM 4969 C CA . THR D 1 167 ? 10.166 -27.823 -46.607 1.00 39.29 167 THR C CA 1
ATOM 4970 C C . THR D 1 167 ? 10.508 -26.795 -45.539 1.00 45.21 167 THR C C 1
ATOM 4971 O O . THR D 1 167 ? 10.729 -27.141 -44.379 1.00 47.19 167 THR C O 1
ATOM 4975 N N . GLU D 1 168 ? 10.556 -25.529 -45.939 1.00 41.46 168 GLU C N 1
ATOM 4976 C CA . GLU D 1 168 ? 10.680 -24.439 -44.984 1.00 38.75 168 GLU C CA 1
ATOM 4977 C C . GLU D 1 168 ? 9.415 -24.400 -44.139 1.00 36.30 168 GLU C C 1
ATOM 4978 O O . GLU D 1 168 ? 8.383 -24.944 -44.539 1.00 30.48 168 GLU C O 1
ATOM 4984 N N . GLN D 1 169 ? 9.491 -23.768 -42.973 1.00 33.33 169 GLN C N 1
ATOM 4985 C CA . GLN D 1 169 ? 8.306 -23.611 -42.142 1.00 36.07 169 GLN C CA 1
ATOM 4986 C C . GLN D 1 169 ? 7.251 -22.823 -42.907 1.00 33.15 169 GLN C C 1
ATOM 4987 O O . GLN D 1 169 ? 7.528 -21.743 -43.431 1.00 27.71 169 GLN C O 1
ATOM 4993 N N . ASP D 1 170 ? 6.049 -23.382 -42.988 1.00 31.88 170 ASP C N 1
ATOM 4994 C CA . ASP D 1 170 ? 4.955 -22.723 -43.685 1.00 35.43 170 ASP C CA 1
ATOM 4995 C C . ASP D 1 170 ? 4.615 -21.408 -42.992 1.00 35.34 170 ASP C C 1
ATOM 4996 O O . ASP D 1 170 ? 4.436 -21.364 -41.776 1.00 34.93 170 ASP C O 1
ATOM 5001 N N . SER D 1 171 ? 4.533 -20.335 -43.770 1.00 34.47 171 SER C N 1
ATOM 5002 C CA . SER D 1 171 ? 4.327 -19.004 -43.210 1.00 36.95 171 SER C CA 1
ATOM 5003 C C . SER D 1 171 ? 2.863 -18.729 -42.884 1.00 40.56 171 SER C C 1
ATOM 5004 O O . SER D 1 171 ? 2.478 -17.583 -42.651 1.00 41.49 171 SER C O 1
ATOM 5007 N N . LYS D 1 172 ? 2.048 -19.780 -42.860 1.00 42.13 172 LYS C N 1
ATOM 5008 C CA . LYS D 1 172 ? 0.629 -19.627 -42.560 1.00 40.53 172 LYS C CA 1
ATOM 5009 C C . LYS D 1 172 ? 0.157 -20.568 -41.449 1.00 37.93 172 LYS C C 1
ATOM 5010 O O . LYS D 1 172 ? -0.596 -20.153 -40.569 1.00 39.57 172 LYS C O 1
ATOM 5016 N N . ASP D 1 173 ? 0.597 -21.824 -41.479 1.00 36.38 173 ASP C N 1
ATOM 5017 C CA . ASP D 1 173 ? 0.206 -22.776 -40.438 1.00 36.90 173 ASP C CA 1
ATOM 5018 C C . ASP D 1 173 ? 1.397 -23.266 -39.612 1.00 33.99 173 ASP C C 1
ATOM 5019 O O . ASP D 1 173 ? 1.239 -24.107 -38.728 1.00 37.20 173 ASP C O 1
ATOM 5024 N N . SER D 1 174 ? 2.582 -22.742 -39.919 1.00 29.86 174 SER C N 1
ATOM 5025 C CA . SER D 1 174 ? 3.802 -23.020 -39.158 1.00 31.63 174 SER C CA 1
ATOM 5026 C C . SER D 1 174 ? 4.170 -24.503 -39.093 1.00 34.88 174 SER C C 1
ATOM 5027 O O . SER D 1 174 ? 4.852 -24.936 -38.164 1.00 32.41 174 SER C O 1
ATOM 5030 N N . THR D 1 175 ? 3.733 -25.277 -40.081 1.00 32.11 175 THR C N 1
ATOM 5031 C CA . THR D 1 175 ? 4.041 -26.703 -40.109 1.00 33.25 175 THR C CA 1
ATOM 5032 C C . THR D 1 175 ? 5.212 -27.014 -41.033 1.00 34.60 175 THR C C 1
ATOM 5033 O O . THR D 1 175 ? 5.645 -26.167 -41.815 1.00 29.58 175 THR C O 1
ATOM 5037 N N . TYR D 1 176 ? 5.720 -28.237 -40.930 1.00 37.22 176 TYR C N 1
ATOM 5038 C CA . TYR D 1 176 ? 6.767 -28.718 -41.821 1.00 36.88 176 TYR C CA 1
ATOM 5039 C C . TYR D 1 176 ? 6.271 -29.913 -42.622 1.00 36.86 176 TYR C C 1
ATOM 5040 O O . TYR D 1 176 ? 5.336 -30.597 -42.213 1.00 32.32 176 TYR C O 1
ATOM 5049 N N . SER D 1 177 ? 6.904 -30.159 -43.763 1.00 35.73 177 SER C N 1
ATOM 5050 C CA . SER D 1 177 ? 6.661 -31.376 -44.525 1.00 37.55 177 SER C CA 1
ATOM 5051 C C . SER D 1 177 ? 7.991 -32.020 -44.895 1.00 32.04 177 SER C C 1
ATOM 5052 O O . SER D 1 177 ? 9.007 -31.337 -45.010 1.00 36.51 177 SER C O 1
ATOM 5055 N N . LEU D 1 178 ? 7.980 -33.336 -45.078 1.00 36.78 178 LEU C N 1
ATOM 5056 C CA . LEU D 1 178 ? 9.210 -34.074 -45.335 1.00 40.99 178 LEU C CA 1
ATOM 5057 C C . LEU D 1 178 ? 9.011 -35.128 -46.421 1.00 47.13 178 LEU C C 1
ATOM 5058 O O . LEU D 1 178 ? 7.958 -35.762 -46.503 1.00 50.05 178 LEU C O 1
ATOM 5063 N N . SER D 1 179 ? 10.033 -35.308 -47.251 1.00 47.14 179 SER C N 1
ATOM 5064 C CA . SER D 1 179 ? 10.015 -36.344 -48.275 1.00 47.87 179 SER C CA 1
ATOM 5065 C C . SER D 1 179 ? 11.302 -37.161 -48.231 1.00 44.66 179 SER C C 1
ATOM 5066 O O . SER D 1 179 ? 12.394 -36.626 -48.420 1.00 48.11 179 SER C O 1
ATOM 5069 N N . SER D 1 180 ? 11.167 -38.457 -47.973 1.00 43.90 180 SER C N 1
ATOM 5070 C CA . SER D 1 180 ? 12.313 -39.357 -47.950 1.00 45.68 180 SER C CA 1
ATOM 5071 C C . SER D 1 180 ? 12.259 -40.301 -49.142 1.00 47.69 180 SER C C 1
ATOM 5072 O O . SER D 1 180 ? 11.275 -41.015 -49.333 1.00 50.47 180 SER C O 1
ATOM 5075 N N . THR D 1 181 ? 13.319 -40.301 -49.943 1.00 47.69 181 THR C N 1
ATOM 5076 C CA . THR D 1 181 ? 13.350 -41.106 -51.158 1.00 49.31 181 THR C CA 1
ATOM 5077 C C . THR D 1 181 ? 14.304 -42.290 -51.045 1.00 54.22 181 THR C C 1
ATOM 5078 O O . THR D 1 181 ? 15.517 -42.115 -50.926 1.00 54.45 181 THR C O 1
ATOM 5082 N N . LEU D 1 182 ? 13.744 -43.495 -51.084 1.00 56.22 182 LEU C N 1
ATOM 5083 C CA . LEU D 1 182 ? 14.538 -44.716 -51.069 1.00 58.91 182 LEU C CA 1
ATOM 5084 C C . LEU D 1 182 ? 14.955 -45.091 -52.487 1.00 58.97 182 LEU C C 1
ATOM 5085 O O . LEU D 1 182 ? 14.121 -45.481 -53.305 1.00 60.26 182 LEU C O 1
ATOM 5090 N N . THR D 1 183 ? 16.246 -44.970 -52.774 1.00 57.18 183 THR C N 1
ATOM 5091 C CA . THR D 1 183 ? 16.755 -45.237 -54.114 1.00 57.73 183 THR C CA 1
ATOM 5092 C C . THR D 1 183 ? 17.337 -46.642 -54.229 1.00 61.12 183 THR C C 1
ATOM 5093 O O . THR D 1 183 ? 18.341 -46.964 -53.593 1.00 63.74 183 THR C O 1
ATOM 5097 N N . LEU D 1 184 ? 16.697 -47.472 -55.045 1.00 59.88 184 LEU C N 1
ATOM 5098 C CA . LEU D 1 184 ? 17.156 -48.837 -55.275 1.00 61.96 184 LEU C CA 1
ATOM 5099 C C . LEU D 1 184 ? 17.368 -49.106 -56.758 1.00 61.45 184 LEU C C 1
ATOM 5100 O O . LEU D 1 184 ? 16.744 -48.472 -57.609 1.00 58.61 184 LEU C O 1
ATOM 5105 N N . SER D 1 185 ? 18.254 -50.048 -57.064 1.00 66.13 185 SER C N 1
ATOM 5106 C CA . SER D 1 185 ? 18.421 -50.511 -58.434 1.00 68.28 185 SER C CA 1
ATOM 5107 C C . SER D 1 185 ? 17.233 -51.389 -58.803 1.00 68.53 185 SER C C 1
ATOM 5108 O O . SER D 1 185 ? 16.552 -51.913 -57.921 1.00 70.07 185 SER C O 1
ATOM 5111 N N . LYS D 1 186 ? 16.981 -51.544 -60.099 1.00 68.63 186 LYS C N 1
ATOM 5112 C CA . LYS D 1 186 ? 15.867 -52.363 -60.565 1.00 71.16 186 LYS C CA 1
ATOM 5113 C C . LYS D 1 186 ? 16.026 -53.813 -60.113 1.00 75.62 186 LYS C C 1
ATOM 5114 O O . LYS D 1 186 ? 15.045 -54.490 -59.807 1.00 77.36 186 LYS C O 1
ATOM 5120 N N . ALA D 1 187 ? 17.271 -54.277 -60.065 1.00 76.23 187 ALA C N 1
ATOM 5121 C CA . ALA D 1 187 ? 17.567 -55.638 -59.636 1.00 80.23 187 ALA C CA 1
ATOM 5122 C C . ALA D 1 187 ? 17.237 -55.837 -58.160 1.00 80.93 187 ALA C C 1
ATOM 5123 O O . ALA D 1 187 ? 16.507 -56.760 -57.798 1.00 83.73 187 ALA C O 1
ATOM 5125 N N . ASP D 1 188 ? 17.777 -54.966 -57.314 1.00 78.36 188 ASP C N 1
ATOM 5126 C CA . ASP D 1 188 ? 17.550 -55.048 -55.875 1.00 79.08 188 ASP C CA 1
ATOM 5127 C C . ASP D 1 188 ? 16.082 -54.838 -55.522 1.00 77.98 188 ASP C C 1
ATOM 5128 O O . ASP D 1 188 ? 15.569 -55.445 -54.582 1.00 72.89 188 ASP C O 1
ATOM 5133 N N . TYR D 1 189 ? 15.411 -53.978 -56.282 1.00 76.58 189 TYR C N 1
ATOM 5134 C CA . TYR D 1 189 ? 14.012 -53.663 -56.022 1.00 73.37 189 TYR C CA 1
ATOM 5135 C C . TYR D 1 189 ? 13.091 -54.842 -56.321 1.00 78.84 189 TYR C C 1
ATOM 5136 O O . TYR D 1 189 ? 12.174 -55.133 -55.553 1.00 79.69 189 TYR C O 1
ATOM 5145 N N . GLU D 1 190 ? 13.338 -55.520 -57.437 1.00 82.72 190 GLU C N 1
ATOM 5146 C CA . GLU D 1 190 ? 12.495 -56.636 -57.853 1.00 85.74 190 GLU C CA 1
ATOM 5147 C C . GLU D 1 190 ? 12.837 -57.929 -57.116 1.00 89.28 190 GLU C C 1
ATOM 5148 O O . GLU D 1 190 ? 12.197 -58.958 -57.328 1.00 92.34 190 GLU C O 1
ATOM 5154 N N . LYS D 1 191 ? 13.844 -57.873 -56.250 1.00 89.83 191 LYS C N 1
ATOM 5155 C CA . LYS D 1 191 ? 14.232 -59.037 -55.460 1.00 92.02 191 LYS C CA 1
ATOM 5156 C C . LYS D 1 191 ? 13.637 -58.989 -54.057 1.00 92.53 191 LYS C C 1
ATOM 5157 O O . LYS D 1 191 ? 14.050 -59.740 -53.173 1.00 94.65 191 LYS C O 1
ATOM 5163 N N . HIS D 1 192 ? 12.667 -58.103 -53.856 1.00 89.53 192 HIS C N 1
ATOM 5164 C CA . HIS D 1 192 ? 11.996 -57.986 -52.567 1.00 89.54 192 HIS C CA 1
ATOM 5165 C C . HIS D 1 192 ? 10.508 -57.695 -52.740 1.00 87.25 192 HIS C C 1
ATOM 5166 O O . HIS D 1 192 ? 10.039 -57.460 -53.854 1.00 84.17 192 HIS C O 1
ATOM 5173 N N . LYS D 1 193 ? 9.771 -57.706 -51.634 1.00 88.66 193 LYS C N 1
ATOM 5174 C CA . LYS D 1 193 ? 8.318 -57.584 -51.689 1.00 88.37 193 LYS C CA 1
ATOM 5175 C C . LYS D 1 193 ? 7.773 -56.429 -50.851 1.00 82.52 193 LYS C C 1
ATOM 5176 O O . LYS D 1 193 ? 7.234 -55.464 -51.390 1.00 79.26 193 LYS C O 1
ATOM 5182 N N . VAL D 1 194 ? 7.908 -56.535 -49.532 1.00 83.60 194 VAL C N 1
ATOM 5183 C CA . VAL D 1 194 ? 7.315 -55.558 -48.624 1.00 78.98 194 VAL C CA 1
ATOM 5184 C C . VAL D 1 194 ? 8.205 -54.336 -48.415 1.00 76.26 194 VAL C C 1
ATOM 5185 O O . VAL D 1 194 ? 9.282 -54.432 -47.826 1.00 77.67 194 VAL C O 1
ATOM 5189 N N . TYR D 1 195 ? 7.741 -53.188 -48.899 1.00 69.98 195 TYR C N 1
ATOM 5190 C CA . TYR D 1 195 ? 8.445 -51.925 -48.705 1.00 67.02 195 TYR C CA 1
ATOM 5191 C C . TYR D 1 195 ? 7.669 -51.031 -47.749 1.00 65.13 195 TYR C C 1
ATOM 5192 O O . TYR D 1 195 ? 6.580 -50.558 -48.074 1.00 60.24 195 TYR C O 1
ATOM 5201 N N . ALA D 1 196 ? 8.235 -50.803 -46.569 1.00 65.03 196 ALA C N 1
ATOM 5202 C CA . ALA D 1 196 ? 7.541 -50.063 -45.523 1.00 65.11 196 ALA C CA 1
ATOM 5203 C C . ALA D 1 196 ? 8.291 -48.800 -45.113 1.00 67.12 196 ALA C C 1
ATOM 5204 O O . ALA D 1 196 ? 9.518 -48.737 -45.184 1.00 68.81 196 ALA C O 1
ATOM 5206 N N . CYS D 1 197 ? 7.534 -47.797 -44.682 1.00 65.81 197 CYS C N 1
ATOM 5207 C CA . CYS D 1 197 ? 8.103 -46.555 -44.177 1.00 62.34 197 CYS C CA 1
ATOM 5208 C C . CYS D 1 197 ? 7.648 -46.312 -42.742 1.00 65.02 197 CYS C C 1
ATOM 5209 O O . CYS D 1 197 ? 6.471 -46.053 -42.492 1.00 67.95 197 CYS C O 1
ATOM 5212 N N . GLU D 1 198 ? 8.581 -46.403 -41.801 1.00 64.46 198 GLU C N 1
ATOM 5213 C CA . GLU D 1 198 ? 8.263 -46.208 -40.390 1.00 65.78 198 GLU C CA 1
ATOM 5214 C C . GLU D 1 198 ? 8.652 -44.807 -39.929 1.00 63.06 198 GLU C C 1
ATOM 5215 O O . GLU D 1 198 ? 9.800 -44.390 -40.082 1.00 64.97 198 GLU C O 1
ATOM 5221 N N . VAL D 1 199 ? 7.689 -44.088 -39.362 1.00 61.26 199 VAL C N 1
ATOM 5222 C CA . VAL D 1 199 ? 7.900 -42.703 -38.956 1.00 61.63 199 VAL C CA 1
ATOM 5223 C C . VAL D 1 199 ? 7.690 -42.503 -37.458 1.00 64.65 199 VAL C C 1
ATOM 5224 O O . VAL D 1 199 ? 6.661 -42.893 -36.907 1.00 64.96 199 VAL C O 1
ATOM 5228 N N . THR D 1 200 ? 8.675 -41.893 -36.806 1.00 66.70 200 THR C N 1
ATOM 5229 C CA . THR D 1 200 ? 8.570 -41.562 -35.390 1.00 64.34 200 THR C CA 1
ATOM 5230 C C . THR D 1 200 ? 8.496 -40.050 -35.194 1.00 62.96 200 THR C C 1
ATOM 5231 O O . THR D 1 200 ? 9.418 -39.321 -35.561 1.00 65.48 200 THR C O 1
ATOM 5235 N N . HIS D 1 201 ? 7.392 -39.585 -34.618 1.00 60.53 201 HIS C N 1
ATOM 5236 C CA . HIS D 1 201 ? 7.198 -38.161 -34.372 1.00 57.38 201 HIS C CA 1
ATOM 5237 C C . HIS D 1 201 ? 6.581 -37.932 -32.995 1.00 56.93 201 HIS C C 1
ATOM 5238 O O . HIS D 1 201 ? 5.942 -38.825 -32.438 1.00 58.13 201 HIS C O 1
ATOM 5245 N N . GLN D 1 202 ? 6.779 -36.734 -32.452 1.00 51.86 202 GLN C N 1
ATOM 5246 C CA . GLN D 1 202 ? 6.281 -36.388 -31.124 1.00 55.54 202 GLN C CA 1
ATOM 5247 C C . GLN D 1 202 ? 4.756 -36.470 -31.044 1.00 54.88 202 GLN C C 1
ATOM 5248 O O . GLN D 1 202 ? 4.195 -36.791 -29.995 1.00 54.49 202 GLN C O 1
ATOM 5254 N N . GLY D 1 203 ? 4.092 -36.187 -32.160 1.00 53.39 203 GLY C N 1
ATOM 5255 C CA . GLY D 1 203 ? 2.642 -36.234 -32.222 1.00 51.47 203 GLY C CA 1
ATOM 5256 C C . GLY D 1 203 ? 2.099 -37.644 -32.350 1.00 53.68 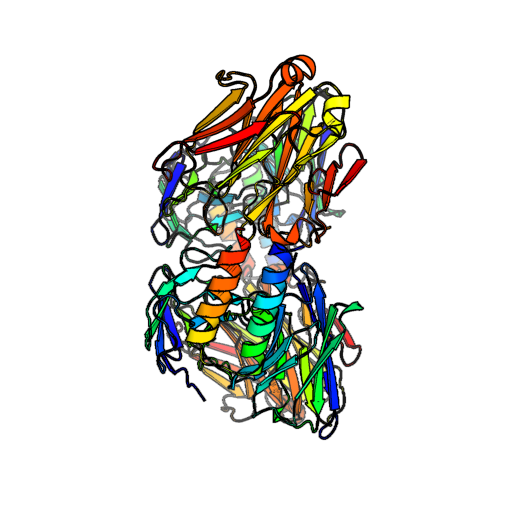203 GLY C C 1
ATOM 5257 O O . GLY D 1 203 ? 0.889 -37.861 -32.278 1.00 53.64 203 GLY C O 1
ATOM 5258 N N . LEU D 1 204 ? 2.996 -38.604 -32.542 1.00 56.84 204 LEU C N 1
ATOM 5259 C CA . LEU D 1 204 ? 2.609 -40.003 -32.660 1.00 60.05 204 LEU C CA 1
ATOM 5260 C C . LEU D 1 204 ? 2.985 -40.780 -31.404 1.00 56.13 204 LEU C C 1
ATOM 5261 O O . LEU D 1 204 ? 4.160 -40.871 -31.048 1.00 57.04 204 LEU C O 1
ATOM 5266 N N . SER D 1 205 ? 1.981 -41.338 -30.734 1.00 61.10 205 SER C N 1
ATOM 5267 C CA . SER D 1 205 ? 2.209 -42.139 -29.537 1.00 69.95 205 SER C CA 1
ATOM 5268 C C . SER D 1 205 ? 2.923 -43.440 -29.891 1.00 73.81 205 SER C C 1
ATOM 5269 O O . SER D 1 205 ? 3.591 -44.045 -29.052 1.00 77.47 205 SER C O 1
ATOM 5272 N N . SER D 1 206 ? 2.773 -43.860 -31.142 1.00 74.22 206 SER C N 1
ATOM 5273 C CA . SER D 1 206 ? 3.438 -45.053 -31.649 1.00 77.86 206 SER C CA 1
ATOM 5274 C C . SER D 1 206 ? 3.841 -44.841 -33.105 1.00 75.52 206 SER C C 1
ATOM 5275 O O . SER D 1 206 ? 3.115 -44.192 -33.858 1.00 73.86 206 SER C O 1
ATOM 5278 N N . PRO D 1 207 ? 5.008 -45.376 -33.500 1.00 73.89 207 PRO C N 1
ATOM 5279 C CA . PRO D 1 207 ? 5.511 -45.259 -34.875 1.00 71.18 207 PRO C CA 1
ATOM 5280 C C . PRO D 1 207 ? 4.502 -45.720 -35.927 1.00 69.57 207 PRO C C 1
ATOM 5281 O O . PRO D 1 207 ? 4.132 -46.894 -35.961 1.00 71.82 207 PRO C O 1
ATOM 5285 N N . VAL D 1 208 ? 4.065 -44.790 -36.770 1.00 65.54 208 VAL C N 1
ATOM 5286 C CA . VAL D 1 208 ? 3.112 -45.089 -37.832 1.00 62.93 208 VAL C CA 1
ATOM 5287 C C . VAL D 1 208 ? 3.828 -45.632 -39.064 1.00 63.61 208 VAL C C 1
ATOM 5288 O O . VAL D 1 208 ? 4.786 -45.031 -39.551 1.00 63.31 208 VAL C O 1
ATOM 5292 N N . THR D 1 209 ? 3.359 -46.771 -39.563 1.00 61.76 209 THR C N 1
ATOM 5293 C CA . THR D 1 209 ? 3.990 -47.421 -40.705 1.00 66.35 209 THR C CA 1
ATOM 5294 C C . THR D 1 209 ? 3.064 -47.498 -41.916 1.00 65.90 209 THR C C 1
ATOM 5295 O O . THR D 1 209 ? 1.948 -48.009 -41.827 1.00 68.48 209 THR C O 1
ATOM 5299 N N . LYS D 1 210 ? 3.538 -46.980 -43.044 1.00 61.00 210 LYS C N 1
ATOM 5300 C CA . LYS D 1 210 ? 2.844 -47.130 -44.317 1.00 64.64 210 LYS C CA 1
ATOM 5301 C C . LYS D 1 210 ? 3.651 -48.060 -45.213 1.00 67.63 210 LYS C C 1
ATOM 5302 O O . LYS D 1 210 ? 4.874 -47.945 -45.290 1.00 70.30 210 LYS C O 1
ATOM 5308 N N . SER D 1 211 ? 2.973 -48.982 -45.887 1.00 69.55 211 SER C N 1
ATOM 5309 C CA . SER D 1 211 ? 3.671 -49.995 -46.670 1.00 73.81 211 SER C CA 1
ATOM 5310 C C . SER D 1 211 ? 2.897 -50.448 -47.902 1.00 69.12 211 SER C C 1
ATOM 5311 O O . SER D 1 211 ? 1.684 -50.261 -47.997 1.00 70.38 211 SER C O 1
ATOM 5314 N N . PHE D 1 212 ? 3.618 -51.046 -48.845 1.00 70.88 212 PHE C N 1
ATOM 5315 C CA . PHE D 1 212 ? 3.009 -51.648 -50.023 1.00 72.76 212 PHE C CA 1
ATOM 5316 C C . PHE D 1 212 ? 3.773 -52.906 -50.416 1.00 85.36 212 PHE C C 1
ATOM 5317 O O . PHE D 1 212 ? 4.894 -53.131 -49.959 1.00 84.81 212 PHE C O 1
ATOM 5325 N N . ASN D 1 213 ? 3.160 -53.724 -51.263 1.00 78.58 213 ASN C N 1
ATOM 5326 C CA . ASN D 1 213 ? 3.821 -54.910 -51.786 1.00 82.03 213 ASN C CA 1
ATOM 5327 C C . ASN D 1 213 ? 4.024 -54.786 -53.290 1.00 82.64 213 ASN C C 1
ATOM 5328 O O . ASN D 1 213 ? 3.102 -54.421 -54.020 1.00 82.17 213 ASN C O 1
ATOM 5333 N N . ARG D 1 214 ? 5.237 -55.083 -53.746 1.00 83.97 214 ARG C N 1
ATOM 5334 C CA . ARG D 1 214 ? 5.597 -54.924 -55.152 1.00 93.26 214 ARG C CA 1
ATOM 5335 C C . ARG D 1 214 ? 4.727 -55.775 -56.073 1.00 96.73 214 ARG C C 1
ATOM 5336 O O . ARG D 1 214 ? 4.679 -56.999 -55.945 1.00 100.99 214 ARG C O 1
ATOM 5344 N N . GLY D 1 215 ? 4.040 -55.115 -57.000 1.00 96.04 215 GLY C N 1
ATOM 5345 C CA . GLY D 1 215 ? 3.194 -55.799 -57.960 1.00 100.55 215 GLY C CA 1
ATOM 5346 C C . GLY D 1 215 ? 1.722 -55.750 -57.599 1.00 104.85 215 GLY C C 1
ATOM 5347 O O . GLY D 1 215 ? 0.862 -55.644 -58.473 1.00 105.07 215 GLY C O 1
ATOM 5348 N N . GLU D 1 216 ? 1.432 -55.824 -56.304 1.00 109.52 216 GLU C N 1
ATOM 5349 C CA . GLU D 1 216 ? 0.055 -55.850 -55.826 1.00 114.64 216 GLU C CA 1
ATOM 5350 C C . GLU D 1 216 ? -0.601 -54.475 -55.914 1.00 116.71 216 GLU C C 1
ATOM 5351 O O . GLU D 1 216 ? 0.017 -53.457 -55.602 1.00 112.40 216 GLU C O 1
ATOM 5357 N N . CYS D 1 217 ? -1.859 -54.458 -56.343 1.00 123.20 217 CYS C N 1
ATOM 5358 C CA . CYS D 1 217 ? -2.598 -53.215 -56.530 1.00 126.40 217 CYS C CA 1
ATOM 5359 C C . CYS D 1 217 ? -3.213 -52.736 -55.217 1.00 128.51 217 CYS C C 1
ATOM 5360 O O . CYS D 1 217 ? -3.914 -51.725 -55.169 1.00 127.59 217 CYS C O 1
ATOM 5364 N N . ALA E 3 5 ? 24.983 32.347 -59.662 1.00 107.71 12 ALA F N 1
ATOM 5365 C CA . ALA E 3 5 ? 24.752 31.295 -58.680 1.00 106.53 12 ALA F CA 1
ATOM 5366 C C . ALA E 3 5 ? 25.759 31.384 -57.538 1.00 105.92 12 ALA F C 1
ATOM 5367 O O . ALA E 3 5 ? 26.604 30.504 -57.376 1.00 104.44 12 ALA F O 1
ATOM 5369 N N . ALA E 3 6 ? 25.661 32.450 -56.751 1.00 107.62 13 ALA F N 1
ATOM 5370 C CA . ALA E 3 6 ? 26.580 32.673 -55.640 1.00 108.39 13 ALA F CA 1
ATOM 5371 C C . ALA E 3 6 ? 26.370 31.649 -54.529 1.00 109.14 13 ALA F C 1
ATOM 5372 O O . ALA E 3 6 ? 27.309 30.968 -54.115 1.00 108.47 13 ALA F O 1
ATOM 5374 N N . LEU E 3 7 ? 25.134 31.544 -54.052 1.00 109.67 14 LEU F N 1
ATOM 5375 C CA . LEU E 3 7 ? 24.807 30.616 -52.976 1.00 106.97 14 LEU F CA 1
ATOM 5376 C C . LEU E 3 7 ? 24.804 29.174 -53.471 1.00 102.97 14 LEU F C 1
ATOM 5377 O O . LEU E 3 7 ? 25.184 28.257 -52.743 1.00 100.90 14 LEU F O 1
ATOM 5382 N N . GLU E 3 8 ? 24.370 28.982 -54.713 1.00 102.48 15 GLU F N 1
ATOM 5383 C CA . GLU E 3 8 ? 24.316 27.653 -55.313 1.00 99.41 15 GLU F CA 1
ATOM 5384 C C . GLU E 3 8 ? 25.723 27.088 -55.483 1.00 96.27 15 GLU F C 1
ATOM 5385 O O . GLU E 3 8 ? 25.920 25.873 -55.487 1.00 93.94 15 GLU F O 1
ATOM 5391 N N . GLU E 3 9 ? 26.698 27.983 -55.616 1.00 95.54 16 GLU F N 1
ATOM 5392 C CA . GLU E 3 9 ? 28.099 27.592 -55.706 1.00 93.17 16 GLU F CA 1
ATOM 5393 C C . GLU E 3 9 ? 28.556 26.918 -54.416 1.00 92.84 16 GLU F C 1
ATOM 5394 O O . GLU E 3 9 ? 29.285 25.927 -54.447 1.00 95.78 16 GLU F O 1
ATOM 5400 N N . LEU E 3 10 ? 28.114 27.458 -53.284 1.00 91.11 17 LEU F N 1
ATOM 5401 C CA . LEU E 3 10 ? 28.469 26.912 -51.977 1.00 85.87 17 LEU F CA 1
ATOM 5402 C C . LEU E 3 10 ? 27.912 25.505 -51.783 1.00 83.22 17 LEU F C 1
ATOM 5403 O O . LEU E 3 10 ? 28.522 24.676 -51.108 1.00 79.86 17 LEU F O 1
ATOM 5408 N N . VAL E 3 11 ? 26.751 25.243 -52.376 1.00 85.84 18 VAL F N 1
ATOM 5409 C CA . VAL E 3 11 ? 26.125 23.928 -52.291 1.00 87.78 18 VAL F CA 1
ATOM 5410 C C . VAL E 3 11 ? 26.948 22.882 -53.036 1.00 86.70 18 VAL F C 1
ATOM 5411 O O . VAL E 3 11 ? 27.207 21.795 -52.517 1.00 86.19 18 VAL F O 1
ATOM 5415 N N . LYS E 3 12 ? 27.361 23.220 -54.253 1.00 83.44 19 LYS F N 1
ATOM 5416 C CA . LYS E 3 12 ? 28.174 22.320 -55.061 1.00 82.08 19 LYS F CA 1
ATOM 5417 C C . LYS E 3 12 ? 29.542 22.097 -54.426 1.00 79.17 19 LYS F C 1
ATOM 5418 O O . LYS E 3 12 ? 30.001 20.961 -54.312 1.00 76.42 19 LYS F O 1
ATOM 5424 N N . LEU E 3 13 ? 30.182 23.188 -54.009 1.00 77.40 20 LEU F N 1
ATOM 5425 C CA . LEU E 3 13 ? 31.501 23.126 -53.383 1.00 76.70 20 LEU F CA 1
ATOM 5426 C C . LEU E 3 13 ? 31.504 22.252 -52.134 1.00 76.75 20 LEU F C 1
ATOM 5427 O O . LEU E 3 13 ? 32.444 21.492 -51.902 1.00 78.98 20 LEU F O 1
ATOM 5432 N N . GLN E 3 14 ? 30.451 22.365 -51.330 1.00 74.28 21 GLN F N 1
ATOM 5433 C CA . GLN E 3 14 ? 30.336 21.568 -50.115 1.00 71.30 21 GLN F CA 1
ATOM 5434 C C . GLN E 3 14 ? 30.065 20.106 -50.449 1.00 73.81 21 GLN F C 1
ATOM 5435 O O . GLN E 3 14 ? 30.687 19.208 -49.883 1.00 71.76 21 GLN F O 1
ATOM 5441 N N . GLY E 3 15 ? 29.144 19.874 -51.378 1.00 79.37 22 GLY F N 1
ATOM 5442 C CA . GLY E 3 15 ? 28.817 18.526 -51.807 1.00 60.90 22 GLY F CA 1
ATOM 5443 C C . GLY E 3 15 ? 29.966 17.848 -52.529 1.00 69.33 22 GLY F C 1
ATOM 5444 O O . GLY E 3 15 ? 30.011 16.621 -52.624 1.00 67.38 22 GLY F O 1
ATOM 5445 N N . GLU E 3 16 ? 30.897 18.649 -53.040 1.00 69.47 23 GLU F N 1
ATOM 5446 C CA . GLU E 3 16 ? 32.059 18.125 -53.750 1.00 71.34 23 GLU F CA 1
ATOM 5447 C C . GLU E 3 16 ? 32.991 17.348 -52.828 1.00 67.89 23 GLU F C 1
ATOM 5448 O O . GLU E 3 16 ? 33.428 16.246 -53.162 1.00 66.22 23 GLU F O 1
ATOM 5454 N N . ARG E 3 17 ? 33.298 17.924 -51.671 1.00 55.63 24 ARG F N 1
ATOM 5455 C CA . ARG E 3 17 ? 34.236 17.298 -50.747 1.00 56.97 24 ARG F CA 1
ATOM 5456 C C . ARG E 3 17 ? 33.530 16.524 -49.638 1.00 58.16 24 ARG F C 1
ATOM 5457 O O . ARG E 3 17 ? 34.178 15.956 -48.757 1.00 59.07 24 ARG F O 1
ATOM 5465 N N . VAL E 3 18 ? 32.201 16.507 -49.681 1.00 57.57 25 VAL F N 1
ATOM 5466 C CA . VAL E 3 18 ? 31.448 15.515 -48.928 1.00 54.17 25 VAL F CA 1
ATOM 5467 C C . VAL E 3 18 ? 31.690 14.185 -49.626 1.00 63.44 25 VAL F C 1
ATOM 5468 O O . VAL E 3 18 ? 31.942 13.163 -48.987 1.00 60.87 25 VAL F O 1
ATOM 5472 N N . ARG E 3 19 ? 31.625 14.225 -50.954 1.00 64.08 26 ARG F N 1
ATOM 5473 C CA . ARG E 3 19 ? 32.022 13.103 -51.794 1.00 64.84 26 ARG F CA 1
ATOM 5474 C C . ARG E 3 19 ? 33.511 12.827 -51.628 1.00 64.81 26 ARG F C 1
ATOM 5475 O O . ARG E 3 19 ? 33.945 11.674 -51.633 1.00 64.08 26 ARG F O 1
ATOM 5483 N N . GLY E 3 20 ? 34.287 13.897 -51.484 1.00 68.42 27 GLY F N 1
ATOM 5484 C CA . GLY E 3 20 ? 35.721 13.788 -51.295 1.00 70.73 27 GLY F CA 1
ATOM 5485 C C . GLY E 3 20 ? 36.074 12.916 -50.107 1.00 73.11 27 GLY F C 1
ATOM 5486 O O . GLY E 3 20 ? 36.834 11.958 -50.237 1.00 74.07 27 GLY F O 1
ATOM 5487 N N . LEU E 3 21 ? 35.497 13.234 -48.953 1.00 75.53 28 LEU F N 1
ATOM 5488 C CA . LEU E 3 21 ? 35.768 12.491 -47.727 1.00 78.45 28 LEU F CA 1
ATOM 5489 C C . LEU E 3 21 ? 35.140 11.098 -47.745 1.00 77.58 28 LEU F C 1
ATOM 5490 O O . LEU E 3 21 ? 35.424 10.273 -46.877 1.00 81.00 28 LEU F O 1
ATOM 5495 N N . LYS E 3 22 ? 34.284 10.839 -48.729 1.00 72.19 29 LYS F N 1
ATOM 5496 C CA . LYS E 3 22 ? 33.776 9.489 -48.950 1.00 67.32 29 LYS F CA 1
ATOM 5497 C C . LYS E 3 22 ? 34.866 8.633 -49.585 1.00 62.53 29 LYS F C 1
ATOM 5498 O O . LYS E 3 22 ? 35.014 7.456 -49.259 1.00 63.98 29 LYS F O 1
ATOM 5504 N N . GLN E 3 23 ? 35.629 9.237 -50.492 1.00 61.65 30 GLN F N 1
ATOM 5505 C CA . GLN E 3 23 ? 36.715 8.539 -51.173 1.00 70.00 30 GLN F CA 1
ATOM 5506 C C . GLN E 3 23 ? 37.970 8.436 -50.311 1.00 75.50 30 GLN F C 1
ATOM 5507 O O . GLN E 3 23 ? 38.868 7.650 -50.610 1.00 79.46 30 GLN F O 1
ATOM 5513 N N . GLN E 3 24 ? 38.035 9.230 -49.247 1.00 76.80 31 GLN F N 1
ATOM 5514 C CA . GLN E 3 24 ? 39.190 9.204 -48.356 1.00 82.49 31 GLN F CA 1
ATOM 5515 C C . GLN E 3 24 ? 39.005 8.183 -47.240 1.00 80.56 31 GLN F C 1
ATOM 5516 O O . GLN E 3 24 ? 39.924 7.942 -46.455 1.00 80.92 31 GLN F O 1
ATOM 5522 N N . LYS E 3 25 ? 37.814 7.589 -47.185 1.00 79.89 32 LYS F N 1
ATOM 5523 C CA . LYS E 3 25 ? 37.446 6.649 -46.127 1.00 78.75 32 LYS F CA 1
ATOM 5524 C C . LYS E 3 25 ? 37.629 7.290 -44.756 1.00 83.91 32 LYS F C 1
ATOM 5525 O O . LYS E 3 25 ? 38.089 6.647 -43.812 1.00 87.47 32 LYS F O 1
ATOM 5531 N N . ALA E 3 26 ? 37.266 8.566 -44.663 1.00 83.03 33 ALA F N 1
ATOM 5532 C CA . ALA E 3 26 ? 37.399 9.328 -43.427 1.00 79.06 33 ALA F CA 1
ATOM 5533 C C . ALA E 3 26 ? 36.504 8.762 -42.330 1.00 78.50 33 ALA F C 1
ATOM 5534 O O . ALA E 3 26 ? 35.586 7.987 -42.603 1.00 75.52 33 ALA F O 1
ATOM 5536 N N . SER E 3 27 ? 36.777 9.157 -41.090 1.00 80.21 34 SER F N 1
ATOM 5537 C CA . SER E 3 27 ? 36.044 8.647 -39.935 1.00 81.49 34 SER F CA 1
ATOM 5538 C C . SER E 3 27 ? 34.553 8.966 -40.017 1.00 80.12 34 SER F C 1
ATOM 5539 O O . SER E 3 27 ? 34.147 9.910 -40.694 1.00 80.99 34 SER F O 1
ATOM 5542 N N . ALA E 3 28 ? 33.750 8.172 -39.317 1.00 78.74 35 ALA F N 1
ATOM 5543 C CA . ALA E 3 28 ? 32.294 8.247 -39.408 1.00 71.77 35 ALA F CA 1
ATOM 5544 C C . ALA E 3 28 ? 31.729 9.590 -38.949 1.00 72.03 35 ALA F C 1
ATOM 5545 O O . ALA E 3 28 ? 30.789 10.110 -39.551 1.00 68.77 35 ALA F O 1
ATOM 5547 N N . GLU E 3 29 ? 32.299 10.144 -37.882 1.00 74.72 36 GLU F N 1
ATOM 5548 C CA . GLU E 3 29 ? 31.830 11.418 -37.344 1.00 74.46 36 GLU F CA 1
ATOM 5549 C C . GLU E 3 29 ? 32.026 12.552 -38.345 1.00 73.83 36 GLU F C 1
ATOM 5550 O O . GLU E 3 29 ? 31.202 13.462 -38.432 1.00 64.09 36 GLU F O 1
ATOM 5556 N N . LEU E 3 30 ? 33.117 12.483 -39.100 1.00 72.15 37 LEU F N 1
ATOM 5557 C CA . LEU E 3 30 ? 33.483 13.540 -40.037 1.00 74.09 37 LEU F CA 1
ATOM 5558 C C . LEU E 3 30 ? 32.472 13.681 -41.173 1.00 72.70 37 LEU F C 1
ATOM 5559 O O . LEU E 3 30 ? 32.216 14.788 -41.650 1.00 71.70 37 LEU F O 1
ATOM 5564 N N . ILE E 3 31 ? 31.904 12.559 -41.604 1.00 70.58 38 ILE F N 1
ATOM 5565 C CA . ILE E 3 31 ? 30.895 12.568 -42.659 1.00 65.77 38 ILE F CA 1
ATOM 5566 C C . ILE E 3 31 ? 29.645 13.303 -42.183 1.00 65.82 38 ILE F C 1
ATOM 5567 O O . ILE E 3 31 ? 29.079 14.115 -42.915 1.00 65.41 38 ILE F O 1
ATOM 5572 N N . GLU E 3 32 ? 29.233 13.025 -40.948 1.00 67.74 39 GLU F N 1
ATOM 5573 C CA . GLU E 3 32 ? 28.069 13.676 -40.353 1.00 68.95 39 GLU F CA 1
ATOM 5574 C C . GLU E 3 32 ? 28.181 15.197 -40.366 1.00 70.95 39 GLU F C 1
ATOM 5575 O O . GLU E 3 32 ? 27.221 15.892 -40.694 1.00 73.83 39 GLU F O 1
ATOM 5581 N N . GLU E 3 33 ? 29.357 15.703 -40.005 1.00 71.63 40 GLU F N 1
ATOM 5582 C CA . GLU E 3 33 ? 29.590 17.142 -39.942 1.00 74.14 40 GLU F CA 1
ATOM 5583 C C . GLU E 3 33 ? 29.428 17.791 -41.312 1.00 62.50 40 GLU F C 1
ATOM 5584 O O . GLU E 3 33 ? 28.718 18.785 -41.459 1.00 62.84 40 GLU F O 1
ATOM 5590 N N . GLU E 3 34 ? 30.086 17.216 -42.313 1.00 64.43 41 GLU F N 1
ATOM 5591 C CA . GLU E 3 34 ? 30.084 17.780 -43.657 1.00 65.12 41 GLU F CA 1
ATOM 5592 C C . GLU E 3 34 ? 28.724 17.647 -44.338 1.00 63.54 41 GLU F C 1
ATOM 5593 O O . GLU E 3 34 ? 28.341 18.499 -45.140 1.00 63.31 41 GLU F O 1
ATOM 5599 N N . VAL E 3 35 ? 27.998 16.580 -44.021 1.00 57.59 42 VAL F N 1
ATOM 5600 C CA . VAL E 3 35 ? 26.642 16.409 -44.532 1.00 56.27 42 VAL F CA 1
ATOM 5601 C C . VAL E 3 35 ? 25.713 17.425 -43.872 1.00 57.76 42 VAL F C 1
ATOM 5602 O O . VAL E 3 35 ? 24.844 18.005 -44.526 1.00 60.94 42 VAL F O 1
ATOM 5606 N N . ALA E 3 36 ? 25.917 17.648 -42.577 1.00 59.30 43 ALA F N 1
ATOM 5607 C CA . ALA E 3 36 ? 25.136 18.630 -41.831 1.00 67.27 43 ALA F CA 1
ATOM 5608 C C . ALA E 3 36 ? 25.351 20.038 -42.377 1.00 68.74 43 ALA F C 1
ATOM 5609 O O . ALA E 3 36 ? 24.419 20.840 -42.421 1.00 70.92 43 ALA F O 1
ATOM 5611 N N . LYS E 3 37 ? 26.582 20.333 -42.788 1.00 63.10 44 LYS F N 1
ATOM 5612 C CA . LYS E 3 37 ? 26.894 21.614 -43.413 1.00 64.91 44 LYS F CA 1
ATOM 5613 C C . LYS E 3 37 ? 26.121 21.775 -44.716 1.00 69.15 44 LYS F C 1
ATOM 5614 O O . LYS E 3 37 ? 25.561 22.837 -44.991 1.00 74.60 44 LYS F O 1
ATOM 5620 N N . LEU E 3 38 ? 26.102 20.711 -45.513 1.00 65.72 45 LEU F N 1
ATOM 5621 C CA . LEU E 3 38 ? 25.364 20.700 -46.770 1.00 65.44 45 LEU F CA 1
ATOM 5622 C C . LEU E 3 38 ? 23.879 20.924 -46.521 1.00 69.71 45 LEU F C 1
ATOM 5623 O O . LEU E 3 38 ? 23.267 21.803 -47.127 1.00 73.50 45 LEU F O 1
ATOM 5628 N N . LEU E 3 39 ? 23.313 20.130 -45.617 1.00 70.45 46 LEU F N 1
ATOM 5629 C CA . LEU E 3 39 ? 21.900 20.232 -45.263 1.00 72.71 46 LEU F CA 1
ATOM 5630 C C . LEU E 3 39 ? 21.571 21.600 -44.673 1.00 77.77 46 LEU F C 1
ATOM 5631 O O . LEU E 3 39 ? 20.470 22.118 -44.864 1.00 81.73 46 LEU F O 1
ATOM 5636 N N . LYS E 3 40 ? 22.528 22.177 -43.953 1.00 77.91 47 LYS F N 1
ATOM 5637 C CA . LYS E 3 40 ? 22.389 23.537 -43.447 1.00 82.79 47 LYS F CA 1
ATOM 5638 C C . LYS E 3 40 ? 22.288 24.517 -44.609 1.00 83.68 47 LYS F C 1
ATOM 5639 O O . LYS E 3 40 ? 21.468 25.435 -44.597 1.00 88.65 47 LYS F O 1
ATOM 5645 N N . LEU E 3 41 ? 23.127 24.304 -45.617 1.00 80.14 48 LEU F N 1
ATOM 5646 C CA . LEU E 3 41 ? 23.143 25.152 -46.802 1.00 81.10 48 LEU F CA 1
ATOM 5647 C C . LEU E 3 41 ? 22.029 24.774 -47.775 1.00 85.22 48 LEU F C 1
ATOM 5648 O O . LEU E 3 41 ? 21.756 25.503 -48.730 1.00 90.29 48 LEU F O 1
ATOM 5653 N N . LYS E 3 42 ? 21.389 23.634 -47.532 1.00 82.51 49 LYS F N 1
ATOM 5654 C CA . LYS E 3 42 ? 20.256 23.207 -48.347 1.00 86.04 49 LYS F CA 1
ATOM 5655 C C . LYS E 3 42 ? 19.041 24.090 -48.091 1.00 91.66 49 LYS F C 1
ATOM 5656 O O . LYS E 3 42 ? 18.290 24.410 -49.012 1.00 94.76 49 LYS F O 1
ATOM 5662 N N . ALA E 3 43 ? 18.857 24.480 -46.833 1.00 94.25 50 ALA F N 1
ATOM 5663 C CA . ALA E 3 43 ? 17.720 25.303 -46.439 1.00 99.29 50 ALA F CA 1
ATOM 5664 C C . ALA E 3 43 ? 17.790 26.687 -47.075 1.00 101.21 50 ALA F C 1
ATOM 5665 O O . ALA E 3 43 ? 16.763 27.303 -47.361 1.00 103.78 50 ALA F O 1
ATOM 5667 N N . GLN E 3 44 ? 19.008 27.169 -47.297 1.00 100.37 51 GLN F N 1
ATOM 5668 C CA . GLN E 3 44 ? 19.211 28.480 -47.899 1.00 104.92 51 GLN F CA 1
ATOM 5669 C C . GLN E 3 44 ? 18.960 28.436 -49.403 1.00 106.23 51 GLN F C 1
ATOM 5670 O O . GLN E 3 44 ? 17.821 28.539 -49.857 1.00 109.40 51 GLN F O 1
ATOM 5676 N N . GLN F 2 1 ? 8.133 4.032 -59.049 1.00 36.45 1 GLN D N 1
ATOM 5677 C CA . GLN F 2 1 ? 8.557 2.924 -58.201 1.00 30.91 1 GLN D CA 1
ATOM 5678 C C . GLN F 2 1 ? 10.037 2.609 -58.410 1.00 31.04 1 GLN D C 1
ATOM 5679 O O . GLN F 2 1 ? 10.491 2.410 -59.537 1.00 29.70 1 GLN D O 1
ATOM 5685 N N . VAL F 2 2 ? 10.793 2.585 -57.317 1.00 32.45 2 VAL D N 1
ATOM 5686 C CA . VAL F 2 2 ? 12.209 2.255 -57.388 1.00 30.28 2 VAL D CA 1
ATOM 5687 C C . VAL F 2 2 ? 12.376 0.763 -57.640 1.00 23.71 2 VAL D C 1
ATOM 5688 O O . VAL F 2 2 ? 11.838 -0.061 -56.903 1.00 25.23 2 VAL D O 1
ATOM 5692 N N . GLN F 2 3 ? 13.112 0.421 -58.692 1.00 28.71 3 GLN D N 1
ATOM 5693 C CA . GLN F 2 3 ? 13.336 -0.976 -59.041 1.00 30.29 3 GLN D CA 1
ATOM 5694 C C . GLN F 2 3 ? 14.783 -1.235 -59.435 1.00 29.47 3 GLN D C 1
ATOM 5695 O O . GLN F 2 3 ? 15.383 -0.464 -60.185 1.00 26.27 3 GLN D O 1
ATOM 5701 N N . LEU F 2 4 ? 15.338 -2.325 -58.917 1.00 32.48 4 LEU D N 1
ATOM 5702 C CA . LEU F 2 4 ? 16.647 -2.793 -59.348 1.00 32.47 4 LEU D CA 1
ATOM 5703 C C . LEU F 2 4 ? 16.479 -4.128 -60.060 1.00 26.80 4 LEU D C 1
ATOM 5704 O O . LEU F 2 4 ? 16.104 -5.129 -59.451 1.00 20.87 4 LEU D O 1
ATOM 5709 N N . GLN F 2 5 ? 16.752 -4.125 -61.360 1.00 25.99 5 GLN D N 1
ATOM 5710 C CA . GLN F 2 5 ? 16.483 -5.273 -62.214 1.00 27.48 5 GLN D CA 1
ATOM 5711 C C . GLN F 2 5 ? 17.775 -5.970 -62.629 1.00 29.81 5 GLN D C 1
ATOM 5712 O O . GLN F 2 5 ? 18.569 -5.420 -63.394 1.00 30.50 5 GLN D O 1
ATOM 5718 N N . GLN F 2 6 ? 17.980 -7.184 -62.126 1.00 29.67 6 GLN D N 1
ATOM 5719 C CA . GLN F 2 6 ? 19.223 -7.910 -62.365 1.00 28.58 6 GLN D CA 1
ATOM 5720 C C . GLN F 2 6 ? 19.113 -8.915 -63.511 1.00 29.02 6 GLN D C 1
ATOM 5721 O O . GLN F 2 6 ? 18.025 -9.389 -63.838 1.00 28.72 6 GLN D O 1
ATOM 5727 N N . SER F 2 7 ? 20.255 -9.235 -64.113 1.00 30.56 7 SER D N 1
ATOM 5728 C CA . SER F 2 7 ? 20.311 -10.192 -65.213 1.00 28.41 7 SER D CA 1
ATOM 5729 C C . SER F 2 7 ? 20.058 -11.615 -64.720 1.00 27.72 7 SER D C 1
ATOM 5730 O O . SER F 2 7 ? 20.049 -11.871 -63.516 1.00 29.76 7 SER D O 1
ATOM 5733 N N . GLY F 2 8 ? 19.865 -12.536 -65.659 1.00 26.54 8 GLY D N 1
ATOM 5734 C CA . GLY F 2 8 ? 19.450 -13.893 -65.341 1.00 28.44 8 GLY D CA 1
ATOM 5735 C C . GLY F 2 8 ? 20.512 -14.802 -64.752 1.00 29.97 8 GLY D C 1
ATOM 5736 O O . GLY F 2 8 ? 21.680 -14.429 -64.636 1.00 33.74 8 GLY D O 1
ATOM 5737 N N . ALA F 2 9 ? 20.090 -16.010 -64.384 1.00 35.35 9 ALA D N 1
ATOM 5738 C CA . ALA F 2 9 ? 20.970 -17.003 -63.774 1.00 34.60 9 ALA D CA 1
ATOM 5739 C C . ALA F 2 9 ? 22.138 -17.363 -64.687 1.00 37.79 9 ALA D C 1
ATOM 5740 O O . ALA F 2 9 ? 22.004 -17.378 -65.910 1.00 36.32 9 ALA D O 1
ATOM 5742 N N . GLU F 2 10 ? 23.284 -17.657 -64.082 1.00 38.96 10 GLU D N 1
ATOM 5743 C CA . GLU F 2 10 ? 24.494 -17.947 -64.838 1.00 39.58 10 GLU D CA 1
ATOM 5744 C C . GLU F 2 10 ? 25.071 -19.318 -64.505 1.00 35.74 10 GLU D C 1
ATOM 5745 O O . GLU F 2 10 ? 25.265 -19.656 -63.337 1.00 32.10 10 GLU D O 1
ATOM 5751 N N . LEU F 2 11 ? 25.337 -20.103 -65.544 1.00 32.93 11 LEU D N 1
ATOM 5752 C CA . LEU F 2 11 ? 26.066 -21.357 -65.402 1.00 34.72 11 LEU D CA 1
ATOM 5753 C C . LEU F 2 11 ? 27.407 -21.230 -66.114 1.00 35.81 11 LEU D C 1
ATOM 5754 O O . LEU F 2 11 ? 27.464 -21.167 -67.342 1.00 36.77 11 LEU D O 1
ATOM 5759 N N . VAL F 2 12 ? 28.485 -21.182 -65.338 1.00 33.04 12 VAL D N 1
ATOM 5760 C CA . VAL F 2 12 ? 29.809 -20.927 -65.894 1.00 34.98 12 VAL D CA 1
ATOM 5761 C C . VAL F 2 12 ? 30.846 -21.925 -65.391 1.00 38.40 12 VAL D C 1
ATOM 5762 O O . VAL F 2 12 ? 30.674 -22.539 -64.339 1.00 41.30 12 VAL D O 1
ATOM 5766 N N . ARG F 2 13 ? 31.925 -22.079 -66.153 1.00 37.37 13 ARG D N 1
ATOM 5767 C CA . ARG F 2 13 ? 32.962 -23.057 -65.842 1.00 40.78 13 ARG D CA 1
ATOM 5768 C C . ARG F 2 13 ? 34.053 -22.451 -64.961 1.00 42.37 13 ARG D C 1
ATOM 5769 O O . ARG F 2 13 ? 34.284 -21.242 -65.003 1.00 37.82 13 ARG D O 1
ATOM 5777 N N . PRO F 2 14 ? 34.719 -23.290 -64.151 1.00 46.10 14 PRO D N 1
ATOM 5778 C CA . PRO F 2 14 ? 35.809 -22.836 -63.279 1.00 46.79 14 PRO D CA 1
ATOM 5779 C C . PRO F 2 14 ? 36.940 -22.157 -64.046 1.00 44.96 14 PRO D C 1
ATOM 5780 O O . PRO F 2 14 ? 37.293 -22.596 -65.141 1.00 42.19 14 PRO D O 1
ATOM 5784 N N . GLY F 2 15 ? 37.493 -21.092 -63.473 1.00 42.55 15 GLY D N 1
ATOM 5785 C CA . GLY F 2 15 ? 38.612 -20.392 -64.078 1.00 43.51 15 GLY D CA 1
ATOM 5786 C C . GLY F 2 15 ? 38.197 -19.353 -65.101 1.00 44.80 15 GLY D C 1
ATOM 5787 O O . GLY F 2 15 ? 39.041 -18.657 -65.667 1.00 43.91 15 GLY D O 1
ATOM 5788 N N . SER F 2 16 ? 36.895 -19.245 -65.343 1.00 43.26 16 SER D N 1
ATOM 5789 C CA . SER F 2 16 ? 36.382 -18.282 -66.310 1.00 43.53 16 SER D CA 1
ATOM 5790 C C . SER F 2 16 ? 35.918 -17.002 -65.625 1.00 39.75 16 SER D C 1
ATOM 5791 O O . SER F 2 16 ? 36.114 -16.821 -64.422 1.00 37.29 16 SER D O 1
ATOM 5794 N N . SER F 2 17 ? 35.302 -16.118 -66.400 1.00 39.73 17 SER D N 1
ATOM 5795 C CA . SER F 2 17 ? 34.802 -14.856 -65.875 1.00 39.39 17 SER D CA 1
ATOM 5796 C C . SER F 2 17 ? 33.323 -14.679 -66.208 1.00 33.05 17 SER D C 1
ATOM 5797 O O . SER F 2 17 ? 32.845 -15.175 -67.227 1.00 31.46 17 SER D O 1
ATOM 5800 N N . VAL F 2 18 ? 32.600 -13.976 -65.342 1.00 30.64 18 VAL D N 1
ATOM 5801 C CA . VAL F 2 18 ? 31.182 -13.729 -65.570 1.00 34.24 18 VAL D CA 1
ATOM 5802 C C . VAL F 2 18 ? 30.833 -12.278 -65.238 1.00 36.62 18 VAL D C 1
ATOM 5803 O O . VAL F 2 18 ? 31.397 -11.684 -64.318 1.00 39.72 18 VAL D O 1
ATOM 5807 N N . ARG F 2 19 ? 29.915 -11.708 -66.010 1.00 35.50 19 ARG D N 1
ATOM 5808 C CA . ARG F 2 19 ? 29.514 -10.318 -65.842 1.00 34.05 19 ARG D CA 1
ATOM 5809 C C . ARG F 2 19 ? 27.998 -10.208 -65.719 1.00 34.18 19 ARG D C 1
ATOM 5810 O O . ARG F 2 19 ? 27.264 -10.588 -66.631 1.00 33.62 19 ARG D O 1
ATOM 5818 N N . MET F 2 20 ? 27.535 -9.700 -64.582 1.00 30.92 20 MET D N 1
ATOM 5819 C CA . MET F 2 20 ? 26.106 -9.538 -64.343 1.00 29.91 20 MET D CA 1
ATOM 5820 C C . MET F 2 20 ? 25.739 -8.059 -64.280 1.00 30.28 20 MET D C 1
ATOM 5821 O O . MET F 2 20 ? 26.573 -7.219 -63.941 1.00 31.57 20 MET D O 1
ATOM 5826 N N . SER F 2 21 ? 24.490 -7.744 -64.609 1.00 28.73 21 SER D N 1
ATOM 5827 C CA . SER F 2 21 ? 24.056 -6.353 -64.693 1.00 29.99 21 SER D CA 1
ATOM 5828 C C . SER F 2 21 ? 22.969 -6.010 -63.675 1.00 31.04 21 SER D C 1
ATOM 5829 O O . SER F 2 21 ? 22.237 -6.884 -63.208 1.00 25.79 21 SER D O 1
ATOM 5832 N N . CYS F 2 22 ? 22.870 -4.727 -63.343 1.00 29.64 22 CYS D N 1
ATOM 5833 C CA . CYS F 2 22 ? 21.857 -4.243 -62.413 1.00 30.10 22 CYS D CA 1
ATOM 5834 C C . CYS F 2 22 ? 21.212 -2.965 -62.941 1.00 27.57 22 CYS D C 1
ATOM 5835 O O . CYS F 2 22 ? 21.786 -1.881 -62.838 1.00 27.74 22 CYS D O 1
ATOM 5838 N N . LYS F 2 23 ? 20.020 -3.104 -63.511 1.00 22.75 23 LYS D N 1
ATOM 5839 C CA . LYS F 2 23 ? 19.279 -1.974 -64.062 1.00 26.72 23 LYS D CA 1
ATOM 5840 C C . LYS F 2 23 ? 18.513 -1.233 -62.966 1.00 27.26 23 LYS D C 1
ATOM 5841 O O . LYS F 2 23 ? 17.679 -1.820 -62.276 1.00 23.83 23 LYS D O 1
ATOM 5847 N N . ALA F 2 24 ? 18.798 0.056 -62.812 1.00 30.37 24 ALA D N 1
ATOM 5848 C CA . ALA F 2 24 ? 18.188 0.853 -61.750 1.00 29.55 24 ALA D CA 1
ATOM 5849 C C . ALA F 2 24 ? 17.249 1.923 -62.301 1.00 35.16 24 ALA D C 1
ATOM 5850 O O . ALA F 2 24 ? 17.664 2.790 -63.071 1.00 37.64 24 ALA D O 1
ATOM 5852 N N . VAL F 2 25 ? 15.980 1.857 -61.902 1.00 35.10 25 VAL D N 1
ATOM 5853 C CA . VAL F 2 25 ? 14.981 2.832 -62.332 1.00 29.83 25 VAL D CA 1
ATOM 5854 C C . VAL F 2 25 ? 14.178 3.364 -61.148 1.00 30.16 25 VAL D C 1
ATOM 5855 O O . VAL F 2 25 ? 14.211 2.794 -60.058 1.00 30.73 25 VAL D O 1
ATOM 5859 N N . GLY F 2 26 ? 13.457 4.458 -61.372 1.00 28.63 26 GLY D N 1
ATOM 5860 C CA . GLY F 2 26 ? 12.569 5.008 -60.363 1.00 26.43 26 GLY D CA 1
ATOM 5861 C C . GLY F 2 26 ? 13.191 6.091 -59.503 1.00 25.79 26 GLY D C 1
ATOM 5862 O O . GLY F 2 26 ? 12.547 6.612 -58.592 1.00 29.39 26 GLY D O 1
ATOM 5863 N N . TYR F 2 27 ? 14.444 6.430 -59.790 1.00 25.29 27 TYR D N 1
ATOM 5864 C CA . TYR F 2 27 ? 15.153 7.462 -59.041 1.00 27.67 27 TYR D CA 1
ATOM 5865 C C . TYR F 2 27 ? 16.351 7.979 -59.834 1.00 28.89 27 TYR D C 1
ATOM 5866 O O . TYR F 2 27 ? 16.725 7.400 -60.855 1.00 31.80 27 TYR D O 1
ATOM 5875 N N . THR F 2 28 ? 16.949 9.068 -59.361 1.00 28.04 28 THR D N 1
ATOM 5876 C CA . THR F 2 28 ? 18.128 9.626 -60.012 1.00 26.13 28 THR D CA 1
ATOM 5877 C C . THR F 2 28 ? 19.342 8.736 -59.767 1.00 28.51 28 THR D C 1
ATOM 5878 O O . THR F 2 28 ? 19.854 8.658 -58.650 1.00 33.92 28 THR D O 1
ATOM 5882 N N . PHE F 2 29 ? 19.792 8.078 -60.831 1.00 28.69 29 PHE D N 1
ATOM 5883 C CA . PHE F 2 29 ? 20.853 7.072 -60.777 1.00 31.11 29 PHE D CA 1
ATOM 5884 C C . PHE F 2 29 ? 22.125 7.542 -60.070 1.00 35.70 29 PHE D C 1
ATOM 5885 O O . PHE F 2 29 ? 22.716 6.804 -59.279 1.00 35.41 29 PHE D O 1
ATOM 5893 N N . THR F 2 30 ? 22.535 8.774 -60.349 1.00 34.56 30 THR D N 1
ATOM 5894 C CA . THR F 2 30 ? 23.823 9.273 -59.882 1.00 33.24 30 THR D CA 1
ATOM 5895 C C . THR F 2 30 ? 23.769 9.916 -58.498 1.00 34.27 30 THR D C 1
ATOM 5896 O O . THR F 2 30 ? 24.753 10.502 -58.050 1.00 35.26 30 THR D O 1
ATOM 5900 N N . ASP F 2 31 ? 22.630 9.805 -57.820 1.00 33.56 31 ASP D N 1
ATOM 5901 C CA . ASP F 2 31 ? 22.483 10.389 -56.486 1.00 29.27 31 ASP D CA 1
ATOM 5902 C C . ASP F 2 31 ? 22.701 9.367 -55.373 1.00 31.67 31 ASP D C 1
ATOM 5903 O O . ASP F 2 31 ? 22.845 9.733 -54.206 1.00 35.53 31 ASP D O 1
ATOM 5908 N N . TYR F 2 32 ? 22.722 8.090 -55.736 1.00 34.74 32 TYR D N 1
ATOM 5909 C CA . TYR F 2 32 ? 22.861 7.023 -54.753 1.00 33.98 32 TYR D CA 1
ATOM 5910 C C . TYR F 2 32 ? 24.001 6.070 -55.092 1.00 32.12 32 TYR D C 1
ATOM 5911 O O . TYR F 2 32 ? 24.351 5.893 -56.259 1.00 25.81 32 TYR D O 1
ATOM 5920 N N . CYS F 2 33 ? 24.576 5.458 -54.062 1.00 34.37 33 CYS D N 1
ATOM 5921 C CA . CYS F 2 33 ? 25.510 4.357 -54.253 1.00 32.66 33 CYS D CA 1
ATOM 5922 C C . CYS F 2 33 ? 24.735 3.044 -54.339 1.00 34.09 33 CYS D C 1
ATOM 5923 O O . CYS F 2 33 ? 23.655 2.912 -53.764 1.00 23.29 33 CYS D O 1
ATOM 5926 N N . ILE F 2 34 ? 25.282 2.078 -55.067 1.00 31.53 34 ILE D N 1
ATOM 5927 C CA . ILE F 2 34 ? 24.656 0.767 -55.165 1.00 27.01 34 ILE D CA 1
ATOM 5928 C C . ILE F 2 34 ? 25.585 -0.310 -54.614 1.00 25.93 34 ILE D C 1
ATOM 5929 O O . ILE F 2 34 ? 26.734 -0.429 -55.039 1.00 27.43 34 ILE D O 1
ATOM 5934 N N . GLY F 2 35 ? 25.081 -1.088 -53.663 1.00 22.66 35 GLY D N 1
ATOM 5935 C CA . GLY F 2 35 ? 25.867 -2.144 -53.054 1.00 29.39 35 GLY D CA 1
ATOM 5936 C C . GLY F 2 35 ? 25.654 -3.491 -53.713 1.00 30.25 35 GLY D C 1
ATOM 5937 O O . GLY F 2 35 ? 24.586 -3.765 -54.257 1.00 27.15 35 GLY D O 1
ATOM 5938 N N . TRP F 2 36 ? 26.684 -4.330 -53.670 1.00 28.42 36 TRP D N 1
ATOM 5939 C CA . TRP F 2 36 ? 26.588 -5.696 -54.164 1.00 26.63 36 TRP D CA 1
ATOM 5940 C C . TRP F 2 36 ? 26.799 -6.670 -53.009 1.00 28.49 36 TRP D C 1
ATOM 5941 O O . TRP F 2 36 ? 27.734 -6.520 -52.221 1.00 33.55 36 TRP D O 1
ATOM 5952 N N . ILE F 2 37 ? 25.922 -7.664 -52.908 1.00 24.02 37 ILE D N 1
ATOM 5953 C CA . ILE F 2 37 ? 25.906 -8.559 -51.756 1.00 25.09 37 ILE D CA 1
ATOM 5954 C C . ILE F 2 37 ? 25.968 -10.025 -52.177 1.00 32.64 37 ILE D C 1
ATOM 5955 O O . ILE F 2 37 ? 25.239 -10.458 -53.070 1.00 34.57 37 ILE D O 1
ATOM 5960 N N . LYS F 2 38 ? 26.842 -10.784 -51.522 1.00 28.17 38 LYS D N 1
ATOM 5961 C CA . LYS F 2 38 ? 27.012 -12.201 -51.819 1.00 28.28 38 LYS D CA 1
ATOM 5962 C C . LYS F 2 38 ? 26.330 -13.080 -50.771 1.00 33.26 38 LYS D C 1
ATOM 5963 O O . LYS F 2 38 ? 26.533 -12.899 -49.570 1.00 38.47 38 LYS D O 1
ATOM 5969 N N . GLN F 2 39 ? 25.521 -14.031 -51.229 1.00 35.04 39 GLN D N 1
ATOM 5970 C CA . GLN F 2 39 ? 24.816 -14.932 -50.323 1.00 37.33 39 GLN D CA 1
ATOM 5971 C C . GLN F 2 39 ? 25.110 -16.398 -50.618 1.00 40.21 39 GLN D C 1
ATOM 5972 O O . GLN F 2 39 ? 24.736 -16.917 -51.670 1.00 38.49 39 GLN D O 1
ATOM 5978 N N . ARG F 2 40 ? 25.778 -17.061 -49.679 1.00 47.36 40 ARG D N 1
ATOM 5979 C CA . ARG F 2 40 ? 26.035 -18.493 -49.774 1.00 53.14 40 ARG D CA 1
ATOM 5980 C C . ARG F 2 40 ? 25.319 -19.241 -48.658 1.00 54.14 40 ARG D C 1
ATOM 5981 O O . ARG F 2 40 ? 25.183 -18.722 -47.549 1.00 61.31 40 ARG D O 1
ATOM 5989 N N . PRO F 2 41 ? 24.849 -20.463 -48.950 1.00 53.04 41 PRO D N 1
ATOM 5990 C CA . PRO F 2 41 ? 24.293 -21.331 -47.907 1.00 56.08 41 PRO D CA 1
ATOM 5991 C C . PRO F 2 41 ? 25.338 -21.667 -46.846 1.00 60.66 41 PRO D C 1
ATOM 5992 O O . PRO F 2 41 ? 26.265 -22.430 -47.119 1.00 66.02 41 PRO D O 1
ATOM 5996 N N . GLY F 2 42 ? 25.194 -21.090 -45.657 1.00 57.85 42 GLY D N 1
ATOM 5997 C CA . GLY F 2 42 ? 26.131 -21.327 -44.574 1.00 55.05 42 GLY D CA 1
ATOM 5998 C C . GLY F 2 42 ? 27.149 -20.213 -44.419 1.00 54.22 42 GLY D C 1
ATOM 5999 O O . GLY F 2 42 ? 28.141 -20.363 -43.704 1.00 55.27 42 GLY D O 1
ATOM 6000 N N . HIS F 2 43 ? 26.905 -19.093 -45.093 1.00 50.04 43 HIS D N 1
ATOM 6001 C CA . HIS F 2 43 ? 27.807 -17.947 -45.029 1.00 44.51 43 HIS D CA 1
ATOM 6002 C C . HIS F 2 43 ? 27.049 -16.629 -44.891 1.00 45.78 43 HIS D C 1
ATOM 6003 O O . HIS F 2 43 ? 27.654 -15.556 -44.885 1.00 49.21 43 HIS D O 1
ATOM 6010 N N . GLY F 2 44 ? 25.726 -16.715 -44.780 1.00 42.43 44 GLY D N 1
ATOM 6011 C CA . GLY F 2 44 ? 24.889 -15.542 -44.589 1.00 36.16 44 GLY D CA 1
ATOM 6012 C C . GLY F 2 44 ? 24.996 -14.510 -45.697 1.00 32.72 44 GLY D C 1
ATOM 6013 O O . GLY F 2 44 ? 24.878 -14.837 -46.878 1.00 31.21 44 GLY D O 1
ATOM 6014 N N . LEU F 2 45 ? 25.215 -13.257 -45.310 1.00 33.05 45 LEU D N 1
ATOM 6015 C CA . LEU F 2 45 ? 25.366 -12.168 -46.269 1.00 35.89 45 LEU D CA 1
ATOM 6016 C C . LEU F 2 45 ? 26.753 -11.544 -46.169 1.00 35.52 45 LEU D C 1
ATOM 6017 O O . LEU F 2 45 ? 27.287 -11.367 -45.075 1.00 38.57 45 LEU D O 1
ATOM 6022 N N . GLU F 2 46 ? 27.329 -11.212 -47.319 1.00 34.96 46 GLU D N 1
ATOM 6023 C CA . GLU F 2 46 ? 28.658 -10.619 -47.367 1.00 36.86 46 GLU D CA 1
ATOM 6024 C C . GLU F 2 46 ? 28.684 -9.439 -48.333 1.00 35.64 46 GLU D C 1
ATOM 6025 O O . GLU F 2 46 ? 28.240 -9.551 -49.476 1.00 39.41 46 GLU D O 1
ATOM 6031 N N . TRP F 2 47 ? 29.199 -8.306 -47.868 1.00 30.97 47 TRP D N 1
ATOM 6032 C CA . TRP F 2 47 ? 29.270 -7.106 -48.696 1.00 30.23 47 TRP D CA 1
ATOM 6033 C C . TRP F 2 47 ? 30.465 -7.157 -49.641 1.00 28.95 47 TRP D C 1
ATOM 6034 O O . TRP F 2 47 ? 31.611 -7.252 -49.205 1.00 30.56 47 TRP D O 1
ATOM 6045 N N . ILE F 2 48 ? 30.188 -7.092 -50.938 1.00 34.83 48 ILE D N 1
ATOM 6046 C CA . ILE F 2 48 ? 31.235 -7.163 -51.949 1.00 36.28 48 ILE D CA 1
ATOM 6047 C C . ILE F 2 48 ? 31.849 -5.795 -52.225 1.00 37.66 48 ILE D C 1
ATOM 6048 O O . ILE F 2 48 ? 33.070 -5.643 -52.246 1.00 37.32 48 ILE D O 1
ATOM 6053 N N . GLY F 2 49 ? 30.994 -4.803 -52.443 1.00 34.98 49 GLY D N 1
ATOM 6054 C CA . GLY F 2 49 ? 31.455 -3.461 -52.736 1.00 33.48 49 GLY D CA 1
ATOM 6055 C C . GLY F 2 49 ? 30.320 -2.532 -53.115 1.00 32.83 49 GLY D C 1
ATOM 6056 O O . GLY F 2 49 ? 29.194 -2.974 -53.345 1.00 29.79 49 GLY D O 1
ATOM 6057 N N . ASP F 2 50 ? 30.623 -1.240 -53.178 1.00 32.45 50 ASP D N 1
ATOM 6058 C CA . ASP F 2 50 ? 29.649 -0.240 -53.597 1.00 36.66 50 ASP D CA 1
ATOM 6059 C C . ASP F 2 50 ? 30.088 0.432 -54.891 1.00 37.78 50 ASP D C 1
ATOM 6060 O O . ASP F 2 50 ? 31.276 0.661 -55.107 1.00 39.05 50 ASP D O 1
ATOM 6065 N N . ILE F 2 51 ? 29.125 0.741 -55.751 1.00 36.88 51 ILE D N 1
ATOM 6066 C CA . ILE F 2 51 ? 29.397 1.543 -56.935 1.00 33.59 51 ILE D CA 1
ATOM 6067 C C . ILE F 2 51 ? 28.647 2.867 -56.810 1.00 31.05 51 ILE D C 1
ATOM 6068 O O . ILE F 2 51 ? 27.469 2.895 -56.448 1.00 32.06 51 ILE D O 1
ATOM 6073 N N . CYS F 2 52 ? 29.343 3.966 -57.078 1.00 28.58 52 CYS D N 1
ATOM 6074 C CA . CYS F 2 52 ? 28.743 5.291 -56.973 1.00 31.38 52 CYS D CA 1
ATOM 6075 C C . CYS F 2 52 ? 28.779 6.007 -58.320 1.00 35.89 52 CYS D C 1
ATOM 6076 O O . CYS F 2 52 ? 29.750 6.697 -58.633 1.00 36.37 52 CYS D O 1
ATOM 6079 N N . PRO F 2 53 ? 27.711 5.839 -59.120 1.00 25.48 53 PRO D N 1
ATOM 6080 C CA . PRO F 2 53 ? 27.577 6.361 -60.487 1.00 25.69 53 PRO D CA 1
ATOM 6081 C C . PRO F 2 53 ? 27.772 7.870 -60.597 1.00 36.31 53 PRO D C 1
ATOM 6082 O O . PRO F 2 53 ? 27.771 8.573 -59.586 1.00 37.46 53 PRO D O 1
ATOM 6086 N N . GLY F 2 54 ? 27.923 8.354 -61.826 1.00 38.36 54 GLY D N 1
ATOM 6087 C CA . GLY F 2 54 ? 28.233 9.750 -62.076 1.00 40.03 54 GLY D CA 1
ATOM 6088 C C . GLY F 2 54 ? 29.726 9.902 -62.279 1.00 42.93 54 GLY D C 1
ATOM 6089 O O . GLY F 2 54 ? 30.290 9.355 -63.228 1.00 38.64 54 GLY D O 1
ATOM 6090 N N . ASP F 2 55 ? 30.370 10.648 -61.389 1.00 44.14 55 ASP D N 1
ATOM 6091 C CA . ASP F 2 55 ? 31.825 10.659 -61.337 1.00 45.18 55 ASP D CA 1
ATOM 6092 C C . ASP F 2 55 ? 32.248 9.384 -60.620 1.00 39.27 55 ASP D C 1
ATOM 6093 O O . ASP F 2 55 ? 32.568 9.401 -59.433 1.00 40.41 55 ASP D O 1
ATOM 6098 N N . ALA F 2 56 ? 32.238 8.281 -61.364 1.00 35.11 56 ALA D N 1
ATOM 6099 C CA . ALA F 2 56 ? 32.277 6.935 -60.798 1.00 34.34 56 ALA D CA 1
ATOM 6100 C C . ALA F 2 56 ? 33.460 6.654 -59.874 1.00 40.11 56 ALA D C 1
ATOM 6101 O O . ALA F 2 56 ? 34.618 6.829 -60.250 1.00 47.51 56 ALA D O 1
ATOM 6103 N N . TYR F 2 57 ? 33.142 6.217 -58.659 1.00 34.93 57 TYR D N 1
ATOM 6104 C CA . TYR F 2 57 ? 34.134 5.674 -57.737 1.00 40.90 57 TYR D CA 1
ATOM 6105 C C . TYR F 2 57 ? 33.510 4.503 -56.983 1.00 40.00 57 TYR D C 1
ATOM 6106 O O . TYR F 2 57 ? 32.291 4.328 -57.001 1.00 43.52 57 TYR D O 1
ATOM 6115 N N . THR F 2 58 ? 34.340 3.702 -56.322 1.00 37.29 58 THR D N 1
ATOM 6116 C CA . THR F 2 58 ? 33.842 2.528 -55.616 1.00 38.65 58 THR D CA 1
ATOM 6117 C C . THR F 2 58 ? 34.287 2.474 -54.159 1.00 41.35 58 THR D C 1
ATOM 6118 O O . THR F 2 58 ? 35.350 2.980 -53.800 1.00 36.61 58 THR D O 1
ATOM 6122 N N . ASN F 2 59 ? 33.451 1.863 -53.325 1.00 42.40 59 ASN D N 1
ATOM 6123 C CA . ASN F 2 59 ? 33.843 1.486 -51.975 1.00 42.50 59 ASN D CA 1
ATOM 6124 C C . ASN F 2 59 ? 34.224 0.012 -51.982 1.00 39.43 59 ASN D C 1
ATOM 6125 O O . ASN F 2 59 ? 33.385 -0.849 -52.243 1.00 33.18 59 ASN D O 1
ATOM 6130 N N . ASP F 2 60 ? 35.491 -0.276 -51.705 1.00 41.58 60 ASP D N 1
ATOM 6131 C CA . ASP F 2 60 ? 36.031 -1.610 -51.942 1.00 43.05 60 ASP D CA 1
ATOM 6132 C C . ASP F 2 60 ? 36.098 -2.492 -50.698 1.00 41.66 60 ASP D C 1
ATOM 6133 O O . ASP F 2 60 ? 36.318 -2.013 -49.587 1.00 44.76 60 ASP D O 1
ATOM 6138 N N . ASN F 2 61 ? 35.899 -3.789 -50.911 1.00 42.36 61 ASN D N 1
ATOM 6139 C CA . ASN F 2 61 ? 36.171 -4.804 -49.903 1.00 42.42 61 ASN D CA 1
ATOM 6140 C C . ASN F 2 61 ? 37.436 -5.548 -50.313 1.00 42.09 61 ASN D C 1
ATOM 6141 O O . ASN F 2 61 ? 37.487 -6.147 -51.387 1.00 41.67 61 ASN D O 1
ATOM 6146 N N . GLU F 2 62 ? 38.455 -5.504 -49.459 1.00 44.52 62 GLU D N 1
ATOM 6147 C CA . GLU F 2 62 ? 39.762 -6.070 -49.786 1.00 49.76 62 GLU D CA 1
ATOM 6148 C C . GLU F 2 62 ? 39.725 -7.581 -50.006 1.00 45.29 62 GLU D C 1
ATOM 6149 O O . GLU F 2 62 ? 40.614 -8.141 -50.647 1.00 49.38 62 GLU D O 1
ATOM 6155 N N . LYS F 2 63 ? 38.696 -8.238 -49.480 1.00 42.45 63 LYS D N 1
ATOM 6156 C CA . LYS F 2 63 ? 38.539 -9.676 -49.668 1.00 45.37 63 LYS D CA 1
ATOM 6157 C C . LYS F 2 63 ? 38.094 -10.003 -51.093 1.00 47.30 63 LYS D C 1
ATOM 6158 O O . LYS F 2 63 ? 38.175 -11.151 -51.530 1.00 47.19 63 LYS D O 1
ATOM 6164 N N . PHE F 2 64 ? 37.627 -8.986 -51.811 1.00 45.55 64 PHE D N 1
ATOM 6165 C CA . PHE F 2 64 ? 37.192 -9.148 -53.195 1.00 39.85 64 PHE D CA 1
ATOM 6166 C C . PHE F 2 64 ? 38.020 -8.292 -54.152 1.00 42.20 64 PHE D C 1
ATOM 6167 O O . PHE F 2 64 ? 37.515 -7.854 -55.186 1.00 43.89 64 PHE D O 1
ATOM 6175 N N . LYS F 2 65 ? 39.284 -8.059 -53.806 1.00 40.35 65 LYS D N 1
ATOM 6176 C CA . LYS F 2 65 ? 40.133 -7.138 -54.562 1.00 45.86 65 LYS D CA 1
ATOM 6177 C C . LYS F 2 65 ? 40.260 -7.514 -56.038 1.00 47.53 65 LYS D C 1
ATOM 6178 O O . LYS F 2 65 ? 39.954 -6.708 -56.917 1.00 56.14 65 LYS D O 1
ATOM 6184 N N . ASP F 2 66 ? 40.706 -8.736 -56.308 1.00 43.04 66 ASP D N 1
ATOM 6185 C CA . ASP F 2 66 ? 40.870 -9.192 -57.684 1.00 46.35 66 ASP D CA 1
ATOM 6186 C C . ASP F 2 66 ? 39.715 -10.085 -58.129 1.00 49.02 66 ASP D C 1
ATOM 6187 O O . ASP F 2 66 ? 39.642 -10.485 -59.291 1.00 53.77 66 ASP D O 1
ATOM 6192 N N . LYS F 2 67 ? 38.812 -10.390 -57.203 1.00 41.41 67 LYS D N 1
ATOM 6193 C CA . LYS F 2 67 ? 37.675 -11.252 -57.504 1.00 37.99 67 LYS D CA 1
ATOM 6194 C C . LYS F 2 67 ? 36.561 -10.495 -58.222 1.00 33.72 67 LYS D C 1
ATOM 6195 O O . LYS F 2 67 ? 36.063 -10.942 -59.255 1.00 33.06 67 LYS D O 1
ATOM 6201 N N . ALA F 2 68 ? 36.174 -9.348 -57.673 1.00 33.63 68 ALA D N 1
ATOM 6202 C CA . ALA F 2 68 ? 35.070 -8.574 -58.229 1.00 35.45 68 ALA D CA 1
ATOM 6203 C C . ALA F 2 68 ? 35.524 -7.219 -58.765 1.00 34.77 68 ALA D C 1
ATOM 6204 O O . ALA F 2 68 ? 36.444 -6.600 -58.229 1.00 35.86 68 ALA D O 1
ATOM 6206 N N . THR F 2 69 ? 34.868 -6.767 -59.829 1.00 33.79 69 THR D N 1
ATOM 6207 C CA . THR F 2 69 ? 35.140 -5.457 -60.409 1.00 36.54 69 THR D CA 1
ATOM 6208 C C . THR F 2 69 ? 33.829 -4.727 -60.674 1.00 35.80 69 THR D C 1
ATOM 6209 O O . THR F 2 69 ? 32.989 -5.203 -61.439 1.00 27.19 69 THR D O 1
ATOM 6213 N N . LEU F 2 70 ? 33.658 -3.571 -60.040 1.00 38.91 70 LEU D N 1
ATOM 6214 C CA . LEU F 2 70 ? 32.405 -2.828 -60.133 1.00 36.39 70 LEU D CA 1
ATOM 6215 C C . LEU F 2 70 ? 32.490 -1.649 -61.097 1.00 37.98 70 LEU D C 1
ATOM 6216 O O . LEU F 2 70 ? 33.345 -0.775 -60.958 1.00 40.74 70 LEU D O 1
ATOM 6221 N N . THR F 2 71 ? 31.590 -1.635 -62.075 1.00 38.58 71 THR D N 1
ATOM 6222 C CA . THR F 2 71 ? 31.488 -0.524 -63.013 1.00 39.38 71 THR D CA 1
ATOM 6223 C C . THR F 2 71 ? 30.038 -0.072 -63.140 1.00 37.78 71 THR D C 1
ATOM 6224 O O . THR F 2 71 ? 29.133 -0.692 -62.582 1.00 34.57 71 THR D O 1
ATOM 6228 N N . ALA F 2 72 ? 29.820 1.010 -63.878 1.00 35.56 72 ALA D N 1
ATOM 6229 C CA . ALA F 2 72 ? 28.474 1.526 -64.076 1.00 33.15 72 ALA D CA 1
ATOM 6230 C C . ALA F 2 72 ? 28.347 2.272 -65.399 1.00 32.35 72 ALA D C 1
ATOM 6231 O O . ALA F 2 72 ? 29.321 2.822 -65.914 1.00 26.90 72 ALA D O 1
ATOM 6233 N N . ASP F 2 73 ? 27.139 2.273 -65.948 1.00 34.15 73 ASP D N 1
ATOM 6234 C CA . ASP F 2 73 ? 26.836 3.050 -67.141 1.00 32.48 73 ASP D CA 1
ATOM 6235 C C . ASP F 2 73 ? 25.744 4.057 -66.805 1.00 31.77 73 ASP D C 1
ATOM 6236 O O . ASP F 2 73 ? 24.596 3.683 -66.563 1.00 27.21 73 ASP D O 1
ATOM 6241 N N . THR F 2 74 ? 26.117 5.333 -66.780 1.00 37.33 74 THR D N 1
ATOM 6242 C CA . THR F 2 74 ? 25.211 6.401 -66.370 1.00 39.02 74 THR D CA 1
ATOM 6243 C C . THR F 2 74 ? 24.013 6.539 -67.304 1.00 37.07 74 THR D C 1
ATOM 6244 O O . THR F 2 74 ? 22.874 6.648 -66.852 1.00 33.95 74 THR D O 1
ATOM 6248 N N . SER F 2 75 ? 24.277 6.528 -68.606 1.00 41.98 75 SER D N 1
ATOM 6249 C CA . SER F 2 75 ? 23.233 6.741 -69.603 1.00 45.40 75 SER D CA 1
ATOM 6250 C C . SER F 2 75 ? 22.148 5.666 -69.551 1.00 43.80 75 SER D C 1
ATOM 6251 O O . SER F 2 75 ? 20.967 5.957 -69.740 1.00 43.85 75 SER D O 1
ATOM 6254 N N . SER F 2 76 ? 22.550 4.426 -69.292 1.00 40.97 76 SER D N 1
ATOM 6255 C CA . SER F 2 76 ? 21.597 3.324 -69.228 1.00 38.28 76 SER D CA 1
ATOM 6256 C C . SER F 2 76 ? 21.186 3.011 -67.791 1.00 36.06 76 SER D C 1
ATOM 6257 O O . SER F 2 76 ? 20.392 2.098 -67.557 1.00 38.22 76 SER D O 1
ATOM 6260 N N . THR F 2 77 ? 21.723 3.778 -66.844 1.00 32.55 77 THR D N 1
ATOM 6261 C CA . THR F 2 77 ? 21.469 3.586 -65.414 1.00 27.82 77 THR D CA 1
ATOM 6262 C C . THR F 2 77 ? 21.646 2.128 -64.996 1.00 26.25 77 THR D C 1
ATOM 6263 O O . THR F 2 77 ? 20.799 1.561 -64.304 1.00 23.00 77 THR D O 1
ATOM 6267 N N . THR F 2 78 ? 22.752 1.529 -65.425 1.00 29.88 78 THR D N 1
ATOM 6268 C CA . THR F 2 78 ? 23.009 0.118 -65.165 1.00 30.61 78 THR D CA 1
ATOM 6269 C C . THR F 2 78 ? 24.344 -0.097 -64.458 1.00 29.82 78 THR D C 1
ATOM 6270 O O . THR F 2 78 ? 25.384 0.383 -64.911 1.00 28.53 78 THR D O 1
ATOM 6274 N N . ALA F 2 79 ? 24.306 -0.820 -63.344 1.00 30.35 79 ALA D N 1
ATOM 6275 C CA . ALA F 2 79 ? 25.522 -1.186 -62.627 1.00 29.01 79 ALA D CA 1
ATOM 6276 C C . ALA F 2 79 ? 25.955 -2.600 -63.005 1.00 30.44 79 ALA D C 1
ATOM 6277 O O . ALA F 2 79 ? 25.125 -3.501 -63.127 1.00 30.02 79 ALA D O 1
ATOM 6279 N N . TYR F 2 80 ? 27.257 -2.788 -63.195 1.00 29.62 80 TYR D N 1
ATOM 6280 C CA . TYR F 2 80 ? 27.791 -4.089 -63.585 1.00 26.75 80 TYR D CA 1
ATOM 6281 C C . TYR F 2 80 ? 28.770 -4.632 -62.548 1.00 29.90 80 TYR D C 1
ATOM 6282 O O . TYR F 2 80 ? 29.524 -3.875 -61.938 1.00 32.76 80 TYR D O 1
ATOM 6291 N N . MET F 2 81 ? 28.753 -5.946 -62.351 1.00 29.54 81 MET D N 1
ATOM 6292 C CA . MET F 2 81 ? 29.767 -6.604 -61.537 1.00 32.11 81 MET D CA 1
ATOM 6293 C C . MET F 2 81 ? 30.368 -7.779 -62.293 1.00 32.80 81 MET D C 1
ATOM 6294 O O . MET F 2 81 ? 29.649 -8.660 -62.764 1.00 30.08 81 MET D O 1
ATOM 6299 N N . GLN F 2 82 ? 31.691 -7.789 -62.408 1.00 36.40 82 GLN D N 1
ATOM 6300 C CA . GLN F 2 82 ? 32.376 -8.885 -63.075 1.00 36.81 82 GLN D CA 1
ATOM 6301 C C . GLN F 2 82 ? 33.142 -9.739 -62.073 1.00 34.14 82 GLN D C 1
ATOM 6302 O O . GLN F 2 82 ? 33.964 -9.233 -61.310 1.00 38.71 82 GLN D O 1
ATOM 6308 N N . LEU F 2 83 ? 32.856 -11.036 -62.077 1.00 29.68 83 LEU D N 1
ATOM 6309 C CA . LEU F 2 83 ? 33.571 -11.984 -61.233 1.00 32.50 83 LEU D CA 1
ATOM 6310 C C . LEU F 2 83 ? 34.529 -12.812 -62.080 1.00 35.48 83 LEU D C 1
ATOM 6311 O O . LEU F 2 83 ? 34.129 -13.401 -63.082 1.00 40.01 83 LEU D O 1
ATOM 6316 N N . SER F 2 84 ? 35.794 -12.853 -61.675 1.00 35.55 84 SER D N 1
ATOM 6317 C CA . SER F 2 84 ? 36.819 -13.552 -62.442 1.00 35.46 84 SER D CA 1
ATOM 6318 C C . SER F 2 84 ? 37.503 -14.639 -61.618 1.00 39.64 84 SER D C 1
ATOM 6319 O O . SER F 2 84 ? 37.366 -14.674 -60.394 1.00 39.05 84 SER D O 1
ATOM 6322 N N . SER F 2 85 ? 38.238 -15.517 -62.301 1.00 42.21 85 SER D N 1
ATOM 6323 C CA . SER F 2 85 ? 38.916 -16.651 -61.671 1.00 44.50 85 SER D CA 1
ATOM 6324 C C . SER F 2 85 ? 37.938 -17.463 -60.829 1.00 42.53 85 SER D C 1
ATOM 6325 O O . SER F 2 85 ? 38.192 -17.747 -59.658 1.00 43.41 85 SER D O 1
ATOM 6328 N N . LEU F 2 86 ? 36.820 -17.834 -61.443 1.00 37.14 86 LEU D N 1
ATOM 6329 C CA . LEU F 2 86 ? 35.705 -18.442 -60.728 1.00 39.17 86 LEU D CA 1
ATOM 6330 C C . LEU F 2 86 ? 36.010 -19.831 -60.176 1.00 41.88 86 LEU D C 1
ATOM 6331 O O . LEU F 2 86 ? 36.537 -20.695 -60.876 1.00 42.16 86 LEU D O 1
ATOM 6336 N N . THR F 2 87 ? 35.675 -20.024 -58.905 1.00 40.64 87 THR D N 1
ATOM 6337 C CA . THR F 2 87 ? 35.758 -21.328 -58.262 1.00 42.73 87 THR D CA 1
ATOM 6338 C C . THR F 2 87 ? 34.392 -21.681 -57.688 1.00 41.97 87 THR D C 1
ATOM 6339 O O . THR F 2 87 ? 33.447 -20.901 -57.807 1.00 42.12 87 THR D O 1
ATOM 6343 N N . SER F 2 88 ? 34.291 -22.848 -57.060 1.00 45.62 88 SER D N 1
ATOM 6344 C CA . SER F 2 88 ? 33.039 -23.279 -56.446 1.00 41.13 88 SER D CA 1
ATOM 6345 C C . SER F 2 88 ? 32.628 -22.338 -55.317 1.00 40.13 88 SER D C 1
ATOM 6346 O O . SER F 2 88 ? 31.445 -22.210 -55.001 1.00 37.11 88 SER D O 1
ATOM 6349 N N . GLU F 2 89 ? 33.615 -21.675 -54.719 1.00 43.77 89 GLU D N 1
ATOM 6350 C CA . GLU F 2 89 ? 33.372 -20.720 -53.643 1.00 46.42 89 GLU D CA 1
ATOM 6351 C C . GLU F 2 89 ? 32.595 -19.501 -54.135 1.00 45.40 89 GLU D C 1
ATOM 6352 O O . GLU F 2 89 ? 32.037 -18.746 -53.339 1.00 44.72 89 GLU D O 1
ATOM 6358 N N . ASP F 2 90 ? 32.570 -19.313 -55.451 1.00 44.62 90 ASP D N 1
ATOM 6359 C CA . ASP F 2 90 ? 31.886 -18.177 -56.052 1.00 38.55 90 ASP D CA 1
ATOM 6360 C C . ASP F 2 90 ? 30.443 -18.518 -56.412 1.00 34.68 90 ASP D C 1
ATOM 6361 O O . ASP F 2 90 ? 29.674 -17.647 -56.818 1.00 30.29 90 ASP D O 1
ATOM 6366 N N . SER F 2 91 ? 30.082 -19.790 -56.266 1.00 31.65 91 SER D N 1
ATOM 6367 C CA . SER F 2 91 ? 28.702 -20.212 -56.479 1.00 29.52 91 SER D CA 1
ATOM 6368 C C . SER F 2 91 ? 27.811 -19.629 -55.391 1.00 29.94 91 SER D C 1
ATOM 6369 O O . SER F 2 91 ? 27.867 -20.053 -54.236 1.00 37.81 91 SER D O 1
ATOM 6372 N N . ALA F 2 92 ? 26.990 -18.655 -55.768 1.00 26.60 92 ALA D N 1
ATOM 6373 C CA . ALA F 2 92 ? 26.161 -17.940 -54.810 1.00 27.53 92 ALA D CA 1
ATOM 6374 C C . ALA F 2 92 ? 25.075 -17.139 -55.510 1.00 27.57 92 ALA D C 1
ATOM 6375 O O . ALA F 2 92 ? 25.030 -17.077 -56.737 1.00 25.99 92 ALA D O 1
ATOM 6377 N N . ILE F 2 93 ? 24.200 -16.532 -54.714 1.00 30.58 93 ILE D N 1
ATOM 6378 C CA . ILE F 2 93 ? 23.245 -15.559 -55.222 1.00 27.69 93 ILE D CA 1
ATOM 6379 C C . ILE F 2 93 ? 23.788 -14.162 -54.953 1.00 28.25 93 ILE D C 1
ATOM 6380 O O . ILE F 2 93 ? 24.212 -13.856 -53.839 1.00 24.16 93 ILE D O 1
ATOM 6385 N N . TYR F 2 94 ? 23.790 -13.323 -55.982 1.00 29.54 94 TYR D N 1
ATOM 6386 C CA . TYR F 2 94 ? 24.342 -11.980 -55.860 1.00 26.67 94 TYR D CA 1
ATOM 6387 C C . TYR F 2 94 ? 23.265 -10.914 -56.036 1.00 27.37 94 TYR D C 1
ATOM 6388 O O . TYR F 2 94 ? 22.627 -10.827 -57.086 1.00 25.01 94 TYR D O 1
ATOM 6397 N N . TYR F 2 95 ? 23.067 -10.107 -55.000 1.00 24.14 95 TYR D N 1
ATOM 6398 C CA . TYR F 2 95 ? 22.093 -9.026 -55.048 1.00 22.33 95 TYR D CA 1
ATOM 6399 C C . TYR F 2 95 ? 22.764 -7.677 -55.245 1.00 27.79 95 TYR D C 1
ATOM 6400 O O . TYR F 2 95 ? 23.865 -7.441 -54.746 1.00 28.58 95 TYR D O 1
ATOM 6409 N N . CYS F 2 96 ? 22.093 -6.793 -55.971 1.00 23.79 96 CYS D N 1
ATOM 6410 C CA . CYS F 2 96 ? 22.442 -5.382 -55.949 1.00 27.59 96 CYS D CA 1
ATOM 6411 C C . CYS F 2 96 ? 21.379 -4.665 -55.125 1.00 29.56 96 CYS D C 1
ATOM 6412 O O . CYS F 2 96 ? 20.223 -5.088 -55.096 1.00 26.52 96 CYS D O 1
ATOM 6415 N N . ALA F 2 97 ? 21.769 -3.598 -54.438 1.00 30.10 97 ALA D N 1
ATOM 6416 C CA . ALA F 2 97 ? 20.839 -2.875 -53.579 1.00 26.21 97 ALA D CA 1
ATOM 6417 C C . ALA F 2 97 ? 21.219 -1.405 -53.467 1.00 30.16 97 ALA D C 1
ATOM 6418 O O . ALA F 2 97 ? 22.391 -1.072 -53.295 1.00 31.85 97 ALA D O 1
ATOM 6420 N N . ARG F 2 98 ? 20.224 -0.528 -53.566 1.00 31.10 98 ARG D N 1
ATOM 6421 C CA . ARG F 2 98 ? 20.469 0.904 -53.453 1.00 34.83 98 ARG D CA 1
ATOM 6422 C C . ARG F 2 98 ? 20.860 1.267 -52.026 1.00 33.42 98 ARG D C 1
ATOM 6423 O O . ARG F 2 98 ? 20.122 0.994 -51.079 1.00 28.67 98 ARG D O 1
ATOM 6431 N N . GLY F 2 99 ? 22.027 1.885 -51.883 1.00 30.53 99 GLY D N 1
ATOM 6432 C CA . GLY F 2 99 ? 22.531 2.260 -50.578 1.00 27.96 99 GLY D CA 1
ATOM 6433 C C . GLY F 2 99 ? 22.411 3.745 -50.298 1.00 36.07 99 GLY D C 1
ATOM 6434 O O . GLY F 2 99 ? 21.421 4.382 -50.657 1.00 35.64 99 GLY D O 1
ATOM 6435 N N . GLU F 2 100 ? 23.439 4.291 -49.659 1.00 30.03 100 GLU D N 1
ATOM 6436 C CA . GLU F 2 100 ? 23.447 5.678 -49.212 1.00 36.94 100 GLU D CA 1
ATOM 6437 C C . GLU F 2 100 ? 23.344 6.684 -50.354 1.00 36.83 100 GLU D C 1
ATOM 6438 O O . GLU F 2 100 ? 23.637 6.367 -51.507 1.00 35.37 100 GLU D O 1
ATOM 6444 N N . GLU F 2 101 ? 22.923 7.900 -50.019 1.00 38.13 101 GLU D N 1
ATOM 6445 C CA . GLU F 2 101 ? 23.015 9.020 -50.942 1.00 40.77 101 GLU D CA 1
ATOM 6446 C C . GLU F 2 101 ? 24.483 9.408 -51.062 1.00 40.02 101 GLU D C 1
ATOM 6447 O O . GLU F 2 101 ? 25.207 9.407 -50.066 1.00 41.60 101 GLU D O 1
ATOM 6453 N N . GLN F 2 102 ? 24.923 9.732 -52.273 1.00 36.36 102 GLN D N 1
ATOM 6454 C CA . GLN F 2 102 ? 26.338 9.997 -52.517 1.00 33.56 102 GLN D CA 1
ATOM 6455 C C . GLN F 2 102 ? 26.849 11.207 -51.735 1.00 42.06 102 GLN D C 1
ATOM 6456 O O . GLN F 2 102 ? 28.025 11.269 -51.377 1.00 47.20 102 GLN D O 1
ATOM 6462 N N . VAL F 2 103 ? 25.963 12.161 -51.465 1.00 42.19 103 VAL D N 1
ATOM 6463 C CA . VAL F 2 103 ? 26.328 13.333 -50.674 1.00 47.53 103 VAL D CA 1
ATOM 6464 C C . VAL F 2 103 ? 25.565 13.359 -49.353 1.00 51.31 103 VAL D C 1
ATOM 6465 O O . VAL F 2 103 ? 25.422 14.408 -48.726 1.00 53.26 103 VAL D O 1
ATOM 6469 N N . GLY F 2 104 ? 25.081 12.193 -48.935 1.00 51.79 104 GLY D N 1
ATOM 6470 C CA . GLY F 2 104 ? 24.336 12.077 -47.695 1.00 50.97 104 GLY D CA 1
ATOM 6471 C C . GLY F 2 104 ? 25.029 11.197 -46.673 1.00 49.84 104 GLY D C 1
ATOM 6472 O O . GLY F 2 104 ? 26.159 10.753 -46.882 1.00 37.99 104 GLY D O 1
ATOM 6473 N N . LEU F 2 105 ? 24.343 10.943 -45.563 1.00 47.07 105 LEU D N 1
ATOM 6474 C CA . LEU F 2 105 ? 24.893 10.134 -44.480 1.00 46.68 105 LEU D CA 1
ATOM 6475 C C . LEU F 2 105 ? 25.090 8.682 -44.896 1.00 45.32 105 LEU D C 1
ATOM 6476 O O . LEU F 2 105 ? 24.519 8.227 -45.889 1.00 41.54 105 LEU D O 1
ATOM 6481 N N . ARG F 2 106 ? 25.906 7.962 -44.133 1.00 43.93 106 ARG D N 1
ATOM 6482 C CA . ARG F 2 106 ? 26.016 6.519 -44.289 1.00 42.64 106 ARG D CA 1
ATOM 6483 C C . ARG F 2 106 ? 24.648 5.903 -44.027 1.00 44.21 106 ARG D C 1
ATOM 6484 O O . ARG F 2 106 ? 23.926 6.340 -43.130 1.00 47.97 106 ARG D O 1
ATOM 6492 N N . ASN F 2 107 ? 24.287 4.894 -44.810 1.00 42.04 107 ASN D N 1
ATOM 6493 C CA . ASN F 2 107 ? 22.926 4.379 -44.770 1.00 41.27 107 ASN D CA 1
ATOM 6494 C C . ASN F 2 107 ? 22.850 2.871 -44.973 1.00 41.55 107 ASN D C 1
ATOM 6495 O O . ASN F 2 107 ? 23.853 2.216 -45.254 1.00 43.12 107 ASN D O 1
ATOM 6500 N N . ALA F 2 108 ? 21.648 2.328 -44.822 1.00 39.97 108 ALA D N 1
ATOM 6501 C CA . ALA F 2 108 ? 21.401 0.922 -45.100 1.00 37.48 108 ALA D CA 1
ATOM 6502 C C . ALA F 2 108 ? 21.120 0.726 -46.586 1.00 34.21 108 ALA D C 1
ATOM 6503 O O . ALA F 2 108 ? 21.401 1.604 -47.402 1.00 34.29 108 ALA D O 1
ATOM 6505 N N . MET F 2 109 ? 20.564 -0.429 -46.931 1.00 31.80 109 MET D N 1
ATOM 6506 C CA . MET F 2 109 ? 20.178 -0.707 -48.308 1.00 34.39 109 MET D CA 1
ATOM 6507 C C . MET F 2 109 ? 18.700 -1.077 -48.358 1.00 34.25 109 MET D C 1
ATOM 6508 O O . MET F 2 109 ? 18.298 -2.137 -47.878 1.00 30.07 109 MET D O 1
ATOM 6513 N N . ASP F 2 110 ? 17.897 -0.189 -48.938 1.00 27.05 110 ASP D N 1
ATOM 6514 C CA . ASP F 2 110 ? 16.442 -0.292 -48.848 1.00 39.33 110 ASP D CA 1
ATOM 6515 C C . ASP F 2 110 ? 15.798 -1.039 -50.018 1.00 34.35 110 ASP D C 1
ATOM 6516 O O . ASP F 2 110 ? 14.949 -1.905 -49.809 1.00 39.01 110 ASP D O 1
ATOM 6521 N N . TYR F 2 111 ? 16.194 -0.707 -51.242 1.00 32.35 111 TYR D N 1
ATOM 6522 C CA . TYR F 2 111 ? 15.639 -1.369 -52.420 1.00 33.83 111 TYR D CA 1
ATOM 6523 C C . TYR F 2 111 ? 16.596 -2.419 -52.976 1.00 34.40 111 TYR D C 1
ATOM 6524 O O . TYR F 2 111 ? 17.733 -2.111 -53.331 1.00 33.47 111 TYR D O 1
ATOM 6533 N N . TRP F 2 112 ? 16.119 -3.657 -53.053 1.00 32.92 112 TRP D N 1
ATOM 6534 C CA . TRP F 2 112 ? 16.952 -4.788 -53.446 1.00 28.88 112 TRP D CA 1
ATOM 6535 C C . TRP F 2 112 ? 16.536 -5.384 -54.785 1.00 27.67 112 TRP D C 1
ATOM 6536 O O . TRP F 2 112 ? 15.360 -5.369 -55.146 1.00 25.84 112 TRP D O 1
ATOM 6547 N N . GLY F 2 113 ? 17.512 -5.911 -55.516 1.00 24.76 113 GLY D N 1
ATOM 6548 C CA . GLY F 2 113 ? 17.230 -6.680 -56.711 1.00 20.81 113 GLY D CA 1
ATOM 6549 C C . GLY F 2 113 ? 16.836 -8.092 -56.328 1.00 23.95 113 GLY D C 1
ATOM 6550 O O . GLY F 2 113 ? 17.050 -8.520 -55.191 1.00 24.06 113 GLY D O 1
ATOM 6551 N N . GLN F 2 114 ? 16.263 -8.822 -57.276 1.00 24.33 114 GLN D N 1
ATOM 6552 C CA . GLN F 2 114 ? 15.805 -10.177 -57.008 1.00 23.50 114 GLN D CA 1
ATOM 6553 C C . GLN F 2 114 ? 16.947 -11.171 -56.961 1.00 25.85 114 GLN D C 1
ATOM 6554 O O . GLN F 2 114 ? 16.733 -12.350 -56.672 1.00 22.56 114 GLN D O 1
ATOM 6560 N N . GLY F 2 115 ? 18.152 -10.697 -57.264 1.00 30.81 115 GLY D N 1
ATOM 6561 C CA . GLY F 2 115 ? 19.339 -11.516 -57.140 1.00 33.13 115 GLY D CA 1
ATOM 6562 C C . GLY F 2 115 ? 19.680 -12.293 -58.392 1.00 34.16 115 GLY D C 1
ATOM 6563 O O . GLY F 2 115 ? 18.797 -12.688 -59.151 1.00 29.35 115 GLY D O 1
ATOM 6564 N N . THR F 2 116 ? 20.975 -12.506 -58.606 1.00 36.96 116 THR D N 1
ATOM 6565 C CA . THR F 2 116 ? 21.448 -13.326 -59.714 1.00 30.81 116 THR D CA 1
ATOM 6566 C C . THR F 2 116 ? 22.226 -14.529 -59.191 1.00 29.75 116 THR D C 1
ATOM 6567 O O . THR F 2 116 ? 23.259 -14.381 -58.535 1.00 31.74 116 THR D O 1
ATOM 6571 N N . SER F 2 117 ? 21.716 -15.720 -59.478 1.00 24.24 117 SER D N 1
ATOM 6572 C CA . SER F 2 117 ? 22.370 -16.946 -59.047 1.00 30.26 117 SER D CA 1
ATOM 6573 C C . SER F 2 117 ? 23.490 -17.319 -60.011 1.00 32.96 117 SER D C 1
ATOM 6574 O O . SER F 2 117 ? 23.277 -17.424 -61.220 1.00 33.77 117 SER D O 1
ATOM 6577 N N . VAL F 2 118 ? 24.689 -17.503 -59.471 1.00 34.52 118 VAL D N 1
ATOM 6578 C CA . VAL F 2 118 ? 25.829 -17.917 -60.275 1.00 30.99 118 VAL D CA 1
ATOM 6579 C C . VAL F 2 118 ? 26.254 -19.329 -59.899 1.00 25.54 118 VAL D C 1
ATOM 6580 O O . VAL F 2 118 ? 26.565 -19.604 -58.743 1.00 32.18 118 VAL D O 1
ATOM 6584 N N . THR F 2 119 ? 26.255 -20.226 -60.878 1.00 25.91 119 THR D N 1
ATOM 6585 C CA . THR F 2 119 ? 26.701 -21.592 -60.648 1.00 32.72 119 THR D CA 1
ATOM 6586 C C . THR F 2 119 ? 28.027 -21.847 -61.351 1.00 37.24 119 THR D C 1
ATOM 6587 O O . THR F 2 119 ? 28.117 -21.780 -62.577 1.00 35.10 119 THR D O 1
ATOM 6591 N N . VAL F 2 120 ? 29.059 -22.130 -60.564 1.00 40.66 120 VAL D N 1
ATOM 6592 C CA . VAL F 2 120 ? 30.367 -22.451 -61.115 1.00 45.16 120 VAL D CA 1
ATOM 6593 C C . VAL F 2 120 ? 30.532 -23.962 -61.197 1.00 43.81 120 VAL D C 1
ATOM 6594 O O . VAL F 2 120 ? 30.702 -24.634 -60.180 1.00 46.72 120 VAL D O 1
ATOM 6598 N N . SER F 2 121 ? 30.470 -24.489 -62.414 1.00 38.48 121 SER D N 1
ATOM 6599 C CA . SER F 2 121 ? 30.538 -25.927 -62.626 1.00 38.31 121 SER D CA 1
ATOM 6600 C C . SER F 2 121 ? 31.041 -26.267 -64.023 1.00 40.92 121 SER D C 1
ATOM 6601 O O . SER F 2 121 ? 30.830 -25.512 -64.971 1.00 43.91 121 SER D O 1
ATOM 6604 N N . SER F 2 122 ? 31.710 -27.408 -64.140 1.00 35.97 122 SER D N 1
ATOM 6605 C CA . SER F 2 122 ? 32.160 -27.902 -65.432 1.00 39.98 122 SER D CA 1
ATOM 6606 C C . SER F 2 122 ? 31.250 -29.035 -65.895 1.00 43.25 122 SER D C 1
ATOM 6607 O O . SER F 2 122 ? 31.502 -29.674 -66.917 1.00 43.62 122 SER D O 1
ATOM 6610 N N . ALA F 2 123 ? 30.189 -29.274 -65.130 1.00 35.99 123 ALA D N 1
ATOM 6611 C CA . ALA F 2 123 ? 29.217 -30.310 -65.457 1.00 41.34 123 ALA D CA 1
ATOM 6612 C C . ALA F 2 123 ? 28.246 -29.825 -66.529 1.00 40.91 123 ALA D C 1
ATOM 6613 O O . ALA F 2 123 ? 27.919 -28.639 -66.597 1.00 38.42 123 ALA D O 1
ATOM 6615 N N . SER F 2 124 ? 27.785 -30.750 -67.364 1.00 36.46 124 SER D N 1
ATOM 6616 C CA . SER F 2 124 ? 26.906 -30.405 -68.475 1.00 36.47 124 SER D CA 1
ATOM 6617 C C . SER F 2 124 ? 25.461 -30.205 -68.030 1.00 37.92 124 SER D C 1
ATOM 6618 O O . SER F 2 124 ? 25.045 -30.693 -66.978 1.00 36.41 124 SER D O 1
ATOM 6621 N N . THR F 2 125 ? 24.703 -29.478 -68.843 1.00 38.08 125 THR D N 1
ATOM 6622 C CA . THR F 2 125 ? 23.286 -29.271 -68.592 1.00 39.15 125 THR D CA 1
ATOM 6623 C C . THR F 2 125 ? 22.513 -30.561 -68.844 1.00 41.33 125 THR D C 1
ATOM 6624 O O . THR F 2 125 ? 22.776 -31.266 -69.817 1.00 43.13 125 THR D O 1
ATOM 6628 N N . LYS F 2 126 ? 21.566 -30.872 -67.965 1.00 41.99 126 LYS D N 1
ATOM 6629 C CA . LYS F 2 126 ? 20.746 -32.064 -68.133 1.00 39.75 126 LYS D CA 1
ATOM 6630 C C . LYS F 2 126 ? 19.302 -31.815 -67.716 1.00 37.88 126 LYS D C 1
ATOM 6631 O O . LYS F 2 126 ? 19.038 -31.341 -66.612 1.00 29.61 126 LYS D O 1
ATOM 6637 N N . GLY F 2 127 ? 18.372 -32.138 -68.610 1.00 38.11 127 GLY D N 1
ATOM 6638 C CA . GLY F 2 127 ? 16.956 -32.036 -68.314 1.00 33.20 127 GLY D CA 1
ATOM 6639 C C . GLY F 2 127 ? 16.501 -33.160 -67.404 1.00 32.04 127 GLY D C 1
ATOM 6640 O O . GLY F 2 127 ? 17.125 -34.219 -67.364 1.00 35.57 127 GLY D O 1
ATOM 6641 N N . PRO F 2 128 ? 15.406 -32.935 -66.665 1.00 35.48 128 PRO D N 1
ATOM 6642 C CA . PRO F 2 128 ? 14.906 -33.907 -65.688 1.00 36.64 128 PRO D CA 1
ATOM 6643 C C . PRO F 2 128 ? 14.004 -34.982 -66.286 1.00 38.04 128 PRO D C 1
ATOM 6644 O O . PRO F 2 128 ? 13.444 -34.800 -67.367 1.00 37.42 128 PRO D O 1
ATOM 6648 N N . SER F 2 129 ? 13.873 -36.096 -65.573 1.00 41.81 129 SER D N 1
ATOM 6649 C CA . SER F 2 129 ? 12.885 -37.114 -65.901 1.00 40.75 129 SER D CA 1
ATOM 6650 C C . SER F 2 129 ? 11.749 -37.043 -64.889 1.00 44.17 129 SER D C 1
ATOM 6651 O O . SER F 2 129 ? 11.980 -37.116 -63.682 1.00 48.79 129 SER D O 1
ATOM 6654 N N . VAL F 2 130 ? 10.524 -36.891 -65.380 1.00 42.67 130 VAL D N 1
ATOM 6655 C CA . VAL F 2 130 ? 9.373 -36.726 -64.501 1.00 43.19 130 VAL D CA 1
ATOM 6656 C C . VAL F 2 130 ? 8.572 -38.018 -64.373 1.00 41.69 130 VAL D C 1
ATOM 6657 O O . VAL F 2 130 ? 8.053 -38.541 -65.358 1.00 41.09 130 VAL D O 1
ATOM 6661 N N . PHE F 2 131 ? 8.482 -38.527 -63.148 1.00 40.57 131 PHE D N 1
ATOM 6662 C CA . PHE F 2 131 ? 7.749 -39.757 -62.877 1.00 40.10 131 PHE D CA 1
ATOM 6663 C C . PHE F 2 131 ? 6.578 -39.491 -61.938 1.00 40.34 131 PHE D C 1
ATOM 6664 O O . PHE F 2 131 ? 6.682 -38.674 -61.023 1.00 36.89 131 PHE D O 1
ATOM 6672 N N . PRO F 2 132 ? 5.453 -40.184 -62.163 1.00 46.53 132 PRO D N 1
ATOM 6673 C CA . PRO F 2 132 ? 4.256 -39.968 -61.347 1.00 48.67 132 PRO D CA 1
ATOM 6674 C C . PRO F 2 132 ? 4.349 -40.595 -59.958 1.00 51.87 132 PRO D C 1
ATOM 6675 O O . PRO F 2 132 ? 4.787 -41.738 -59.818 1.00 52.17 132 PRO D O 1
ATOM 6679 N N . LEU F 2 133 ? 3.950 -39.836 -58.943 1.00 54.75 133 LEU D N 1
ATOM 6680 C CA . LEU F 2 133 ? 3.753 -40.383 -57.607 1.00 38.22 133 LEU D CA 1
ATOM 6681 C C . LEU F 2 133 ? 2.277 -40.728 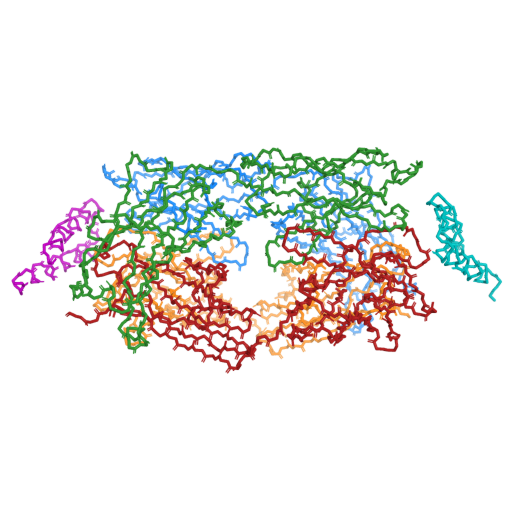-57.453 1.00 42.47 133 LEU D C 1
ATOM 6682 O O . LEU F 2 133 ? 1.499 -39.946 -56.904 1.00 39.25 133 LEU D O 1
ATOM 6687 N N . ALA F 2 134 ? 1.902 -41.902 -57.955 1.00 40.90 134 ALA D N 1
ATOM 6688 C CA . ALA F 2 134 ? 0.502 -42.306 -58.057 1.00 41.76 134 ALA D CA 1
ATOM 6689 C C . ALA F 2 134 ? -0.185 -42.402 -56.700 1.00 43.69 134 ALA D C 1
ATOM 6690 O O . ALA F 2 134 ? 0.390 -42.915 -55.740 1.00 43.70 134 ALA D O 1
ATOM 6692 N N . PRO F 2 135 ? -1.431 -41.911 -56.623 1.00 44.54 135 PRO D N 1
ATOM 6693 C CA . PRO F 2 135 ? -2.219 -41.948 -55.388 1.00 46.60 135 PRO D CA 1
ATOM 6694 C C . PRO F 2 135 ? -2.521 -43.376 -54.946 1.00 50.68 135 PRO D C 1
ATOM 6695 O O . PRO F 2 135 ? -2.779 -44.239 -55.785 1.00 50.29 135 PRO D O 1
ATOM 6699 N N . SER F 2 136 ? -2.482 -43.614 -53.640 1.00 54.07 136 SER D N 1
ATOM 6700 C CA . SER F 2 136 ? -2.741 -44.940 -53.096 1.00 61.00 136 SER D CA 1
ATOM 6701 C C . SER F 2 136 ? -4.178 -45.377 -53.358 1.00 64.26 136 SER D C 1
ATOM 6702 O O . SER F 2 136 ? -5.113 -44.592 -53.202 1.00 65.89 136 SER D O 1
ATOM 6705 N N . SER F 2 137 ? -4.345 -46.633 -53.758 1.00 68.33 137 SER D N 1
ATOM 6706 C CA . SER F 2 137 ? -5.672 -47.200 -53.960 1.00 74.22 137 SER D CA 1
ATOM 6707 C C . SER F 2 137 ? -6.331 -47.477 -52.614 1.00 79.38 137 SER D C 1
ATOM 6708 O O . SER F 2 137 ? -7.528 -47.756 -52.540 1.00 83.06 137 SER D O 1
ATOM 6711 N N . LYS F 2 138 ? -5.536 -47.395 -51.552 1.00 80.09 138 LYS D N 1
ATOM 6712 C CA . LYS F 2 138 ? -6.022 -47.616 -50.198 1.00 82.48 138 LYS D CA 1
ATOM 6713 C C . LYS F 2 138 ? -6.454 -46.301 -49.557 1.00 78.38 138 LYS D C 1
ATOM 6714 O O . LYS F 2 138 ? -6.655 -46.231 -48.344 1.00 79.48 138 LYS D O 1
ATOM 6720 N N . SER F 2 139 ? -6.583 -45.262 -50.378 1.00 74.66 139 SER D N 1
ATOM 6721 C CA . SER F 2 139 ? -6.992 -43.944 -49.904 1.00 72.21 139 SER D CA 1
ATOM 6722 C C . SER F 2 139 ? -8.348 -44.011 -49.210 1.00 78.98 139 SER D C 1
ATOM 6723 O O . SER F 2 139 ? -9.302 -44.576 -49.746 1.00 82.70 139 SER D O 1
ATOM 6726 N N . THR F 2 140 ? -8.421 -43.437 -48.013 1.00 80.65 140 THR D N 1
ATOM 6727 C CA . THR F 2 140 ? -9.629 -43.494 -47.196 1.00 81.64 140 THR D CA 1
ATOM 6728 C C . THR F 2 140 ? -10.807 -42.805 -47.879 1.00 77.08 140 THR D C 1
ATOM 6729 O O . THR F 2 140 ? -10.696 -41.665 -48.331 1.00 69.36 140 THR D O 1
ATOM 6733 N N . SER F 2 141 ? -11.932 -43.511 -47.951 1.00 78.64 141 SER D N 1
ATOM 6734 C CA . SER F 2 141 ? -13.137 -42.995 -48.590 1.00 77.17 141 SER D CA 1
ATOM 6735 C C . SER F 2 141 ? -13.652 -41.739 -47.893 1.00 75.24 141 SER D C 1
ATOM 6736 O O . SER F 2 141 ? -13.829 -41.720 -46.675 1.00 77.66 141 SER D O 1
ATOM 6739 N N . GLY F 2 142 ? -13.885 -40.691 -48.676 1.00 69.97 142 GLY D N 1
ATOM 6740 C CA . GLY F 2 142 ? -14.367 -39.429 -48.146 1.00 65.63 142 GLY D CA 1
ATOM 6741 C C . GLY F 2 142 ? -13.283 -38.651 -47.424 1.00 63.90 142 GLY D C 1
ATOM 6742 O O . GLY F 2 142 ? -13.549 -37.611 -46.822 1.00 61.83 142 GLY D O 1
ATOM 6743 N N . GLY F 2 143 ? -12.056 -39.158 -47.490 1.00 64.43 143 GLY D N 1
ATOM 6744 C CA . GLY F 2 143 ? -10.935 -38.538 -46.809 1.00 60.56 143 GLY D CA 1
ATOM 6745 C C . GLY F 2 143 ? -9.988 -37.821 -47.750 1.00 51.92 143 GLY D C 1
ATOM 6746 O O . GLY F 2 143 ? -10.406 -37.268 -48.767 1.00 40.02 143 GLY D O 1
ATOM 6747 N N . THR F 2 144 ? -8.705 -37.836 -47.409 1.00 46.96 144 THR D N 1
ATOM 6748 C CA . THR F 2 144 ? -7.696 -37.127 -48.183 1.00 45.21 144 THR D CA 1
ATOM 6749 C C . THR F 2 144 ? -6.664 -38.081 -48.778 1.00 45.37 144 THR D C 1
ATOM 6750 O O . THR F 2 144 ? -6.124 -38.940 -48.083 1.00 48.14 144 THR D O 1
ATOM 6754 N N . ALA F 2 145 ? -6.401 -37.925 -50.072 1.00 41.38 145 ALA D N 1
ATOM 6755 C CA . ALA F 2 145 ? -5.382 -38.718 -50.747 1.00 40.38 145 ALA D CA 1
ATOM 6756 C C . ALA F 2 145 ? -4.215 -37.833 -51.169 1.00 40.40 145 ALA D C 1
ATOM 6757 O O . ALA F 2 145 ? -4.377 -36.626 -51.351 1.00 40.33 145 ALA D O 1
ATOM 6759 N N . ALA F 2 146 ? -3.040 -38.434 -51.320 1.00 34.34 146 ALA D N 1
ATOM 6760 C CA . ALA F 2 146 ? -1.854 -37.688 -51.720 1.00 38.78 146 ALA D CA 1
ATOM 6761 C C . ALA F 2 146 ? -1.254 -38.239 -53.008 1.00 39.06 146 ALA D C 1
ATOM 6762 O O . ALA F 2 146 ? -1.139 -39.451 -53.186 1.00 41.89 146 ALA D O 1
ATOM 6764 N N . LEU F 2 147 ? -0.881 -37.333 -53.905 1.00 38.86 147 LEU D N 1
ATOM 6765 C CA . LEU F 2 147 ? -0.211 -37.699 -55.146 1.00 37.37 147 LEU D CA 1
ATOM 6766 C C . LEU F 2 147 ? 0.846 -36.652 -55.471 1.00 36.01 147 LEU D C 1
ATOM 6767 O O . LEU F 2 147 ? 0.917 -35.613 -54.815 1.00 36.39 147 LEU D O 1
ATOM 6772 N N . GLY F 2 148 ? 1.666 -36.919 -56.482 1.00 36.24 148 GLY D N 1
ATOM 6773 C CA . GLY F 2 148 ? 2.699 -35.975 -56.857 1.00 33.36 148 GLY D CA 1
ATOM 6774 C C . GLY F 2 148 ? 3.527 -36.372 -58.061 1.00 34.53 148 GLY D C 1
ATOM 6775 O O . GLY F 2 148 ? 3.168 -37.280 -58.811 1.00 35.45 148 GLY D O 1
ATOM 6776 N N . CYS F 2 149 ? 4.643 -35.673 -58.245 1.00 32.99 149 CYS D N 1
ATOM 6777 C CA . CYS F 2 149 ? 5.563 -35.954 -59.339 1.00 32.91 149 CYS D CA 1
ATOM 6778 C C . CYS F 2 149 ? 6.999 -36.023 -58.841 1.00 37.19 149 CYS D C 1
ATOM 6779 O O . CYS F 2 149 ? 7.410 -35.237 -57.986 1.00 40.01 149 CYS D O 1
ATOM 6782 N N . LEU F 2 150 ? 7.760 -36.970 -59.377 1.00 34.15 150 LEU D N 1
ATOM 6783 C CA . LEU F 2 150 ? 9.178 -37.072 -59.070 1.00 31.25 150 LEU D CA 1
ATOM 6784 C C . LEU F 2 150 ? 9.995 -36.425 -60.180 1.00 37.67 150 LEU D C 1
ATOM 6785 O O . LEU F 2 150 ? 9.977 -36.883 -61.321 1.00 36.59 150 LEU D O 1
ATOM 6790 N N . VAL F 2 151 ? 10.699 -35.352 -59.840 1.00 37.88 151 VAL D N 1
ATOM 6791 C CA . VAL F 2 151 ? 11.552 -34.655 -60.794 1.00 35.71 151 VAL D CA 1
ATOM 6792 C C . VAL F 2 151 ? 13.004 -35.060 -60.559 1.00 39.81 151 VAL D C 1
ATOM 6793 O O . VAL F 2 151 ? 13.662 -34.543 -59.657 1.00 43.84 151 VAL D O 1
ATOM 6797 N N . LYS F 2 152 ? 13.498 -35.982 -61.379 1.00 34.41 152 LYS D N 1
ATOM 6798 C CA . LYS F 2 152 ? 14.762 -36.657 -61.096 1.00 42.22 152 LYS D CA 1
ATOM 6799 C C . LYS F 2 152 ? 15.865 -36.381 -62.121 1.00 42.72 152 LYS D C 1
ATOM 6800 O O . LYS F 2 152 ? 15.601 -36.243 -63.316 1.00 44.77 152 LYS D O 1
ATOM 6806 N N . ASP F 2 153 ? 17.098 -36.297 -61.624 1.00 44.50 153 ASP D N 1
ATOM 6807 C CA . ASP F 2 153 ? 18.303 -36.226 -62.451 1.00 46.57 153 ASP D CA 1
ATOM 6808 C C . ASP F 2 153 ? 18.350 -35.024 -63.388 1.00 47.89 153 ASP D C 1
ATOM 6809 O O . ASP F 2 153 ? 18.217 -35.175 -64.602 1.00 53.51 153 ASP D O 1
ATOM 6814 N N . TYR F 2 154 ? 18.553 -33.836 -62.829 1.00 40.72 154 TYR D N 1
ATOM 6815 C CA . TYR F 2 154 ? 18.719 -32.646 -63.655 1.00 42.02 154 TYR D CA 1
ATOM 6816 C C . TYR F 2 154 ? 19.873 -31.768 -63.181 1.00 45.95 154 TYR D C 1
ATOM 6817 O O . TYR F 2 154 ? 20.275 -31.815 -62.018 1.00 45.57 154 TYR D O 1
ATOM 6826 N N . PHE F 2 155 ? 20.404 -30.972 -64.103 1.00 43.13 155 PHE D N 1
ATOM 6827 C CA . PHE F 2 155 ? 21.466 -30.024 -63.797 1.00 42.78 155 PHE D CA 1
ATOM 6828 C C . PHE F 2 155 ? 21.441 -28.884 -64.808 1.00 34.00 155 PHE D C 1
ATOM 6829 O O . PHE F 2 155 ? 21.304 -29.121 -66.008 1.00 42.09 155 PHE D O 1
ATOM 6837 N N . PRO F 2 156 ? 21.574 -27.639 -64.327 1.00 34.18 156 PRO D N 1
ATOM 6838 C CA . PRO F 2 156 ? 21.701 -27.314 -62.905 1.00 37.70 156 PRO D CA 1
ATOM 6839 C C . PRO F 2 156 ? 20.363 -27.046 -62.233 1.00 38.65 156 PRO D C 1
ATOM 6840 O O . PRO F 2 156 ? 19.320 -27.557 -62.646 1.00 32.47 156 PRO D O 1
ATOM 6844 N N . GLU F 2 157 ? 20.412 -26.229 -61.190 1.00 38.12 157 GLU D N 1
ATOM 6845 C CA . GLU F 2 157 ? 19.210 -25.736 -60.543 1.00 38.67 157 GLU D CA 1
ATOM 6846 C C . GLU F 2 157 ? 18.740 -24.431 -61.197 1.00 40.34 157 GLU D C 1
ATOM 6847 O O . GLU F 2 157 ? 19.537 -23.708 -61.799 1.00 42.08 157 GLU D O 1
ATOM 6853 N N . PRO F 2 158 ? 17.438 -24.126 -61.086 1.00 32.23 158 PRO D N 1
ATOM 6854 C CA . PRO F 2 158 ? 16.392 -24.939 -60.463 1.00 40.91 158 PRO D CA 1
ATOM 6855 C C . PRO F 2 158 ? 15.405 -25.526 -61.464 1.0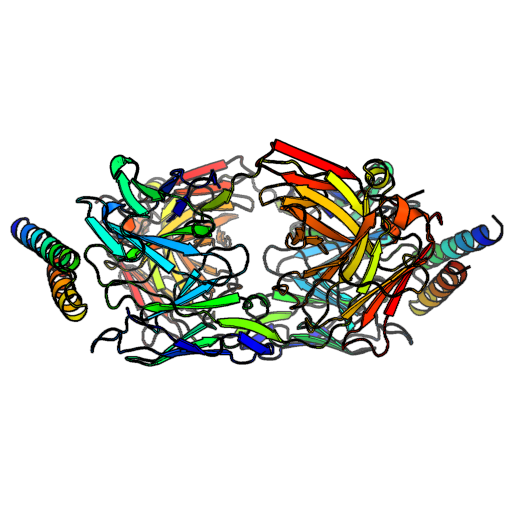0 40.85 158 PRO D C 1
ATOM 6856 O O . PRO F 2 158 ? 15.521 -25.296 -62.667 1.00 42.45 158 PRO D O 1
ATOM 6860 N N . VAL F 2 159 ? 14.442 -26.284 -60.953 1.00 38.08 159 VAL D N 1
ATOM 6861 C CA . VAL F 2 159 ? 13.254 -26.629 -61.719 1.00 39.66 159 VAL D CA 1
ATOM 6862 C C . VAL F 2 159 ? 12.054 -26.022 -61.006 1.00 36.75 159 VAL D C 1
ATOM 6863 O O . VAL F 2 159 ? 12.033 -25.935 -59.778 1.00 32.91 159 VAL D O 1
ATOM 6867 N N . THR F 2 160 ? 11.070 -25.574 -61.776 1.00 37.49 160 THR D N 1
ATOM 6868 C CA . THR F 2 160 ? 9.839 -25.062 -61.195 1.00 35.15 160 THR D CA 1
ATOM 6869 C C . THR F 2 160 ? 8.707 -26.044 -61.452 1.00 36.45 160 THR D C 1
ATOM 6870 O O . THR F 2 160 ? 8.624 -26.648 -62.523 1.00 35.31 160 THR D O 1
ATOM 6874 N N . VAL F 2 161 ? 7.847 -26.220 -60.456 1.00 36.94 161 VAL D N 1
ATOM 6875 C CA . VAL F 2 161 ? 6.714 -27.122 -60.590 1.00 34.52 161 VAL D CA 1
ATOM 6876 C C . VAL F 2 161 ? 5.420 -26.421 -60.204 1.00 33.92 161 VAL D C 1
ATOM 6877 O O . VAL F 2 161 ? 5.325 -25.810 -59.139 1.00 35.88 161 VAL D O 1
ATOM 6881 N N . SER F 2 162 ? 4.430 -26.502 -61.085 1.00 32.22 162 SER D N 1
ATOM 6882 C CA . SER F 2 162 ? 3.087 -26.035 -60.776 1.00 32.52 162 SER D CA 1
ATOM 6883 C C . SER F 2 162 ? 2.097 -27.158 -61.054 1.00 30.84 162 SER D C 1
ATOM 6884 O O . SER F 2 162 ? 2.448 -28.162 -61.671 1.00 29.69 162 SER D O 1
ATOM 6887 N N . TRP F 2 163 ? 0.863 -26.992 -60.596 1.00 32.73 163 TRP D N 1
ATOM 6888 C CA . TRP F 2 163 ? -0.159 -28.006 -60.814 1.00 28.49 163 TRP D CA 1
ATOM 6889 C C . TRP F 2 163 ? -1.356 -27.431 -61.558 1.00 30.24 163 TRP D C 1
ATOM 6890 O O . TRP F 2 163 ? -1.904 -26.401 -61.163 1.00 32.56 163 TRP D O 1
ATOM 6901 N N . ASN F 2 164 ? -1.748 -28.109 -62.634 1.00 28.11 164 ASN D N 1
ATOM 6902 C CA . ASN F 2 164 ? -2.840 -27.663 -63.494 1.00 36.03 164 ASN D CA 1
ATOM 6903 C C . ASN F 2 164 ? -2.648 -26.220 -63.948 1.00 37.36 164 ASN D C 1
ATOM 6904 O O . ASN F 2 164 ? -3.545 -25.388 -63.804 1.00 39.15 164 ASN D O 1
ATOM 6909 N N . SER F 2 165 ? -1.461 -25.941 -64.482 1.00 36.90 165 SER D N 1
ATOM 6910 C CA . SER F 2 165 ? -1.103 -24.622 -65.001 1.00 34.82 165 SER D CA 1
ATOM 6911 C C . SER F 2 165 ? -1.212 -23.522 -63.945 1.00 32.56 165 SER D C 1
ATOM 6912 O O . SER F 2 165 ? -1.528 -22.375 -64.261 1.00 35.97 165 SER D O 1
ATOM 6915 N N . GLY F 2 166 ? -0.947 -23.881 -62.693 1.00 32.75 166 GLY D N 1
ATOM 6916 C CA . GLY F 2 166 ? -0.932 -22.916 -61.607 1.00 32.91 166 GLY D CA 1
ATOM 6917 C C . GLY F 2 166 ? -2.275 -22.699 -60.936 1.00 35.77 166 GLY D C 1
ATOM 6918 O O . GLY F 2 166 ? -2.373 -21.954 -59.961 1.00 37.10 166 GLY D O 1
ATOM 6919 N N . ALA F 2 167 ? -3.313 -23.349 -61.453 1.00 34.36 167 ALA D N 1
ATOM 6920 C CA . ALA F 2 167 ? -4.657 -23.194 -60.907 1.00 33.14 167 ALA D CA 1
ATOM 6921 C C . ALA F 2 167 ? -4.805 -23.917 -59.570 1.00 29.91 167 ALA D C 1
ATOM 6922 O O . ALA F 2 167 ? -5.530 -23.462 -58.686 1.00 31.99 167 ALA D O 1
ATOM 6924 N N . LEU F 2 168 ? -4.116 -25.045 -59.429 1.00 28.44 168 LEU D N 1
ATOM 6925 C CA . LEU F 2 168 ? -4.139 -25.806 -58.185 1.00 31.05 168 LEU D CA 1
ATOM 6926 C C . LEU F 2 168 ? -2.930 -25.464 -57.320 1.00 32.93 168 LEU D C 1
ATOM 6927 O O . LEU F 2 168 ? -1.798 -25.823 -57.650 1.00 27.84 168 LEU D O 1
ATOM 6932 N N . THR F 2 169 ? -3.173 -24.770 -56.213 1.00 33.13 169 THR D N 1
ATOM 6933 C CA . THR F 2 169 ? -2.092 -24.314 -55.346 1.00 34.29 169 THR D CA 1
ATOM 6934 C C . THR F 2 169 ? -2.239 -24.813 -53.911 1.00 34.40 169 THR D C 1
ATOM 6935 O O . THR F 2 169 ? -1.244 -25.038 -53.220 1.00 34.60 169 THR D O 1
ATOM 6939 N N . SER F 2 170 ? -3.479 -24.983 -53.465 1.00 34.83 170 SER D N 1
ATOM 6940 C CA . SER F 2 170 ? -3.746 -25.423 -52.100 1.00 37.73 170 SER D CA 1
ATOM 6941 C C . SER F 2 170 ? -3.313 -26.869 -51.880 1.00 37.41 170 SER D C 1
ATOM 6942 O O . SER F 2 170 ? -3.632 -27.751 -52.677 1.00 41.82 170 SER D O 1
ATOM 6945 N N . GLY F 2 171 ? -2.583 -27.104 -50.794 1.00 35.69 171 GLY D N 1
ATOM 6946 C CA . GLY F 2 171 ? -2.139 -28.441 -50.445 1.00 34.15 171 GLY D CA 1
ATOM 6947 C C . GLY F 2 171 ? -0.869 -28.866 -51.159 1.00 32.20 171 GLY D C 1
ATOM 6948 O O . GLY F 2 171 ? -0.389 -29.983 -50.972 1.00 33.58 171 GLY D O 1
ATOM 6949 N N . VAL F 2 172 ? -0.322 -27.973 -51.977 1.00 29.99 172 VAL D N 1
ATOM 6950 C CA . VAL F 2 172 ? 0.879 -28.277 -52.748 1.00 31.46 172 VAL D CA 1
ATOM 6951 C C . VAL F 2 172 ? 2.151 -28.056 -51.934 1.00 33.96 172 VAL D C 1
ATOM 6952 O O . VAL F 2 172 ? 2.331 -27.007 -51.315 1.00 33.41 172 VAL D O 1
ATOM 6956 N N . HIS F 2 173 ? 3.026 -29.057 -51.934 1.00 29.00 173 HIS D N 1
ATOM 6957 C CA . HIS F 2 173 ? 4.342 -28.930 -51.321 1.00 29.38 173 HIS D CA 1
ATOM 6958 C C . HIS F 2 173 ? 5.432 -29.333 -52.307 1.00 29.05 173 HIS D C 1
ATOM 6959 O O . HIS F 2 173 ? 5.551 -30.504 -52.666 1.00 37.86 173 HIS D O 1
ATOM 6966 N N . THR F 2 174 ? 6.219 -28.357 -52.749 1.00 28.93 174 THR D N 1
ATOM 6967 C CA . THR F 2 174 ? 7.350 -28.629 -53.627 1.00 37.53 174 THR D CA 1
ATOM 6968 C C . THR F 2 174 ? 8.641 -28.598 -52.820 1.00 40.67 174 THR D C 1
ATOM 6969 O O . THR F 2 174 ? 9.088 -27.537 -52.383 1.00 41.60 174 THR D O 1
ATOM 6973 N N . PHE F 2 175 ? 9.234 -29.771 -52.628 1.00 29.72 175 PHE D N 1
ATOM 6974 C CA . PHE F 2 175 ? 10.389 -29.922 -51.752 1.00 37.47 175 PHE D CA 1
ATOM 6975 C C . PHE F 2 175 ? 11.677 -29.392 -52.369 1.00 39.44 175 PHE D C 1
ATOM 6976 O O . PHE F 2 175 ? 11.868 -29.469 -53.584 1.00 39.01 175 PHE D O 1
ATOM 6984 N N . PRO F 2 176 ? 12.563 -28.843 -51.524 1.00 41.22 176 PRO D N 1
ATOM 6985 C CA . PRO F 2 176 ? 13.903 -28.426 -51.946 1.00 43.86 176 PRO D CA 1
ATOM 6986 C C . PRO F 2 176 ? 14.666 -29.577 -52.591 1.00 45.22 176 PRO D C 1
ATOM 6987 O O . PRO F 2 176 ? 14.547 -30.716 -52.142 1.00 32.12 176 PRO D O 1
ATOM 6991 N N . ALA F 2 177 ? 15.433 -29.281 -53.633 1.00 49.59 177 ALA D N 1
ATOM 6992 C CA . ALA F 2 177 ? 16.172 -30.313 -54.348 1.00 53.21 177 ALA D CA 1
ATOM 6993 C C . ALA F 2 177 ? 17.296 -30.883 -53.493 1.00 51.66 177 ALA D C 1
ATOM 6994 O O . ALA F 2 177 ? 17.945 -30.157 -52.741 1.00 53.39 177 ALA D O 1
ATOM 6996 N N . VAL F 2 178 ? 17.515 -32.189 -53.607 1.00 47.59 178 VAL D N 1
ATOM 6997 C CA . VAL F 2 178 ? 18.644 -32.831 -52.948 1.00 47.45 178 VAL D CA 1
ATOM 6998 C C . VAL F 2 178 ? 19.724 -33.158 -53.972 1.00 44.18 178 VAL D C 1
ATOM 6999 O O . VAL F 2 178 ? 19.429 -33.568 -55.094 1.00 38.21 178 VAL D O 1
ATOM 7003 N N . LEU F 2 179 ? 20.978 -32.958 -53.582 1.00 46.65 179 LEU D N 1
ATOM 7004 C CA . LEU F 2 179 ? 22.101 -33.255 -54.458 1.00 44.32 179 LEU D CA 1
ATOM 7005 C C . LEU F 2 179 ? 22.460 -34.734 -54.372 1.00 48.12 179 LEU D C 1
ATOM 7006 O O . LEU F 2 179 ? 23.037 -35.187 -53.384 1.00 51.91 179 LEU D O 1
ATOM 7011 N N . GLN F 2 180 ? 22.108 -35.483 -55.411 1.00 44.69 180 GLN D N 1
ATOM 7012 C CA . GLN F 2 180 ? 22.393 -36.911 -55.453 1.00 43.41 180 GLN D CA 1
ATOM 7013 C C . GLN F 2 180 ? 23.887 -37.164 -55.623 1.00 42.76 180 GLN D C 1
ATOM 7014 O O . GLN F 2 180 ? 24.643 -36.260 -55.982 1.00 39.84 180 GLN D O 1
ATOM 7020 N N . SER F 2 181 ? 24.308 -38.398 -55.362 1.00 44.15 181 SER D N 1
ATOM 7021 C CA . SER F 2 181 ? 25.716 -38.767 -55.451 1.00 48.81 181 SER D CA 1
ATOM 7022 C C . SER F 2 181 ? 26.225 -38.725 -56.890 1.00 46.54 181 SER D C 1
ATOM 7023 O O . SER F 2 181 ? 27.431 -38.707 -57.130 1.00 45.85 181 SER D O 1
ATOM 7026 N N . SER F 2 182 ? 25.297 -38.705 -57.843 1.00 47.04 182 SER D N 1
ATOM 7027 C CA . SER F 2 182 ? 25.644 -38.654 -59.258 1.00 43.68 182 SER D CA 1
ATOM 7028 C C . SER F 2 182 ? 25.982 -37.235 -59.705 1.00 45.82 182 SER D C 1
ATOM 7029 O O . SER F 2 182 ? 26.331 -37.007 -60.863 1.00 51.69 182 SER D O 1
ATOM 7032 N N . GLY F 2 183 ? 25.875 -36.284 -58.783 1.00 46.20 183 GLY D N 1
ATOM 7033 C CA . GLY F 2 183 ? 26.148 -34.892 -59.089 1.00 46.55 183 GLY D CA 1
ATOM 7034 C C . GLY F 2 183 ? 24.946 -34.206 -59.706 1.00 44.79 183 GLY D C 1
ATOM 7035 O O . GLY F 2 183 ? 25.015 -33.041 -60.099 1.00 44.20 183 GLY D O 1
ATOM 7036 N N . LEU F 2 184 ? 23.840 -34.938 -59.791 1.00 45.56 184 LEU D N 1
ATOM 7037 C CA . LEU F 2 184 ? 22.603 -34.410 -60.354 1.00 45.43 184 LEU D CA 1
ATOM 7038 C C . LEU F 2 184 ? 21.574 -34.150 -59.258 1.00 46.03 184 LEU D C 1
ATOM 7039 O O . LEU F 2 184 ? 21.594 -34.792 -58.208 1.00 45.52 184 LEU D O 1
ATOM 7044 N N . TYR F 2 185 ? 20.674 -33.206 -59.508 1.00 41.23 185 TYR D N 1
ATOM 7045 C CA . TYR F 2 185 ? 19.652 -32.859 -58.531 1.00 39.73 185 TYR D CA 1
ATOM 7046 C C . TYR F 2 185 ? 18.390 -33.688 -58.716 1.00 37.16 185 TYR D C 1
ATOM 7047 O O . TYR F 2 185 ? 18.197 -34.326 -59.751 1.00 32.43 185 TYR D O 1
ATOM 7056 N N . SER F 2 186 ? 17.536 -33.670 -57.698 1.00 36.97 186 SER D N 1
ATOM 7057 C CA . SER F 2 186 ? 16.260 -34.369 -57.741 1.00 40.11 186 SER D CA 1
ATOM 7058 C C . SER F 2 186 ? 15.345 -33.859 -56.635 1.00 34.49 186 SER D C 1
ATOM 7059 O O . SER F 2 186 ? 15.787 -33.637 -55.509 1.00 33.40 186 SER D O 1
ATOM 7062 N N . LEU F 2 187 ? 14.071 -33.663 -56.960 1.00 32.03 187 LEU D N 1
ATOM 7063 C CA . LEU F 2 187 ? 13.098 -33.247 -55.957 1.00 37.49 187 LEU D CA 1
ATOM 7064 C C . LEU F 2 187 ? 11.734 -33.876 -56.204 1.00 39.43 187 LEU D C 1
ATOM 7065 O O . LEU F 2 187 ? 11.507 -34.523 -57.226 1.00 40.14 187 LEU D O 1
ATOM 7070 N N . SER F 2 188 ? 10.829 -33.673 -55.254 1.00 30.00 188 SER D N 1
ATOM 7071 C CA . SER F 2 188 ? 9.448 -34.096 -55.410 1.00 40.33 188 SER D CA 1
ATOM 7072 C C . SER F 2 188 ? 8.516 -32.905 -55.241 1.00 39.85 188 SER D C 1
ATOM 7073 O O . SER F 2 188 ? 8.892 -31.880 -54.668 1.00 29.15 188 SER D O 1
ATOM 7076 N N . SER F 2 189 ? 7.304 -33.044 -55.759 1.00 39.36 189 SER D N 1
ATOM 7077 C CA . SER F 2 189 ? 6.258 -32.053 -55.563 1.00 37.36 189 SER D CA 1
ATOM 7078 C C . SER F 2 189 ? 4.938 -32.776 -55.362 1.00 37.80 189 SER D C 1
ATOM 7079 O O . SER F 2 189 ? 4.448 -33.445 -56.269 1.00 39.90 189 SER D O 1
ATOM 7082 N N . VAL F 2 190 ? 4.369 -32.650 -54.169 1.00 36.94 190 VAL D N 1
ATOM 7083 C CA . VAL F 2 190 ? 3.161 -33.391 -53.832 1.00 29.28 190 VAL D CA 1
ATOM 7084 C C . VAL F 2 190 ? 1.970 -32.472 -53.588 1.00 38.86 190 VAL D C 1
ATOM 7085 O O . VAL F 2 190 ? 2.126 -31.266 -53.397 1.00 31.14 190 VAL D O 1
ATOM 7089 N N . VAL F 2 191 ? 0.779 -33.059 -53.602 1.00 29.36 191 VAL D N 1
ATOM 7090 C CA . VAL F 2 191 ? -0.445 -32.318 -53.338 1.00 29.33 191 VAL D CA 1
ATOM 7091 C C . VAL F 2 191 ? -1.493 -33.247 -52.729 1.00 33.96 191 VAL D C 1
ATOM 7092 O O . VAL F 2 191 ? -1.630 -34.402 -53.138 1.00 30.52 191 VAL D O 1
ATOM 7096 N N . THR F 2 192 ? -2.209 -32.747 -51.728 1.00 33.49 192 THR D N 1
ATOM 7097 C CA . THR F 2 192 ? -3.267 -33.520 -51.093 1.00 36.50 192 THR D CA 1
ATOM 7098 C C . THR F 2 192 ? -4.617 -33.178 -51.709 1.00 35.35 192 THR D C 1
ATOM 7099 O O . THR F 2 192 ? -5.005 -32.012 -51.776 1.00 34.68 192 THR D O 1
ATOM 7103 N N . VAL F 2 193 ? -5.324 -34.207 -52.166 1.00 31.82 193 VAL D N 1
ATOM 7104 C CA . VAL F 2 193 ? -6.597 -34.029 -52.855 1.00 31.96 193 VAL D CA 1
ATOM 7105 C C . VAL F 2 193 ? -7.676 -34.911 -52.223 1.00 33.15 193 VAL D C 1
ATOM 7106 O O . VAL F 2 193 ? -7.357 -35.863 -51.511 1.00 46.35 193 VAL D O 1
ATOM 7110 N N . PRO F 2 194 ? -8.958 -34.586 -52.463 1.00 33.49 194 PRO D N 1
ATOM 7111 C CA . PRO F 2 194 ? -10.027 -35.473 -51.989 1.00 38.61 194 PRO D CA 1
ATOM 7112 C C . PRO F 2 194 ? -9.946 -36.856 -52.631 1.00 39.11 194 PRO D C 1
ATOM 7113 O O . PRO F 2 194 ? -9.659 -36.961 -53.824 1.00 36.63 194 PRO D O 1
ATOM 7117 N N . SER F 2 195 ? -10.192 -37.899 -51.844 1.00 39.43 195 SER D N 1
ATOM 7118 C CA . SER F 2 195 ? -10.162 -39.267 -52.351 1.00 41.17 195 SER D CA 1
ATOM 7119 C C . SER F 2 195 ? -11.248 -39.492 -53.397 1.00 41.75 195 SER D C 1
ATOM 7120 O O . SER F 2 195 ? -11.088 -40.302 -54.310 1.00 43.36 195 SER D O 1
ATOM 7123 N N . SER F 2 196 ? -12.350 -38.763 -53.261 1.00 41.70 196 SER D N 1
ATOM 7124 C CA . SER F 2 196 ? -13.485 -38.902 -54.167 1.00 42.07 196 SER D CA 1
ATOM 7125 C C . SER F 2 196 ? -13.207 -38.299 -55.543 1.00 39.21 196 SER D C 1
ATOM 7126 O O . SER F 2 196 ? -13.997 -38.465 -56.472 1.00 41.70 196 SER D O 1
ATOM 7129 N N . SER F 2 197 ? -12.083 -37.602 -55.671 1.00 36.77 197 SER D N 1
ATOM 7130 C CA . SER F 2 197 ? -11.742 -36.926 -56.917 1.00 38.80 197 SER D CA 1
ATOM 7131 C C . SER F 2 197 ? -10.712 -37.703 -57.732 1.00 36.93 197 SER D C 1
ATOM 7132 O O . SER F 2 197 ? -10.449 -37.370 -58.889 1.00 35.38 197 SER D O 1
ATOM 7135 N N . LEU F 2 198 ? -10.139 -38.737 -57.123 1.00 41.06 198 LEU D N 1
ATOM 7136 C CA . LEU F 2 198 ? -9.029 -39.480 -57.718 1.00 47.53 198 LEU D CA 1
ATOM 7137 C C . LEU F 2 198 ? -9.339 -40.054 -59.098 1.00 51.84 198 LEU D C 1
ATOM 7138 O O . LEU F 2 198 ? -8.516 -39.970 -60.009 1.00 55.60 198 LEU D O 1
ATOM 7143 N N . GLY F 2 199 ? -10.524 -40.632 -59.252 1.00 52.10 199 GLY D N 1
ATOM 7144 C CA . GLY F 2 199 ? -10.873 -41.306 -60.487 1.00 57.16 199 GLY D CA 1
ATOM 7145 C C . GLY F 2 199 ? -11.443 -40.413 -61.572 1.00 56.80 199 GLY D C 1
ATOM 7146 O O . GLY F 2 199 ? -11.447 -40.785 -62.745 1.00 57.57 199 GLY D O 1
ATOM 7147 N N . THR F 2 200 ? -11.914 -39.229 -61.192 1.00 53.63 200 THR D N 1
ATOM 7148 C CA . THR F 2 200 ? -12.652 -38.382 -62.124 1.00 49.07 200 THR D CA 1
ATOM 7149 C C . THR F 2 200 ? -11.974 -37.050 -62.444 1.00 41.67 200 THR D C 1
ATOM 7150 O O . THR F 2 200 ? -12.192 -36.486 -63.515 1.00 39.06 200 THR D O 1
ATOM 7154 N N . GLN F 2 201 ? -11.159 -36.544 -61.524 1.00 35.57 201 GLN D N 1
ATOM 7155 C CA . GLN F 2 201 ? -10.543 -35.235 -61.721 1.00 39.47 201 GLN D CA 1
ATOM 7156 C C . GLN F 2 201 ? -9.114 -35.344 -62.246 1.00 36.03 201 GLN D C 1
ATOM 7157 O O . GLN F 2 201 ? -8.423 -36.333 -62.004 1.00 37.27 201 GLN D O 1
ATOM 7163 N N . THR F 2 202 ? -8.683 -34.315 -62.969 1.00 37.69 202 THR D N 1
ATOM 7164 C CA . THR F 2 202 ? -7.379 -34.317 -63.622 1.00 37.79 202 THR D CA 1
ATOM 7165 C C . THR F 2 202 ? -6.327 -33.579 -62.801 1.00 36.62 202 THR D C 1
ATOM 7166 O O . THR F 2 202 ? -6.536 -32.439 -62.384 1.00 30.72 202 THR D O 1
ATOM 7170 N N . TYR F 2 203 ? -5.195 -34.237 -62.573 1.00 37.61 203 TYR D N 1
ATOM 7171 C CA . TYR F 2 203 ? -4.089 -33.625 -61.849 1.00 38.05 203 TYR D CA 1
ATOM 7172 C C . TYR F 2 203 ? -2.797 -33.716 -62.652 1.00 37.73 203 TYR D C 1
ATOM 7173 O O . TYR F 2 203 ? -2.234 -34.797 -62.830 1.00 35.46 203 TYR D O 1
ATOM 7182 N N . ILE F 2 204 ? -2.337 -32.567 -63.136 1.00 38.02 204 ILE D N 1
ATOM 7183 C CA . ILE F 2 204 ? -1.148 -32.495 -63.975 1.00 37.09 204 ILE D CA 1
ATOM 7184 C C . ILE F 2 204 ? -0.074 -31.612 -63.353 1.00 36.66 204 ILE D C 1
ATOM 7185 O O . ILE F 2 204 ? -0.317 -30.441 -63.061 1.00 28.21 204 ILE D O 1
ATOM 7190 N N . CYS F 2 205 ? 1.114 -32.172 -63.151 1.00 32.38 205 CYS D N 1
ATOM 7191 C CA . CYS F 2 205 ? 2.237 -31.381 -62.669 1.00 29.37 205 CYS D CA 1
ATOM 7192 C C . CYS F 2 205 ? 2.964 -30.753 -63.852 1.00 31.18 205 CYS D C 1
ATOM 7193 O O . CYS F 2 205 ? 3.253 -31.420 -64.847 1.00 32.67 205 CYS D O 1
ATOM 7196 N N . ASN F 2 206 ? 3.237 -29.458 -63.749 1.00 30.29 206 ASN D N 1
ATOM 7197 C CA . ASN F 2 206 ? 3.926 -28.741 -64.810 1.00 29.81 206 ASN D CA 1
ATOM 7198 C C . ASN F 2 206 ? 5.377 -28.490 -64.431 1.00 29.66 206 ASN D C 1
ATOM 7199 O O . ASN F 2 206 ? 5.685 -27.540 -63.713 1.00 29.19 206 ASN D O 1
ATOM 7204 N N . VAL F 2 207 ? 6.264 -29.354 -64.909 1.00 30.95 207 VAL D N 1
ATOM 7205 C CA . VAL F 2 207 ? 7.682 -29.238 -64.603 1.00 31.04 207 VAL D CA 1
ATOM 7206 C C . VAL F 2 207 ? 8.404 -28.439 -65.681 1.00 30.04 207 VAL D C 1
ATOM 7207 O O . VAL F 2 207 ? 8.262 -28.716 -66.872 1.00 30.71 207 VAL D O 1
ATOM 7211 N N . ASN F 2 208 ? 9.174 -27.442 -65.260 1.00 32.70 208 ASN D N 1
ATOM 7212 C CA . ASN F 2 208 ? 9.951 -26.648 -66.200 1.00 36.43 208 ASN D CA 1
ATOM 7213 C C . ASN F 2 208 ? 11.403 -26.494 -65.763 1.00 38.43 208 ASN D C 1
ATOM 7214 O O . ASN F 2 208 ? 11.689 -26.068 -64.643 1.00 41.92 208 ASN D O 1
ATOM 7219 N N . HIS F 2 209 ? 12.315 -26.854 -66.659 1.00 35.71 209 HIS D N 1
ATOM 7220 C CA . HIS F 2 209 ? 13.744 -26.722 -66.409 1.00 36.21 209 HIS D CA 1
ATOM 7221 C C . HIS F 2 209 ? 14.382 -25.889 -67.513 1.00 38.27 209 HIS D C 1
ATOM 7222 O O . HIS F 2 209 ? 14.834 -26.422 -68.527 1.00 36.81 209 HIS D O 1
ATOM 7229 N N . LYS F 2 210 ? 14.418 -24.576 -67.304 1.00 40.88 210 LYS D N 1
ATOM 7230 C CA . LYS F 2 210 ? 14.874 -23.641 -68.330 1.00 42.61 210 LYS D CA 1
ATOM 7231 C C . LYS F 2 210 ? 16.347 -23.767 -68.776 1.00 42.71 210 LYS D C 1
ATOM 7232 O O . LYS F 2 210 ? 16.665 -23.374 -69.899 1.00 45.41 210 LYS D O 1
ATOM 7238 N N . PRO F 2 211 ? 17.254 -24.297 -67.924 1.00 39.97 211 PRO D N 1
ATOM 7239 C CA . PRO F 2 211 ? 18.606 -24.389 -68.495 1.00 40.12 211 PRO D CA 1
ATOM 7240 C C . PRO F 2 211 ? 18.754 -25.440 -69.600 1.00 39.82 211 PRO D C 1
ATOM 7241 O O . PRO F 2 211 ? 19.737 -25.400 -70.338 1.00 40.35 211 PRO D O 1
ATOM 7245 N N . SER F 2 212 ? 17.798 -26.357 -69.713 1.00 38.52 212 SER D N 1
ATOM 7246 C CA . SER F 2 212 ? 17.873 -27.406 -70.724 1.00 34.24 212 SER D CA 1
ATOM 7247 C C . SER F 2 212 ? 16.732 -27.319 -71.731 1.00 34.30 212 SER D C 1
ATOM 7248 O O . SER F 2 212 ? 16.570 -28.211 -72.563 1.00 37.37 212 SER D O 1
ATOM 7251 N N . ASN F 2 213 ? 15.953 -26.243 -71.649 1.00 35.93 213 ASN D N 1
ATOM 7252 C CA . ASN F 2 213 ? 14.757 -26.069 -72.470 1.00 45.43 213 ASN D CA 1
ATOM 7253 C C . ASN F 2 213 ? 13.805 -27.254 -72.315 1.00 45.39 213 ASN D C 1
ATOM 7254 O O . ASN F 2 213 ? 13.185 -27.705 -73.279 1.00 52.11 213 ASN D O 1
ATOM 7259 N N . THR F 2 214 ? 13.698 -27.760 -71.091 1.00 33.91 214 THR D N 1
ATOM 7260 C CA . THR F 2 214 ? 12.839 -28.904 -70.818 1.00 39.29 214 THR D CA 1
ATOM 7261 C C . THR F 2 214 ? 11.551 -28.479 -70.122 1.00 39.89 214 THR D C 1
ATOM 7262 O O . THR F 2 214 ? 11.580 -27.902 -69.035 1.00 38.55 214 THR D O 1
ATOM 7266 N N . LYS F 2 215 ? 10.424 -28.763 -70.764 1.00 42.60 215 LYS D N 1
ATOM 7267 C CA . LYS F 2 215 ? 9.116 -28.520 -70.172 1.00 44.93 215 LYS D CA 1
ATOM 7268 C C . LYS F 2 215 ? 8.285 -29.793 -70.251 1.00 44.62 215 LYS D C 1
ATOM 7269 O O . LYS F 2 215 ? 8.064 -30.331 -71.336 1.00 47.24 215 LYS D O 1
ATOM 7275 N N . VAL F 2 216 ? 7.835 -30.280 -69.100 1.00 42.52 216 VAL D N 1
ATOM 7276 C CA . VAL F 2 216 ? 7.102 -31.538 -69.045 1.00 42.18 216 VAL D CA 1
ATOM 7277 C C . VAL F 2 216 ? 5.771 -31.401 -68.313 1.00 39.16 216 VAL D C 1
ATOM 7278 O O . VAL F 2 216 ? 5.720 -30.926 -67.179 1.00 34.28 216 VAL D O 1
ATOM 7282 N N . ASP F 2 217 ? 4.696 -31.817 -68.977 1.00 40.44 217 ASP D N 1
ATOM 7283 C CA . ASP F 2 217 ? 3.381 -31.892 -68.354 1.00 42.33 217 ASP D CA 1
ATOM 7284 C C . ASP F 2 217 ? 3.015 -33.351 -68.108 1.00 45.93 217 ASP D C 1
ATOM 7285 O O . ASP F 2 217 ? 2.746 -34.098 -69.048 1.00 50.48 217 ASP D O 1
ATOM 7290 N N . LYS F 2 218 ? 3.009 -33.753 -66.842 1.00 43.57 218 LYS D N 1
ATOM 7291 C CA . LYS F 2 218 ? 2.754 -35.144 -66.485 1.00 42.06 218 LYS D CA 1
ATOM 7292 C C . LYS F 2 218 ? 1.434 -35.300 -65.736 1.00 37.94 218 LYS D C 1
ATOM 7293 O O . LYS F 2 218 ? 1.266 -34.771 -64.636 1.00 32.00 218 LYS D O 1
ATOM 7299 N N . LYS F 2 219 ? 0.497 -36.028 -66.334 1.00 38.34 219 LYS D N 1
ATOM 7300 C CA . LYS F 2 219 ? -0.774 -36.304 -65.680 1.00 41.12 219 LYS D CA 1
ATOM 7301 C C . LYS F 2 219 ? -0.623 -37.451 -64.688 1.00 41.26 219 LYS D C 1
ATOM 7302 O O . LYS F 2 219 ? -0.161 -38.534 -65.045 1.00 41.24 219 LYS D O 1
ATOM 7308 N N . VAL F 2 220 ? -1.007 -37.205 -63.440 1.00 39.49 220 VAL D N 1
ATOM 7309 C CA . VAL F 2 220 ? -0.938 -38.233 -62.409 1.00 39.26 220 VAL D CA 1
ATOM 7310 C C . VAL F 2 220 ? -2.330 -38.774 -62.100 1.00 42.07 220 VAL D C 1
ATOM 7311 O O . VAL F 2 220 ? -3.260 -38.012 -61.837 1.00 43.57 220 VAL D O 1
ATOM 7315 N N . GLU F 2 221 ? -2.463 -40.094 -62.137 1.00 44.88 221 GLU D N 1
ATOM 7316 C CA . GLU F 2 221 ? -3.746 -40.749 -61.920 1.00 47.27 221 GLU D CA 1
ATOM 7317 C C . GLU F 2 221 ? -3.523 -42.105 -61.257 1.00 47.99 221 GLU D C 1
ATOM 7318 O O . GLU F 2 221 ? -2.411 -42.632 -61.301 1.00 49.27 221 GLU D O 1
ATOM 7324 N N . PRO F 2 222 ? -4.569 -42.662 -60.616 1.00 49.38 222 PRO D N 1
ATOM 7325 C CA . PRO F 2 222 ? -4.472 -43.994 -60.007 1.00 51.26 222 PRO D CA 1
ATOM 7326 C C . PRO F 2 222 ? -3.946 -45.053 -60.976 1.00 58.35 222 PRO D C 1
ATOM 7327 O O . PRO F 2 222 ? -4.377 -45.112 -62.128 1.00 61.07 222 PRO D O 1
ATOM 7331 N N . LYS F 2 223 ? -3.010 -45.870 -60.503 1.00 62.79 223 LYS D N 1
ATOM 7332 C CA . LYS F 2 223 ? -2.389 -46.893 -61.335 1.00 69.06 223 LYS D CA 1
ATOM 7333 C C . LYS F 2 223 ? -3.359 -48.031 -61.630 1.00 73.12 223 LYS D C 1
ATOM 7334 O O . LYS F 2 223 ? -4.003 -48.560 -60.724 1.00 74.72 223 LYS D O 1
ATOM 7340 N N . SER F 2 224 ? -3.463 -48.399 -62.903 1.00 76.87 224 SER D N 1
ATOM 7341 C CA . SER F 2 224 ? -4.331 -49.496 -63.317 1.00 84.96 224 SER D CA 1
ATOM 7342 C C . SER F 2 224 ? -3.635 -50.841 -63.139 1.00 88.45 224 SER D C 1
ATOM 7343 O O . SER F 2 224 ? -2.617 -51.113 -63.777 1.00 89.22 224 SER D O 1
ATOM 7346 N N . CYS F 2 225 ? -4.190 -51.677 -62.268 1.00 90.85 225 CYS D N 1
ATOM 7347 C CA . CYS F 2 225 ? -3.616 -52.988 -61.988 1.00 93.64 225 CYS D CA 1
ATOM 7348 C C . CYS F 2 225 ? -4.655 -53.922 -61.375 1.00 91.06 225 CYS D C 1
ATOM 7349 O O . CYS F 2 225 ? -5.734 -54.115 -61.933 1.00 89.21 225 CYS D O 1
#

Sequence (965 aa):
DIVLTQSPASLAVSLGQRATISCQSQSVSTSTYNYMHWYQQKPGQPPKLLIKYASNLESGVPARFSGSGSGTDFTLNIHPVEEEDTATYYCQHSWEIPWTFGGGTKLEIKRTVAAPSVFIFPPSDEQLKSGTASVVCLLNNFYPREAKVQWKVDNALQSGNSQESVTEQDSKDSTYSLSSTLTLSKADYEKHKVYACEVTHQGLSSPVTKSFNRGECQVQLQQSGAELVRPGSSVRMSCKAVGYTFTDYCIGWIKQRPGHGLEWIGDICPGDAYTNDNEKFKDKATLTADTSSTTAYMQLSSLTSEDSAIYYCARGEEQVGLRNAMDYWGQGTSVTVSSASTKGPSVFPLAPSSKSTSGGTAALGCLVKDYFPEPVTVSWNSGALTSGVHTFPAVLQSSGLYSLSSVVTVPSSSLGTQTYICNVNHKPSNTKVDKKVEPKSRAALEELVKLQGERVRGLKQQKASAELIEEEVAKLLKLKAQLDIVLTQSPASLAVSLGQRATISCQSQSVSTSTYNYMHWYQQKPGQPPKLLIKYASNLESGVPARFSGSGSGTDFTLNIHPVEEEDTATYYCQHSWEIPWTFGGGTKLEIKRTVAAPSVFIFPPSDEQLKSGTASVVCLLNNFYPREAKVQWKVDNALQSGNSQESVTEQDSKDSTYSLSSTLTLSKADYEKHKVYACEVTHQGLSSPVTKSFNRGECAALEELVKLQGERVRGLKQQKASAELIEEEVAKLLKLKAQQVQLQQSGAELVRPGSSVRMSCKAVGYTFTDYCIGWIKQRPGHGLEWIGDICPGDAYTNDNEKFKDKATLTADTSSTTAYMQLSSLTSEDSAIYYCARGEEQVGLRNAMDYWGQGTSVTVSSASTKGPSVFPLAPSSKSTSGGTAALGCLVKDYFPEPVTVSWNSGALTSGVHTFPAVLQSSGLYSLSSVVTVPSSSLGTQTYICNVNHKPSNTKVDKKVEPKSC

Solvent-accessible surface area: 42882 Å² total; per-residue (Å²): 114,20,112,10,82,21,56,50,76,72,47,40,12,43,42,14,102,131,0,62,0,37,1,104,15,104,55,0,16,20,125,88,88,36,1,0,0,0,0,13,15,54,72,91,95,26,3,99,5,2,0,35,35,1,69,81,74,39,118,66,11,26,66,9,8,54,11,55,40,70,17,57,70,0,39,0,26,0,80,8,1,2,10,66,3,20,8,30,0,18,0,1,0,1,32,69,39,18,12,30,20,4,68,8,0,126,5,49,0,89,61,101,72,19,49,9,57,10,40,15,2,48,8,15,75,80,2,24,174,84,32,42,0,2,0,0,0,0,0,8,58,0,14,27,112,125,17,142,29,61,6,50,7,58,130,50,117,45,108,86,42,50,76,87,14,31,14,105,17,42,52,143,47,2,8,10,0,3,6,3,23,0,59,19,54,78,74,84,8,80,169,59,118,46,0,7,0,38,0,64,7,128,30,37,129,70,73,44,64,53,60,27,53,90,81,117,115,53,22,62,11,86,34,40,52,77,69,61,24,145,71,62,42,62,7,145,3,31,0,71,1,46,18,21,54,9,54,72,37,2,0,0,0,0,18,43,47,127,81,105,18,11,56,1,4,1,8,2,0,1,36,104,63,15,49,2,79,10,130,148,19,146,124,42,13,76,23,70,31,52,63,104,38,34,11,0,45,0,74,1,31,76,1,68,84,106,7,35,9,60,2,7,0,0,24,12,8,78,15,50,6,32,7,30,2,7,38,96,27,0,137,19,2,46,2,35,10,24,70,53,94,56,83,23,13,46,8,14,32,4,20,6,49,99,135,28,97,102,79,27,82,0,2,1,0,0,5,0,16,33,0,15,6,83,82,12,87,23,41,1,27,103,37,47,16,97,89,35,38,30,56,2,58,28,36,97,25,127,80,35,36,40,8,16,4,0,1,0,35,6,75,16,80,7,23,74,92,39,66,9,50,0,28,1,41,0,175,58,34,144,29,151,42,95,48,91,3,95,56,123,133,190,78,82,37,73,85,86,23,125,94,23,10,79,106,0,46,24,21,1,88,127,128,22,49,1,93,51,2,22,96,5,17,57,97,6,120,123,20,99,82,98,70,109,22,110,10,81,22,54,52,74,72,38,42,11,42,44,13,104,130,0,60,0,36,1,100,18,100,54,0,17,27,119,99,83,38,2,0,0,0,0,13,16,51,71,91,97,24,3,101,7,1,0,45,28,0,66,85,71,42,119,60,10,22,67,11,8,53,12,60,38,72,16,58,67,1,38,0,25,0,78,10,0,2,11,66,2,17,8,28,0,17,0,2,0,1,22,56,37,17,12,30,18,3,65,11,0,123,4,47,0,92,59,103,73,18,48,8,56,9,38,18,2,45,6,16,74,90,2,21,169,81,31,42,0,2,0,0,0,0,0,7,58,0,12,26,106,113,10,136,23,65,6,32,3,62,134,49,125,48,107,85,39,50,77,78,11,33,14,94,17,42,50,147,53,2,7,12,0,5,5,1,25,0,60,19,54,72,61,77,8,73,160,67,78,59,0,9,0,44,0,67,7,128,31,34,131,70,68,48,66,88,63,31,51,64,73,112,77,105,91,77,90,80,85,33,119,86,31,10,94,190,2,47,20,44,1,84,120,121,19,62,2,80,69,2,15,85,35,2,56,94,3,101,128,28,115,94,111,54,21,61,12,85,33,38,52,56,50,65,22,143,72,64,41,60,9,139,0,32,0,73,1,48,18,21,53,8,46,72,41,2,0,1,0,0,15,43,51,132,80,104,16,10,58,2,4,2,9,2,0,1,38,103,66,14,48,5,68,9,124,151,17,150,123,44,12,72,25,69,32,56,67,110,38,34,11,0,42,0,76,1,32,78,1,67,84,99,6,37,8,59,2,7,0,0,23,12,9,79,13,55,5,33,5,32,2,8,35,94,27,0,138,20,1,47,2,35,13,22,68,53,94,61,79,24,12,47,12,18,31,5,21,7,48,78,151,29,99,109,74,27,79,1,3,1,0,0,6,0,16,34,0,15,6,76,66,10,86,23,42,1,28,104,35,46,17,95,90,35,37,31,56,2,61,24,35,104,27,126,76,36,38,41,7,17,4,0,1,1,36,5,72,17,83,9,21,73,94,39,62,10,50,0,27,1,41,0,118,40,34,146,31,147,42,96,56,102,2,92,50,103,112,99